Protein AF-0000000083255520 (afdb_homodimer)

Sequence (1002 aa):
MKVLKWSLPAVLSLSLLVTGCAGGNDSAFSMDEEEAGTLKVMAHDESWFFQQYGNLFNTKFPNVEIEVLSMRSLYGEGVTDYEKAFADFIEKEQPDVLMLSMDQYVKFAEENKLTELDAMLEEEDFKSADLLPSAVERMKEKGGGKLYGLSPFFYSQALFYNKDLFDKYGVPLPDKSLSWQEVFELAKRFPTGGDQKDRVYGFSYGYGNLTNMGMMIGSTEGLRYIDPAATKISINTDGWKRVYETTLAAVKSGAIYSPEMVSSGAGDGSYSDYMERDKFLSGKAAMTMNGSYYMDELSRAGDFNKDYKPFAWGLLTEPIDPANPGTGTTLDLSEIYAVNAMAANPKAAWQLVKYINGDQAAKLLSRTQSGSLLTRTQYNKNKVKGDVNLEPFYALKPRESNDYNTNIPGDFYTPFFDNAEKELKAVQSGSQSLDEALQAIEAKGQQELDKARKAQEAEKAKKAAESGSDGAESSGGGAESVREAETTESASAESAAEPASMKVLKWSLPAVLSLSLLVTGCAGGNDSAFSMDEEEAGTLKVMAHDESWFFQQYGNLFNTKFPNVEIEVLSMRSLYGEGVTDYEKAFADFIEKEQPDVLMLSMDQYVKFAEENKLTELDAMLEEEDFKSADLLPSAVERMKEKGGGKLYGLSPFFYSQALFYNKDLFDKYGVPLPDKSLSWQEVFELAKRFPTGGDQKDRVYGFSYGYGNLTNMGMMIGSTEGLRYIDPAATKISINTDGWKRVYETTLAAVKSGAIYSPEMVSSGAGDGSYSDYMERDKFLSGKAAMTMNGSYYMDELSRAGDFNKDYKPFAWGLLTEPIDPANPGTGTTLDLSEIYAVNAMAANPKAAWQLVKYINGDQAAKLLSRTQSGSLLTRTQYNKNKVKGDVNLEPFYALKPRESNDYNTNIPGDFYTPFFDNAEKELKAVQSGSQSLDEALQAIEAKGQQELDKARKAQEAEKAKKAAESGSDGAESSGGGAESVREAETTESASAESAAEPAS

Nearest PDB structures (foldseek):
  5ci5-assembly2_B  TM=5.535E-01  e=4.152E-18  Pseudothermotoga lettingae TMO
  7x0n-assembly1_A  TM=5.608E-01  e=4.278E-16  Acetivibrio thermocellus
  7v09-assembly2_B  TM=6.355E-01  e=2.354E-13  Enterobacter cloacae subsp. cloacae ATCC 13047
  8vqk-assembly1_A  TM=6.076E-01  e=5.827E-14  Escherichia coli
  7c6m-assembly1_A  TM=5.269E-01  e=1.204E-13  Thermus thermophilus HB8

Organism: NCBI:txid582686

Structure (mmCIF, N/CA/C/O backbone):
data_AF-0000000083255520-model_v1
#
loop_
_entity.id
_entity.type
_entity.pdbx_description
1 polymer 'Multiple sugar transport system substrate-binding protein'
#
loop_
_atom_site.group_PDB
_atom_site.id
_atom_site.type_symbol
_atom_site.label_atom_id
_atom_site.label_alt_id
_atom_site.label_comp_id
_atom_site.label_asym_id
_atom_site.label_entity_id
_atom_site.label_seq_id
_atom_site.pdbx_PDB_ins_code
_atom_site.Cartn_x
_atom_site.Cartn_y
_atom_site.Cartn_z
_atom_site.occupancy
_atom_site.B_iso_or_equiv
_atom_site.auth_seq_id
_atom_site.auth_comp_id
_atom_site.auth_asym_id
_atom_site.auth_atom_id
_atom_site.pdbx_PDB_model_num
ATOM 1 N N . MET A 1 1 ? 76.312 -43.656 34.562 1 21.97 1 MET A N 1
ATOM 2 C CA . MET A 1 1 ? 75.125 -44.531 34.469 1 21.97 1 MET A CA 1
ATOM 3 C C . MET A 1 1 ? 73.875 -43.75 34.562 1 21.97 1 MET A C 1
ATOM 5 O O . MET A 1 1 ? 72.75 -44.312 34.656 1 21.97 1 MET A O 1
ATOM 9 N N . LYS A 1 2 ? 74.062 -42.562 35 1 26.5 2 LYS A N 1
ATOM 10 C CA . LYS A 1 2 ? 73.062 -41.75 35.688 1 26.5 2 LYS A CA 1
ATOM 11 C C . LYS A 1 2 ? 72 -41.281 34.719 1 26.5 2 LYS A C 1
ATOM 13 O O . LYS A 1 2 ? 72.125 -40.25 34.062 1 26.5 2 LYS A O 1
ATOM 18 N N . VAL A 1 3 ? 71.625 -42.281 33.875 1 23.84 3 VAL A N 1
ATOM 19 C CA . VAL A 1 3 ? 70.875 -41.844 32.719 1 23.84 3 VAL A CA 1
ATOM 20 C C . VAL A 1 3 ? 69.688 -41.031 33.156 1 23.84 3 VAL A C 1
ATOM 22 O O . VAL A 1 3 ? 69.188 -41.156 34.281 1 23.84 3 VAL A O 1
ATOM 25 N N . LEU A 1 4 ? 69.125 -40.375 32.219 1 24.52 4 LEU A N 1
ATOM 26 C CA . LEU A 1 4 ? 68.312 -39.219 31.766 1 24.52 4 LEU A CA 1
ATOM 27 C C . LEU A 1 4 ? 66.875 -39.344 32.188 1 24.52 4 LEU A C 1
ATOM 29 O O . LEU A 1 4 ? 66.438 -40.438 32.594 1 24.52 4 LEU A O 1
ATOM 33 N N . LYS A 1 5 ? 65.938 -38.906 31.422 1 25.59 5 LYS A N 1
ATOM 34 C CA . LYS A 1 5 ? 65 -37.812 31.266 1 25.59 5 LYS A CA 1
ATOM 35 C C . LYS A 1 5 ? 63.594 -38.281 31.516 1 25.59 5 LYS A C 1
ATOM 37 O O . LYS A 1 5 ? 62.719 -37.5 31.922 1 25.59 5 LYS A O 1
ATOM 42 N N . TRP A 1 6 ? 63.094 -39.438 31 1 28.41 6 TRP A N 1
ATOM 43 C CA . TRP A 1 6 ? 61.875 -39.281 30.203 1 28.41 6 TRP A CA 1
ATOM 44 C C . TRP A 1 6 ? 60.625 -39.25 31.094 1 28.41 6 TRP A C 1
ATOM 46 O O . TRP A 1 6 ? 60.281 -40.281 31.688 1 28.41 6 TRP A O 1
ATOM 56 N N . SER A 1 7 ? 60.594 -38.5 32.094 1 30.03 7 SER A N 1
ATOM 57 C CA . SER A 1 7 ? 59.469 -38.562 33.031 1 30.03 7 SER A CA 1
ATOM 58 C C . SER A 1 7 ? 58.156 -38.5 32.312 1 30.03 7 SER A C 1
ATOM 60 O O . SER A 1 7 ? 57.938 -37.656 31.453 1 30.03 7 SER A O 1
ATOM 62 N N . LEU A 1 8 ? 57.469 -39.594 32.125 1 30.64 8 LEU A N 1
ATOM 63 C CA . LEU A 1 8 ? 56.188 -39.844 31.484 1 30.64 8 LEU A CA 1
ATOM 64 C C . LEU A 1 8 ? 55.094 -38.938 32.062 1 30.64 8 LEU A C 1
ATOM 66 O O . LEU A 1 8 ? 54.875 -38.906 33.281 1 30.64 8 LEU A O 1
ATOM 70 N N . PRO A 1 9 ? 54.812 -37.75 31.328 1 30.78 9 PRO A N 1
ATOM 71 C CA . PRO A 1 9 ? 53.812 -36.781 31.734 1 30.78 9 PRO A CA 1
ATOM 72 C C . PRO A 1 9 ? 52.469 -37.375 32.094 1 30.78 9 PRO A C 1
ATOM 74 O O . PRO A 1 9 ? 52.062 -38.375 31.469 1 30.78 9 PRO A O 1
ATOM 77 N N . ALA A 1 10 ? 52.156 -37.469 33.312 1 28.48 10 ALA A N 1
ATOM 78 C CA . ALA A 1 10 ? 50.844 -37.875 33.844 1 28.48 10 ALA A CA 1
ATOM 79 C C . ALA A 1 10 ? 49.719 -37.188 33.062 1 28.48 10 ALA A C 1
ATOM 81 O O . ALA A 1 10 ? 49.688 -35.969 32.938 1 28.48 10 ALA A O 1
ATOM 82 N N . VAL A 1 11 ? 49.188 -37.844 32.031 1 27.77 11 VAL A N 1
ATOM 83 C CA . VAL A 1 11 ? 48 -37.531 31.234 1 27.77 11 VAL A CA 1
ATOM 84 C C . VAL A 1 11 ? 46.812 -37.281 32.156 1 27.77 11 VAL A C 1
ATOM 86 O O . VAL A 1 11 ? 46.375 -38.156 32.875 1 27.77 11 VAL A O 1
ATOM 89 N N . LEU A 1 12 ? 46.812 -36.125 32.844 1 28.17 12 LEU A N 1
ATOM 90 C CA . LEU A 1 12 ? 45.656 -35.719 33.594 1 28.17 12 LEU A CA 1
ATOM 91 C C . LEU A 1 12 ? 44.375 -35.875 32.75 1 28.17 12 LEU A C 1
ATOM 93 O O . LEU A 1 12 ? 44.25 -35.281 31.688 1 28.17 12 LEU A O 1
ATOM 97 N N . SER A 1 13 ? 43.719 -37.031 32.906 1 26.36 13 SER A N 1
ATOM 98 C CA . SER A 1 13 ? 42.406 -37.344 32.344 1 26.36 13 SER A CA 1
ATOM 99 C C . SER A 1 13 ? 41.375 -36.312 32.75 1 26.36 13 SER A C 1
ATOM 101 O O . SER A 1 13 ? 41.031 -36.219 33.906 1 26.36 13 SER A O 1
ATOM 103 N N . LEU A 1 14 ? 41.469 -35.125 32.219 1 28.16 14 LEU A N 1
ATOM 104 C CA . LEU A 1 14 ? 40.406 -34.156 32.375 1 28.16 14 LEU A CA 1
ATOM 105 C C . LEU A 1 14 ? 39.031 -34.812 32.094 1 28.16 14 LEU A C 1
ATOM 107 O O . LEU A 1 14 ? 38.781 -35.281 30.984 1 28.16 14 LEU A O 1
ATOM 111 N N . SER A 1 15 ? 38.469 -35.406 33.094 1 27 15 SER A N 1
ATOM 112 C CA . SER A 1 15 ? 37.094 -35.906 33.031 1 27 15 SER A CA 1
ATOM 113 C C . SER A 1 15 ? 36.156 -34.812 32.562 1 27 15 SER A C 1
ATOM 115 O O . SER A 1 15 ? 36.062 -33.75 33.188 1 27 15 SER A O 1
ATOM 117 N N . LEU A 1 16 ? 35.938 -34.75 31.25 1 28.02 16 LEU A N 1
ATOM 118 C CA . LEU A 1 16 ? 34.844 -34.031 30.594 1 28.02 16 LEU A CA 1
ATOM 119 C C . LEU A 1 16 ? 33.5 -34.312 31.281 1 28.02 16 LEU A C 1
ATOM 121 O O . LEU A 1 16 ? 33 -35.438 31.234 1 28.02 16 LEU A O 1
ATOM 125 N N . LEU A 1 17 ? 33.312 -33.812 32.469 1 27.11 17 LEU A N 1
ATOM 126 C CA . LEU A 1 17 ? 31.969 -33.875 33.031 1 27.11 17 LEU A CA 1
ATOM 127 C C . LEU A 1 17 ? 30.938 -33.5 31.953 1 27.11 17 LEU A C 1
ATOM 129 O O . LEU A 1 17 ? 30.984 -32.375 31.406 1 27.11 17 LEU A O 1
ATOM 133 N N . VAL A 1 18 ? 30.422 -34.531 31.234 1 30.95 18 VAL A N 1
ATOM 134 C CA . VAL A 1 18 ? 29.234 -34.594 30.375 1 30.95 18 VAL A CA 1
ATOM 135 C C . VAL A 1 18 ? 28.016 -34.125 31.172 1 30.95 18 VAL A C 1
ATOM 137 O O . VAL A 1 18 ? 27.531 -34.844 32.062 1 30.95 18 VAL A O 1
ATOM 140 N N . THR A 1 19 ? 28.031 -33.031 31.859 1 31.77 19 THR A N 1
ATOM 141 C CA . THR A 1 19 ? 26.734 -32.656 32.406 1 31.77 19 THR A CA 1
ATOM 142 C C . THR A 1 19 ? 25.609 -33.031 31.469 1 31.77 19 THR A C 1
ATOM 144 O O . THR A 1 19 ? 25.734 -32.875 30.25 1 31.77 19 THR A O 1
ATOM 147 N N . GLY A 1 20 ? 24.641 -33.906 31.766 1 30.45 20 GLY A N 1
ATOM 148 C CA . GLY A 1 20 ? 23.438 -34.562 31.281 1 30.45 20 GLY A CA 1
ATOM 149 C C . GLY A 1 20 ? 22.531 -33.594 30.516 1 30.45 20 GLY A C 1
ATOM 150 O O . GLY A 1 20 ? 22.516 -32.406 30.781 1 30.45 20 GLY A O 1
ATOM 151 N N . CYS A 1 21 ? 22.031 -34.062 29.281 1 30.53 21 CYS A N 1
ATOM 152 C CA . CYS A 1 21 ? 21.109 -33.719 28.219 1 30.53 21 CYS A CA 1
ATOM 153 C C . CYS A 1 21 ? 19.719 -33.438 28.766 1 30.53 21 CYS A C 1
ATOM 155 O O . CYS A 1 21 ? 18.922 -34.344 28.969 1 30.53 21 CYS A O 1
ATOM 157 N N . ALA A 1 22 ? 19.328 -32.969 29.844 1 30.45 22 ALA A N 1
ATOM 158 C CA . ALA A 1 22 ? 17.906 -32.688 30.062 1 30.45 22 ALA A CA 1
ATOM 159 C C . ALA A 1 22 ? 17.203 -32.312 28.766 1 30.45 22 ALA A C 1
ATOM 161 O O . ALA A 1 22 ? 17.672 -31.406 28.047 1 30.45 22 ALA A O 1
ATOM 162 N N . GLY A 1 23 ? 16.406 -33.094 28.094 1 33.34 23 GLY A N 1
ATOM 163 C CA . GLY A 1 23 ? 15.914 -33.406 26.766 1 33.34 23 GLY A CA 1
ATOM 164 C C . GLY A 1 23 ? 15.289 -32.219 26.062 1 33.34 23 GLY A C 1
ATOM 165 O O . GLY A 1 23 ? 14.523 -32.406 25.094 1 33.34 23 GLY A O 1
ATOM 166 N N . GLY A 1 24 ? 14.828 -31.172 26.672 1 37.72 24 GLY A N 1
ATOM 167 C CA . GLY A 1 24 ? 14.188 -30.141 25.859 1 37.72 24 GLY A CA 1
ATOM 168 C C . GLY A 1 24 ? 14.984 -29.75 24.641 1 37.72 24 GLY A C 1
ATOM 169 O O . GLY A 1 24 ? 16.219 -29.797 24.656 1 37.72 24 GLY A O 1
ATOM 170 N N . ASN A 1 25 ? 14.609 -30.078 23.312 1 41.56 25 ASN A N 1
ATOM 171 C CA . ASN A 1 25 ? 15.234 -29.812 22.031 1 41.56 25 ASN A CA 1
ATOM 172 C C . ASN A 1 25 ? 15.984 -28.484 22.031 1 41.56 25 ASN A C 1
ATOM 174 O O . ASN A 1 25 ? 15.398 -27.438 21.75 1 41.56 25 ASN A O 1
ATOM 178 N N . ASP A 1 26 ? 16.75 -28.156 22.875 1 49.75 26 ASP A N 1
ATOM 179 C CA . ASP A 1 26 ? 17.625 -26.969 22.859 1 49.75 26 ASP A CA 1
ATOM 180 C C . ASP A 1 26 ? 18.375 -26.859 21.531 1 49.75 26 ASP A C 1
ATOM 182 O O . ASP A 1 26 ? 19.422 -27.484 21.359 1 49.75 26 ASP A O 1
ATOM 186 N N . SER A 1 27 ? 17.859 -26.625 20.438 1 63 27 SER A N 1
ATOM 187 C CA . SER A 1 27 ? 18.531 -26.297 19.188 1 63 27 SER A CA 1
ATOM 188 C C . SER A 1 27 ? 19.656 -25.281 19.422 1 63 27 SER A C 1
ATOM 190 O O . SER A 1 27 ? 19.625 -24.531 20.391 1 63 27 SER A O 1
ATOM 192 N N . ALA A 1 28 ? 20.938 -25.578 19.016 1 73.38 28 ALA A N 1
ATOM 193 C CA . ALA A 1 28 ? 22.078 -24.656 19.016 1 73.38 28 ALA A CA 1
ATOM 194 C C . ALA A 1 28 ? 21.609 -23.219 18.75 1 73.38 28 ALA A C 1
ATOM 196 O O . ALA A 1 28 ? 22.312 -22.266 19.094 1 73.38 28 ALA A O 1
ATOM 197 N N . PHE A 1 29 ? 20.328 -23.156 18.438 1 86.12 29 PHE A N 1
ATOM 198 C CA . PHE A 1 29 ? 19.844 -21.828 18.062 1 86.12 29 PHE A CA 1
ATOM 199 C C . PHE A 1 29 ? 18.656 -21.406 18.938 1 86.12 29 PHE A C 1
ATOM 201 O O . PHE A 1 29 ? 17.938 -20.484 18.609 1 86.12 29 PHE A O 1
ATOM 208 N N . SER A 1 30 ? 18.469 -22.125 20.094 1 87.88 30 SER A N 1
ATOM 209 C CA . SER A 1 30 ? 17.422 -21.719 21.016 1 87.88 30 SER A CA 1
ATOM 210 C C . SER A 1 30 ? 17.75 -20.375 21.672 1 87.88 30 SER A C 1
ATOM 212 O O . SER A 1 30 ? 18.922 -20.094 21.953 1 87.88 30 SER A O 1
ATOM 214 N N . MET A 1 31 ? 16.703 -19.547 21.844 1 89.62 31 MET A N 1
ATOM 215 C CA . MET A 1 31 ? 16.875 -18.219 22.422 1 89.62 31 MET A CA 1
ATOM 216 C C . MET A 1 31 ? 15.734 -17.906 23.391 1 89.62 31 MET A C 1
ATOM 218 O O . MET A 1 31 ? 14.57 -18.156 23.094 1 89.62 31 MET A O 1
ATOM 222 N N . ASP A 1 32 ? 16.188 -17.406 24.562 1 91.19 32 ASP A N 1
ATOM 223 C CA . ASP A 1 32 ? 15.18 -16.922 25.5 1 91.19 32 ASP A CA 1
ATOM 224 C C . ASP A 1 32 ? 14.453 -15.703 24.969 1 91.19 32 ASP A C 1
ATOM 226 O O . ASP A 1 32 ? 15.062 -14.836 24.344 1 91.19 32 ASP A O 1
ATOM 230 N N . GLU A 1 33 ? 13.227 -15.625 25.312 1 90.94 33 GLU A N 1
ATOM 231 C CA . GLU A 1 33 ? 12.398 -14.539 24.781 1 90.94 33 GLU A CA 1
ATOM 232 C C . GLU A 1 33 ? 12.898 -13.18 25.281 1 90.94 33 GLU A C 1
ATOM 234 O O . GLU A 1 33 ? 12.727 -12.164 24.609 1 90.94 33 GLU A O 1
ATOM 239 N N . GLU A 1 34 ? 13.578 -13.148 26.406 1 92.44 34 GLU A N 1
ATOM 240 C CA . GLU A 1 34 ? 14.016 -11.875 26.984 1 92.44 34 GLU A CA 1
ATOM 241 C C . GLU A 1 34 ? 15.461 -11.57 26.609 1 92.44 34 GLU A C 1
ATOM 243 O O . GLU A 1 34 ? 15.992 -10.516 26.953 1 92.44 34 GLU A O 1
ATOM 248 N N . GLU A 1 35 ? 16.047 -12.453 25.859 1 92.12 35 GLU A N 1
ATOM 249 C CA . GLU A 1 35 ? 17.438 -12.258 25.453 1 92.12 35 GLU A CA 1
ATOM 250 C C . GLU A 1 35 ? 17.562 -11.094 24.469 1 92.12 35 GLU A C 1
ATOM 252 O O . GLU A 1 35 ? 16.734 -10.938 23.578 1 92.12 35 GLU A O 1
ATOM 257 N N . ALA A 1 36 ? 18.562 -10.195 24.781 1 92.44 36 ALA A N 1
ATOM 258 C CA . ALA A 1 36 ? 18.781 -9.039 23.922 1 92.44 36 ALA A CA 1
ATOM 259 C C . ALA A 1 36 ? 19.672 -9.391 22.719 1 92.44 36 ALA A C 1
ATOM 261 O O . ALA A 1 36 ? 20.422 -10.367 22.781 1 92.44 36 ALA A O 1
ATOM 262 N N . GLY A 1 37 ? 19.5 -8.727 21.641 1 92.69 37 GLY A N 1
ATOM 263 C CA . GLY A 1 37 ? 20.328 -8.875 20.453 1 92.69 37 GLY A CA 1
ATOM 264 C C . GLY A 1 37 ? 20 -7.867 19.375 1 92.69 37 GLY A C 1
ATOM 265 O O . GLY A 1 37 ? 19.031 -7.109 19.484 1 92.69 37 GLY A O 1
ATOM 266 N N . THR A 1 38 ? 20.922 -7.766 18.453 1 95.19 38 THR A N 1
ATOM 267 C CA . THR A 1 38 ? 20.703 -6.926 17.281 1 95.19 38 THR A CA 1
ATOM 268 C C . THR A 1 38 ? 20.688 -7.766 16.016 1 95.19 38 THR A C 1
ATOM 270 O O . THR A 1 38 ? 21.484 -8.695 15.867 1 95.19 38 THR A O 1
ATOM 273 N N . LEU A 1 39 ? 19.781 -7.398 15.195 1 97.38 39 LEU A N 1
ATOM 274 C CA . LEU A 1 39 ? 19.641 -8.109 13.93 1 97.38 39 LEU A CA 1
ATOM 275 C C . LEU A 1 39 ? 19.625 -7.137 12.75 1 97.38 39 LEU A C 1
ATOM 277 O O . LEU A 1 39 ? 18.875 -6.164 12.758 1 97.38 39 LEU A O 1
ATOM 281 N N . LYS A 1 40 ? 20.5 -7.418 11.781 1 98 40 LYS A N 1
ATOM 282 C CA . LYS A 1 40 ? 20.406 -6.758 10.484 1 98 40 LYS A CA 1
ATOM 283 C C . LYS A 1 40 ? 19.641 -7.625 9.477 1 98 40 LYS A C 1
ATOM 285 O O . LYS A 1 40 ? 20.094 -8.719 9.133 1 98 40 LYS A O 1
ATOM 290 N N . VAL A 1 41 ? 18.531 -7.094 9.023 1 98.38 41 VAL A N 1
ATOM 291 C CA . VAL A 1 41 ? 17.641 -7.91 8.219 1 98.38 41 VAL A CA 1
ATOM 292 C C . VAL A 1 41 ? 17.406 -7.238 6.867 1 98.38 41 VAL A C 1
ATOM 294 O O . VAL A 1 41 ? 17.031 -6.062 6.809 1 98.38 41 VAL A O 1
ATOM 297 N N . MET A 1 42 ? 17.578 -8.016 5.746 1 97.31 42 MET A N 1
ATOM 298 C CA . MET A 1 42 ? 17.219 -7.531 4.418 1 97.31 42 MET A CA 1
ATOM 299 C C . MET A 1 42 ? 15.711 -7.582 4.215 1 97.31 42 MET A C 1
ATOM 301 O O . MET A 1 42 ? 15.062 -8.57 4.566 1 97.31 42 MET A O 1
ATOM 305 N N . ALA A 1 43 ? 15.164 -6.496 3.73 1 95.12 43 ALA A N 1
ATOM 306 C CA . ALA A 1 43 ? 13.742 -6.445 3.377 1 95.12 43 ALA A CA 1
ATOM 307 C C . ALA A 1 43 ? 13.484 -5.398 2.297 1 95.12 43 ALA A C 1
ATOM 309 O O . ALA A 1 43 ? 14.383 -4.629 1.94 1 95.12 43 ALA A O 1
ATOM 310 N N . HIS A 1 44 ? 12.281 -5.453 1.729 1 89.38 44 HIS A N 1
ATOM 311 C CA . HIS A 1 44 ? 11.898 -4.441 0.749 1 89.38 44 HIS A CA 1
ATOM 312 C C . HIS A 1 44 ? 12.047 -3.035 1.315 1 89.38 44 HIS A C 1
ATOM 314 O O . HIS A 1 44 ? 12.625 -2.158 0.664 1 89.38 44 HIS A O 1
ATOM 320 N N . ASP A 1 45 ? 11.539 -2.822 2.445 1 87.44 45 ASP A N 1
ATOM 321 C CA . ASP A 1 45 ? 11.734 -1.593 3.207 1 87.44 45 ASP A CA 1
ATOM 322 C C . ASP A 1 45 ? 11.375 -1.793 4.68 1 87.44 45 ASP A C 1
ATOM 324 O O . ASP A 1 45 ? 10.789 -2.812 5.047 1 87.44 45 ASP A O 1
ATOM 328 N N . GLU A 1 46 ? 11.742 -0.843 5.418 1 87.62 46 GLU A N 1
ATOM 329 C CA . GLU A 1 46 ? 11.625 -0.958 6.871 1 87.62 46 GLU A CA 1
ATOM 330 C C . GLU A 1 46 ? 10.164 -1.029 7.301 1 87.62 46 GLU A C 1
ATOM 332 O O . GLU A 1 46 ? 9.789 -1.889 8.102 1 87.62 46 GLU A O 1
ATOM 337 N N . SER A 1 47 ? 9.336 -0.139 6.77 1 85.44 47 SER A N 1
ATOM 338 C CA . SER A 1 47 ? 7.934 -0.09 7.16 1 85.44 47 SER A CA 1
ATOM 339 C C . SER A 1 47 ? 7.215 -1.393 6.816 1 85.44 47 SER A C 1
ATOM 341 O O . SER A 1 47 ? 6.492 -1.946 7.648 1 85.44 47 SER A O 1
ATOM 343 N N . TRP A 1 48 ? 7.441 -1.863 5.676 1 87.25 48 TRP A N 1
ATOM 344 C CA . TRP A 1 48 ? 6.836 -3.115 5.234 1 87.25 48 TRP A CA 1
ATOM 345 C C . TRP A 1 48 ? 7.254 -4.27 6.141 1 87.25 48 TRP A C 1
ATOM 347 O O . TRP A 1 48 ? 6.418 -5.066 6.566 1 87.25 48 TRP A O 1
ATOM 357 N N . PHE A 1 49 ? 8.508 -4.332 6.434 1 94.56 49 PHE A N 1
ATOM 358 C CA . PHE A 1 49 ? 9.008 -5.453 7.223 1 94.56 49 PHE A CA 1
ATOM 359 C C . PHE A 1 49 ? 8.375 -5.469 8.609 1 94.56 49 PHE A C 1
ATOM 361 O O . PHE A 1 49 ? 7.941 -6.523 9.086 1 94.56 49 PHE A O 1
ATOM 368 N N . PHE A 1 50 ? 8.336 -4.395 9.258 1 91.19 50 PHE A N 1
ATOM 369 C CA . PHE A 1 50 ? 7.805 -4.352 10.617 1 91.19 50 PHE A CA 1
ATOM 370 C C . PHE A 1 50 ? 6.301 -4.613 10.617 1 91.19 50 PHE A C 1
ATOM 372 O O . PHE A 1 50 ? 5.781 -5.273 11.516 1 91.19 50 PHE A O 1
ATOM 379 N N . GLN A 1 51 ? 5.656 -4.172 9.641 1 87.81 51 GLN A N 1
ATOM 380 C CA . GLN A 1 51 ? 4.227 -4.43 9.539 1 87.81 51 GLN A CA 1
ATOM 381 C C . GLN A 1 51 ? 3.947 -5.914 9.312 1 87.81 51 GLN A C 1
ATOM 383 O O . GLN A 1 51 ? 3.006 -6.469 9.883 1 87.81 51 GLN A O 1
ATOM 388 N N . GLN A 1 52 ? 4.77 -6.465 8.523 1 88.94 52 GLN A N 1
ATOM 389 C CA . GLN A 1 52 ? 4.523 -7.852 8.133 1 88.94 52 GLN A CA 1
ATOM 390 C C . GLN A 1 52 ? 5.008 -8.82 9.211 1 88.94 52 GLN A C 1
ATOM 392 O O . GLN A 1 52 ? 4.324 -9.789 9.531 1 88.94 52 GLN A O 1
ATOM 397 N N . TYR A 1 53 ? 6.25 -8.555 9.727 1 94.56 53 TYR A N 1
ATOM 398 C CA . TYR A 1 53 ? 6.879 -9.578 10.562 1 94.56 53 TYR A CA 1
ATOM 399 C C . TYR A 1 53 ? 7.426 -8.969 11.844 1 94.56 53 TYR A C 1
ATOM 401 O O . TYR A 1 53 ? 7.246 -9.531 12.93 1 94.56 53 TYR A O 1
ATOM 409 N N . GLY A 1 54 ? 8.086 -7.848 11.703 1 94.31 54 GLY A N 1
ATOM 410 C CA . GLY A 1 54 ? 8.922 -7.316 12.766 1 94.31 54 GLY A CA 1
ATOM 411 C C . GLY A 1 54 ? 8.164 -7.055 14.055 1 94.31 54 GLY A C 1
ATOM 412 O O . GLY A 1 54 ? 8.617 -7.43 15.141 1 94.31 54 GLY A O 1
ATOM 413 N N . ASN A 1 55 ? 7.035 -6.402 13.938 1 91.06 55 ASN A N 1
ATOM 414 C CA . ASN A 1 55 ? 6.25 -6.094 15.125 1 91.06 55 ASN A CA 1
ATOM 415 C C . ASN A 1 55 ? 5.785 -7.363 15.836 1 91.06 55 ASN A C 1
ATOM 417 O O . ASN A 1 55 ? 5.836 -7.445 17.062 1 91.06 55 ASN A O 1
ATOM 421 N N . LEU A 1 56 ? 5.324 -8.312 15.062 1 91.5 56 LEU A N 1
ATOM 422 C CA . LEU A 1 56 ? 4.902 -9.586 15.641 1 91.5 56 LEU A CA 1
ATOM 423 C C . LEU A 1 56 ? 6.074 -10.281 16.328 1 91.5 56 LEU A C 1
ATOM 425 O O . LEU A 1 56 ? 5.938 -10.773 17.453 1 91.5 56 LEU A O 1
ATOM 429 N N . PHE A 1 57 ? 7.215 -10.305 15.625 1 95.62 57 PHE A N 1
ATOM 430 C CA . PHE A 1 57 ? 8.414 -10.914 16.188 1 95.62 57 PHE A CA 1
ATOM 431 C C . PHE A 1 57 ? 8.805 -10.242 17.5 1 95.62 57 PHE A C 1
ATOM 433 O O . PHE A 1 57 ? 9.148 -10.914 18.469 1 95.62 57 PHE A O 1
ATOM 440 N N . ASN A 1 58 ? 8.695 -8.914 17.547 1 93.75 58 ASN A N 1
ATOM 441 C CA . ASN A 1 58 ? 9.125 -8.148 18.703 1 93.75 58 ASN A CA 1
ATOM 442 C C . ASN A 1 58 ? 8.141 -8.289 19.859 1 93.75 58 ASN A C 1
ATOM 444 O O . ASN A 1 58 ? 8.477 -7.973 21 1 93.75 58 ASN A O 1
ATOM 448 N N . THR A 1 59 ? 6.953 -8.688 19.625 1 89.94 59 THR A N 1
ATOM 449 C CA . THR A 1 59 ? 6.055 -9.031 20.719 1 89.94 59 THR A CA 1
ATOM 450 C C . THR A 1 59 ? 6.594 -10.227 21.5 1 89.94 59 THR A C 1
ATOM 452 O O . THR A 1 59 ? 6.477 -10.273 22.719 1 89.94 59 THR A O 1
ATOM 455 N N . LYS A 1 60 ? 7.141 -11.172 20.781 1 90.5 60 LYS A N 1
ATOM 456 C CA . LYS A 1 60 ? 7.691 -12.367 21.406 1 90.5 60 LYS A CA 1
ATOM 457 C C . LYS A 1 60 ? 9.109 -12.125 21.922 1 90.5 60 LYS A C 1
ATOM 459 O O . LYS A 1 60 ? 9.477 -12.609 22.984 1 90.5 60 LYS A O 1
ATOM 464 N N . PHE A 1 61 ? 9.922 -11.43 21.125 1 94.38 61 PHE A N 1
ATOM 465 C CA . PHE A 1 61 ? 11.297 -11.102 21.453 1 94.38 61 PHE A CA 1
ATOM 466 C C . PHE A 1 61 ? 11.477 -9.594 21.578 1 94.38 61 PHE A C 1
ATOM 468 O O . PHE A 1 61 ? 12.164 -8.977 20.75 1 94.38 61 PHE A O 1
ATOM 475 N N . PRO A 1 62 ? 11.047 -8.969 22.641 1 91.75 62 PRO A N 1
ATOM 476 C CA . PRO A 1 62 ? 10.961 -7.512 22.766 1 91.75 62 PRO A CA 1
ATOM 477 C C . PRO A 1 62 ? 12.336 -6.848 22.875 1 91.75 62 PRO A C 1
ATOM 479 O O . PRO A 1 62 ? 12.461 -5.645 22.625 1 91.75 62 PRO A O 1
ATOM 482 N N . ASN A 1 63 ? 13.383 -7.613 23.219 1 94.25 63 ASN A N 1
ATOM 483 C CA . ASN A 1 63 ? 14.695 -7.008 23.453 1 94.25 63 ASN A CA 1
ATOM 484 C C . ASN A 1 63 ? 15.617 -7.195 22.266 1 94.25 63 ASN A C 1
ATOM 486 O O . ASN A 1 63 ? 16.797 -6.852 22.328 1 94.25 63 ASN A O 1
ATOM 490 N N . VAL A 1 64 ? 15.125 -7.762 21.188 1 95.69 64 VAL A N 1
ATOM 491 C CA . VAL A 1 64 ? 15.898 -7.863 19.953 1 95.69 64 VAL A CA 1
ATOM 492 C C . VAL A 1 64 ? 15.68 -6.613 19.094 1 95.69 64 VAL A C 1
ATOM 494 O O . VAL A 1 64 ? 14.547 -6.309 18.703 1 95.69 64 VAL A O 1
ATOM 497 N N . GLU A 1 65 ? 16.719 -5.879 18.891 1 94.69 65 GLU A N 1
ATOM 498 C CA . GLU A 1 65 ? 16.672 -4.711 18.016 1 94.69 65 GLU A CA 1
ATOM 499 C C . GLU A 1 65 ? 16.891 -5.102 16.547 1 94.69 65 GLU A C 1
ATOM 501 O O . GLU A 1 65 ? 17.875 -5.762 16.219 1 94.69 65 GLU A O 1
ATOM 506 N N . ILE A 1 66 ? 15.961 -4.707 15.75 1 96.25 66 ILE A N 1
ATOM 507 C CA . ILE A 1 66 ? 16.047 -5.078 14.336 1 96.25 66 ILE A CA 1
ATOM 508 C C . ILE A 1 66 ? 16.406 -3.852 13.5 1 96.25 66 ILE A C 1
ATOM 510 O O . ILE A 1 66 ? 15.695 -2.842 13.531 1 96.25 66 ILE A O 1
ATOM 514 N N . GLU A 1 67 ? 17.469 -3.912 12.836 1 94.88 67 GLU A N 1
ATOM 515 C CA . GLU A 1 67 ? 17.859 -2.945 11.812 1 94.88 67 GLU A CA 1
ATOM 516 C C . GLU A 1 67 ? 17.531 -3.463 10.414 1 94.88 67 GLU A C 1
ATOM 518 O O . GLU A 1 67 ? 18.141 -4.43 9.945 1 94.88 67 GLU A O 1
ATOM 523 N N . VAL A 1 68 ? 16.656 -2.779 9.742 1 94.31 68 VAL A N 1
ATOM 524 C CA . VAL A 1 68 ? 16.234 -3.23 8.422 1 94.31 68 VAL A CA 1
ATOM 525 C C . VAL A 1 68 ? 17.125 -2.598 7.355 1 94.31 68 VAL A C 1
ATOM 527 O O . VAL A 1 68 ? 17.312 -1.379 7.34 1 94.31 68 VAL A O 1
ATOM 530 N N . LEU A 1 69 ? 17.672 -3.465 6.617 1 94.31 69 LEU A N 1
ATOM 531 C CA . LEU A 1 69 ? 18.422 -3.057 5.438 1 94.31 69 LEU A CA 1
ATOM 532 C C . LEU A 1 69 ? 17.531 -3.051 4.199 1 94.31 69 LEU A C 1
ATOM 534 O O . LEU A 1 69 ? 17.266 -4.105 3.615 1 94.31 69 LEU A O 1
ATOM 538 N N . SER A 1 70 ? 17.125 -1.849 3.852 1 88.81 70 SER A N 1
ATOM 539 C CA . SER A 1 70 ? 16.188 -1.703 2.744 1 88.81 70 SER A CA 1
ATOM 540 C C . SER A 1 70 ? 16.859 -1.999 1.408 1 88.81 70 SER A C 1
ATOM 542 O O . SER A 1 70 ? 17.922 -1.446 1.104 1 88.81 70 SER A O 1
ATOM 544 N N . MET A 1 71 ? 16.172 -2.76 0.647 1 88.44 71 MET A N 1
ATOM 545 C CA . MET A 1 71 ? 16.703 -3.121 -0.662 1 88.44 71 MET A CA 1
ATOM 546 C C . MET A 1 71 ? 16.266 -2.115 -1.724 1 88.44 71 MET A C 1
ATOM 548 O O . MET A 1 71 ? 16.609 -2.258 -2.898 1 88.44 71 MET A O 1
ATOM 552 N N . ARG A 1 72 ? 15.578 -1.122 -1.368 1 79.94 72 ARG A N 1
ATOM 553 C CA . ARG A 1 72 ? 15.094 -0.111 -2.303 1 79.94 72 ARG A CA 1
ATOM 554 C C . ARG A 1 72 ? 16.25 0.546 -3.047 1 79.94 72 ARG A C 1
ATOM 556 O O . ARG A 1 72 ? 16.125 0.904 -4.219 1 79.94 72 ARG A O 1
ATOM 563 N N . SER A 1 73 ? 17.391 0.681 -2.389 1 77.06 73 SER A N 1
ATOM 564 C CA . SER A 1 73 ? 18.562 1.341 -2.973 1 77.06 73 SER A CA 1
ATOM 565 C C . SER A 1 73 ? 19.094 0.556 -4.164 1 77.06 73 SER A C 1
ATOM 567 O O . SER A 1 73 ? 19.797 1.111 -5.012 1 77.06 73 SER A O 1
ATOM 569 N N . LEU A 1 74 ? 18.75 -0.704 -4.164 1 84.5 74 LEU A N 1
ATOM 570 C CA . LEU A 1 74 ? 19.25 -1.564 -5.227 1 84.5 74 LEU A CA 1
ATOM 571 C C . LEU A 1 74 ? 18.5 -1.322 -6.527 1 84.5 74 LEU A C 1
ATOM 573 O O . LEU A 1 74 ? 18.953 -1.743 -7.598 1 84.5 74 LEU A O 1
ATOM 577 N N . TYR A 1 75 ? 17.359 -0.592 -6.379 1 76.44 75 TYR A N 1
ATOM 578 C CA . TYR A 1 75 ? 16.531 -0.338 -7.551 1 76.44 75 TYR A CA 1
ATOM 579 C C . TYR A 1 75 ? 16.547 1.14 -7.922 1 76.44 75 TYR A C 1
ATOM 581 O O . TYR A 1 75 ? 15.789 1.58 -8.781 1 76.44 75 TYR A O 1
ATOM 589 N N . GLY A 1 76 ? 17.297 1.88 -7.266 1 68.81 76 GLY A N 1
ATOM 590 C CA . GLY A 1 76 ? 17.344 3.312 -7.508 1 68.81 76 GLY A CA 1
ATOM 591 C C . GLY A 1 76 ? 17.938 3.67 -8.852 1 68.81 76 GLY A C 1
ATOM 592 O O . GLY A 1 76 ? 18.516 2.811 -9.531 1 68.81 76 GLY A O 1
ATOM 593 N N . GLU A 1 77 ? 17.734 4.961 -9.102 1 64.69 77 GLU A N 1
ATOM 594 C CA . GLU A 1 77 ? 18.297 5.488 -10.344 1 64.69 77 GLU A CA 1
ATOM 595 C C . GLU A 1 77 ? 19.812 5.352 -10.375 1 64.69 77 GLU A C 1
ATOM 597 O O . GLU A 1 77 ? 20.484 5.566 -9.359 1 64.69 77 GLU A O 1
ATOM 602 N N . GLY A 1 78 ? 20.406 4.742 -11.352 1 63.88 78 GLY A N 1
ATOM 603 C CA . GLY A 1 78 ? 21.844 4.648 -11.523 1 63.88 78 GLY A CA 1
ATOM 604 C C . GLY A 1 78 ? 22.375 3.232 -11.406 1 63.88 78 GLY A C 1
ATOM 605 O O . GLY A 1 78 ? 23.516 2.961 -11.758 1 63.88 78 GLY A O 1
ATOM 606 N N . VAL A 1 79 ? 21.562 2.412 -10.789 1 66.81 79 VAL A N 1
ATOM 607 C CA . VAL A 1 79 ? 21.984 1.021 -10.688 1 66.81 79 VAL A CA 1
ATOM 608 C C . VAL A 1 79 ? 21.875 0.345 -12.055 1 66.81 79 VAL A C 1
ATOM 610 O O . VAL A 1 79 ? 20.781 0.143 -12.57 1 66.81 79 VAL A O 1
ATOM 613 N N . THR A 1 80 ? 22.938 0.101 -12.664 1 68.5 80 THR A N 1
ATOM 614 C CA . THR A 1 80 ? 22.953 -0.472 -14.008 1 68.5 80 THR A CA 1
ATOM 615 C C . THR A 1 80 ? 23.203 -1.976 -13.945 1 68.5 80 THR A C 1
ATOM 617 O O . THR A 1 80 ? 22.859 -2.703 -14.883 1 68.5 80 THR A O 1
ATOM 620 N N . ASP A 1 81 ? 23.844 -2.473 -12.906 1 75.81 81 ASP A N 1
ATOM 621 C CA . ASP A 1 81 ? 24.141 -3.885 -12.672 1 75.81 81 ASP A CA 1
ATOM 622 C C . ASP A 1 81 ? 23.609 -4.336 -11.312 1 75.81 81 ASP A C 1
ATOM 624 O O . ASP A 1 81 ? 24.281 -4.176 -10.289 1 75.81 81 ASP A O 1
ATOM 628 N N . TYR A 1 82 ? 22.5 -4.988 -11.328 1 81.5 82 TYR A N 1
ATOM 629 C CA . TYR A 1 82 ? 21.828 -5.363 -10.094 1 81.5 82 TYR A CA 1
ATOM 630 C C . TYR A 1 82 ? 22.641 -6.395 -9.32 1 81.5 82 TYR A C 1
ATOM 632 O O . TYR A 1 82 ? 22.734 -6.324 -8.094 1 81.5 82 TYR A O 1
ATOM 640 N N . GLU A 1 83 ? 23.172 -7.371 -10.039 1 81.81 83 GLU A N 1
ATOM 641 C CA . GLU A 1 83 ? 23.922 -8.438 -9.375 1 81.81 83 GLU A CA 1
ATOM 642 C C . GLU A 1 83 ? 25.125 -7.879 -8.633 1 81.81 83 GLU A C 1
ATOM 644 O O . GLU A 1 83 ? 25.406 -8.281 -7.496 1 81.81 83 GLU A O 1
ATOM 649 N N . LYS A 1 84 ? 25.812 -7.004 -9.305 1 83.88 84 LYS A N 1
ATOM 650 C CA . LYS A 1 84 ? 26.969 -6.391 -8.664 1 83.88 84 LYS A CA 1
ATOM 651 C C . LYS A 1 84 ? 26.547 -5.512 -7.488 1 83.88 84 LYS A C 1
ATOM 653 O O . LYS A 1 84 ? 27.156 -5.551 -6.426 1 83.88 84 LYS A O 1
ATOM 658 N N . ALA A 1 85 ? 25.531 -4.695 -7.719 1 86.38 85 ALA A N 1
ATOM 659 C CA . ALA A 1 85 ? 25.016 -3.838 -6.652 1 86.38 85 ALA A CA 1
ATOM 660 C C . ALA A 1 85 ? 24.594 -4.664 -5.441 1 86.38 85 ALA A C 1
ATOM 662 O O . ALA A 1 85 ? 24.844 -4.277 -4.297 1 86.38 85 ALA A O 1
ATOM 663 N N . PHE A 1 86 ? 24 -5.781 -5.734 1 92.12 86 PHE A N 1
ATOM 664 C CA . PHE A 1 86 ? 23.547 -6.684 -4.684 1 92.12 86 PHE A CA 1
ATOM 665 C C . PHE A 1 86 ? 24.734 -7.27 -3.92 1 92.12 86 PHE A C 1
ATOM 667 O O . PHE A 1 86 ? 24.734 -7.27 -2.688 1 92.12 86 PHE A O 1
ATOM 674 N N . ALA A 1 87 ? 25.688 -7.754 -4.605 1 89.62 87 ALA A N 1
ATOM 675 C CA . ALA A 1 87 ? 26.875 -8.305 -3.977 1 89.62 87 ALA A CA 1
ATOM 676 C C . ALA A 1 87 ? 27.578 -7.262 -3.111 1 89.62 87 ALA A C 1
ATOM 678 O O . ALA A 1 87 ? 28 -7.555 -1.99 1 89.62 87 ALA A O 1
ATOM 679 N N . ASP A 1 88 ? 27.656 -6.066 -3.676 1 91.5 88 ASP A N 1
ATOM 680 C CA . ASP A 1 88 ? 28.281 -4.973 -2.93 1 91.5 88 ASP A CA 1
ATOM 681 C C . ASP A 1 88 ? 27.484 -4.656 -1.663 1 91.5 88 ASP A C 1
ATOM 683 O O . ASP A 1 88 ? 28.078 -4.387 -0.611 1 91.5 88 ASP A O 1
ATOM 687 N N . PHE A 1 89 ? 26.266 -4.66 -1.816 1 93.31 89 PHE A N 1
ATOM 688 C CA . PHE A 1 89 ? 25.375 -4.402 -0.699 1 93.31 89 PHE A CA 1
ATOM 689 C C . PHE A 1 89 ? 25.578 -5.418 0.416 1 93.31 89 PHE A C 1
ATOM 691 O O . PHE A 1 89 ? 25.703 -5.047 1.586 1 93.31 89 PHE A O 1
ATOM 698 N N . ILE A 1 90 ? 25.641 -6.703 0.105 1 95.12 90 ILE A N 1
ATOM 699 C CA . ILE A 1 90 ? 25.844 -7.773 1.073 1 95.12 90 ILE A CA 1
ATOM 700 C C . ILE A 1 90 ? 27.203 -7.609 1.753 1 95.12 90 ILE A C 1
ATOM 702 O O . ILE A 1 90 ? 27.312 -7.75 2.973 1 95.12 90 ILE A O 1
ATOM 706 N N . GLU A 1 91 ? 28.156 -7.336 0.992 1 93.69 91 GLU A N 1
ATOM 707 C CA . GLU A 1 91 ? 29.5 -7.176 1.531 1 93.69 91 GLU A CA 1
ATOM 708 C C . GLU A 1 91 ? 29.578 -5.984 2.48 1 93.69 91 GLU A C 1
ATOM 710 O O . GLU A 1 91 ? 30.203 -6.07 3.545 1 93.69 91 GLU A O 1
ATOM 715 N N . LYS A 1 92 ? 28.938 -4.969 2.092 1 93.38 92 LYS A N 1
ATOM 716 C CA . LYS A 1 92 ? 29 -3.725 2.857 1 93.38 92 LYS A CA 1
ATOM 717 C C . LYS A 1 92 ? 28.188 -3.828 4.141 1 93.38 92 LYS A C 1
ATOM 719 O O . LYS A 1 92 ? 28.656 -3.471 5.219 1 93.38 92 LYS A O 1
ATOM 724 N N . GLU A 1 93 ? 26.969 -4.375 4.016 1 94.94 93 GLU A N 1
ATOM 725 C CA . GLU A 1 93 ? 26.016 -4.285 5.121 1 94.94 93 GLU A CA 1
ATOM 726 C C . GLU A 1 93 ? 26.109 -5.504 6.031 1 94.94 93 GLU A C 1
ATOM 728 O O . GLU A 1 93 ? 25.703 -5.449 7.195 1 94.94 93 GLU A O 1
ATOM 733 N N . GLN A 1 94 ? 26.562 -6.609 5.527 1 96.31 94 GLN A N 1
ATOM 734 C CA . GLN A 1 94 ? 26.734 -7.859 6.262 1 96.31 94 GLN A CA 1
ATOM 735 C C . GLN A 1 94 ? 25.469 -8.227 7.023 1 96.31 94 GLN A C 1
ATOM 737 O O . GLN A 1 94 ? 25.484 -8.383 8.25 1 96.31 94 GLN A O 1
ATOM 742 N N . PRO A 1 95 ? 24.375 -8.43 6.258 1 98.19 95 PRO A N 1
ATOM 743 C CA . PRO A 1 95 ? 23.109 -8.781 6.914 1 98.19 95 PRO A CA 1
ATOM 744 C C . PRO A 1 95 ? 23.172 -10.117 7.648 1 98.19 95 PRO A C 1
ATOM 746 O O . PRO A 1 95 ? 23.891 -11.031 7.219 1 98.19 95 PRO A O 1
ATOM 749 N N . ASP A 1 96 ? 22.391 -10.203 8.789 1 98.69 96 ASP A N 1
ATOM 750 C CA . ASP A 1 96 ? 22.234 -11.461 9.508 1 98.69 96 ASP A CA 1
ATOM 751 C C . ASP A 1 96 ? 21.234 -12.375 8.805 1 98.69 96 ASP A C 1
ATOM 753 O O . ASP A 1 96 ? 21.406 -13.594 8.766 1 98.69 96 ASP A O 1
ATOM 757 N N . VAL A 1 97 ? 20.172 -11.773 8.383 1 98.75 97 VAL A N 1
ATOM 758 C CA . VAL A 1 97 ? 19.109 -12.477 7.668 1 98.75 97 VAL A CA 1
ATOM 759 C C . VAL A 1 97 ? 18.984 -11.914 6.258 1 98.75 97 VAL A C 1
ATOM 761 O O . VAL A 1 97 ? 18.891 -10.695 6.074 1 98.75 97 VAL A O 1
ATOM 764 N N . LEU A 1 98 ? 19 -12.805 5.285 1 98.5 98 LEU A N 1
ATOM 765 C CA . LEU A 1 98 ? 18.922 -12.422 3.879 1 98.5 98 LEU A CA 1
ATOM 766 C C . LEU A 1 98 ? 17.516 -12.664 3.332 1 98.5 98 LEU A C 1
ATOM 768 O O . LEU A 1 98 ? 16.797 -13.531 3.824 1 98.5 98 LEU A O 1
ATOM 772 N N . MET A 1 99 ? 17.109 -11.875 2.436 1 97.94 99 MET A N 1
ATOM 773 C CA . MET A 1 99 ? 15.945 -12.102 1.578 1 97.94 99 MET A CA 1
ATOM 774 C C . MET A 1 99 ? 16.375 -12.297 0.126 1 97.94 99 MET A C 1
ATOM 776 O O . MET A 1 99 ? 16.828 -11.344 -0.521 1 97.94 99 MET A O 1
ATOM 780 N N . LEU A 1 100 ? 16.156 -13.453 -0.38 1 96.69 100 LEU A N 1
ATOM 781 C CA . LEU A 1 100 ? 16.812 -13.828 -1.629 1 96.69 100 LEU A CA 1
ATOM 782 C C . LEU A 1 100 ? 15.789 -14.227 -2.684 1 96.69 100 LEU A C 1
ATOM 784 O O . LEU A 1 100 ? 14.727 -14.758 -2.354 1 96.69 100 LEU A O 1
ATOM 788 N N . SER A 1 101 ? 16.172 -13.945 -3.902 1 92.06 101 SER A N 1
ATOM 789 C CA . SER A 1 101 ? 15.508 -14.617 -5.016 1 92.06 101 SER A CA 1
ATOM 790 C C . SER A 1 101 ? 15.977 -16.062 -5.145 1 92.06 101 SER A C 1
ATOM 792 O O . SER A 1 101 ? 16.953 -16.453 -4.516 1 92.06 101 SER A O 1
ATOM 794 N N . MET A 1 102 ? 15.305 -16.812 -5.914 1 91.06 102 MET A N 1
ATOM 795 C CA . MET A 1 102 ? 15.68 -18.219 -6.082 1 91.06 102 MET A CA 1
ATOM 796 C C . MET A 1 102 ? 17.078 -18.344 -6.68 1 91.06 102 MET A C 1
ATOM 798 O O . MET A 1 102 ? 17.875 -19.156 -6.234 1 91.06 102 MET A O 1
ATOM 802 N N . ASP A 1 103 ? 17.406 -17.5 -7.66 1 87.38 103 ASP A N 1
ATOM 803 C CA . ASP A 1 103 ? 18.719 -17.531 -8.273 1 87.38 103 ASP A CA 1
ATOM 804 C C . ASP A 1 103 ? 19.812 -17.188 -7.254 1 87.38 103 ASP A C 1
ATOM 806 O O . ASP A 1 103 ? 20.859 -17.828 -7.219 1 87.38 103 ASP A O 1
ATOM 810 N N . GLN A 1 104 ? 19.516 -16.203 -6.492 1 91.81 104 GLN A N 1
ATOM 811 C CA . GLN A 1 104 ? 20.453 -15.805 -5.449 1 91.81 104 GLN A CA 1
ATOM 812 C C . GLN A 1 104 ? 20.609 -16.906 -4.398 1 91.81 104 GLN A C 1
ATOM 814 O O . GLN A 1 104 ? 21.703 -17.172 -3.922 1 91.81 104 GLN A O 1
ATOM 819 N N . TYR A 1 105 ? 19.547 -17.484 -4.035 1 95.94 105 TYR A N 1
ATOM 820 C CA . TYR A 1 105 ? 19.531 -18.594 -3.076 1 95.94 105 TYR A CA 1
ATOM 821 C C . TYR A 1 105 ? 20.438 -19.719 -3.537 1 95.94 105 TYR A C 1
ATOM 823 O O . TYR A 1 105 ? 21.297 -20.203 -2.777 1 95.94 105 TYR A O 1
ATOM 831 N N . VAL A 1 106 ? 20.281 -20.125 -4.773 1 94.38 106 VAL A N 1
ATOM 832 C CA . VAL A 1 106 ? 21.094 -21.203 -5.344 1 94.38 106 VAL A CA 1
ATOM 833 C C . VAL A 1 106 ? 22.562 -20.812 -5.316 1 94.38 106 VAL A C 1
ATOM 835 O O . VAL A 1 106 ? 23.406 -21.578 -4.84 1 94.38 106 VAL A O 1
ATOM 838 N N . LYS A 1 107 ? 22.828 -19.656 -5.746 1 93.56 107 LYS A N 1
ATOM 839 C CA . LYS A 1 107 ? 24.203 -19.188 -5.805 1 93.56 107 LYS A CA 1
ATOM 840 C C . LYS A 1 107 ? 24.828 -19.141 -4.414 1 93.56 107 LYS A C 1
ATOM 842 O O . LYS A 1 107 ? 25.938 -19.625 -4.215 1 93.56 107 LYS A O 1
ATOM 847 N N . PHE A 1 108 ? 24.141 -18.609 -3.482 1 96.88 108 PHE A N 1
ATOM 848 C CA . PHE A 1 108 ? 24.672 -18.453 -2.135 1 96.88 108 PHE A CA 1
ATOM 849 C C . PHE A 1 108 ? 24.828 -19.797 -1.45 1 96.88 108 PHE A C 1
ATOM 851 O O . PHE A 1 108 ? 25.781 -20.016 -0.685 1 96.88 108 PHE A O 1
ATOM 858 N N . ALA A 1 109 ? 23.922 -20.688 -1.682 1 97.44 109 ALA A N 1
ATOM 859 C CA . ALA A 1 109 ? 24.031 -22.047 -1.143 1 97.44 109 ALA A CA 1
ATOM 860 C C . ALA A 1 109 ? 25.281 -22.734 -1.69 1 97.44 109 ALA A C 1
ATOM 862 O O . ALA A 1 109 ? 26.047 -23.344 -0.933 1 97.44 109 ALA A O 1
ATOM 863 N N . GLU A 1 110 ? 25.5 -22.609 -2.957 1 96.62 110 GLU A N 1
ATOM 864 C CA . GLU A 1 110 ? 26.656 -23.234 -3.607 1 96.62 110 GLU A CA 1
ATOM 865 C C . GLU A 1 110 ? 27.969 -22.656 -3.072 1 96.62 110 GLU A C 1
ATOM 867 O O . GLU A 1 110 ? 28.969 -23.375 -2.971 1 96.62 110 GLU A O 1
ATOM 872 N N . GLU A 1 111 ? 27.844 -21.406 -2.721 1 96.69 111 GLU A N 1
ATOM 873 C CA . GLU A 1 111 ? 29.047 -20.734 -2.254 1 96.69 111 GLU A CA 1
ATOM 874 C C . GLU A 1 111 ? 29.203 -20.859 -0.742 1 96.69 111 GLU A C 1
ATOM 876 O O . GLU A 1 111 ? 30.094 -20.25 -0.147 1 96.69 111 GLU A O 1
ATOM 881 N N . ASN A 1 112 ? 28.359 -21.594 -0.123 1 97.12 112 ASN A N 1
ATOM 882 C CA . ASN A 1 112 ? 28.406 -21.875 1.31 1 97.12 112 ASN A CA 1
ATOM 883 C C . ASN A 1 112 ? 28.266 -20.594 2.127 1 97.12 112 ASN A C 1
ATOM 885 O O . ASN A 1 112 ? 28.969 -20.406 3.123 1 97.12 112 ASN A O 1
ATOM 889 N N . LYS A 1 113 ? 27.406 -19.719 1.623 1 97.88 113 LYS A N 1
ATOM 890 C CA . LYS A 1 113 ? 27.219 -18.438 2.285 1 97.88 113 LYS A CA 1
ATOM 891 C C . LYS A 1 113 ? 25.984 -18.453 3.178 1 97.88 113 LYS A C 1
ATOM 893 O O . LYS A 1 113 ? 25.656 -17.438 3.797 1 97.88 113 LYS A O 1
ATOM 898 N N . LEU A 1 114 ? 25.344 -19.578 3.281 1 98.69 114 LEU A N 1
ATOM 899 C CA . LEU A 1 114 ? 24.109 -19.672 4.039 1 98.69 114 LEU A CA 1
ATOM 900 C C . LEU A 1 114 ? 24.203 -20.75 5.109 1 98.69 114 LEU A C 1
ATOM 902 O O . LEU A 1 114 ? 24.922 -21.734 4.938 1 98.69 114 LEU A O 1
ATOM 906 N N . THR A 1 115 ? 23.484 -20.578 6.184 1 98.12 115 THR A N 1
ATOM 907 C CA . THR A 1 115 ? 23.375 -21.562 7.254 1 98.12 115 THR A CA 1
ATOM 908 C C . THR A 1 115 ? 22.375 -22.641 6.895 1 98.12 115 THR A C 1
ATOM 910 O O . THR A 1 115 ? 21.281 -22.359 6.395 1 98.12 115 THR A O 1
ATOM 913 N N . GLU A 1 116 ? 22.781 -23.891 7.094 1 97.94 116 GLU A N 1
ATOM 914 C CA . GLU A 1 116 ? 21.875 -25.016 6.875 1 97.94 116 GLU A CA 1
ATOM 915 C C . GLU A 1 116 ? 20.703 -24.984 7.859 1 97.94 116 GLU A C 1
ATOM 917 O O . GLU A 1 116 ? 20.906 -24.766 9.055 1 97.94 116 GLU A O 1
ATOM 922 N N . LEU A 1 117 ? 19.438 -25.234 7.336 1 98 117 LEU A N 1
ATOM 923 C CA . LEU A 1 117 ? 18.25 -25.078 8.18 1 98 117 LEU A CA 1
ATOM 924 C C . LEU A 1 117 ? 17.562 -26.406 8.414 1 98 117 LEU A C 1
ATOM 926 O O . LEU A 1 117 ? 16.484 -26.469 9.023 1 98 117 LEU A O 1
ATOM 930 N N . ASP A 1 118 ? 18.125 -27.531 8.016 1 97.12 118 ASP A N 1
ATOM 931 C CA . ASP A 1 118 ? 17.484 -28.844 8.164 1 97.12 118 ASP A CA 1
ATOM 932 C C . ASP A 1 118 ? 17.109 -29.109 9.617 1 97.12 118 ASP A C 1
ATOM 934 O O . ASP A 1 118 ? 16.047 -29.688 9.891 1 97.12 118 ASP A O 1
ATOM 938 N N . ALA A 1 119 ? 17.922 -28.703 10.523 1 95.44 119 ALA A N 1
ATOM 939 C CA . ALA A 1 119 ? 17.672 -28.938 11.945 1 95.44 119 ALA A CA 1
ATOM 940 C C . ALA A 1 119 ? 16.422 -28.203 12.406 1 95.44 119 ALA A C 1
ATOM 942 O O . ALA A 1 119 ? 15.758 -28.625 13.367 1 95.44 119 ALA A O 1
ATOM 943 N N . MET A 1 120 ? 16.078 -27.078 11.758 1 95.25 120 MET A N 1
ATOM 944 C CA . MET A 1 120 ? 14.867 -26.328 12.094 1 95.25 120 MET A CA 1
ATOM 945 C C . MET A 1 120 ? 13.625 -27.188 11.859 1 95.25 120 MET A C 1
ATOM 947 O O . MET A 1 120 ? 12.664 -27.109 12.633 1 95.25 120 MET A O 1
ATOM 951 N N . LEU A 1 121 ? 13.617 -28.047 10.859 1 95.19 121 LEU A N 1
ATOM 952 C CA . LEU A 1 121 ? 12.477 -28.875 10.492 1 95.19 121 LEU A CA 1
ATOM 953 C C . LEU A 1 121 ? 12.219 -29.938 11.547 1 95.19 121 LEU A C 1
ATOM 955 O O . LEU A 1 121 ? 11.117 -30.5 11.617 1 95.19 121 LEU A O 1
ATOM 959 N N . GLU A 1 122 ? 13.227 -30.188 12.367 1 94 122 GLU A N 1
ATOM 960 C CA . GLU A 1 122 ? 13.117 -31.234 13.383 1 94 122 GLU A CA 1
ATOM 961 C C . GLU A 1 122 ? 12.617 -30.656 14.703 1 94 122 GLU A C 1
ATOM 963 O O . GLU A 1 122 ? 12.281 -31.391 15.625 1 94 122 GLU A O 1
ATOM 968 N N . GLU A 1 123 ? 12.586 -29.375 14.773 1 93.94 123 GLU A N 1
ATOM 969 C CA . GLU A 1 123 ? 12.078 -28.75 15.992 1 93.94 123 GLU A CA 1
ATOM 970 C C . GLU A 1 123 ? 10.562 -28.922 16.109 1 93.94 123 GLU A C 1
ATOM 972 O O . GLU A 1 123 ? 9.812 -28.594 15.195 1 93.94 123 GLU A O 1
ATOM 977 N N . GLU A 1 124 ? 10.094 -29.328 17.203 1 91.75 124 GLU A N 1
ATOM 978 C CA . GLU A 1 124 ? 8.688 -29.672 17.406 1 91.75 124 GLU A CA 1
ATOM 979 C C . GLU A 1 124 ? 7.793 -28.438 17.25 1 91.75 124 GLU A C 1
ATOM 981 O O . GLU A 1 124 ? 6.703 -28.531 16.688 1 91.75 124 GLU A O 1
ATOM 986 N N . ASP A 1 125 ? 8.266 -27.344 17.781 1 92.06 125 ASP A N 1
ATOM 987 C CA . ASP A 1 125 ? 7.426 -26.156 17.797 1 92.06 125 ASP A CA 1
ATOM 988 C C . ASP A 1 125 ? 7.363 -25.516 16.406 1 92.06 125 ASP A C 1
ATOM 990 O O . ASP A 1 125 ? 6.539 -24.641 16.156 1 92.06 125 ASP A O 1
ATOM 994 N N . PHE A 1 126 ? 8.188 -25.969 15.508 1 95.31 126 PHE A N 1
ATOM 995 C CA . PHE A 1 126 ? 8.164 -25.422 14.148 1 95.31 126 PHE A CA 1
ATOM 996 C C . PHE A 1 126 ? 7.039 -26.062 13.336 1 95.31 126 PHE A C 1
ATOM 998 O O . PHE A 1 126 ? 6.566 -25.469 12.359 1 95.31 126 PHE A O 1
ATOM 1005 N N . LYS A 1 127 ? 6.633 -27.25 13.695 1 95.06 127 LYS A N 1
ATOM 1006 C CA . LYS A 1 127 ? 5.535 -27.953 13.031 1 95.06 127 LYS A CA 1
ATOM 1007 C C . LYS A 1 127 ? 5.777 -28.062 11.531 1 95.06 127 LYS A C 1
ATOM 1009 O O . LYS A 1 127 ? 4.918 -27.688 10.727 1 95.06 127 LYS A O 1
ATOM 1014 N N . SER A 1 128 ? 6.871 -28.672 11.133 1 95.75 128 SER A N 1
ATOM 1015 C CA . SER A 1 128 ? 7.32 -28.719 9.742 1 95.75 128 SER A CA 1
ATOM 1016 C C . SER A 1 128 ? 6.34 -29.5 8.875 1 95.75 128 SER A C 1
ATOM 1018 O O . SER A 1 128 ? 6.281 -29.297 7.664 1 95.75 128 SER A O 1
ATOM 1020 N N . ALA A 1 129 ? 5.473 -30.328 9.445 1 94.31 129 ALA A N 1
ATOM 1021 C CA . ALA A 1 129 ? 4.512 -31.156 8.719 1 94.31 129 ALA A CA 1
ATOM 1022 C C . ALA A 1 129 ? 3.436 -30.281 8.062 1 94.31 129 ALA A C 1
ATOM 1024 O O . ALA A 1 129 ? 2.764 -30.719 7.125 1 94.31 129 ALA A O 1
ATOM 1025 N N . ASP A 1 130 ? 3.307 -29.109 8.602 1 95.31 130 ASP A N 1
ATOM 1026 C CA . ASP A 1 130 ? 2.26 -28.219 8.102 1 95.31 130 ASP A CA 1
ATOM 1027 C C . ASP A 1 130 ? 2.742 -27.422 6.895 1 95.31 130 ASP A C 1
ATOM 1029 O O . ASP A 1 130 ? 1.959 -26.719 6.254 1 95.31 130 ASP A O 1
ATOM 1033 N N . LEU A 1 131 ? 4.023 -27.547 6.547 1 97.44 131 LEU A N 1
ATOM 1034 C CA . LEU A 1 131 ? 4.555 -26.859 5.375 1 97.44 131 LEU A CA 1
ATOM 1035 C C . LEU A 1 131 ? 4.164 -27.578 4.094 1 97.44 131 LEU A C 1
ATOM 1037 O O . LEU A 1 131 ? 4.043 -28.812 4.082 1 97.44 131 LEU A O 1
ATOM 1041 N N . LEU A 1 132 ? 3.945 -26.859 3.062 1 96.94 132 LEU A N 1
ATOM 1042 C CA . LEU A 1 132 ? 3.756 -27.453 1.744 1 96.94 132 LEU A CA 1
ATOM 1043 C C . LEU A 1 132 ? 4.953 -28.312 1.36 1 96.94 132 LEU A C 1
ATOM 1045 O O . LEU A 1 132 ? 6.055 -27.797 1.154 1 96.94 132 LEU A O 1
ATOM 1049 N N . PRO A 1 133 ? 4.773 -29.578 1.26 1 94.88 133 PRO A N 1
ATOM 1050 C CA . PRO A 1 133 ? 5.91 -30.469 1.022 1 94.88 133 PRO A CA 1
ATOM 1051 C C . PRO A 1 133 ? 6.668 -30.125 -0.26 1 94.88 133 PRO A C 1
ATOM 1053 O O . PRO A 1 133 ? 7.902 -30.156 -0.279 1 94.88 133 PRO A O 1
ATOM 1056 N N . SER A 1 134 ? 5.973 -29.797 -1.277 1 92.94 134 SER A N 1
ATOM 1057 C CA . SER A 1 134 ? 6.625 -29.516 -2.551 1 92.94 134 SER A CA 1
ATOM 1058 C C . SER A 1 134 ? 7.504 -28.266 -2.451 1 92.94 134 SER A C 1
ATOM 1060 O O . SER A 1 134 ? 8.516 -28.156 -3.143 1 92.94 134 SER A O 1
ATOM 1062 N N . ALA A 1 135 ? 7.098 -27.344 -1.612 1 94.75 135 ALA A N 1
ATOM 1063 C CA . ALA A 1 135 ? 7.918 -26.156 -1.4 1 94.75 135 ALA A CA 1
ATOM 1064 C C . ALA A 1 135 ? 9.227 -26.5 -0.7 1 94.75 135 ALA A C 1
ATOM 1066 O O . ALA A 1 135 ? 10.297 -26.062 -1.119 1 94.75 135 ALA A O 1
ATOM 1067 N N . VAL A 1 136 ? 9.172 -27.328 0.322 1 96.25 136 VAL A N 1
ATOM 1068 C CA . VAL A 1 136 ? 10.352 -27.734 1.071 1 96.25 136 VAL A CA 1
ATOM 1069 C C . VAL A 1 136 ? 11.273 -28.562 0.172 1 96.25 136 VAL A C 1
ATOM 1071 O O . VAL A 1 136 ? 12.484 -28.344 0.153 1 96.25 136 VAL A O 1
ATOM 1074 N N . GLU A 1 137 ? 10.672 -29.453 -0.578 1 93.94 137 GLU A N 1
ATOM 1075 C CA . GLU A 1 137 ? 11.445 -30.281 -1.495 1 93.94 137 GLU A CA 1
ATOM 1076 C C . GLU A 1 137 ? 12.172 -29.438 -2.533 1 93.94 137 GLU A C 1
ATOM 1078 O O . GLU A 1 137 ? 13.344 -29.672 -2.826 1 93.94 137 GLU A O 1
ATOM 1083 N N . ARG A 1 138 ? 11.453 -28.5 -3.025 1 93.19 138 ARG A N 1
ATOM 1084 C CA . ARG A 1 138 ? 12.055 -27.609 -4.012 1 93.19 138 ARG A CA 1
ATOM 1085 C C . ARG A 1 138 ? 13.234 -26.844 -3.42 1 93.19 138 ARG A C 1
ATOM 1087 O O . ARG A 1 138 ? 14.281 -26.703 -4.062 1 93.19 138 ARG A O 1
ATOM 1094 N N . MET A 1 139 ? 13.078 -26.359 -2.238 1 95.94 139 MET A N 1
ATOM 1095 C CA . MET A 1 139 ? 14.141 -25.609 -1.583 1 95.94 139 MET A CA 1
ATOM 1096 C C . MET A 1 139 ? 15.352 -26.5 -1.33 1 95.94 139 MET A C 1
ATOM 1098 O O . MET A 1 139 ? 16.5 -26.078 -1.515 1 95.94 139 MET A O 1
ATOM 1102 N N . LYS A 1 140 ? 15.172 -27.734 -0.957 1 96.19 140 LYS A N 1
ATOM 1103 C CA . LYS A 1 140 ? 16.281 -28.672 -0.742 1 96.19 140 LYS A CA 1
ATOM 1104 C C . LYS A 1 140 ? 16.969 -29 -2.057 1 96.19 140 LYS A C 1
ATOM 1106 O O . LYS A 1 140 ? 18.203 -29.016 -2.123 1 96.19 140 LYS A O 1
ATOM 1111 N N . GLU A 1 141 ? 16.156 -29.234 -3.037 1 93.94 141 GLU A N 1
ATOM 1112 C CA . GLU A 1 141 ? 16.703 -29.5 -4.359 1 93.94 141 GLU A CA 1
ATOM 1113 C C . GLU A 1 141 ? 17.594 -28.359 -4.836 1 93.94 141 GLU A C 1
ATOM 1115 O O . GLU A 1 141 ? 18.75 -28.578 -5.234 1 93.94 141 GLU A O 1
ATOM 1120 N N . LYS A 1 142 ? 17.109 -27.188 -4.746 1 93.25 142 LYS A N 1
ATOM 1121 C CA . LYS A 1 142 ? 17.812 -26 -5.227 1 93.25 142 LYS A CA 1
ATOM 1122 C C . LYS A 1 142 ? 19 -25.672 -4.324 1 93.25 142 LYS A C 1
ATOM 1124 O O . LYS A 1 142 ? 19.938 -24.969 -4.738 1 93.25 142 LYS A O 1
ATOM 1129 N N . GLY A 1 143 ? 18.969 -26.203 -3.119 1 95.94 143 GLY A N 1
ATOM 1130 C CA . GLY A 1 143 ? 20.078 -26.047 -2.193 1 95.94 143 GLY A CA 1
ATOM 1131 C C . GLY A 1 143 ? 21.109 -27.156 -2.289 1 95.94 143 GLY A C 1
ATOM 1132 O O . GLY A 1 143 ? 21.984 -27.281 -1.428 1 95.94 143 GLY A O 1
ATOM 1133 N N . GLY A 1 144 ? 21.047 -27.969 -3.266 1 95.25 144 GLY A N 1
ATOM 1134 C CA . GLY A 1 144 ? 22 -29.062 -3.408 1 95.25 144 GLY A CA 1
ATOM 1135 C C . GLY A 1 144 ? 21.703 -30.219 -2.473 1 95.25 144 GLY A C 1
ATOM 1136 O O . GLY A 1 144 ? 22.625 -30.875 -1.981 1 95.25 144 GLY A O 1
ATOM 1137 N N . GLY A 1 145 ? 20.516 -30.375 -2.107 1 96.5 145 GLY A N 1
ATOM 1138 C CA . GLY A 1 145 ? 20.094 -31.484 -1.27 1 96.5 145 GLY A CA 1
ATOM 1139 C C . GLY A 1 145 ? 19.859 -31.094 0.176 1 96.5 145 GLY A C 1
ATOM 1140 O O . GLY A 1 145 ? 19.406 -31.906 0.981 1 96.5 145 GLY A O 1
ATOM 1141 N N . LYS A 1 146 ? 20.188 -29.875 0.405 1 97.81 146 LYS A N 1
ATOM 1142 C CA . LYS A 1 146 ? 20.016 -29.359 1.761 1 97.81 146 LYS A CA 1
ATOM 1143 C C . LYS A 1 146 ? 19.141 -28.109 1.769 1 97.81 146 LYS A C 1
ATOM 1145 O O . LYS A 1 146 ? 18.922 -27.484 0.727 1 97.81 146 LYS A O 1
ATOM 1150 N N . LEU A 1 147 ? 18.609 -27.844 2.957 1 98.25 147 LEU A N 1
ATOM 1151 C CA . LEU A 1 147 ? 17.75 -26.688 3.117 1 98.25 147 LEU A CA 1
ATOM 1152 C C . LEU A 1 147 ? 18.531 -25.5 3.662 1 98.25 147 LEU A C 1
ATOM 1154 O O . LEU A 1 147 ? 19.156 -25.594 4.723 1 98.25 147 LEU A O 1
ATOM 1158 N N . TYR A 1 148 ? 18.469 -24.344 2.949 1 98.69 148 TYR A N 1
ATOM 1159 C CA . TYR A 1 148 ? 19.219 -23.188 3.385 1 98.69 148 TYR A CA 1
ATOM 1160 C C . TYR A 1 148 ? 18.312 -21.969 3.547 1 98.69 148 TYR A C 1
ATOM 1162 O O . TYR A 1 148 ? 18.766 -20.906 4.008 1 98.69 148 TYR A O 1
ATOM 1170 N N . GLY A 1 149 ? 17.062 -22.062 3.201 1 98.56 149 GLY A N 1
ATOM 1171 C CA . GLY A 1 149 ? 16.109 -20.984 3.27 1 98.56 149 GLY A CA 1
ATOM 1172 C C . GLY A 1 149 ? 14.664 -21.438 3.15 1 98.56 149 GLY A C 1
ATOM 1173 O O . GLY A 1 149 ? 14.406 -22.578 2.766 1 98.56 149 GLY A O 1
ATOM 1174 N N . LEU A 1 150 ? 13.781 -20.594 3.553 1 98.31 150 LEU A N 1
ATOM 1175 C CA . LEU A 1 150 ? 12.352 -20.859 3.484 1 98.31 150 LEU A CA 1
ATOM 1176 C C . LEU A 1 150 ? 11.594 -19.609 3.035 1 98.31 150 LEU A C 1
ATOM 1178 O O . LEU A 1 150 ? 12.062 -18.484 3.244 1 98.31 150 LEU A O 1
ATOM 1182 N N . SER A 1 151 ? 10.5 -19.812 2.418 1 97.44 151 SER A N 1
ATOM 1183 C CA . SER A 1 151 ? 9.578 -18.75 2.023 1 97.44 151 SER A CA 1
ATOM 1184 C C . SER A 1 151 ? 8.219 -18.922 2.693 1 97.44 151 SER A C 1
ATOM 1186 O O . SER A 1 151 ? 7.613 -20 2.619 1 97.44 151 SER A O 1
ATOM 1188 N N . PRO A 1 152 ? 7.719 -17.859 3.336 1 96.88 152 PRO A N 1
ATOM 1189 C CA . PRO A 1 152 ? 6.418 -18 3.992 1 96.88 152 PRO A CA 1
ATOM 1190 C C . PRO A 1 152 ? 5.258 -18.031 2.998 1 96.88 152 PRO A C 1
ATOM 1192 O O . PRO A 1 152 ? 4.152 -18.453 3.346 1 96.88 152 PRO A O 1
ATOM 1195 N N . PHE A 1 153 ? 5.523 -17.609 1.787 1 96 153 PHE A N 1
ATOM 1196 C CA . PHE A 1 153 ? 4.477 -17.484 0.782 1 96 153 PHE A CA 1
ATOM 1197 C C . PHE A 1 153 ? 4.906 -18.125 -0.532 1 96 153 PHE A C 1
ATOM 1199 O O . PHE A 1 153 ? 6.098 -18.312 -0.774 1 96 153 PHE A O 1
ATOM 1206 N N . PHE A 1 154 ? 3.879 -18.484 -1.292 1 95.19 154 PHE A N 1
ATOM 1207 C CA . PHE A 1 154 ? 4.113 -18.859 -2.682 1 95.19 154 PHE A CA 1
ATOM 1208 C C . PHE A 1 154 ? 3.053 -18.25 -3.594 1 95.19 154 PHE A C 1
ATOM 1210 O O . PHE A 1 154 ? 1.975 -17.875 -3.133 1 95.19 154 PHE A O 1
ATOM 1217 N N . TYR A 1 155 ? 3.457 -18.094 -4.75 1 93.25 155 TYR A N 1
ATOM 1218 C CA . TYR A 1 155 ? 2.545 -17.703 -5.82 1 93.25 155 TYR A CA 1
ATOM 1219 C C . TYR A 1 155 ? 2.256 -18.875 -6.75 1 93.25 155 TYR A C 1
ATOM 1221 O O . TYR A 1 155 ? 3.133 -19.703 -7.008 1 93.25 155 TYR A O 1
ATOM 1229 N N . SER A 1 156 ? 1.038 -18.969 -7.211 1 94.06 156 SER A N 1
ATOM 1230 C CA . SER A 1 156 ? 0.66 -19.984 -8.188 1 94.06 156 SER A CA 1
ATOM 1231 C C . SER A 1 156 ? -0.582 -19.562 -8.969 1 94.06 156 SER A C 1
ATOM 1233 O O . SER A 1 156 ? -1.325 -18.672 -8.531 1 94.06 156 SER A O 1
ATOM 1235 N N . GLN A 1 157 ? -0.691 -20.141 -10.133 1 95.31 157 GLN A N 1
ATOM 1236 C CA . GLN A 1 157 ? -1.883 -19.922 -10.945 1 95.31 157 GLN A CA 1
ATOM 1237 C C . GLN A 1 157 ? -2.758 -21.156 -11.008 1 95.31 157 GLN A C 1
ATOM 1239 O O . GLN A 1 157 ? -2.279 -22.281 -10.766 1 95.31 157 GLN A O 1
ATOM 1244 N N . ALA A 1 158 ? -4.016 -20.953 -11.25 1 97.25 158 ALA A N 1
ATOM 1245 C CA . ALA A 1 158 ? -5 -22.016 -11.414 1 97.25 158 ALA A CA 1
ATOM 1246 C C . ALA A 1 158 ? -6.027 -21.656 -12.484 1 97.25 158 ALA A C 1
ATOM 1248 O O . ALA A 1 158 ? -6.086 -20.516 -12.938 1 97.25 158 ALA A O 1
ATOM 1249 N N . LEU A 1 159 ? -6.656 -22.672 -12.953 1 97.88 159 LEU A N 1
ATOM 1250 C CA . LEU A 1 159 ? -7.809 -22.484 -13.828 1 97.88 159 LEU A CA 1
ATOM 1251 C C . LEU A 1 159 ? -9.07 -22.219 -13.008 1 97.88 159 LEU A C 1
ATOM 1253 O O . LEU A 1 159 ? -9.539 -23.094 -12.289 1 97.88 159 LEU A O 1
ATOM 1257 N N . PHE A 1 160 ? -9.555 -20.969 -13.133 1 97.94 160 PHE A N 1
ATOM 1258 C CA . PHE A 1 160 ? -10.82 -20.609 -12.508 1 97.94 160 PHE A CA 1
ATOM 1259 C C . PHE A 1 160 ? -11.992 -21.016 -13.391 1 97.94 160 PHE A C 1
ATOM 1261 O O . PHE A 1 160 ? -11.945 -20.844 -14.609 1 97.94 160 PHE A O 1
ATOM 1268 N N . TYR A 1 161 ? -13.062 -21.5 -12.766 1 98.44 161 TYR A N 1
ATOM 1269 C CA . TYR A 1 161 ? -14.258 -21.797 -13.547 1 98.44 161 TYR A CA 1
ATOM 1270 C C . TYR A 1 161 ? -15.5 -21.203 -12.875 1 98.44 161 TYR A C 1
ATOM 1272 O O . TYR A 1 161 ? -15.586 -21.172 -11.641 1 98.44 161 TYR A O 1
ATOM 1280 N N . ASN A 1 162 ? -16.344 -20.719 -13.711 1 98.25 162 ASN A N 1
ATOM 1281 C CA . ASN A 1 162 ? -17.641 -20.188 -13.32 1 98.25 162 ASN A CA 1
ATOM 1282 C C . ASN A 1 162 ? -18.688 -21.297 -13.203 1 98.25 162 ASN A C 1
ATOM 1284 O O . ASN A 1 162 ? -19.25 -21.734 -14.211 1 98.25 162 ASN A O 1
ATOM 1288 N N . LYS A 1 163 ? -19 -21.703 -12.016 1 97.56 163 LYS A N 1
ATOM 1289 C CA . LYS A 1 163 ? -19.891 -22.828 -11.773 1 97.56 163 LYS A CA 1
ATOM 1290 C C . LYS A 1 163 ? -21.281 -22.562 -12.32 1 97.56 163 LYS A C 1
ATOM 1292 O O . LYS A 1 163 ? -21.953 -23.469 -12.836 1 97.56 163 LYS A O 1
ATOM 1297 N N . ASP A 1 164 ? -21.719 -21.344 -12.219 1 97.69 164 ASP A N 1
ATOM 1298 C CA . ASP A 1 164 ? -23.047 -20.969 -12.688 1 97.69 164 ASP A CA 1
ATOM 1299 C C . ASP A 1 164 ? -23.156 -21.125 -14.203 1 97.69 164 ASP A C 1
ATOM 1301 O O . ASP A 1 164 ? -24.172 -21.594 -14.711 1 97.69 164 ASP A O 1
ATOM 1305 N N . LEU A 1 165 ? -22.156 -20.719 -14.898 1 97.75 165 LEU A N 1
ATOM 1306 C CA . LEU A 1 165 ? -22.188 -20.875 -16.344 1 97.75 165 LEU A CA 1
ATOM 1307 C C . LEU A 1 165 ? -22.125 -22.344 -16.75 1 97.75 165 LEU A C 1
ATOM 1309 O O . LEU A 1 165 ? -22.797 -22.75 -17.703 1 97.75 165 LEU A O 1
ATOM 1313 N N . PHE A 1 166 ? -21.297 -23.094 -16.109 1 98.44 166 PHE A N 1
ATOM 1314 C CA . PHE A 1 166 ? -21.234 -24.531 -16.375 1 98.44 166 PHE A CA 1
ATOM 1315 C C . PHE A 1 166 ? -22.609 -25.172 -16.172 1 98.44 166 PHE A C 1
ATOM 1317 O O . PHE A 1 166 ? -23.047 -25.969 -17 1 98.44 166 PHE A O 1
ATOM 1324 N N . ASP A 1 167 ? -23.266 -24.797 -15.133 1 97.94 167 ASP A N 1
ATOM 1325 C CA . ASP A 1 167 ? -24.609 -25.312 -14.844 1 97.94 167 ASP A CA 1
ATOM 1326 C C . ASP A 1 167 ? -25.625 -24.859 -15.883 1 97.94 167 ASP A C 1
ATOM 1328 O O . ASP A 1 167 ? -26.391 -25.656 -16.422 1 97.94 167 ASP A O 1
ATOM 1332 N N . LYS A 1 168 ? -25.625 -23.594 -16.141 1 96.88 168 LYS A N 1
ATOM 1333 C CA . LYS A 1 168 ? -26.562 -22.984 -17.062 1 96.88 168 LYS A CA 1
ATOM 1334 C C . LYS A 1 168 ? -26.531 -23.688 -18.422 1 96.88 168 LYS A C 1
ATOM 1336 O O . LYS A 1 168 ? -27.562 -23.906 -19.047 1 96.88 168 LYS A O 1
ATOM 1341 N N . TYR A 1 169 ? -25.375 -24.109 -18.844 1 96.75 169 TYR A N 1
ATOM 1342 C CA . TYR A 1 169 ? -25.234 -24.641 -20.188 1 96.75 169 TYR A CA 1
ATOM 1343 C C . TYR A 1 169 ? -25.078 -26.156 -20.156 1 96.75 169 TYR A C 1
ATOM 1345 O O . TYR A 1 169 ? -24.828 -26.781 -21.188 1 96.75 169 TYR A O 1
ATOM 1353 N N . GLY A 1 170 ? -25.109 -26.719 -19.062 1 97.44 170 GLY A N 1
ATOM 1354 C CA . GLY A 1 170 ? -25.094 -28.156 -18.922 1 97.44 170 GLY A CA 1
ATOM 1355 C C . GLY A 1 170 ? -23.766 -28.781 -19.266 1 97.44 170 GLY A C 1
ATOM 1356 O O . GLY A 1 170 ? -23.703 -29.891 -19.812 1 97.44 170 GLY A O 1
ATOM 1357 N N . VAL A 1 171 ? -22.734 -28.094 -19.016 1 97.81 171 VAL A N 1
ATOM 1358 C CA . VAL A 1 171 ? -21.391 -28.609 -19.266 1 97.81 171 VAL A CA 1
ATOM 1359 C C . VAL A 1 171 ? -20.844 -29.266 -18 1 97.81 171 VAL A C 1
ATOM 1361 O O . VAL A 1 171 ? -20.766 -28.625 -16.953 1 97.81 171 VAL A O 1
ATOM 1364 N N . PRO A 1 172 ? -20.469 -30.531 -18.078 1 97.19 172 PRO A N 1
ATOM 1365 C CA . PRO A 1 172 ? -19.922 -31.172 -16.875 1 97.19 172 PRO A CA 1
ATOM 1366 C C . PRO A 1 172 ? -18.578 -30.578 -16.453 1 97.19 172 PRO A C 1
ATOM 1368 O O . PRO A 1 172 ? -17.734 -30.266 -17.297 1 97.19 172 PRO A O 1
ATOM 1371 N N . LEU A 1 173 ? -18.422 -30.438 -15.141 1 96.56 173 LEU A N 1
ATOM 1372 C CA . LEU A 1 173 ? -17.141 -29.984 -14.617 1 96.56 173 LEU A CA 1
ATOM 1373 C C . LEU A 1 173 ? -16.094 -31.078 -14.719 1 96.56 173 LEU A C 1
ATOM 1375 O O . LEU A 1 173 ? -16.391 -32.25 -14.484 1 96.56 173 LEU A O 1
ATOM 1379 N N . PRO A 1 174 ? -14.914 -30.672 -15.07 1 95.38 174 PRO A N 1
ATOM 1380 C CA . PRO A 1 174 ? -13.859 -31.672 -15.109 1 95.38 174 PRO A CA 1
ATOM 1381 C C . PRO A 1 174 ? -13.5 -32.219 -13.719 1 95.38 174 PRO A C 1
ATOM 1383 O O . PRO A 1 174 ? -13.594 -31.484 -12.734 1 95.38 174 PRO A O 1
ATOM 1386 N N . ASP A 1 175 ? -13.039 -33.469 -13.664 1 93 175 ASP A N 1
ATOM 1387 C CA . ASP A 1 175 ? -12.633 -34.094 -12.414 1 93 175 ASP A CA 1
ATOM 1388 C C . ASP A 1 175 ? -11.141 -34.438 -12.43 1 93 175 ASP A C 1
ATOM 1390 O O . ASP A 1 175 ? -10.672 -35.25 -11.641 1 93 175 ASP A O 1
ATOM 1394 N N . LYS A 1 176 ? -10.461 -33.906 -13.438 1 94.19 176 LYS A N 1
ATOM 1395 C CA . LYS A 1 176 ? -9.023 -34.094 -13.602 1 94.19 176 LYS A CA 1
ATOM 1396 C C . LYS A 1 176 ? -8.336 -32.812 -14.062 1 94.19 176 LYS A C 1
ATOM 1398 O O . LYS A 1 176 ? -9 -31.844 -14.43 1 94.19 176 LYS A O 1
ATOM 1403 N N . SER A 1 177 ? -7.008 -32.906 -13.984 1 96.94 177 SER A N 1
ATOM 1404 C CA . SER A 1 177 ? -6.238 -31.812 -14.602 1 96.94 177 SER A CA 1
ATOM 1405 C C . SER A 1 177 ? -6.367 -31.859 -16.125 1 96.94 177 SER A C 1
ATOM 1407 O O . SER A 1 177 ? -6.379 -32.938 -16.719 1 96.94 177 SER A O 1
ATOM 1409 N N . LEU A 1 178 ? -6.453 -30.703 -16.688 1 97.88 178 LEU A N 1
ATOM 1410 C CA . LEU A 1 178 ? -6.648 -30.609 -18.125 1 97.88 178 LEU A CA 1
ATOM 1411 C C . LEU A 1 178 ? -5.379 -30.125 -18.812 1 97.88 178 LEU A C 1
ATOM 1413 O O . LEU A 1 178 ? -4.637 -29.312 -18.25 1 97.88 178 LEU A O 1
ATOM 1417 N N . SER A 1 179 ? -5.156 -30.641 -20.031 1 96.56 179 SER A N 1
ATOM 1418 C CA . SER A 1 179 ? -4.199 -30 -20.922 1 96.56 179 SER A CA 1
ATOM 1419 C C . SER A 1 179 ? -4.789 -28.75 -21.562 1 96.56 179 SER A C 1
ATOM 1421 O O . SER A 1 179 ? -6 -28.516 -21.5 1 96.56 179 SER A O 1
ATOM 1423 N N . TRP A 1 180 ? -3.93 -27.984 -22.188 1 96.25 180 TRP A N 1
ATOM 1424 C CA . TRP A 1 180 ? -4.426 -26.797 -22.875 1 96.25 180 TRP A CA 1
ATOM 1425 C C . TRP A 1 180 ? -5.391 -27.172 -24 1 96.25 180 TRP A C 1
ATOM 1427 O O . TRP A 1 180 ? -6.402 -26.5 -24.203 1 96.25 180 TRP A O 1
ATOM 1437 N N . GLN A 1 181 ? -5.113 -28.172 -24.719 1 95.25 181 GLN A N 1
ATOM 1438 C CA . GLN A 1 181 ? -6.023 -28.656 -25.75 1 95.25 181 GLN A CA 1
ATOM 1439 C C . GLN A 1 181 ? -7.395 -29 -25.156 1 95.25 181 GLN A C 1
ATOM 1441 O O . GLN A 1 181 ? -8.422 -28.609 -25.719 1 95.25 181 GLN A O 1
ATOM 1446 N N . GLU A 1 182 ? -7.414 -29.672 -24.062 1 97.06 182 GLU A N 1
ATOM 1447 C CA . GLU A 1 182 ? -8.664 -30.031 -23.406 1 97.06 182 GLU A CA 1
ATOM 1448 C C . GLU A 1 182 ? -9.398 -28.797 -22.875 1 97.06 182 GLU A C 1
ATOM 1450 O O . GLU A 1 182 ? -10.625 -28.75 -22.891 1 97.06 182 GLU A O 1
ATOM 1455 N N . VAL A 1 183 ? -8.648 -27.844 -22.359 1 97.88 183 VAL A N 1
ATOM 1456 C CA . VAL A 1 183 ? -9.25 -26.594 -21.891 1 97.88 183 VAL A CA 1
ATOM 1457 C C . VAL A 1 183 ? -9.977 -25.906 -23.047 1 97.88 183 VAL A C 1
ATOM 1459 O O . VAL A 1 183 ? -11.109 -25.453 -22.906 1 97.88 183 VAL A O 1
ATOM 1462 N N . PHE A 1 184 ? -9.336 -25.891 -24.234 1 96.38 184 PHE A N 1
ATOM 1463 C CA . PHE A 1 184 ? -9.93 -25.219 -25.391 1 96.38 184 PHE A CA 1
ATOM 1464 C C . PHE A 1 184 ? -11.125 -26.016 -25.906 1 96.38 184 PHE A C 1
ATOM 1466 O O . PHE A 1 184 ? -12.133 -25.438 -26.312 1 96.38 184 PHE A O 1
ATOM 1473 N N . GLU A 1 185 ? -11.031 -27.312 -25.859 1 96.81 185 GLU A N 1
ATOM 1474 C CA . GLU A 1 185 ? -12.172 -28.141 -26.25 1 96.81 185 GLU A CA 1
ATOM 1475 C C . GLU A 1 185 ? -13.352 -27.906 -25.297 1 96.81 185 GLU A C 1
ATOM 1477 O O . GLU A 1 185 ? -14.5 -27.828 -25.75 1 96.81 185 GLU A O 1
ATOM 1482 N N . LEU A 1 186 ? -13.016 -27.828 -24.047 1 98.06 186 LEU A N 1
ATOM 1483 C CA . LEU A 1 186 ? -14.047 -27.547 -23.062 1 98.06 186 LEU A CA 1
ATOM 1484 C C . LEU A 1 186 ? -14.664 -26.172 -23.297 1 98.06 186 LEU A C 1
ATOM 1486 O O . LEU A 1 186 ? -15.883 -26 -23.219 1 98.06 186 LEU A O 1
ATOM 1490 N N . ALA A 1 187 ? -13.836 -25.203 -23.609 1 97.69 187 ALA A N 1
ATOM 1491 C CA . ALA A 1 187 ? -14.297 -23.844 -23.875 1 97.69 187 ALA A CA 1
ATOM 1492 C C . ALA A 1 187 ? -15.273 -23.812 -25.047 1 97.69 187 ALA A C 1
ATOM 1494 O O . ALA A 1 187 ? -16.25 -23.062 -25.047 1 97.69 187 ALA A O 1
ATOM 1495 N N . LYS A 1 188 ? -15.125 -24.656 -26.016 1 96.44 188 LYS A N 1
ATOM 1496 C CA . LYS A 1 188 ? -15.938 -24.688 -27.234 1 96.44 188 LYS A CA 1
ATOM 1497 C C . LYS A 1 188 ? -17.344 -25.203 -26.938 1 96.44 188 LYS A C 1
ATOM 1499 O O . LYS A 1 188 ? -18.234 -25.094 -27.781 1 96.44 188 LYS A O 1
ATOM 1504 N N . ARG A 1 189 ? -17.531 -25.719 -25.797 1 97.12 189 ARG A N 1
ATOM 1505 C CA . ARG A 1 189 ? -18.859 -26.219 -25.438 1 97.12 189 ARG A CA 1
ATOM 1506 C C . ARG A 1 189 ? -19.797 -25.094 -25.047 1 97.12 189 ARG A C 1
ATOM 1508 O O . ARG A 1 189 ? -21 -25.297 -24.859 1 97.12 189 ARG A O 1
ATOM 1515 N N . PHE A 1 190 ? -19.281 -23.953 -24.938 1 97.12 190 PHE A N 1
ATOM 1516 C CA . PHE A 1 190 ? -20.078 -22.781 -24.594 1 97.12 190 PHE A CA 1
ATOM 1517 C C . PHE A 1 190 ? -20.438 -21.984 -25.844 1 97.12 190 PHE A C 1
ATOM 1519 O O . PHE A 1 190 ? -19.766 -22.078 -26.875 1 97.12 190 PHE A O 1
ATOM 1526 N N . PRO A 1 191 ? -21.484 -21.172 -25.766 1 92.88 191 PRO A N 1
ATOM 1527 C CA . PRO A 1 191 ? -21.969 -20.484 -26.953 1 92.88 191 PRO A CA 1
ATOM 1528 C C . PRO A 1 191 ? -20.969 -19.453 -27.484 1 92.88 191 PRO A C 1
ATOM 1530 O O . PRO A 1 191 ? -20.203 -18.875 -26.719 1 92.88 191 PRO A O 1
ATOM 1533 N N . THR A 1 192 ? -21 -19.25 -28.797 1 89.56 192 THR A N 1
ATOM 1534 C CA . THR A 1 192 ? -20.125 -18.266 -29.438 1 89.56 192 THR A CA 1
ATOM 1535 C C . THR A 1 192 ? -20.938 -17.156 -30.094 1 89.56 192 THR A C 1
ATOM 1537 O O . THR A 1 192 ? -20.375 -16.234 -30.672 1 89.56 192 THR A O 1
ATOM 1540 N N . GLY A 1 193 ? -22.188 -17.328 -30 1 82.31 193 GLY A N 1
ATOM 1541 C CA . GLY A 1 193 ? -23.047 -16.328 -30.594 1 82.31 193 GLY A CA 1
ATOM 1542 C C . GLY A 1 193 ? -23.641 -15.375 -29.578 1 82.31 193 GLY A C 1
ATOM 1543 O O . GLY A 1 193 ? -23.281 -15.406 -28.391 1 82.31 193 GLY A O 1
ATOM 1544 N N . GLY A 1 194 ? -24.344 -14.383 -30.016 1 73.62 194 GLY A N 1
ATOM 1545 C CA . GLY A 1 194 ? -25.031 -13.43 -29.172 1 73.62 194 GLY A CA 1
ATOM 1546 C C . GLY A 1 194 ? -24.5 -12.016 -29.297 1 73.62 194 GLY A C 1
ATOM 1547 O O . GLY A 1 194 ? -23.484 -11.797 -29.969 1 73.62 194 GLY A O 1
ATOM 1548 N N . ASP A 1 195 ? -25.344 -11.094 -28.656 1 78.06 195 ASP A N 1
ATOM 1549 C CA . ASP A 1 195 ? -24.969 -9.68 -28.656 1 78.06 195 ASP A CA 1
ATOM 1550 C C . ASP A 1 195 ? -23.734 -9.422 -27.812 1 78.06 195 ASP A C 1
ATOM 1552 O O . ASP A 1 195 ? -23.484 -10.141 -26.828 1 78.06 195 ASP A O 1
ATOM 1556 N N . GLN A 1 196 ? -23.016 -8.516 -28.281 1 71.94 196 GLN A N 1
ATOM 1557 C CA . GLN A 1 196 ? -21.75 -8.188 -27.641 1 71.94 196 GLN A CA 1
ATOM 1558 C C . GLN A 1 196 ? -21.922 -7.953 -26.141 1 71.94 196 GLN A C 1
ATOM 1560 O O . GLN A 1 196 ? -21.062 -8.336 -25.344 1 71.94 196 GLN A O 1
ATOM 1565 N N . LYS A 1 197 ? -23.047 -7.395 -25.766 1 74.88 197 LYS A N 1
ATOM 1566 C CA . LYS A 1 197 ? -23.281 -7.02 -24.375 1 74.88 197 LYS A CA 1
ATOM 1567 C C . LYS A 1 197 ? -23.531 -8.25 -23.516 1 74.88 197 LYS A C 1
ATOM 1569 O O . LYS A 1 197 ? -23.125 -8.297 -22.344 1 74.88 197 LYS A O 1
ATOM 1574 N N . ASP A 1 198 ? -24.094 -9.32 -24.078 1 79.75 198 ASP A N 1
ATOM 1575 C CA . ASP A 1 198 ? -24.5 -10.469 -23.281 1 79.75 198 ASP A CA 1
ATOM 1576 C C . ASP A 1 198 ? -23.703 -11.711 -23.656 1 79.75 198 ASP A C 1
ATOM 1578 O O . ASP A 1 198 ? -23.938 -12.797 -23.109 1 79.75 198 ASP A O 1
ATOM 1582 N N . ARG A 1 199 ? -22.781 -11.484 -24.453 1 89 199 ARG A N 1
ATOM 1583 C CA . ARG A 1 199 ? -22 -12.602 -24.969 1 89 199 ARG A CA 1
ATOM 1584 C C . ARG A 1 199 ? -21.188 -13.25 -23.859 1 89 199 ARG A C 1
ATOM 1586 O O . ARG A 1 199 ? -20.594 -12.562 -23.031 1 89 199 ARG A O 1
ATOM 1593 N N . VAL A 1 200 ? -21.266 -14.648 -23.859 1 93.06 200 VAL A N 1
ATOM 1594 C CA . VAL A 1 200 ? -20.453 -15.438 -22.953 1 93.06 200 VAL A CA 1
ATOM 1595 C C . VAL A 1 200 ? -19.312 -16.094 -23.719 1 93.06 200 VAL A C 1
ATOM 1597 O O . VAL A 1 200 ? -19.453 -16.422 -24.906 1 93.06 200 VAL A O 1
ATOM 1600 N N . TYR A 1 201 ? -18.219 -16.312 -23.094 1 94.31 201 TYR A N 1
ATOM 1601 C CA . TYR A 1 201 ? -17.047 -16.969 -23.672 1 94.31 201 TYR A CA 1
ATOM 1602 C C . TYR A 1 201 ? -16.672 -18.203 -22.859 1 94.31 201 TYR A C 1
ATOM 1604 O O . TYR A 1 201 ? -16.844 -18.25 -21.641 1 94.31 201 TYR A O 1
ATOM 1612 N N . GLY A 1 202 ? -16.188 -19.156 -23.578 1 96.81 202 GLY A N 1
ATOM 1613 C CA . GLY A 1 202 ? -15.719 -20.344 -22.891 1 96.81 202 GLY A CA 1
ATOM 1614 C C . GLY A 1 202 ? -14.477 -20.094 -22.062 1 96.81 202 GLY A C 1
ATOM 1615 O O . GLY A 1 202 ? -14.336 -20.656 -20.969 1 96.81 202 GLY A O 1
ATOM 1616 N N . PHE A 1 203 ? -13.602 -19.359 -22.609 1 96.25 203 PHE A N 1
ATOM 1617 C CA . PHE A 1 203 ? -12.344 -19.047 -21.938 1 96.25 203 PHE A CA 1
ATOM 1618 C C . PHE A 1 203 ? -11.961 -17.594 -22.156 1 96.25 203 PHE A C 1
ATOM 1620 O O . PHE A 1 203 ? -11.992 -17.109 -23.281 1 96.25 203 PHE A O 1
ATOM 1627 N N . SER A 1 204 ? -11.625 -16.922 -21.047 1 93.88 204 SER A N 1
ATOM 1628 C CA . SER A 1 204 ? -11.117 -15.562 -21.125 1 93.88 204 SER A CA 1
ATOM 1629 C C . SER A 1 204 ? -9.617 -15.516 -20.828 1 93.88 204 SER A C 1
ATOM 1631 O O . SER A 1 204 ? -9.188 -15.891 -19.734 1 93.88 204 SER A O 1
ATOM 1633 N N . TYR A 1 205 ? -8.922 -15.078 -21.844 1 87.69 205 TYR A N 1
ATOM 1634 C CA . TYR A 1 205 ? -7.484 -14.891 -21.688 1 87.69 205 TYR A CA 1
ATOM 1635 C C . TYR A 1 205 ? -7.16 -13.445 -21.328 1 87.69 205 TYR A C 1
ATOM 1637 O O . TYR A 1 205 ? -7.355 -12.539 -22.141 1 87.69 205 TYR A O 1
ATOM 1645 N N . GLY A 1 206 ? -7.066 -13.133 -20.078 1 72.44 206 GLY A N 1
ATOM 1646 C CA . GLY A 1 206 ? -6.766 -11.797 -19.609 1 72.44 206 GLY A CA 1
ATOM 1647 C C . GLY A 1 206 ? -6.051 -10.945 -20.641 1 72.44 206 GLY A C 1
ATOM 1648 O O . GLY A 1 206 ? -6.473 -10.875 -21.797 1 72.44 206 GLY A O 1
ATOM 1649 N N . TYR A 1 207 ? -4.879 -10.43 -20.312 1 65.06 207 TYR A N 1
ATOM 1650 C CA . TYR A 1 207 ? -4.152 -9.477 -21.141 1 65.06 207 TYR A CA 1
ATOM 1651 C C . TYR A 1 207 ? -3.094 -10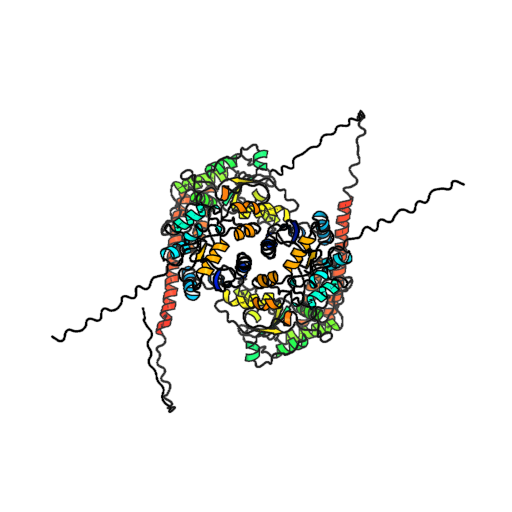.18 -21.984 1 65.06 207 TYR A C 1
ATOM 1653 O O . TYR A 1 207 ? -2.209 -10.844 -21.438 1 65.06 207 TYR A O 1
ATOM 1661 N N . GLY A 1 208 ? -3.547 -10.406 -23.25 1 73.81 208 GLY A N 1
ATOM 1662 C CA . GLY A 1 208 ? -2.52 -10.93 -24.125 1 73.81 208 GLY A CA 1
ATOM 1663 C C . GLY A 1 208 ? -3.027 -11.211 -25.531 1 73.81 208 GLY A C 1
ATOM 1664 O O . GLY A 1 208 ? -4.238 -11.266 -25.766 1 73.81 208 GLY A O 1
ATOM 1665 N N . ASN A 1 209 ? -2.082 -11.266 -26.453 1 83.25 209 ASN A N 1
ATOM 1666 C CA . ASN A 1 209 ? -2.336 -11.57 -27.844 1 83.25 209 ASN A CA 1
ATOM 1667 C C . ASN A 1 209 ? -2.002 -13.023 -28.172 1 83.25 209 ASN A C 1
ATOM 1669 O O . ASN A 1 209 ? -1.771 -13.828 -27.281 1 83.25 209 ASN A O 1
ATOM 1673 N N . LEU A 1 210 ? -2.105 -13.336 -29.422 1 88 210 LEU A N 1
ATOM 1674 C CA . LEU A 1 210 ? -1.863 -14.695 -29.906 1 88 210 LEU A CA 1
ATOM 1675 C C . LEU A 1 210 ? -0.458 -15.156 -29.531 1 88 210 LEU A C 1
ATOM 1677 O O . LEU A 1 210 ? -0.263 -16.312 -29.156 1 88 210 LEU A O 1
ATOM 1681 N N . THR A 1 211 ? 0.446 -14.227 -29.609 1 90.25 211 THR A N 1
ATOM 1682 C CA . THR A 1 211 ? 1.831 -14.555 -29.297 1 90.25 211 THR A CA 1
ATOM 1683 C C . THR A 1 211 ? 1.97 -14.969 -27.828 1 90.25 211 THR A C 1
ATOM 1685 O O . THR A 1 211 ? 2.539 -16.016 -27.531 1 90.25 211 THR A O 1
ATOM 1688 N N . ASN A 1 212 ? 1.414 -14.234 -27 1 89.94 212 ASN A N 1
ATOM 1689 C CA . ASN A 1 212 ? 1.507 -14.5 -25.562 1 89.94 212 ASN A CA 1
ATOM 1690 C C . ASN A 1 212 ? 0.807 -15.797 -25.188 1 89.94 212 ASN A C 1
ATOM 1692 O O . ASN A 1 212 ? 1.306 -16.562 -24.359 1 89.94 212 ASN A O 1
ATOM 1696 N N . MET A 1 213 ? -0.264 -16 -25.781 1 90.38 213 MET A N 1
ATOM 1697 C CA . MET A 1 213 ? -1.016 -17.219 -25.484 1 90.38 213 MET A CA 1
ATOM 1698 C C . MET A 1 213 ? -0.238 -18.453 -25.938 1 90.38 213 MET A C 1
ATOM 1700 O O . MET A 1 213 ? -0.174 -19.453 -25.203 1 90.38 213 MET A O 1
ATOM 1704 N N . GLY A 1 214 ? 0.302 -18.359 -27.109 1 92.12 214 GLY A N 1
ATOM 1705 C CA . GLY A 1 214 ? 1.132 -19.453 -27.562 1 92.12 214 GLY A CA 1
ATOM 1706 C C . GLY A 1 214 ? 2.33 -19.719 -26.672 1 92.12 214 GLY A C 1
ATOM 1707 O O . GLY A 1 214 ? 2.664 -20.875 -26.391 1 92.12 214 GLY A O 1
ATOM 1708 N N . MET A 1 215 ? 2.924 -18.672 -26.281 1 90.06 215 MET A N 1
ATOM 1709 C CA . MET A 1 215 ? 4.086 -18.797 -25.406 1 90.06 215 MET A CA 1
ATOM 1710 C C . MET A 1 215 ? 3.699 -19.453 -24.078 1 90.06 215 MET A C 1
ATOM 1712 O O . MET A 1 215 ? 4.453 -20.266 -23.547 1 90.06 215 MET A O 1
ATOM 1716 N N . MET A 1 216 ? 2.607 -19.109 -23.594 1 89.12 216 MET A N 1
ATOM 1717 C CA . MET A 1 216 ? 2.104 -19.719 -22.359 1 89.12 216 MET A CA 1
ATOM 1718 C C . MET A 1 216 ? 1.891 -21.219 -22.531 1 89.12 216 MET A C 1
ATOM 1720 O O . MET A 1 216 ? 2.328 -22 -21.688 1 89.12 216 MET A O 1
ATOM 1724 N N . ILE A 1 217 ? 1.304 -21.609 -23.578 1 91.94 217 ILE A N 1
ATOM 1725 C CA . ILE A 1 217 ? 1.046 -23.016 -23.875 1 91.94 217 ILE A CA 1
ATOM 1726 C C . ILE A 1 217 ? 2.369 -23.75 -24.078 1 91.94 217 ILE A C 1
ATOM 1728 O O . ILE A 1 217 ? 2.57 -24.828 -23.531 1 91.94 217 ILE A O 1
ATOM 1732 N N . GLY A 1 218 ? 3.229 -23.141 -24.859 1 91.94 218 GLY A N 1
ATOM 1733 C CA . GLY A 1 218 ? 4.535 -23.734 -25.078 1 91.94 218 GLY A CA 1
ATOM 1734 C C . GLY A 1 218 ? 5.324 -23.938 -23.797 1 91.94 218 GLY A C 1
ATOM 1735 O O . GLY A 1 218 ? 5.984 -24.953 -23.625 1 91.94 218 GLY A O 1
ATOM 1736 N N . SER A 1 219 ? 5.227 -22.969 -22.969 1 87.5 219 SER A N 1
ATOM 1737 C CA . SER A 1 219 ? 5.926 -23.047 -21.703 1 87.5 219 SER A CA 1
ATOM 1738 C C . SER A 1 219 ? 5.41 -24.219 -20.859 1 87.5 219 SER A C 1
ATOM 1740 O O . SER A 1 219 ? 6.195 -24.922 -20.219 1 87.5 219 SER A O 1
ATOM 1742 N N . THR A 1 220 ? 4.164 -24.438 -20.859 1 91.38 220 THR A N 1
ATOM 1743 C CA . THR A 1 220 ? 3.568 -25.578 -20.172 1 91.38 220 THR A CA 1
ATOM 1744 C C . THR A 1 220 ? 4.141 -26.891 -20.688 1 91.38 220 THR A C 1
ATOM 1746 O O . THR A 1 220 ? 4.363 -27.828 -19.922 1 91.38 220 THR A O 1
ATOM 1749 N N . GLU A 1 221 ? 4.469 -26.875 -21.938 1 90 221 GLU A N 1
ATOM 1750 C CA . GLU A 1 221 ? 4.957 -28.078 -22.578 1 90 221 GLU A CA 1
ATOM 1751 C C . GLU A 1 221 ? 6.48 -28.156 -22.531 1 90 221 GLU A C 1
ATOM 1753 O O . GLU A 1 221 ? 7.078 -29.078 -23.094 1 90 221 GLU A O 1
ATOM 1758 N N . GLY A 1 222 ? 7.102 -27.172 -21.984 1 87.5 222 GLY A N 1
ATOM 1759 C CA . GLY A 1 222 ? 8.547 -27.188 -21.812 1 87.5 222 GLY A CA 1
ATOM 1760 C C . GLY A 1 222 ? 9.305 -26.703 -23.031 1 87.5 222 GLY A C 1
ATOM 1761 O O . GLY A 1 222 ? 10.508 -26.953 -23.156 1 87.5 222 GLY A O 1
ATOM 1762 N N . LEU A 1 223 ? 8.633 -26.062 -23.938 1 90 223 LEU A N 1
ATOM 1763 C CA . LEU A 1 223 ? 9.297 -25.531 -25.125 1 90 223 LEU A CA 1
ATOM 1764 C C . LEU A 1 223 ? 10.07 -24.266 -24.797 1 90 223 LEU A C 1
ATOM 1766 O O . LEU A 1 223 ? 9.68 -23.5 -23.922 1 90 223 LEU A O 1
ATOM 1770 N N . ARG A 1 224 ? 11.148 -24.094 -25.531 1 89.69 224 ARG A N 1
ATOM 1771 C CA . ARG A 1 224 ? 11.977 -22.891 -25.406 1 89.69 224 ARG A CA 1
ATOM 1772 C C . ARG A 1 224 ? 12.133 -22.203 -26.75 1 89.69 224 ARG A C 1
ATOM 1774 O O . ARG A 1 224 ? 12.43 -22.844 -27.766 1 89.69 224 ARG A O 1
ATOM 1781 N N . TYR A 1 225 ? 11.914 -20.891 -26.688 1 91.56 225 TYR A N 1
ATOM 1782 C CA . TYR A 1 225 ? 12.086 -20.172 -27.938 1 91.56 225 TYR A CA 1
ATOM 1783 C C . TYR A 1 225 ? 13.516 -19.656 -28.078 1 91.56 225 TYR A C 1
ATOM 1785 O O . TYR A 1 225 ? 13.898 -19.156 -29.141 1 91.56 225 TYR A O 1
ATOM 1793 N N . ILE A 1 226 ? 14.258 -19.781 -26.984 1 90.88 226 ILE A N 1
ATOM 1794 C CA . ILE A 1 226 ? 15.664 -19.375 -26.953 1 90.88 226 ILE A CA 1
ATOM 1795 C C . ILE A 1 226 ? 16.484 -20.391 -26.172 1 90.88 226 ILE A C 1
ATOM 1797 O O . ILE A 1 226 ? 16.016 -20.906 -25.141 1 90.88 226 ILE A O 1
ATOM 1801 N N . ASP A 1 227 ? 17.672 -20.672 -26.609 1 86.94 227 ASP A N 1
ATOM 1802 C CA . ASP A 1 227 ? 18.484 -21.688 -25.922 1 86.94 227 ASP A CA 1
ATOM 1803 C C . ASP A 1 227 ? 18.984 -21.188 -24.578 1 86.94 227 ASP A C 1
ATOM 1805 O O . ASP A 1 227 ? 19.016 -19.969 -24.344 1 86.94 227 ASP A O 1
ATOM 1809 N N . PRO A 1 228 ? 19.344 -22.047 -23.703 1 79.88 228 PRO A N 1
ATOM 1810 C CA . PRO A 1 228 ? 19.734 -21.656 -22.344 1 79.88 228 PRO A CA 1
ATOM 1811 C C . PRO A 1 228 ? 20.906 -20.672 -22.344 1 79.88 228 PRO A C 1
ATOM 1813 O O . PRO A 1 228 ? 21 -19.844 -21.438 1 79.88 228 PRO A O 1
ATOM 1816 N N . ALA A 1 229 ? 21.766 -20.781 -23.328 1 80.69 229 ALA A N 1
ATOM 1817 C CA . ALA A 1 229 ? 22.906 -19.891 -23.422 1 80.69 229 ALA A CA 1
ATOM 1818 C C . ALA A 1 229 ? 22.5 -18.531 -24.016 1 80.69 229 ALA A C 1
ATOM 1820 O O . ALA A 1 229 ? 23.297 -17.594 -24.016 1 80.69 229 ALA A O 1
ATOM 1821 N N . ALA A 1 230 ? 21.234 -18.469 -24.469 1 86.38 230 ALA A N 1
ATOM 1822 C CA . ALA A 1 230 ? 20.672 -17.266 -25.078 1 86.38 230 ALA A CA 1
ATOM 1823 C C . ALA A 1 230 ? 21.469 -16.859 -26.312 1 86.38 230 ALA A C 1
ATOM 1825 O O . ALA A 1 230 ? 21.844 -15.688 -26.438 1 86.38 230 ALA A O 1
ATOM 1826 N N . THR A 1 231 ? 21.781 -17.781 -27.156 1 89.06 231 THR A N 1
ATOM 1827 C CA . THR A 1 231 ? 22.562 -17.484 -28.344 1 89.06 231 THR A CA 1
ATOM 1828 C C . THR A 1 231 ? 21.781 -17.828 -29.609 1 89.06 231 THR A C 1
ATOM 1830 O O . THR A 1 231 ? 22.141 -17.391 -30.703 1 89.06 231 THR A O 1
ATOM 1833 N N . LYS A 1 232 ? 20.766 -18.594 -29.406 1 92.56 232 LYS A N 1
ATOM 1834 C CA . LYS A 1 232 ? 20.047 -19.062 -30.578 1 92.56 232 LYS A CA 1
ATOM 1835 C C . LYS A 1 232 ? 18.547 -19.062 -30.344 1 92.56 232 LYS A C 1
ATOM 1837 O O . LYS A 1 232 ? 18.062 -19.547 -29.328 1 92.56 232 LYS A O 1
ATOM 1842 N N . ILE A 1 233 ? 17.859 -18.531 -31.359 1 94.69 233 ILE A N 1
ATOM 1843 C CA . ILE A 1 233 ? 16.391 -18.547 -31.328 1 94.69 233 ILE A CA 1
ATOM 1844 C C . ILE A 1 233 ? 15.875 -19.844 -31.953 1 94.69 233 ILE A C 1
ATOM 1846 O O . ILE A 1 233 ? 16.359 -20.25 -33 1 94.69 233 ILE A O 1
ATOM 1850 N N . SER A 1 234 ? 15.008 -20.469 -31.266 1 93 234 SER A N 1
ATOM 1851 C CA . SER A 1 234 ? 14.43 -21.703 -31.766 1 93 234 SER A CA 1
ATOM 1852 C C . SER A 1 234 ? 12.914 -21.703 -31.625 1 93 234 SER A C 1
ATOM 1854 O O . SER A 1 234 ? 12.359 -22.359 -30.734 1 93 234 SER A O 1
ATOM 1856 N N . ILE A 1 235 ? 12.25 -21.125 -32.562 1 95.56 235 ILE A N 1
ATOM 1857 C CA . ILE A 1 235 ? 10.797 -21.062 -32.469 1 95.56 235 ILE A CA 1
ATOM 1858 C C . ILE A 1 235 ? 10.18 -21.734 -33.688 1 95.56 235 ILE A C 1
ATOM 1860 O O . ILE A 1 235 ? 8.977 -21.969 -33.75 1 95.56 235 ILE A O 1
ATOM 1864 N N . ASN A 1 236 ? 11.047 -21.938 -34.688 1 96.81 236 ASN A N 1
ATOM 1865 C CA . ASN A 1 236 ? 10.609 -22.656 -35.875 1 96.81 236 ASN A CA 1
ATOM 1866 C C . ASN A 1 236 ? 10.812 -24.172 -35.75 1 96.81 236 ASN A C 1
ATOM 1868 O O . ASN A 1 236 ? 11.648 -24.75 -36.438 1 96.81 236 ASN A O 1
ATOM 1872 N N . THR A 1 237 ? 10.062 -24.797 -34.906 1 96.44 237 THR A N 1
ATOM 1873 C CA . THR A 1 237 ? 10.125 -26.219 -34.625 1 96.44 237 THR A CA 1
ATOM 1874 C C . THR A 1 237 ? 8.727 -26.844 -34.688 1 96.44 237 THR A C 1
ATOM 1876 O O . THR A 1 237 ? 7.723 -26.125 -34.656 1 96.44 237 THR A O 1
ATOM 1879 N N . ASP A 1 238 ? 8.648 -28.156 -34.719 1 96.56 238 ASP A N 1
ATOM 1880 C CA . ASP A 1 238 ? 7.375 -28.859 -34.781 1 96.56 238 ASP A CA 1
ATOM 1881 C C . ASP A 1 238 ? 6.559 -28.609 -33.5 1 96.56 238 ASP A C 1
ATOM 1883 O O . ASP A 1 238 ? 5.332 -28.516 -33.562 1 96.56 238 ASP A O 1
ATOM 1887 N N . GLY A 1 239 ? 7.262 -28.531 -32.406 1 95.38 239 GLY A N 1
ATOM 1888 C CA . GLY A 1 239 ? 6.586 -28.25 -31.156 1 95.38 239 GLY A CA 1
ATOM 1889 C C . GLY A 1 239 ? 5.875 -26.906 -31.141 1 95.38 239 GLY A C 1
ATOM 1890 O O . GLY A 1 239 ? 4.695 -26.828 -30.797 1 95.38 239 GLY A O 1
ATOM 1891 N N . TRP A 1 240 ? 6.562 -25.891 -31.609 1 96.44 240 TRP A N 1
ATOM 1892 C CA . TRP A 1 240 ? 5.984 -24.562 -31.641 1 96.44 240 TRP A CA 1
ATOM 1893 C C . TRP A 1 240 ? 4.891 -24.453 -32.688 1 96.44 240 TRP A C 1
ATOM 1895 O O . TRP A 1 240 ? 3.889 -23.766 -32.5 1 96.44 240 TRP A O 1
ATOM 1905 N N . LYS A 1 241 ? 5.105 -25.094 -33.75 1 97.25 241 LYS A N 1
ATOM 1906 C CA . LYS A 1 241 ? 4.074 -25.125 -34.781 1 97.25 241 LYS A CA 1
ATOM 1907 C C . LYS A 1 241 ? 2.771 -25.703 -34.25 1 97.25 241 LYS A C 1
ATOM 1909 O O . LYS A 1 241 ? 1.699 -25.125 -34.438 1 97.25 241 LYS A O 1
ATOM 1914 N N . ARG A 1 242 ? 2.844 -26.781 -33.594 1 96.19 242 ARG A N 1
ATOM 1915 C CA . ARG A 1 242 ? 1.665 -27.422 -33 1 96.19 242 ARG A CA 1
ATOM 1916 C C . ARG A 1 242 ? 0.979 -26.484 -32 1 96.19 242 ARG A C 1
ATOM 1918 O O . ARG A 1 242 ? -0.249 -26.375 -32 1 96.19 242 ARG A O 1
ATOM 1925 N N . VAL A 1 243 ? 1.795 -25.859 -31.188 1 96.19 243 VAL A N 1
ATOM 1926 C CA . VAL A 1 243 ? 1.28 -24.953 -30.172 1 96.19 243 VAL A CA 1
ATOM 1927 C C . VAL A 1 243 ? 0.501 -23.812 -30.844 1 96.19 243 VAL A C 1
ATOM 1929 O O . VAL A 1 243 ? -0.631 -23.516 -30.453 1 96.19 243 VAL A O 1
ATOM 1932 N N . TYR A 1 244 ? 1.058 -23.219 -31.844 1 96.5 244 TYR A N 1
ATOM 1933 C CA . TYR A 1 244 ? 0.401 -22.062 -32.438 1 96.5 244 TYR A CA 1
ATOM 1934 C C . TYR A 1 244 ? -0.763 -22.5 -33.312 1 96.5 244 TYR A C 1
ATOM 1936 O O . TYR A 1 244 ? -1.745 -21.766 -33.469 1 96.5 244 TYR A O 1
ATOM 1944 N N . GLU A 1 245 ? -0.708 -23.719 -33.875 1 96.06 245 GLU A N 1
ATOM 1945 C CA . GLU A 1 245 ? -1.885 -24.266 -34.531 1 96.06 245 GLU A CA 1
ATOM 1946 C C . GLU A 1 245 ? -3.049 -24.422 -33.562 1 96.06 245 GLU A C 1
ATOM 1948 O O . GLU A 1 245 ? -4.184 -24.047 -33.875 1 96.06 245 GLU A O 1
ATOM 1953 N N . THR A 1 246 ? -2.729 -24.969 -32.469 1 94.06 246 THR A N 1
ATOM 1954 C CA . THR A 1 246 ? -3.725 -25.141 -31.406 1 94.06 246 THR A CA 1
ATOM 1955 C C . THR A 1 246 ? -4.301 -23.797 -30.984 1 94.06 246 THR A C 1
ATOM 1957 O O . THR A 1 246 ? -5.52 -23.641 -30.844 1 94.06 246 THR A O 1
ATOM 1960 N N . THR A 1 247 ? -3.43 -22.844 -30.781 1 93.62 247 THR A N 1
ATOM 1961 C CA . THR A 1 247 ? -3.834 -21.516 -30.344 1 93.62 247 THR A CA 1
ATOM 1962 C C . THR A 1 247 ? -4.719 -20.844 -31.391 1 93.62 247 THR A C 1
ATOM 1964 O O . THR A 1 247 ? -5.762 -20.281 -31.062 1 93.62 247 THR A O 1
ATOM 1967 N N . LEU A 1 248 ? -4.289 -20.922 -32.625 1 93.38 248 LEU A N 1
ATOM 1968 C CA . LEU A 1 248 ? -5.039 -20.328 -33.719 1 93.38 248 LEU A CA 1
ATOM 1969 C C . LEU A 1 248 ? -6.422 -20.969 -33.844 1 93.38 248 LEU A C 1
ATOM 1971 O O . LEU A 1 248 ? -7.414 -20.266 -34.062 1 93.38 248 LEU A O 1
ATOM 1975 N N . ALA A 1 249 ? -6.516 -22.219 -33.75 1 93.5 249 ALA A N 1
ATOM 1976 C CA . ALA A 1 249 ? -7.793 -22.922 -33.812 1 93.5 249 ALA A CA 1
ATOM 1977 C C . ALA A 1 249 ? -8.727 -22.484 -32.688 1 93.5 249 ALA A C 1
ATOM 1979 O O . ALA A 1 249 ? -9.93 -22.312 -32.906 1 93.5 249 ALA A O 1
ATOM 1980 N N . ALA A 1 250 ? -8.18 -22.375 -31.531 1 93.06 250 ALA A N 1
ATOM 1981 C CA . ALA A 1 250 ? -8.977 -21.938 -30.391 1 93.06 250 ALA A CA 1
ATOM 1982 C C . ALA A 1 250 ? -9.539 -20.547 -30.609 1 93.06 250 ALA A C 1
ATOM 1984 O O . ALA A 1 250 ? -10.727 -20.297 -30.391 1 93.06 250 ALA A O 1
ATOM 1985 N N . VAL A 1 251 ? -8.695 -19.672 -31.078 1 90.44 251 VAL A N 1
ATOM 1986 C CA . VAL A 1 251 ? -9.109 -18.281 -31.312 1 90.44 251 VAL A CA 1
ATOM 1987 C C . VAL A 1 251 ? -10.156 -18.234 -32.406 1 90.44 251 VAL A C 1
ATOM 1989 O O . VAL A 1 251 ? -11.164 -17.547 -32.312 1 90.44 251 VAL A O 1
ATOM 1992 N N . LYS A 1 252 ? -10.008 -18.953 -33.438 1 89.56 252 LYS A N 1
ATOM 1993 C CA . LYS A 1 252 ? -10.914 -18.969 -34.594 1 89.56 252 LYS A CA 1
ATOM 1994 C C . LYS A 1 252 ? -12.273 -19.547 -34.188 1 89.56 252 LYS A C 1
ATOM 1996 O O . LYS A 1 252 ? -13.289 -19.219 -34.812 1 89.56 252 LYS A O 1
ATOM 2001 N N . SER A 1 253 ? -12.344 -20.328 -33.219 1 91.94 253 SER A N 1
ATOM 2002 C CA . SER A 1 253 ? -13.586 -20.969 -32.781 1 91.94 253 SER A CA 1
ATOM 2003 C C . SER A 1 253 ? -14.562 -19.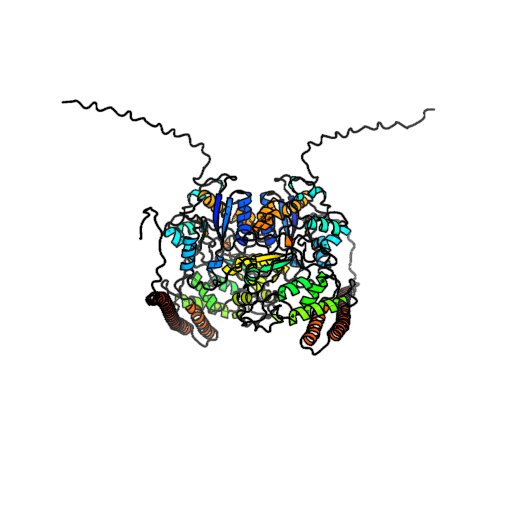938 -32.219 1 91.94 253 SER A C 1
ATOM 2005 O O . SER A 1 253 ? -15.75 -20.219 -32.062 1 91.94 253 SER A O 1
ATOM 2007 N N . GLY A 1 254 ? -14.031 -18.828 -31.75 1 90 254 GLY A N 1
ATOM 2008 C CA . GLY A 1 254 ? -14.875 -17.797 -31.125 1 90 254 GLY A CA 1
ATOM 2009 C C . GLY A 1 254 ? -15.109 -18.047 -29.656 1 90 254 GLY A C 1
ATOM 2010 O O . GLY A 1 254 ? -15.75 -17.219 -28.984 1 90 254 GLY A O 1
ATOM 2011 N N . ALA A 1 255 ? -14.555 -19.125 -29.141 1 93.19 255 ALA A N 1
ATOM 2012 C CA . ALA A 1 255 ? -14.797 -19.5 -27.75 1 93.19 255 ALA A CA 1
ATOM 2013 C C . ALA A 1 255 ? -13.883 -18.734 -26.797 1 93.19 255 ALA A C 1
ATOM 2015 O O . ALA A 1 255 ? -14.102 -18.719 -25.594 1 93.19 255 ALA A O 1
ATOM 2016 N N . ILE A 1 256 ? -12.844 -18.109 -27.406 1 92.56 256 ILE A N 1
ATOM 2017 C CA . ILE A 1 256 ? -11.812 -17.453 -26.594 1 92.56 256 ILE A CA 1
ATOM 2018 C C . ILE A 1 256 ? -11.984 -15.945 -26.672 1 92.56 256 ILE A C 1
ATOM 2020 O O . ILE A 1 256 ? -12.234 -15.391 -27.734 1 92.56 256 ILE A O 1
ATOM 2024 N N . TYR A 1 257 ? -11.875 -15.352 -25.469 1 88.88 257 TYR A N 1
ATOM 2025 C CA . TYR A 1 257 ? -11.875 -13.891 -25.406 1 88.88 257 TYR A CA 1
ATOM 2026 C C . TYR A 1 257 ? -10.516 -13.367 -24.953 1 88.88 257 TYR A C 1
ATOM 2028 O O . TYR A 1 257 ? -9.914 -13.914 -24.031 1 88.88 257 TYR A O 1
ATOM 2036 N N . SER A 1 258 ? -10.031 -12.375 -25.641 1 82.69 258 SER A N 1
ATOM 2037 C CA . SER A 1 258 ? -8.953 -11.516 -25.156 1 82.69 258 SER A CA 1
ATOM 2038 C C . SER A 1 258 ? -9.18 -10.062 -25.562 1 82.69 258 SER A C 1
ATOM 2040 O O . SER A 1 258 ? -9.539 -9.781 -26.703 1 82.69 258 SER A O 1
ATOM 2042 N N . PRO A 1 259 ? -8.984 -9.148 -24.562 1 73.12 259 PRO A N 1
ATOM 2043 C CA . PRO A 1 259 ? -9.227 -7.746 -24.906 1 73.12 259 PRO A CA 1
ATOM 2044 C C . PRO A 1 259 ? -8.414 -7.289 -26.125 1 73.12 259 PRO A C 1
ATOM 2046 O O . PRO A 1 259 ? -8.891 -6.5 -26.938 1 73.12 259 PRO A O 1
ATOM 2049 N N . GLU A 1 260 ? -7.215 -7.738 -26.203 1 66 260 GLU A N 1
ATOM 2050 C CA . GLU A 1 260 ? -6.332 -7.316 -27.281 1 66 260 GLU A CA 1
ATOM 2051 C C . GLU A 1 260 ? -6.758 -7.926 -28.609 1 66 260 GLU A C 1
ATOM 2053 O O . GLU A 1 260 ? -6.441 -7.391 -29.672 1 66 260 GLU A O 1
ATOM 2058 N N . MET A 1 261 ? -7.43 -8.969 -28.453 1 60.53 261 MET A N 1
ATOM 2059 C CA . MET A 1 261 ? -7.805 -9.688 -29.672 1 60.53 261 MET A CA 1
ATOM 2060 C C . MET A 1 261 ? -9.156 -9.219 -30.188 1 60.53 261 MET A C 1
ATOM 2062 O O . MET A 1 261 ? -9.484 -9.422 -31.359 1 60.53 261 MET A O 1
ATOM 2066 N N . VAL A 1 262 ? -9.867 -8.633 -29.125 1 59.62 262 VAL A N 1
ATOM 2067 C CA . VAL A 1 262 ? -11.172 -8.133 -29.516 1 59.62 262 VAL A CA 1
ATOM 2068 C C . VAL A 1 262 ? -11.164 -6.602 -29.5 1 59.62 262 VAL A C 1
ATOM 2070 O O . VAL A 1 262 ? -10.531 -5.988 -28.641 1 59.62 262 VAL A O 1
ATOM 2073 N N . SER A 1 263 ? -10.805 -5.891 -30.516 1 50.22 263 SER A N 1
ATOM 2074 C CA . SER A 1 263 ? -10.68 -4.445 -30.672 1 50.22 263 SER A CA 1
ATOM 2075 C C . SER A 1 263 ? -11.562 -3.697 -29.672 1 50.22 263 SER A C 1
ATOM 2077 O O . SER A 1 263 ? -12.719 -3.4 -29.969 1 50.22 263 SER A O 1
ATOM 2079 N N . SER A 1 264 ? -11.625 -4.18 -28.5 1 50.84 264 SER A N 1
ATOM 2080 C CA . SER A 1 264 ? -12.547 -3.363 -27.719 1 50.84 264 SER A CA 1
ATOM 2081 C C . SER A 1 264 ? -11.93 -2.014 -27.375 1 50.84 264 SER A C 1
ATOM 2083 O O . SER A 1 264 ? -10.711 -1.899 -27.234 1 50.84 264 SER A O 1
ATOM 2085 N N . GLY A 1 265 ? -12.477 -0.897 -27.766 1 50.91 265 GLY A N 1
ATOM 2086 C CA . GLY A 1 265 ? -12.219 0.517 -27.531 1 50.91 265 GLY A CA 1
ATOM 2087 C C . GLY A 1 265 ? -11.609 0.802 -26.172 1 50.91 265 GLY A C 1
ATOM 2088 O O . GLY A 1 265 ? -11.68 -0.029 -25.266 1 50.91 265 GLY A O 1
ATOM 2089 N N . ALA A 1 266 ? -10.703 1.694 -26.188 1 52.66 266 ALA A N 1
ATOM 2090 C CA . ALA A 1 266 ? -10.062 2.207 -24.984 1 52.66 266 ALA A CA 1
ATOM 2091 C C . ALA A 1 266 ? -11.094 2.535 -23.906 1 52.66 266 ALA A C 1
ATOM 2093 O O . ALA A 1 266 ? -12.094 3.199 -24.172 1 52.66 266 ALA A O 1
ATOM 2094 N N . GLY A 1 267 ? -11.211 1.641 -22.984 1 57.44 267 GLY A N 1
ATOM 2095 C CA . GLY A 1 267 ? -12.078 1.974 -21.875 1 57.44 267 GLY A CA 1
ATOM 2096 C C . GLY A 1 267 ? -11.789 3.338 -21.281 1 57.44 267 GLY A C 1
ATOM 2097 O O . GLY A 1 267 ? -10.789 3.973 -21.625 1 57.44 267 GLY A O 1
ATOM 2098 N N . ASP A 1 268 ? -12.75 3.971 -20.562 1 60.31 268 ASP A N 1
ATOM 2099 C CA . ASP A 1 268 ? -12.625 5.293 -19.953 1 60.31 268 ASP A CA 1
ATOM 2100 C C . ASP A 1 268 ? -11.711 5.254 -18.734 1 60.31 268 ASP A C 1
ATOM 2102 O O . ASP A 1 268 ? -11.523 6.27 -18.062 1 60.31 268 ASP A O 1
ATOM 2106 N N . GLY A 1 269 ? -11.141 4.129 -18.484 1 65.56 269 GLY A N 1
ATOM 2107 C CA . GLY A 1 269 ? -10.164 4.027 -17.422 1 65.56 269 GLY A CA 1
ATOM 2108 C C . GLY A 1 269 ? -10.797 3.838 -16.047 1 65.56 269 GLY A C 1
ATOM 2109 O O . GLY A 1 269 ? -10.094 3.668 -15.047 1 65.56 269 GLY A O 1
ATOM 2110 N N . SER A 1 270 ? -12.078 3.789 -15.898 1 67.56 270 SER A N 1
ATOM 2111 C CA . SER A 1 270 ? -12.766 3.57 -14.633 1 67.56 270 SER A CA 1
ATOM 2112 C C . SER A 1 270 ? -12.664 2.115 -14.188 1 67.56 270 SER A C 1
ATOM 2114 O O . SER A 1 270 ? -12.32 1.241 -14.984 1 67.56 270 SER A O 1
ATOM 2116 N N . TYR A 1 271 ? -12.828 1.956 -12.906 1 70.69 271 TYR A N 1
ATOM 2117 C CA . TYR A 1 271 ? -12.844 0.587 -12.406 1 70.69 271 TYR A CA 1
ATOM 2118 C C . TYR A 1 271 ? -13.945 -0.227 -13.07 1 70.69 271 TYR A C 1
ATOM 2120 O O . TYR A 1 271 ? -13.773 -1.417 -13.344 1 70.69 271 TYR A O 1
ATOM 2128 N N . SER A 1 272 ? -14.992 0.43 -13.344 1 68.56 272 SER A N 1
ATOM 2129 C CA . SER A 1 272 ? -16.094 -0.255 -14.031 1 68.56 272 SER A CA 1
ATOM 2130 C C . SER A 1 272 ? -15.672 -0.703 -15.422 1 68.56 272 SER A C 1
ATOM 2132 O O . SER A 1 272 ? -16.031 -1.798 -15.867 1 68.56 272 SER A O 1
ATOM 2134 N N . ASP A 1 273 ? -14.938 0.096 -16 1 72.25 273 ASP A N 1
ATOM 2135 C CA . ASP A 1 273 ? -14.406 -0.258 -17.312 1 72.25 273 ASP A CA 1
ATOM 2136 C C . ASP A 1 273 ? -13.461 -1.452 -17.234 1 72.25 273 ASP A C 1
ATOM 2138 O O . ASP A 1 273 ? -13.531 -2.369 -18.047 1 72.25 273 ASP A O 1
ATOM 2142 N N . TYR A 1 274 ? -12.719 -1.375 -16.25 1 73.81 274 TYR A N 1
ATOM 2143 C CA . TYR A 1 274 ? -11.805 -2.484 -16.031 1 73.81 274 TYR A CA 1
ATOM 2144 C C . TYR A 1 274 ? -12.562 -3.783 -15.797 1 73.81 274 TYR A C 1
ATOM 2146 O O . TYR A 1 274 ? -12.227 -4.82 -16.375 1 73.81 274 TYR A O 1
ATOM 2154 N N . MET A 1 275 ? -13.57 -3.719 -15.055 1 75.06 275 MET A N 1
ATOM 2155 C CA . MET A 1 275 ? -14.359 -4.898 -14.719 1 75.06 275 MET A CA 1
ATOM 2156 C C . MET A 1 275 ? -15.062 -5.449 -15.953 1 75.06 275 MET A C 1
ATOM 2158 O O . MET A 1 275 ? -15.172 -6.668 -16.125 1 75.06 275 MET A O 1
ATOM 2162 N N . GLU A 1 276 ? -15.438 -4.543 -16.734 1 73.56 276 GLU A N 1
ATOM 2163 C CA . GLU A 1 276 ? -16.141 -4.984 -17.938 1 73.56 276 GLU A CA 1
ATOM 2164 C C . GLU A 1 276 ? -15.203 -5.684 -18.906 1 73.56 276 GLU A C 1
ATOM 2166 O O . GLU A 1 276 ? -15.617 -6.559 -19.672 1 73.56 276 GLU A O 1
ATOM 2171 N N . ARG A 1 277 ? -14.047 -5.316 -18.734 1 79.5 277 ARG A N 1
ATOM 2172 C CA . ARG A 1 277 ? -13.07 -5.895 -19.656 1 79.5 277 ARG A CA 1
ATOM 2173 C C . ARG A 1 277 ? -12.625 -7.273 -19.188 1 79.5 277 ARG A C 1
ATOM 2175 O O . ARG A 1 277 ? -12.148 -8.086 -19.984 1 79.5 277 ARG A O 1
ATOM 2182 N N . ASP A 1 278 ? -12.781 -7.512 -18.016 1 88.62 278 ASP A N 1
ATOM 2183 C CA . ASP A 1 278 ? -12.523 -8.844 -17.469 1 88.62 278 ASP A CA 1
ATOM 2184 C C . ASP A 1 278 ? -13.781 -9.703 -17.5 1 88.62 278 ASP A C 1
ATOM 2186 O O . ASP A 1 278 ? -14.586 -9.664 -16.562 1 88.62 278 ASP A O 1
ATOM 2190 N N . LYS A 1 279 ? -13.844 -10.531 -18.516 1 91.31 279 LYS A N 1
ATOM 2191 C CA . LYS A 1 279 ? -15.086 -11.25 -18.781 1 91.31 279 LYS A CA 1
ATOM 2192 C C . LYS A 1 279 ? -15.336 -12.32 -17.719 1 91.31 279 LYS A C 1
ATOM 2194 O O . LYS A 1 279 ? -16.484 -12.703 -17.469 1 91.31 279 LYS A O 1
ATOM 2199 N N . PHE A 1 280 ? -14.344 -12.82 -17.078 1 94.88 280 PHE A N 1
ATOM 2200 C CA . PHE A 1 280 ? -14.594 -13.758 -15.984 1 94.88 280 PHE A CA 1
ATOM 2201 C C . PHE A 1 280 ? -15.102 -13.023 -14.75 1 94.88 280 PHE A C 1
ATOM 2203 O O . PHE A 1 280 ? -16.078 -13.445 -14.133 1 94.88 280 PHE A O 1
ATOM 2210 N N . LEU A 1 281 ? -14.422 -11.992 -14.453 1 92.5 281 LEU A N 1
ATOM 2211 C CA . LEU A 1 281 ? -14.82 -11.195 -13.289 1 92.5 281 LEU A CA 1
ATOM 2212 C C . LEU A 1 281 ? -16.266 -10.734 -13.422 1 92.5 281 LEU A C 1
ATOM 2214 O O . LEU A 1 281 ? -16.984 -10.672 -12.422 1 92.5 281 LEU A O 1
ATOM 2218 N N . SER A 1 282 ? -16.656 -10.43 -14.656 1 90.19 282 SER A N 1
ATOM 2219 C CA . SER A 1 282 ? -18 -9.922 -14.883 1 90.19 282 SER A CA 1
ATOM 2220 C C . SER A 1 282 ? -19 -11.07 -15.047 1 90.19 282 SER A C 1
ATOM 2222 O O . SER A 1 282 ? -20.172 -10.836 -15.344 1 90.19 282 SER A O 1
ATOM 2224 N N . GLY A 1 283 ? -18.516 -12.297 -14.969 1 93.19 283 GLY A N 1
ATOM 2225 C CA . GLY A 1 283 ? -19.406 -13.453 -15.039 1 93.19 283 GLY A CA 1
ATOM 2226 C C . GLY A 1 283 ? -19.719 -13.875 -16.453 1 93.19 283 GLY A C 1
ATOM 2227 O O . GLY A 1 283 ? -20.656 -14.633 -16.688 1 93.19 283 GLY A O 1
ATOM 2228 N N . LYS A 1 284 ? -18.938 -13.398 -17.406 1 92.69 284 LYS A N 1
ATOM 2229 C CA . LYS A 1 284 ? -19.25 -13.641 -18.812 1 92.69 284 LYS A CA 1
ATOM 2230 C C . LYS A 1 284 ? -18.234 -14.578 -19.453 1 92.69 284 LYS A C 1
ATOM 2232 O O . LYS A 1 284 ? -18.141 -14.656 -20.688 1 92.69 284 LYS A O 1
ATOM 2237 N N . ALA A 1 285 ? -17.453 -15.281 -18.734 1 96.25 285 ALA A N 1
ATOM 2238 C CA . ALA A 1 285 ? -16.562 -16.328 -19.219 1 96.25 285 ALA A CA 1
ATOM 2239 C C . ALA A 1 285 ? -16.641 -17.562 -18.312 1 96.25 285 ALA A C 1
ATOM 2241 O O . ALA A 1 285 ? -16.719 -17.438 -17.094 1 96.25 285 ALA A O 1
ATOM 2242 N N . ALA A 1 286 ? -16.562 -18.688 -18.922 1 98.12 286 ALA A N 1
ATOM 2243 C CA . ALA A 1 286 ? -16.688 -19.938 -18.188 1 98.12 286 ALA A CA 1
ATOM 2244 C C . ALA A 1 286 ? -15.391 -20.266 -17.453 1 98.12 286 ALA A C 1
ATOM 2246 O O . ALA A 1 286 ? -15.414 -20.875 -16.375 1 98.12 286 ALA A O 1
ATOM 2247 N N . MET A 1 287 ? -14.312 -19.891 -18.078 1 98.19 287 MET A N 1
ATOM 2248 C CA . MET A 1 287 ? -13.031 -20.219 -17.469 1 98.19 287 MET A CA 1
ATOM 2249 C C . MET A 1 287 ? -12.023 -19.094 -17.688 1 98.19 287 MET A C 1
ATOM 2251 O O . MET A 1 287 ? -12.172 -18.281 -18.609 1 98.19 287 MET A O 1
ATOM 2255 N N . THR A 1 288 ? -11.055 -19 -16.812 1 96.81 288 THR A N 1
ATOM 2256 C CA . THR A 1 288 ? -9.875 -18.156 -16.969 1 96.81 288 THR A CA 1
ATOM 2257 C C . THR A 1 288 ? -8.688 -18.734 -16.203 1 96.81 288 THR A C 1
ATOM 2259 O O . THR A 1 288 ? -8.867 -19.578 -15.312 1 96.81 288 THR A O 1
ATOM 2262 N N . MET A 1 289 ? -7.547 -18.375 -16.625 1 95.5 289 MET A N 1
ATOM 2263 C CA . MET A 1 289 ? -6.344 -18.703 -15.867 1 95.5 289 MET A CA 1
ATOM 2264 C C . MET A 1 289 ? -5.781 -17.469 -15.164 1 95.5 289 MET A C 1
ATOM 2266 O O . MET A 1 289 ? -5.535 -16.453 -15.812 1 95.5 289 MET A O 1
ATOM 2270 N N . ASN A 1 290 ? -5.609 -17.578 -13.891 1 94.75 290 ASN A N 1
ATOM 2271 C CA . ASN A 1 290 ? -5.113 -16.438 -13.133 1 94.75 290 ASN A CA 1
ATOM 2272 C C . ASN A 1 290 ? -4.422 -16.875 -11.844 1 94.75 290 ASN A C 1
ATOM 2274 O O . ASN A 1 290 ? -4.395 -18.062 -11.523 1 94.75 290 ASN A O 1
ATOM 2278 N N . GLY A 1 291 ? -3.812 -15.891 -11.203 1 94.56 291 GLY A N 1
ATOM 2279 C CA . GLY A 1 291 ? -3.109 -16.156 -9.961 1 94.56 291 GLY A CA 1
ATOM 2280 C C . GLY A 1 291 ? -4.004 -16.078 -8.734 1 94.56 291 GLY A C 1
ATOM 2281 O O . GLY A 1 291 ? -5.176 -15.711 -8.844 1 94.56 291 GLY A O 1
ATOM 2282 N N . SER A 1 292 ? -3.43 -16.438 -7.594 1 92.56 292 SER A N 1
ATOM 2283 C CA . SER A 1 292 ? -4.164 -16.469 -6.332 1 92.56 292 SER A CA 1
ATOM 2284 C C . SER A 1 292 ? -4.695 -15.078 -5.973 1 92.56 292 SER A C 1
ATOM 2286 O O . SER A 1 292 ? -5.719 -14.961 -5.297 1 92.56 292 SER A O 1
ATOM 2288 N N . TYR A 1 293 ? -4.066 -14.023 -6.41 1 91.62 293 TYR A N 1
ATOM 2289 C CA . TYR A 1 293 ? -4.52 -12.664 -6.141 1 91.62 293 TYR A CA 1
ATOM 2290 C C . TYR A 1 293 ? -5.922 -12.438 -6.691 1 91.62 293 TYR A C 1
ATOM 2292 O O . TYR A 1 293 ? -6.66 -11.578 -6.203 1 91.62 293 TYR A O 1
ATOM 2300 N N . TYR A 1 294 ? -6.273 -13.164 -7.695 1 92.69 294 TYR A N 1
ATOM 2301 C CA . TYR A 1 294 ? -7.539 -12.984 -8.398 1 92.69 294 TYR A CA 1
ATOM 2302 C C . TYR A 1 294 ? -8.719 -13.305 -7.484 1 92.69 294 TYR A C 1
ATOM 2304 O O . TYR A 1 294 ? -9.828 -12.805 -7.691 1 92.69 294 TYR A O 1
ATOM 2312 N N . MET A 1 295 ? -8.508 -14.141 -6.473 1 92.12 295 MET A N 1
ATOM 2313 C CA . MET A 1 295 ? -9.555 -14.445 -5.504 1 92.12 295 MET A CA 1
ATOM 2314 C C . MET A 1 295 ? -10.008 -13.195 -4.77 1 92.12 295 MET A C 1
ATOM 2316 O O . MET A 1 295 ? -11.195 -13.008 -4.516 1 92.12 295 MET A O 1
ATOM 2320 N N . ASP A 1 296 ? -9.055 -12.398 -4.496 1 87.19 296 ASP A N 1
ATOM 2321 C CA . ASP A 1 296 ? -9.383 -11.133 -3.842 1 87.19 296 ASP A CA 1
ATOM 2322 C C . ASP A 1 296 ? -10.211 -10.234 -4.758 1 87.19 296 ASP A C 1
ATOM 2324 O O . ASP A 1 296 ? -11.156 -9.578 -4.305 1 87.19 296 ASP A O 1
ATOM 2328 N N . GLU A 1 297 ? -9.82 -10.203 -5.969 1 86.88 297 GLU A N 1
ATOM 2329 C CA . GLU A 1 297 ? -10.562 -9.406 -6.938 1 86.88 297 GLU A CA 1
ATOM 2330 C C . GLU A 1 297 ? -12.016 -9.867 -7.047 1 86.88 297 GLU A C 1
ATOM 2332 O O . GLU A 1 297 ? -12.938 -9.055 -7.07 1 86.88 297 GLU A O 1
ATOM 2337 N N . LEU A 1 298 ? -12.219 -11.125 -7.07 1 90.75 298 LEU A N 1
ATOM 2338 C CA . LEU A 1 298 ? -13.555 -11.695 -7.152 1 90.75 298 LEU A CA 1
ATOM 2339 C C . LEU A 1 298 ? -14.367 -11.359 -5.906 1 90.75 298 LEU A C 1
ATOM 2341 O O . LEU A 1 298 ? -15.555 -11.047 -6.004 1 90.75 298 LEU A O 1
ATOM 2345 N N . SER A 1 299 ? -13.719 -11.375 -4.836 1 84.94 299 SER A N 1
ATOM 2346 C CA . SER A 1 299 ? -14.406 -11.141 -3.566 1 84.94 299 SER A CA 1
ATOM 2347 C C . SER A 1 299 ? -14.773 -9.672 -3.402 1 84.94 299 SER A C 1
ATOM 2349 O O . SER A 1 299 ? -15.773 -9.344 -2.762 1 84.94 299 SER A O 1
ATOM 2351 N N . ARG A 1 300 ? -14.047 -8.789 -3.986 1 81.38 300 ARG A N 1
ATOM 2352 C CA . ARG A 1 300 ? -14.219 -7.359 -3.734 1 81.38 300 ARG A CA 1
ATOM 2353 C C . ARG A 1 300 ? -14.977 -6.691 -4.871 1 81.38 300 ARG A C 1
ATOM 2355 O O . ARG A 1 300 ? -15.305 -5.504 -4.797 1 81.38 300 ARG A O 1
ATOM 2362 N N . ALA A 1 301 ? -15.203 -7.414 -5.867 1 81.81 301 ALA A N 1
ATOM 2363 C CA . ALA A 1 301 ? -15.836 -6.824 -7.043 1 81.81 301 ALA A CA 1
ATOM 2364 C C . ALA A 1 301 ? -17.141 -6.133 -6.676 1 81.81 301 ALA A C 1
ATOM 2366 O O . ALA A 1 301 ? -17.453 -5.059 -7.195 1 81.81 301 ALA A O 1
ATOM 2367 N N . GLY A 1 302 ? -17.859 -6.625 -5.785 1 78.69 302 GLY A N 1
ATOM 2368 C CA . GLY A 1 302 ? -19.141 -6.066 -5.371 1 78.69 302 GLY A CA 1
ATOM 2369 C C . GLY A 1 302 ? -19 -4.785 -4.57 1 78.69 302 GLY A C 1
ATOM 2370 O O . GLY A 1 302 ? -19.953 -4.012 -4.461 1 78.69 302 GLY A O 1
ATOM 2371 N N . ASP A 1 303 ? -17.859 -4.602 -3.994 1 73.88 303 ASP A N 1
ATOM 2372 C CA . ASP A 1 303 ? -17.625 -3.4 -3.201 1 73.88 303 ASP A CA 1
ATOM 2373 C C . ASP A 1 303 ? -17.562 -2.16 -4.09 1 73.88 303 ASP A C 1
ATOM 2375 O O . ASP A 1 303 ? -17.875 -1.055 -3.646 1 73.88 303 ASP A O 1
ATOM 2379 N N . PHE A 1 304 ? -17.219 -2.35 -5.277 1 74.06 304 PHE A N 1
ATOM 2380 C CA . PHE A 1 304 ? -16.938 -1.214 -6.145 1 74.06 304 PHE A CA 1
ATOM 2381 C C . PHE A 1 304 ? -18.062 -0.997 -7.141 1 74.06 304 PHE A C 1
ATOM 2383 O O . PHE A 1 304 ? -18.156 0.068 -7.754 1 74.06 304 PHE A O 1
ATOM 2390 N N . ASN A 1 305 ? -18.797 -1.981 -7.363 1 75.06 305 ASN A N 1
ATOM 2391 C CA . ASN A 1 305 ? -19.906 -1.922 -8.305 1 75.06 305 ASN A CA 1
ATOM 2392 C C . ASN A 1 305 ? -21.188 -2.5 -7.707 1 75.06 305 ASN A C 1
ATOM 2394 O O . ASN A 1 305 ? -21.312 -3.715 -7.547 1 75.06 305 ASN A O 1
ATOM 2398 N N . LYS A 1 306 ? -22.156 -1.618 -7.477 1 71.81 306 LYS A N 1
ATOM 2399 C CA . LYS A 1 306 ? -23.391 -2.02 -6.828 1 71.81 306 LYS A CA 1
ATOM 2400 C C . LYS A 1 306 ? -24.203 -2.957 -7.719 1 71.81 306 LYS A C 1
ATOM 2402 O O . LYS A 1 306 ? -25.016 -3.736 -7.227 1 71.81 306 LYS A O 1
ATOM 2407 N N . ASP A 1 307 ? -23.906 -2.91 -8.977 1 76.56 307 ASP A N 1
ATOM 2408 C CA . ASP A 1 307 ? -24.656 -3.729 -9.922 1 76.56 307 ASP A CA 1
ATOM 2409 C C . ASP A 1 307 ? -23.969 -5.07 -10.156 1 76.56 307 ASP A C 1
ATOM 2411 O O . ASP A 1 307 ? -24.469 -5.906 -10.914 1 76.56 307 ASP A O 1
ATOM 2415 N N . TYR A 1 308 ? -22.906 -5.207 -9.477 1 84 308 TYR A N 1
ATOM 2416 C CA . TYR A 1 308 ? -22.172 -6.453 -9.641 1 84 308 TYR A CA 1
ATOM 2417 C C . TYR A 1 308 ? -22.969 -7.633 -9.094 1 84 308 TYR A C 1
ATOM 2419 O O . TYR A 1 308 ? -23.5 -7.57 -7.984 1 84 308 TYR A O 1
ATOM 2427 N N . LYS A 1 309 ? -23.094 -8.672 -9.938 1 87.12 309 LYS A N 1
ATOM 2428 C CA . LYS A 1 309 ? -23.734 -9.914 -9.516 1 87.12 309 LYS A CA 1
ATOM 2429 C C . LYS A 1 309 ? -22.703 -11 -9.234 1 87.12 309 LYS A C 1
ATOM 2431 O O . LYS A 1 309 ? -22.094 -11.539 -10.164 1 87.12 309 LYS A O 1
ATOM 2436 N N . PRO A 1 310 ? -22.594 -11.297 -8 1 90.06 310 PRO A N 1
ATOM 2437 C CA . PRO A 1 310 ? -21.641 -12.375 -7.684 1 90.06 310 PRO A CA 1
ATOM 2438 C C . PRO A 1 310 ? -22.062 -13.727 -8.25 1 90.06 310 PRO A C 1
ATOM 2440 O O . PRO A 1 310 ? -23.266 -13.953 -8.477 1 90.06 310 PRO A O 1
ATOM 2443 N N . PHE A 1 311 ? -21.125 -14.578 -8.562 1 95.06 311 PHE A N 1
ATOM 2444 C CA . PHE A 1 311 ? -21.359 -15.938 -9.039 1 95.06 311 PHE A CA 1
ATOM 2445 C C . PHE A 1 311 ? -20.484 -16.938 -8.297 1 95.06 311 PHE A C 1
ATOM 2447 O O . PHE A 1 311 ? -19.484 -16.547 -7.688 1 95.06 311 PHE A O 1
ATOM 2454 N N . ALA A 1 312 ? -20.969 -18.203 -8.367 1 95.44 312 ALA A N 1
ATOM 2455 C CA . ALA A 1 312 ? -20.172 -19.266 -7.762 1 95.44 312 ALA A CA 1
ATOM 2456 C C . ALA A 1 312 ? -19.016 -19.672 -8.672 1 95.44 312 ALA A C 1
ATOM 2458 O O . ALA A 1 312 ? -19.188 -19.75 -9.891 1 95.44 312 ALA A O 1
ATOM 2459 N N . TRP A 1 313 ? -17.859 -19.828 -8.094 1 96.88 313 TRP A N 1
ATOM 2460 C CA . TRP A 1 313 ? -16.688 -20.203 -8.867 1 96.88 313 TRP A CA 1
ATOM 2461 C C . TRP A 1 313 ? -15.875 -21.281 -8.133 1 96.88 313 TRP A C 1
ATOM 2463 O O . TRP A 1 313 ? -16.125 -21.562 -6.961 1 96.88 313 TRP A O 1
ATOM 2473 N N . GLY A 1 314 ? -15.031 -21.953 -8.891 1 97.06 314 GLY A N 1
ATOM 2474 C CA . GLY A 1 314 ? -14.102 -22.953 -8.375 1 97.06 314 GLY A CA 1
ATOM 2475 C C . GLY A 1 314 ? -12.789 -22.984 -9.125 1 97.06 314 GLY A C 1
ATOM 2476 O O . GLY A 1 314 ? -12.523 -22.109 -9.961 1 97.06 314 GLY A O 1
ATOM 2477 N N . LEU A 1 315 ? -11.945 -23.984 -8.656 1 97.94 315 LEU A N 1
ATOM 2478 C CA . LEU A 1 315 ? -10.602 -24.047 -9.219 1 97.94 315 LEU A CA 1
ATOM 2479 C C . LEU A 1 315 ? -10.312 -25.438 -9.766 1 97.94 315 LEU A C 1
ATOM 2481 O O . LEU A 1 315 ? -10.742 -26.438 -9.188 1 97.94 315 LEU A O 1
ATOM 2485 N N . LEU A 1 316 ? -9.594 -25.469 -10.875 1 98.06 316 LEU A N 1
ATOM 2486 C CA . LEU A 1 316 ? -8.82 -26.609 -11.352 1 98.06 316 LEU A CA 1
ATOM 2487 C C . LEU A 1 316 ? -7.332 -26.281 -11.367 1 98.06 316 LEU A C 1
ATOM 2489 O O . LEU A 1 316 ? -6.938 -25.125 -11.266 1 98.06 316 LEU A O 1
ATOM 2493 N N . THR A 1 317 ? -6.539 -27.344 -11.438 1 97.81 317 THR A N 1
ATOM 2494 C CA . THR A 1 317 ? -5.113 -27.062 -11.578 1 97.81 317 THR A CA 1
ATOM 2495 C C . THR A 1 317 ? -4.844 -26.266 -12.852 1 97.81 317 THR A C 1
ATOM 2497 O O . THR A 1 317 ? -5.684 -26.203 -13.75 1 97.81 317 THR A O 1
ATOM 2500 N N . GLU A 1 318 ? -3.658 -25.625 -12.844 1 96.69 318 GLU A N 1
ATOM 2501 C CA . GLU A 1 318 ? -3.203 -25.094 -14.125 1 96.69 318 GLU A CA 1
ATOM 2502 C C . GLU A 1 318 ? -3.156 -26.188 -15.188 1 96.69 318 GLU A C 1
ATOM 2504 O O . GLU A 1 318 ? -3.029 -27.375 -14.867 1 96.69 318 GLU A O 1
ATOM 2509 N N . PRO A 1 319 ? -3.346 -25.766 -16.453 1 96.75 319 PRO A N 1
ATOM 2510 C CA . PRO A 1 319 ? -3.195 -26.781 -17.484 1 96.75 319 PRO A CA 1
ATOM 2511 C C . PRO A 1 319 ? -1.838 -27.484 -17.438 1 96.75 319 PRO A C 1
ATOM 2513 O O . PRO A 1 319 ? -0.821 -26.844 -17.156 1 96.75 319 PRO A O 1
ATOM 2516 N N . ILE A 1 320 ? -1.833 -28.781 -17.734 1 96.44 320 ILE A N 1
ATOM 2517 C CA . ILE A 1 320 ? -0.633 -29.578 -17.547 1 96.44 320 ILE A CA 1
ATOM 2518 C C . ILE A 1 320 ? -0.124 -30.078 -18.891 1 96.44 320 ILE A C 1
ATOM 2520 O O . ILE A 1 320 ? -0.861 -30.062 -19.891 1 96.44 320 ILE A O 1
ATOM 2524 N N . ASP A 1 321 ? 1.163 -30.422 -18.938 1 94.06 321 ASP A N 1
ATOM 2525 C CA . ASP A 1 321 ? 1.743 -31.219 -20.031 1 94.06 321 ASP A CA 1
ATOM 2526 C C . ASP A 1 321 ? 1.357 -32.688 -19.906 1 94.06 321 ASP A C 1
ATOM 2528 O O . ASP A 1 321 ? 1.723 -33.344 -18.922 1 94.06 321 ASP A O 1
ATOM 2532 N N . PRO A 1 322 ? 0.675 -33.188 -20.922 1 92.81 322 PRO A N 1
ATOM 2533 C CA . PRO A 1 322 ? 0.293 -34.594 -20.828 1 92.81 322 PRO A CA 1
ATOM 2534 C C . PRO A 1 322 ? 1.496 -35.531 -20.672 1 92.81 322 PRO A C 1
ATOM 2536 O O . PRO A 1 322 ? 1.373 -36.625 -20.094 1 92.81 322 PRO A O 1
ATOM 2539 N N . ALA A 1 323 ? 2.625 -35.062 -21.078 1 92.19 323 ALA A N 1
ATOM 2540 C CA . ALA A 1 323 ? 3.838 -35.875 -20.969 1 92.19 323 ALA A CA 1
ATOM 2541 C C . ALA A 1 323 ? 4.375 -35.844 -19.531 1 92.19 323 ALA A C 1
ATOM 2543 O O . ALA A 1 323 ? 5.188 -36.688 -19.156 1 92.19 323 ALA A O 1
ATOM 2544 N N . ASN A 1 324 ? 3.969 -34.875 -18.703 1 91.81 324 ASN A N 1
ATOM 2545 C CA . ASN A 1 324 ? 4.363 -34.688 -17.312 1 91.81 324 ASN A CA 1
ATOM 2546 C C . ASN A 1 324 ? 3.176 -34.312 -16.438 1 91.81 324 ASN A C 1
ATOM 2548 O O . ASN A 1 324 ? 3.176 -33.219 -15.836 1 91.81 324 ASN A O 1
ATOM 2552 N N . PRO A 1 325 ? 2.141 -35.125 -16.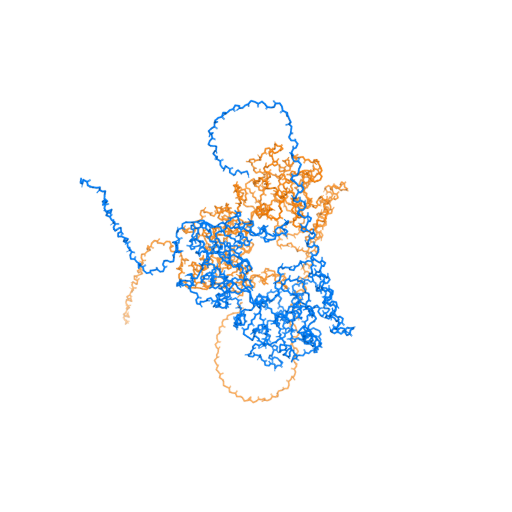281 1 92.25 325 PRO A N 1
ATOM 2553 C CA . PRO A 1 325 ? 0.853 -34.75 -15.703 1 92.25 325 PRO A CA 1
ATOM 2554 C C . PRO A 1 325 ? 0.954 -34.375 -14.227 1 92.25 325 PRO A C 1
ATOM 2556 O O . PRO A 1 325 ? 0.065 -33.719 -13.68 1 92.25 325 PRO A O 1
ATOM 2559 N N . GLY A 1 326 ? 1.939 -34.688 -13.492 1 92.38 326 GLY A N 1
ATOM 2560 C CA . GLY A 1 326 ? 2.041 -34.375 -12.07 1 92.38 326 GLY A CA 1
ATOM 2561 C C . GLY A 1 326 ? 2.822 -33.125 -11.773 1 92.38 326 GLY A C 1
ATOM 2562 O O . GLY A 1 326 ? 3.051 -32.781 -10.609 1 92.38 326 GLY A O 1
ATOM 2563 N N . THR A 1 327 ? 3.104 -32.344 -12.844 1 92.88 327 THR A N 1
ATOM 2564 C CA . THR A 1 327 ? 3.955 -31.188 -12.625 1 92.88 327 THR A CA 1
ATOM 2565 C C . THR A 1 327 ? 3.285 -29.922 -13.148 1 92.88 327 THR A C 1
ATOM 2567 O O . THR A 1 327 ? 2.424 -29.984 -14.023 1 92.88 327 THR A O 1
ATOM 2570 N N . GLY A 1 328 ? 3.555 -28.812 -12.461 1 92.12 328 GLY A N 1
ATOM 2571 C CA . GLY A 1 328 ? 3.129 -27.484 -12.875 1 92.12 328 GLY A CA 1
ATOM 2572 C C . GLY A 1 328 ? 4.277 -26.5 -13.016 1 92.12 328 GLY A C 1
ATOM 2573 O O . GLY A 1 328 ? 5.398 -26.781 -12.578 1 92.12 328 GLY A O 1
ATOM 2574 N N . THR A 1 329 ? 3.979 -25.359 -13.641 1 89.75 329 THR A N 1
ATOM 2575 C CA . THR A 1 329 ? 5.066 -24.453 -13.969 1 89.75 329 THR A CA 1
ATOM 2576 C C . THR A 1 329 ? 4.867 -23.094 -13.281 1 89.75 329 THR A C 1
ATOM 2578 O O . THR A 1 329 ? 5.711 -22.203 -13.398 1 89.75 329 THR A O 1
ATOM 2581 N N . THR A 1 330 ? 3.807 -22.906 -12.516 1 91.31 330 THR A N 1
ATOM 2582 C CA . THR A 1 330 ? 3.469 -21.547 -12.102 1 91.31 330 THR A CA 1
ATOM 2583 C C . THR A 1 330 ? 3.801 -21.328 -10.633 1 91.31 330 THR A C 1
ATOM 2585 O O . THR A 1 330 ? 3.869 -20.188 -10.164 1 91.31 330 THR A O 1
ATOM 2588 N N . LEU A 1 331 ? 3.988 -22.453 -9.859 1 92.25 331 LEU A N 1
ATOM 2589 C CA . LEU A 1 331 ? 4.316 -22.266 -8.453 1 92.25 331 LEU A CA 1
ATOM 2590 C C . LEU A 1 331 ? 5.707 -21.656 -8.297 1 92.25 331 LEU A C 1
ATOM 2592 O O . LEU A 1 331 ? 6.688 -22.203 -8.812 1 92.25 331 LEU A O 1
ATOM 2596 N N . ASP A 1 332 ? 5.715 -20.531 -7.645 1 90.88 332 ASP A N 1
ATOM 2597 C CA . ASP A 1 332 ? 6.961 -19.797 -7.457 1 90.88 332 ASP A CA 1
ATOM 2598 C C . ASP A 1 332 ? 7.129 -19.359 -6 1 90.88 332 ASP A C 1
ATOM 2600 O O . ASP A 1 332 ? 6.16 -18.969 -5.348 1 90.88 332 ASP A O 1
ATOM 2604 N N . LEU A 1 333 ? 8.344 -19.578 -5.543 1 93.06 333 LEU A N 1
ATOM 2605 C CA . LEU A 1 333 ? 8.727 -19.156 -4.203 1 93.06 333 LEU A CA 1
ATOM 2606 C C . LEU A 1 333 ? 9.578 -17.891 -4.262 1 93.06 333 LEU A C 1
ATOM 2608 O O . LEU A 1 333 ? 10.555 -17.828 -5.012 1 93.06 333 LEU A O 1
ATOM 2612 N N . SER A 1 334 ? 9.078 -16.906 -3.617 1 89 334 SER A N 1
ATOM 2613 C CA . SER A 1 334 ? 9.82 -15.648 -3.535 1 89 334 SER A CA 1
ATOM 2614 C C . SER A 1 334 ? 10.008 -15.211 -2.086 1 89 334 SER A C 1
ATOM 2616 O O . SER A 1 334 ? 9.539 -15.883 -1.164 1 89 334 SER A O 1
ATOM 2618 N N . GLU A 1 335 ? 10.852 -14.172 -1.917 1 93.38 335 GLU A N 1
ATOM 2619 C CA . GLU A 1 335 ? 11.148 -13.703 -0.567 1 93.38 335 GLU A CA 1
ATOM 2620 C C . GLU A 1 335 ? 11.664 -14.836 0.312 1 93.38 335 GLU A C 1
ATOM 2622 O O . GLU A 1 335 ? 11.086 -15.125 1.361 1 93.38 335 GLU A O 1
ATOM 2627 N N . ILE A 1 336 ? 12.727 -15.477 -0.208 1 98 336 ILE A N 1
ATOM 2628 C CA . ILE A 1 336 ? 13.352 -16.578 0.518 1 98 336 ILE A CA 1
ATOM 2629 C C . ILE A 1 336 ? 14.203 -16.031 1.657 1 98 336 ILE A C 1
ATOM 2631 O O . ILE A 1 336 ? 15.203 -15.344 1.418 1 98 336 ILE A O 1
ATOM 2635 N N . TYR A 1 337 ? 13.82 -16.328 2.861 1 98.62 337 TYR A N 1
ATOM 2636 C CA . TYR A 1 337 ? 14.57 -15.891 4.031 1 98.62 337 TYR A CA 1
ATOM 2637 C C . TYR A 1 337 ? 15.602 -16.938 4.449 1 98.62 337 TYR A C 1
ATOM 2639 O O . TYR A 1 337 ? 15.273 -18.109 4.59 1 98.62 337 TYR A O 1
ATOM 2647 N N . ALA A 1 338 ? 16.828 -16.516 4.531 1 98.81 338 ALA A N 1
ATOM 2648 C CA . ALA A 1 338 ? 17.953 -17.375 4.883 1 98.81 338 ALA A CA 1
ATOM 2649 C C . ALA A 1 338 ? 18.844 -16.703 5.934 1 98.81 338 ALA A C 1
ATOM 2651 O O . ALA A 1 338 ? 18.828 -15.484 6.09 1 98.81 338 ALA A O 1
ATOM 2652 N N . VAL A 1 339 ? 19.531 -17.516 6.695 1 98.62 339 VAL A N 1
ATOM 2653 C CA . VAL A 1 339 ? 20.484 -17.016 7.68 1 98.62 339 VAL A CA 1
ATOM 2654 C C . VAL A 1 339 ? 21.875 -16.938 7.051 1 98.62 339 VAL A C 1
ATOM 2656 O O . VAL A 1 339 ? 22.359 -17.906 6.48 1 98.62 339 VAL A O 1
ATOM 2659 N N . ASN A 1 340 ? 22.438 -15.734 7.129 1 98.44 340 ASN A N 1
ATOM 2660 C CA . ASN A 1 340 ? 23.812 -15.539 6.699 1 98.44 340 ASN A CA 1
ATOM 2661 C C . ASN A 1 340 ? 24.781 -16.438 7.48 1 98.44 340 ASN A C 1
ATOM 2663 O O . ASN A 1 340 ? 24.75 -16.469 8.711 1 98.44 340 ASN A O 1
ATOM 2667 N N . ALA A 1 341 ? 25.625 -17.156 6.758 1 97.75 341 ALA A N 1
ATOM 2668 C CA . ALA A 1 341 ? 26.594 -18.016 7.43 1 97.75 341 ALA A CA 1
ATOM 2669 C C . ALA A 1 341 ? 27.531 -17.188 8.32 1 97.75 341 ALA A C 1
ATOM 2671 O O . ALA A 1 341 ? 28.031 -17.688 9.336 1 97.75 341 ALA A O 1
ATOM 2672 N N . MET A 1 342 ? 27.656 -15.922 8.023 1 97 342 MET A N 1
ATOM 2673 C CA . MET A 1 342 ? 28.531 -15.039 8.773 1 97 342 MET A CA 1
ATOM 2674 C C . MET A 1 342 ? 27.734 -14.086 9.656 1 97 342 MET A C 1
ATOM 2676 O O . MET A 1 342 ? 28.203 -13.008 10 1 97 342 MET A O 1
ATOM 2680 N N . ALA A 1 343 ? 26.562 -14.492 9.961 1 97.38 343 ALA A N 1
ATOM 2681 C CA . ALA A 1 343 ? 25.719 -13.641 10.789 1 97.38 343 ALA A CA 1
ATOM 2682 C C . ALA A 1 343 ? 26.406 -13.289 12.109 1 97.38 343 ALA A C 1
ATOM 2684 O O . ALA A 1 343 ? 26.969 -14.164 12.766 1 97.38 343 ALA A O 1
ATOM 2685 N N . ALA A 1 344 ? 26.312 -12.023 12.508 1 96.5 344 ALA A N 1
ATOM 2686 C CA . ALA A 1 344 ? 26.859 -11.578 13.789 1 96.5 344 ALA A CA 1
ATOM 2687 C C . ALA A 1 344 ? 26.047 -12.148 14.945 1 96.5 344 ALA A C 1
ATOM 2689 O O . ALA A 1 344 ? 26.578 -12.383 16.031 1 96.5 344 ALA A O 1
ATOM 2690 N N . ASN A 1 345 ? 24.797 -12.391 14.711 1 95.56 345 ASN A N 1
ATOM 2691 C CA . ASN A 1 345 ? 23.891 -12.961 15.711 1 95.56 345 ASN A CA 1
ATOM 2692 C C . ASN A 1 345 ? 23.094 -14.133 15.148 1 95.56 345 ASN A C 1
ATOM 2694 O O . ASN A 1 345 ? 21.891 -14.016 14.922 1 95.56 345 ASN A O 1
ATOM 2698 N N . PRO A 1 346 ? 23.703 -15.273 15.07 1 95.94 346 PRO A N 1
ATOM 2699 C CA . PRO A 1 346 ? 23.078 -16.406 14.398 1 95.94 346 PRO A CA 1
ATOM 2700 C C . PRO A 1 346 ? 21.859 -16.938 15.156 1 95.94 346 PRO A C 1
ATOM 2702 O O . PRO A 1 346 ? 20.906 -17.406 14.547 1 95.94 346 PRO A O 1
ATOM 2705 N N . LYS A 1 347 ? 21.875 -16.812 16.469 1 95.12 347 LYS A N 1
ATOM 2706 C CA . LYS A 1 347 ? 20.734 -17.297 17.25 1 95.12 347 LYS A CA 1
ATOM 2707 C C . LYS A 1 347 ? 19.484 -16.469 16.969 1 95.12 347 LYS A C 1
ATOM 2709 O O . LYS A 1 347 ? 18.422 -17.016 16.656 1 95.12 347 LYS A O 1
ATOM 2714 N N . ALA A 1 348 ? 19.656 -15.164 17.047 1 96.62 348 ALA A N 1
ATOM 2715 C CA . ALA A 1 348 ? 18.531 -14.281 16.766 1 96.62 348 ALA A CA 1
ATOM 2716 C C . ALA A 1 348 ? 18.078 -14.398 15.32 1 96.62 348 ALA A C 1
ATOM 2718 O O . ALA A 1 348 ? 16.875 -14.352 15.031 1 96.62 348 ALA A O 1
ATOM 2719 N N . ALA A 1 349 ? 19.047 -14.555 14.422 1 98.06 349 ALA A N 1
ATOM 2720 C CA . ALA A 1 349 ? 18.719 -14.719 13.008 1 98.06 349 ALA A CA 1
ATOM 2721 C C . ALA A 1 349 ? 17.906 -15.992 12.773 1 98.06 349 ALA A C 1
ATOM 2723 O O . ALA A 1 349 ? 16.922 -15.969 12.039 1 98.06 349 ALA A O 1
ATOM 2724 N N . TRP A 1 350 ? 18.328 -17.078 13.438 1 97.56 350 TRP A N 1
ATOM 2725 C CA . TRP A 1 350 ? 17.625 -18.344 13.375 1 97.56 350 TRP A CA 1
ATOM 2726 C C . TRP A 1 350 ? 16.188 -18.203 13.867 1 97.56 350 TRP A C 1
ATOM 2728 O O . TRP A 1 350 ? 15.25 -18.656 13.211 1 97.56 350 TRP A O 1
ATOM 2738 N N . GLN A 1 351 ? 15.992 -17.453 14.953 1 97.12 351 GLN A N 1
ATOM 2739 C CA . GLN A 1 351 ? 14.656 -17.281 15.531 1 97.12 351 GLN A CA 1
ATOM 2740 C C . GLN A 1 351 ? 13.766 -16.453 14.609 1 97.12 351 GLN A C 1
ATOM 2742 O O . GLN A 1 351 ? 12.562 -16.703 14.508 1 97.12 351 GLN A O 1
ATOM 2747 N N . LEU A 1 352 ? 14.344 -15.453 13.969 1 98.12 352 LEU A N 1
ATOM 2748 C CA . LEU A 1 352 ? 13.547 -14.633 13.07 1 98.12 352 LEU A CA 1
ATOM 2749 C C . LEU A 1 352 ? 13.086 -15.445 11.859 1 98.12 352 LEU A C 1
ATOM 2751 O O . LEU A 1 352 ? 11.906 -15.422 11.508 1 98.12 352 LEU A O 1
ATOM 2755 N N . VAL A 1 353 ? 14.008 -16.188 11.219 1 98.44 353 VAL A N 1
ATOM 2756 C CA . VAL A 1 353 ? 13.648 -17.016 10.062 1 98.44 353 VAL A CA 1
ATOM 2757 C C . VAL A 1 353 ? 12.609 -18.047 10.461 1 98.44 353 VAL A C 1
ATOM 2759 O O . VAL A 1 353 ? 11.641 -18.281 9.734 1 98.44 353 VAL A O 1
ATOM 2762 N N . LYS A 1 354 ? 12.82 -18.641 11.648 1 97.62 354 LYS A N 1
ATOM 2763 C CA . LYS A 1 354 ? 11.859 -19.609 12.188 1 97.62 354 LYS A CA 1
ATOM 2764 C C . LYS A 1 354 ? 10.492 -18.969 12.391 1 97.62 354 LYS A C 1
ATOM 2766 O O . LYS A 1 354 ? 9.469 -19.562 12.039 1 97.62 354 LYS A O 1
ATOM 2771 N N . TYR A 1 355 ? 10.492 -17.797 12.93 1 96.88 355 TYR A N 1
ATOM 2772 C CA . TYR A 1 355 ? 9.234 -17.109 13.203 1 96.88 355 TYR A CA 1
ATOM 2773 C C . TYR A 1 355 ? 8.508 -16.766 11.914 1 96.88 355 TYR A C 1
ATOM 2775 O O . TYR A 1 355 ? 7.309 -17.031 11.773 1 96.88 355 TYR A O 1
ATOM 2783 N N . ILE A 1 356 ? 9.188 -16.188 10.922 1 97.38 356 ILE A N 1
ATOM 2784 C CA . ILE A 1 356 ? 8.633 -15.758 9.648 1 97.38 356 ILE A CA 1
ATOM 2785 C C . ILE A 1 356 ? 7.949 -16.938 8.961 1 97.38 356 ILE A C 1
ATOM 2787 O O . ILE A 1 356 ? 6.883 -16.797 8.359 1 97.38 356 ILE A O 1
ATOM 2791 N N . ASN A 1 357 ? 8.531 -18.078 9.117 1 97.81 357 ASN A N 1
ATOM 2792 C CA . ASN A 1 357 ? 8.031 -19.281 8.453 1 97.81 357 ASN A CA 1
ATOM 2793 C C . ASN A 1 357 ? 7.25 -20.172 9.414 1 97.81 357 ASN A C 1
ATOM 2795 O O . ASN A 1 357 ? 6.98 -21.328 9.117 1 97.81 357 ASN A O 1
ATOM 2799 N N . GLY A 1 358 ? 6.914 -19.672 10.578 1 96.44 358 GLY A N 1
ATOM 2800 C CA . GLY A 1 358 ? 6.324 -20.469 11.641 1 96.44 358 GLY A CA 1
ATOM 2801 C C . GLY A 1 358 ? 4.805 -20.453 11.625 1 96.44 358 GLY A C 1
ATOM 2802 O O . GLY A 1 358 ? 4.195 -19.75 10.812 1 96.44 358 GLY A O 1
ATOM 2803 N N . ASP A 1 359 ? 4.277 -21.234 12.562 1 95.94 359 ASP A N 1
ATOM 2804 C CA . ASP A 1 359 ? 2.842 -21.469 12.656 1 95.94 359 ASP A CA 1
ATOM 2805 C C . ASP A 1 359 ? 2.1 -20.203 13.039 1 95.94 359 ASP A C 1
ATOM 2807 O O . ASP A 1 359 ? 1.123 -19.812 12.391 1 95.94 359 ASP A O 1
ATOM 2811 N N . GLN A 1 360 ? 2.582 -19.484 14.031 1 92.5 360 GLN A N 1
ATOM 2812 C CA . GLN A 1 360 ? 1.902 -18.297 14.531 1 92.5 360 GLN A CA 1
ATOM 2813 C C . GLN A 1 360 ? 1.866 -17.203 13.469 1 92.5 360 GLN A C 1
ATOM 2815 O O . GLN A 1 360 ? 0.827 -16.578 13.25 1 92.5 360 GLN A O 1
ATOM 2820 N N . ALA A 1 361 ? 2.992 -16.953 12.844 1 93.81 361 ALA A N 1
ATOM 2821 C CA . ALA A 1 361 ? 3.043 -15.953 11.789 1 93.81 361 ALA A CA 1
ATOM 2822 C C . ALA A 1 361 ? 2.064 -16.281 10.664 1 93.81 361 ALA A C 1
ATOM 2824 O O . ALA A 1 361 ? 1.33 -15.414 10.195 1 93.81 361 ALA A O 1
ATOM 2825 N N . ALA A 1 362 ? 2.029 -17.562 10.273 1 95.56 362 ALA A N 1
ATOM 2826 C CA . ALA A 1 362 ? 1.128 -17.984 9.203 1 95.56 362 ALA A CA 1
ATOM 2827 C C . ALA A 1 362 ? -0.329 -17.75 9.586 1 95.56 362 ALA A C 1
ATOM 2829 O O . ALA A 1 362 ? -1.111 -17.234 8.781 1 95.56 362 ALA A O 1
ATOM 2830 N N . LYS A 1 363 ? -0.668 -18.141 10.766 1 92.62 363 LYS A N 1
ATOM 2831 C CA . LYS A 1 363 ? -2.031 -17.938 11.25 1 92.62 363 LYS A CA 1
ATOM 2832 C C . LYS A 1 363 ? -2.426 -16.469 11.211 1 92.62 363 LYS A C 1
ATOM 2834 O O . LYS A 1 363 ? -3.486 -16.125 10.695 1 92.62 363 LYS A O 1
ATOM 2839 N N . LEU A 1 364 ? -1.603 -15.672 11.695 1 90.12 364 LEU A N 1
ATOM 2840 C CA . LEU A 1 364 ? -1.904 -14.242 11.781 1 90.12 364 LEU A CA 1
ATOM 2841 C C . LEU A 1 364 ? -1.903 -13.602 10.398 1 90.12 364 LEU A C 1
ATOM 2843 O O . LEU A 1 364 ? -2.785 -12.797 10.086 1 90.12 364 LEU A O 1
ATOM 2847 N N . LEU A 1 365 ? -0.97 -13.938 9.547 1 91.69 365 LEU A N 1
ATOM 2848 C CA . LEU A 1 365 ? -0.839 -13.367 8.211 1 91.69 365 LEU A CA 1
ATOM 2849 C C . LEU A 1 365 ? -1.951 -13.859 7.293 1 91.69 365 LEU A C 1
ATOM 2851 O O . LEU A 1 365 ? -2.193 -13.281 6.23 1 91.69 365 LEU A O 1
ATOM 2855 N N . SER A 1 366 ? -2.615 -14.945 7.656 1 92.25 366 SER A N 1
ATOM 2856 C CA . SER A 1 366 ? -3.695 -15.492 6.84 1 92.25 366 SER A CA 1
ATOM 2857 C C . SER A 1 366 ? -4.871 -14.531 6.762 1 92.25 366 SER A C 1
ATOM 2859 O O . SER A 1 366 ? -5.738 -14.672 5.895 1 92.25 366 SER A O 1
ATOM 2861 N N . ARG A 1 367 ? -4.828 -13.523 7.605 1 86.19 367 ARG A N 1
ATOM 2862 C CA . ARG A 1 367 ? -5.922 -12.555 7.652 1 86.19 367 ARG A CA 1
ATOM 2863 C C . ARG A 1 367 ? -5.578 -11.297 6.855 1 86.19 367 ARG A C 1
ATOM 2865 O O . ARG A 1 367 ? -6.383 -10.367 6.781 1 86.19 367 ARG A O 1
ATOM 2872 N N . THR A 1 368 ? -4.426 -11.281 6.328 1 83.94 368 THR A N 1
ATOM 2873 C CA . THR A 1 368 ? -3.986 -10.148 5.52 1 83.94 368 THR A CA 1
ATOM 2874 C C . THR A 1 368 ? -3.965 -10.523 4.039 1 83.94 368 THR A C 1
ATOM 2876 O O . THR A 1 368 ? -3.611 -11.648 3.678 1 83.94 368 THR A O 1
ATOM 2879 N N . GLN A 1 369 ? -4.52 -9.578 3.297 1 67.81 369 GLN A N 1
ATOM 2880 C CA . GLN A 1 369 ? -4.566 -9.82 1.859 1 67.81 369 GLN A CA 1
ATOM 2881 C C . GLN A 1 369 ? -3.225 -9.5 1.203 1 67.81 369 GLN A C 1
ATOM 2883 O O . GLN A 1 369 ? -2.73 -8.375 1.3 1 67.81 369 GLN A O 1
ATOM 2888 N N . SER A 1 370 ? -2.662 -10.469 0.618 1 67 370 SER A N 1
ATOM 2889 C CA . SER A 1 370 ? -1.375 -10.258 -0.038 1 67 370 SER A CA 1
ATOM 2890 C C . SER A 1 370 ? -1.379 -10.812 -1.457 1 67 370 SER A C 1
ATOM 2892 O O . SER A 1 370 ? -0.427 -10.609 -2.213 1 67 370 SER A O 1
ATOM 2894 N N . GLY A 1 371 ? -2.438 -11.312 -1.873 1 80.38 371 GLY A N 1
ATOM 2895 C CA . GLY A 1 371 ? -2.477 -11.922 -3.193 1 80.38 371 GLY A CA 1
ATOM 2896 C C . GLY A 1 371 ? -1.704 -13.227 -3.271 1 80.38 371 GLY A C 1
ATOM 2897 O O . GLY A 1 371 ? -1.793 -13.945 -4.27 1 80.38 371 GLY A O 1
ATOM 2898 N N . SER A 1 372 ? -0.891 -13.531 -2.312 1 90.5 372 SER A N 1
ATOM 2899 C CA . SER A 1 372 ? -0.115 -14.773 -2.244 1 90.5 372 SER A CA 1
ATOM 2900 C C . SER A 1 372 ? -0.726 -15.75 -1.249 1 90.5 372 SER A C 1
ATOM 2902 O O . SER A 1 372 ? -1.551 -15.367 -0.418 1 90.5 372 SER A O 1
ATOM 2904 N N . LEU A 1 373 ? -0.377 -17.047 -1.45 1 95.44 373 LEU A N 1
ATOM 2905 C CA . LEU A 1 373 ? -0.819 -18.094 -0.529 1 95.44 373 LEU A CA 1
ATOM 2906 C C . LEU A 1 373 ? 0.296 -18.469 0.438 1 95.44 373 LEU A C 1
ATOM 2908 O O . LEU A 1 373 ? 1.479 -18.328 0.119 1 95.44 373 LEU A O 1
ATOM 2912 N N . LEU A 1 374 ? -0.091 -18.922 1.562 1 96.56 374 LEU A N 1
ATOM 2913 C CA . LEU A 1 374 ? 0.858 -19.312 2.594 1 96.56 374 LEU A CA 1
ATOM 2914 C C . LEU A 1 374 ? 1.404 -20.719 2.316 1 96.56 374 LEU A C 1
ATOM 2916 O O . LEU A 1 374 ? 0.659 -21.609 1.906 1 96.56 374 LEU A O 1
ATOM 2920 N N . THR A 1 375 ? 2.732 -20.906 2.586 1 97.44 375 THR A N 1
ATOM 2921 C CA . THR A 1 375 ? 3.318 -22.234 2.469 1 97.44 375 THR A CA 1
ATOM 2922 C C . THR A 1 375 ? 2.764 -23.172 3.541 1 97.44 375 THR A C 1
ATOM 2924 O O . THR A 1 375 ? 2.797 -24.391 3.385 1 97.44 375 THR A O 1
ATOM 2927 N N . ARG A 1 376 ? 2.305 -22.625 4.605 1 96.94 376 ARG A N 1
ATOM 2928 C CA . ARG A 1 376 ? 1.479 -23.375 5.543 1 96.94 376 ARG A CA 1
ATOM 2929 C C . ARG A 1 376 ? 0.017 -23.375 5.109 1 96.94 376 ARG A C 1
ATOM 2931 O O . ARG A 1 376 ? -0.779 -22.562 5.594 1 96.94 376 ARG A O 1
ATOM 2938 N N . THR A 1 377 ? -0.348 -24.344 4.355 1 95.06 377 THR A N 1
ATOM 2939 C CA . THR A 1 377 ? -1.527 -24.297 3.498 1 95.06 377 THR A CA 1
ATOM 2940 C C . THR A 1 377 ? -2.803 -24.391 4.328 1 95.06 377 THR A C 1
ATOM 2942 O O . THR A 1 377 ? -3.879 -24 3.873 1 95.06 377 THR A O 1
ATOM 2945 N N . GLN A 1 378 ? -2.771 -24.906 5.582 1 94.19 378 GLN A N 1
ATOM 2946 C CA . GLN A 1 378 ? -3.965 -25.078 6.402 1 94.19 378 GLN A CA 1
ATOM 2947 C C . GLN A 1 378 ? -4.625 -23.734 6.699 1 94.19 378 GLN A C 1
ATOM 2949 O O . GLN A 1 378 ? -5.82 -23.672 6.992 1 94.19 378 GLN A O 1
ATOM 2954 N N . TYR A 1 379 ? -3.865 -22.688 6.574 1 94.81 379 TYR A N 1
ATOM 2955 C CA . TYR A 1 379 ? -4.406 -21.375 6.938 1 94.81 379 TYR A CA 1
ATOM 2956 C C . TYR A 1 379 ? -4.945 -20.641 5.707 1 94.81 379 TYR A C 1
ATOM 2958 O O . TYR A 1 379 ? -5.574 -19.594 5.828 1 94.81 379 TYR A O 1
ATOM 2966 N N . ASN A 1 380 ? -4.754 -21.172 4.527 1 94.62 380 ASN A N 1
ATOM 2967 C CA . ASN A 1 380 ? -5.145 -20.469 3.305 1 94.62 380 ASN A CA 1
ATOM 2968 C C . ASN A 1 380 ? -6.664 -20.359 3.186 1 94.62 380 ASN A C 1
ATOM 2970 O O . ASN A 1 380 ? -7.172 -19.516 2.443 1 94.62 380 ASN A O 1
ATOM 2974 N N . LYS A 1 381 ? -7.363 -21.203 3.883 1 91 381 LYS A N 1
ATOM 2975 C CA . LYS A 1 381 ? -8.82 -21.109 3.869 1 91 381 LYS A CA 1
ATOM 2976 C C . LYS A 1 381 ? -9.297 -19.734 4.34 1 91 381 LYS A C 1
ATOM 2978 O O . LYS A 1 381 ? -10.383 -19.297 3.965 1 91 381 LYS A O 1
ATOM 2983 N N . ASN A 1 382 ? -8.516 -19.094 5.152 1 86.88 382 ASN A N 1
ATOM 2984 C CA . ASN A 1 382 ? -8.867 -17.766 5.664 1 86.88 382 ASN A CA 1
ATOM 2985 C C . ASN A 1 382 ? -8.695 -16.688 4.594 1 86.88 382 ASN A C 1
ATOM 2987 O O . ASN A 1 382 ? -9.164 -15.562 4.762 1 86.88 382 ASN A O 1
ATOM 2991 N N . LYS A 1 383 ? -8.109 -17.016 3.506 1 88.06 383 LYS A N 1
ATOM 2992 C CA . LYS A 1 383 ? -7.785 -16.031 2.48 1 88.06 383 LYS A CA 1
ATOM 2993 C C . LYS A 1 383 ? -8.875 -15.969 1.417 1 88.06 383 LYS A C 1
ATOM 2995 O O . LYS A 1 383 ? -8.805 -15.148 0.499 1 88.06 383 LYS A O 1
ATOM 3000 N N . VAL A 1 384 ? -9.812 -16.781 1.506 1 87.62 384 VAL A N 1
ATOM 3001 C CA . VAL A 1 384 ? -10.891 -16.797 0.519 1 87.62 384 VAL A CA 1
ATOM 3002 C C . VAL A 1 384 ? -12.242 -16.797 1.227 1 87.62 384 VAL A C 1
ATOM 3004 O O . VAL A 1 384 ? -12.391 -17.406 2.295 1 87.62 384 VAL A O 1
ATOM 3007 N N . LYS A 1 385 ? -13.117 -16.031 0.651 1 80.31 385 LYS A N 1
ATOM 3008 C CA . LYS A 1 385 ? -14.484 -16.062 1.17 1 80.31 385 LYS A CA 1
ATOM 3009 C C . LYS A 1 385 ? -15.25 -17.266 0.646 1 80.31 385 LYS A C 1
ATOM 3011 O O . LYS A 1 385 ? -15.117 -17.641 -0.522 1 80.31 385 LYS A O 1
ATOM 3016 N N . GLY A 1 386 ? -15.945 -17.953 1.458 1 81.5 386 GLY A N 1
ATOM 3017 C CA . GLY A 1 386 ? -16.734 -19.094 1.055 1 81.5 386 GLY A CA 1
ATOM 3018 C C . GLY A 1 386 ? -15.969 -20.406 1.128 1 81.5 386 GLY A C 1
ATOM 3019 O O . GLY A 1 386 ? -14.891 -20.469 1.731 1 81.5 386 GLY A O 1
ATOM 3020 N N . ASP A 1 387 ? -16.578 -21.391 0.579 1 88.12 387 ASP A N 1
ATOM 3021 C CA . ASP A 1 387 ? -16.016 -22.734 0.632 1 88.12 387 ASP A CA 1
ATOM 3022 C C . ASP A 1 387 ? -15.398 -23.125 -0.71 1 88.12 387 ASP A C 1
ATOM 3024 O O . ASP A 1 387 ? -15.969 -23.922 -1.456 1 88.12 387 ASP A O 1
ATOM 3028 N N . VAL A 1 388 ? -14.312 -22.594 -1.025 1 93.81 388 VAL A N 1
ATOM 3029 C CA . VAL A 1 388 ? -13.594 -22.906 -2.256 1 93.81 388 VAL A CA 1
ATOM 3030 C C . VAL A 1 388 ? -12.367 -23.75 -1.935 1 93.81 388 VAL A C 1
ATOM 3032 O O . VAL A 1 388 ? -11.602 -23.438 -1.021 1 93.81 388 VAL A O 1
ATOM 3035 N N . ASN A 1 389 ? -12.234 -24.891 -2.662 1 94.94 389 ASN A N 1
ATOM 3036 C CA . ASN A 1 389 ? -11.047 -25.719 -2.529 1 94.94 389 ASN A CA 1
ATOM 3037 C C . ASN A 1 389 ? -9.836 -25.078 -3.193 1 94.94 389 ASN A C 1
ATOM 3039 O O . ASN A 1 389 ? -9.82 -24.891 -4.41 1 94.94 389 ASN A O 1
ATOM 3043 N N . LEU A 1 390 ? -8.773 -24.812 -2.4 1 96 390 LEU A N 1
ATOM 3044 C CA . LEU A 1 390 ? -7.621 -24.094 -2.924 1 96 390 LEU A CA 1
ATOM 3045 C C . LEU A 1 390 ? -6.492 -25.047 -3.299 1 96 390 LEU A C 1
ATOM 3047 O O . LEU A 1 390 ? -5.441 -24.609 -3.773 1 96 390 LEU A O 1
ATOM 3051 N N . GLU A 1 391 ? -6.68 -26.312 -3.195 1 95.56 391 GLU A N 1
ATOM 3052 C CA . GLU A 1 391 ? -5.672 -27.344 -3.432 1 95.56 391 GLU A CA 1
ATOM 3053 C C . GLU A 1 391 ? -5.105 -27.234 -4.848 1 95.56 391 GLU A C 1
ATOM 3055 O O . GLU A 1 391 ? -3.914 -27.469 -5.059 1 95.56 391 GLU A O 1
ATOM 3060 N N . PRO A 1 392 ? -5.883 -26.859 -5.824 1 97.31 392 PRO A N 1
ATOM 3061 C CA . PRO A 1 392 ? -5.355 -26.812 -7.191 1 97.31 392 PRO A CA 1
ATOM 3062 C C . PRO A 1 392 ? -4.188 -25.844 -7.34 1 97.31 392 PRO A C 1
ATOM 3064 O O . PRO A 1 392 ? -3.387 -25.969 -8.266 1 97.31 392 PRO A O 1
ATOM 3067 N N . PHE A 1 393 ? -4.055 -24.906 -6.453 1 96.88 393 PHE A N 1
ATOM 3068 C CA . PHE A 1 393 ? -2.939 -23.969 -6.523 1 96.88 393 PHE A CA 1
ATOM 3069 C C . PHE A 1 393 ? -1.627 -24.672 -6.188 1 96.88 393 PHE A C 1
ATOM 3071 O O . PHE A 1 393 ? -0.549 -24.156 -6.512 1 96.88 393 PHE A O 1
ATOM 3078 N N . TYR A 1 394 ? -1.71 -25.812 -5.477 1 96.19 394 TYR A N 1
ATOM 3079 C CA . TYR A 1 394 ? -0.457 -26.375 -4.992 1 96.19 394 TYR A CA 1
ATOM 3080 C C . TYR A 1 394 ? -0.474 -27.906 -5.09 1 96.19 394 TYR A C 1
ATOM 3082 O O . TYR A 1 394 ? 0.343 -28.578 -4.461 1 96.19 394 TYR A O 1
ATOM 3090 N N . ALA A 1 395 ? -1.303 -28.469 -5.926 1 95.5 395 ALA A N 1
ATOM 3091 C CA . ALA A 1 395 ? -1.431 -29.906 -6.098 1 95.5 395 ALA A CA 1
ATOM 3092 C C . ALA A 1 395 ? -0.318 -30.469 -6.988 1 95.5 395 ALA A C 1
ATOM 3094 O O . ALA A 1 395 ? 0.058 -31.625 -6.871 1 95.5 395 ALA A O 1
ATOM 3095 N N . LEU A 1 396 ? 0.177 -29.656 -7.871 1 95.12 396 LEU A N 1
ATOM 3096 C CA . LEU A 1 396 ? 1.187 -30.094 -8.82 1 95.12 396 LEU A CA 1
ATOM 3097 C C . LEU A 1 396 ? 2.592 -29.844 -8.289 1 95.12 396 LEU A C 1
ATOM 3099 O O . LEU A 1 396 ? 2.834 -28.812 -7.641 1 95.12 396 LEU A O 1
ATOM 3103 N N . LYS A 1 397 ? 3.48 -30.703 -8.594 1 92 397 LYS A N 1
ATOM 3104 C CA . LYS A 1 397 ? 4.887 -30.484 -8.266 1 92 397 LYS A CA 1
ATOM 3105 C C . LYS A 1 397 ? 5.508 -29.438 -9.18 1 92 397 LYS A C 1
ATOM 3107 O O . LYS A 1 397 ? 5.32 -29.484 -10.398 1 92 397 LYS A O 1
ATOM 3112 N N . PRO A 1 398 ? 6.215 -28.562 -8.523 1 89.12 398 PRO A N 1
ATOM 3113 C CA . PRO A 1 398 ? 6.809 -27.516 -9.367 1 89.12 398 PRO A CA 1
ATOM 3114 C C . PRO A 1 398 ? 7.871 -28.062 -10.32 1 89.12 398 PRO A C 1
ATOM 3116 O O . PRO A 1 398 ? 8.656 -28.938 -9.938 1 89.12 398 PRO A O 1
ATOM 3119 N N . ARG A 1 399 ? 7.793 -27.625 -11.492 1 82.62 399 ARG A N 1
ATOM 3120 C CA . ARG A 1 399 ? 8.797 -27.922 -12.516 1 82.62 399 ARG A CA 1
ATOM 3121 C C . ARG A 1 399 ? 9.5 -26.656 -12.984 1 82.62 399 ARG A C 1
ATOM 3123 O O . ARG A 1 399 ? 8.891 -25.578 -13.016 1 82.62 399 ARG A O 1
ATOM 3130 N N . GLU A 1 400 ? 10.844 -26.703 -13.094 1 69.88 400 GLU A N 1
ATOM 3131 C CA . GLU A 1 400 ? 11.586 -25.547 -13.562 1 69.88 400 GLU A CA 1
ATOM 3132 C C . GLU A 1 400 ? 11 -25 -14.867 1 69.88 400 GLU A C 1
ATOM 3134 O O . GLU A 1 400 ? 10.633 -25.781 -15.758 1 69.88 400 GLU A O 1
ATOM 3139 N N . SER A 1 401 ? 10.531 -23.703 -14.672 1 60.28 401 SER A N 1
ATOM 3140 C CA . SER A 1 401 ? 10.117 -23.062 -15.922 1 60.28 401 SER A CA 1
ATOM 3141 C C . SER A 1 401 ? 11.32 -22.625 -16.75 1 60.28 401 SER A C 1
ATOM 3143 O O . SER A 1 401 ? 12.367 -22.281 -16.188 1 60.28 401 SER A O 1
ATOM 3145 N N . ASN A 1 402 ? 11.367 -23.031 -18 1 55.88 402 ASN A N 1
ATOM 3146 C CA . ASN A 1 402 ? 12.43 -22.703 -18.938 1 55.88 402 ASN A CA 1
ATOM 3147 C C . ASN A 1 402 ? 12.453 -21.219 -19.266 1 55.88 402 ASN A C 1
ATOM 3149 O O . ASN A 1 402 ? 13.195 -20.781 -20.156 1 55.88 402 ASN A O 1
ATOM 3153 N N . ASP A 1 403 ? 11.617 -20.406 -18.609 1 52.41 403 ASP A N 1
ATOM 3154 C CA . ASP A 1 403 ? 11.344 -19.078 -19.156 1 52.41 403 ASP A CA 1
ATOM 3155 C C . ASP A 1 403 ? 12.398 -18.078 -18.703 1 52.41 403 ASP A C 1
ATOM 3157 O O . ASP A 1 403 ? 12.703 -17.125 -19.438 1 52.41 403 ASP A O 1
ATOM 3161 N N . TYR A 1 404 ? 12.922 -18.234 -17.5 1 53.28 404 TYR A N 1
ATOM 3162 C CA . TYR A 1 404 ? 13.742 -17.125 -17.031 1 53.28 404 TYR A CA 1
ATOM 3163 C C . TYR A 1 404 ? 15.211 -17.359 -17.359 1 53.28 404 TYR A C 1
ATOM 3165 O O . TYR A 1 404 ? 15.75 -18.438 -17.125 1 53.28 404 TYR A O 1
ATOM 3173 N N . ASN A 1 405 ? 15.641 -16.562 -18.453 1 60.41 405 ASN A N 1
ATOM 3174 C CA . ASN A 1 405 ? 17.047 -16.562 -18.844 1 60.41 405 ASN A CA 1
ATOM 3175 C C . ASN A 1 405 ? 17.703 -15.203 -18.594 1 60.41 405 ASN A C 1
ATOM 3177 O O . ASN A 1 405 ? 17.438 -14.242 -19.328 1 60.41 405 ASN A O 1
ATOM 3181 N N . THR A 1 406 ? 18.406 -15.086 -17.469 1 59.66 406 THR A N 1
ATOM 3182 C CA . THR A 1 406 ? 19.031 -13.828 -17.078 1 59.66 406 THR A CA 1
ATOM 3183 C C . THR A 1 406 ? 20.078 -13.406 -18.109 1 59.66 406 THR A C 1
ATOM 3185 O O . THR A 1 406 ? 20.547 -12.266 -18.094 1 59.66 406 THR A O 1
ATOM 3188 N N . ASN A 1 407 ? 20.375 -14.281 -19.062 1 69.25 407 ASN A N 1
ATOM 3189 C CA . ASN A 1 407 ? 21.422 -13.984 -20.016 1 69.25 407 ASN A CA 1
ATOM 3190 C C . ASN A 1 407 ? 20.891 -13.258 -21.25 1 69.25 407 ASN A C 1
ATOM 3192 O O . ASN A 1 407 ? 21.656 -12.859 -22.125 1 69.25 407 ASN A O 1
ATOM 3196 N N . ILE A 1 408 ? 19.656 -13.062 -21.234 1 80.75 408 ILE A N 1
ATOM 3197 C CA . ILE A 1 408 ? 19.047 -12.414 -22.391 1 80.75 408 ILE A CA 1
ATOM 3198 C C . ILE A 1 408 ? 19.125 -10.898 -22.234 1 80.75 408 ILE A C 1
ATOM 3200 O O . ILE A 1 408 ? 18.672 -10.352 -21.234 1 80.75 408 ILE A O 1
ATOM 3204 N N . PRO A 1 409 ? 19.703 -10.273 -23.25 1 81.31 409 PRO A N 1
ATOM 3205 C CA . PRO A 1 409 ? 19.734 -8.812 -23.156 1 81.31 409 PRO A CA 1
ATOM 3206 C C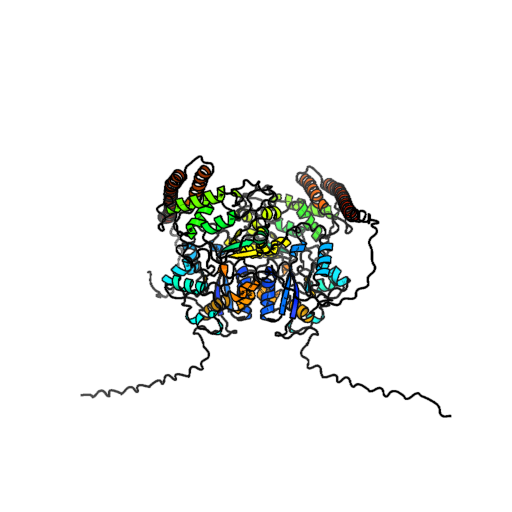 . PRO A 1 409 ? 18.328 -8.203 -23.125 1 81.31 409 PRO A C 1
ATOM 3208 O O . PRO A 1 409 ? 17.438 -8.633 -23.859 1 81.31 409 PRO A O 1
ATOM 3211 N N . GLY A 1 410 ? 18.172 -7.254 -22.312 1 78.75 410 GLY A N 1
ATOM 3212 C CA . GLY A 1 410 ? 16.875 -6.621 -22.125 1 78.75 410 GLY A CA 1
ATOM 3213 C C . GLY A 1 410 ? 16.312 -6.031 -23.391 1 78.75 410 GLY A C 1
ATOM 3214 O O . GLY A 1 410 ? 15.102 -6.098 -23.625 1 78.75 410 GLY A O 1
ATOM 3215 N N . ASP A 1 411 ? 17.188 -5.5 -24.266 1 83.69 411 ASP A N 1
ATOM 3216 C CA . ASP A 1 411 ? 16.75 -4.805 -25.469 1 83.69 411 ASP A CA 1
ATOM 3217 C C . ASP A 1 411 ? 16.234 -5.785 -26.516 1 83.69 411 ASP A C 1
ATOM 3219 O O . ASP A 1 411 ? 15.695 -5.375 -27.547 1 83.69 411 ASP A O 1
ATOM 3223 N N . PHE A 1 412 ? 16.406 -7.004 -26.297 1 90.5 412 PHE A N 1
ATOM 3224 C CA . PHE A 1 412 ? 16.016 -8.047 -27.234 1 90.5 412 PHE A CA 1
ATOM 3225 C C . PHE A 1 412 ? 14.508 -8.242 -27.219 1 90.5 412 PHE A C 1
ATOM 3227 O O . PHE A 1 412 ? 13.891 -8.461 -28.266 1 90.5 412 PHE A O 1
ATOM 3234 N N . TYR A 1 413 ? 13.844 -8.055 -26.156 1 88.38 413 TYR A N 1
ATOM 3235 C CA . TYR A 1 413 ? 12.492 -8.547 -25.938 1 88.38 413 TYR A CA 1
ATOM 3236 C C . TYR A 1 413 ? 11.484 -7.773 -26.781 1 88.38 413 TYR A C 1
ATOM 3238 O O . TYR A 1 413 ? 10.719 -8.367 -27.547 1 88.38 413 TYR A O 1
ATOM 3246 N N . THR A 1 414 ? 11.562 -6.508 -26.719 1 90.25 414 THR A N 1
ATOM 3247 C CA . THR A 1 414 ? 10.539 -5.695 -27.375 1 90.25 414 THR A CA 1
ATOM 3248 C C . THR A 1 414 ? 10.531 -5.941 -28.875 1 90.25 414 THR A C 1
ATOM 3250 O O . THR A 1 414 ? 9.5 -6.312 -29.438 1 90.25 414 THR A O 1
ATOM 3253 N N . PRO A 1 415 ? 11.688 -5.836 -29.5 1 93 415 PRO A N 1
ATOM 3254 C CA . PRO A 1 415 ? 11.641 -6.074 -30.938 1 93 415 PRO A CA 1
ATOM 3255 C C . PRO A 1 415 ? 11.25 -7.508 -31.297 1 93 415 PRO A C 1
ATOM 3257 O O . PRO A 1 415 ? 10.602 -7.742 -32.312 1 93 415 PRO A O 1
ATOM 3260 N N . PHE A 1 416 ? 11.656 -8.484 -30.578 1 93.88 416 PHE A N 1
ATOM 3261 C CA . PHE A 1 416 ? 11.305 -9.875 -30.844 1 93.88 416 PHE A CA 1
ATOM 3262 C C . PHE A 1 416 ? 9.797 -10.078 -30.766 1 93.88 416 PHE A C 1
ATOM 3264 O O . PHE A 1 416 ? 9.195 -10.625 -31.688 1 93.88 416 PHE A O 1
ATOM 3271 N N . PHE A 1 417 ? 9.164 -9.578 -29.766 1 92 417 PHE A N 1
ATOM 3272 C CA . PHE A 1 417 ? 7.742 -9.836 -29.562 1 92 417 PHE A CA 1
ATOM 3273 C C . PHE A 1 417 ? 6.898 -8.969 -30.484 1 92 417 PHE A C 1
ATOM 3275 O O . PHE A 1 417 ? 5.828 -9.391 -30.938 1 92 417 PHE A O 1
ATOM 3282 N N . ASP A 1 418 ? 7.383 -7.809 -30.766 1 93 418 ASP A N 1
ATOM 3283 C CA . ASP A 1 418 ? 6.695 -7 -31.766 1 93 418 ASP A CA 1
ATOM 3284 C C . ASP A 1 418 ? 6.637 -7.723 -33.094 1 93 418 ASP A C 1
ATOM 3286 O O . ASP A 1 418 ? 5.59 -7.742 -33.75 1 93 418 ASP A O 1
ATOM 3290 N N . ASN A 1 419 ? 7.758 -8.234 -33.438 1 95.75 419 ASN A N 1
ATOM 3291 C CA . ASN A 1 419 ? 7.816 -8.961 -34.688 1 95.75 419 ASN A CA 1
ATOM 3292 C C . ASN A 1 419 ? 6.949 -10.219 -34.656 1 95.75 419 ASN A C 1
ATOM 3294 O O . ASN A 1 419 ? 6.273 -10.539 -35.656 1 95.75 419 ASN A O 1
ATOM 3298 N N . ALA A 1 420 ? 7.023 -10.922 -33.594 1 95.44 420 ALA A N 1
ATOM 3299 C CA . ALA A 1 420 ? 6.207 -12.125 -33.469 1 95.44 420 ALA A CA 1
ATOM 3300 C C . ALA A 1 420 ? 4.723 -11.797 -33.594 1 95.44 420 ALA A C 1
ATOM 3302 O O . ALA A 1 420 ? 3.977 -12.508 -34.25 1 95.44 420 ALA A O 1
ATOM 3303 N N . GLU A 1 421 ? 4.328 -10.797 -32.938 1 92.94 421 GLU A N 1
ATOM 3304 C CA . GLU A 1 421 ? 2.936 -10.367 -33 1 92.94 421 GLU A CA 1
ATOM 3305 C C . GLU A 1 421 ? 2.531 -10.016 -34.406 1 92.94 421 GLU A C 1
ATOM 3307 O O . GLU A 1 421 ? 1.458 -10.406 -34.875 1 92.94 421 GLU A O 1
ATOM 3312 N N . LYS A 1 422 ? 3.336 -9.25 -35.062 1 94.81 422 LYS A N 1
ATOM 3313 C CA . LYS A 1 422 ? 3.072 -8.859 -36.438 1 94.81 422 LYS A CA 1
ATOM 3314 C C . LYS A 1 422 ? 2.896 -10.086 -37.344 1 94.81 422 LYS A C 1
ATOM 3316 O O . LYS A 1 422 ? 1.926 -10.172 -38.094 1 94.81 422 LYS A O 1
ATOM 3321 N N . GLU A 1 423 ? 3.828 -11.039 -37.25 1 96.81 423 GLU A N 1
ATOM 3322 C CA . GLU A 1 423 ? 3.795 -12.234 -38.094 1 96.81 423 GLU A CA 1
ATOM 3323 C C . GLU A 1 423 ? 2.576 -13.094 -37.781 1 96.81 423 GLU A C 1
ATOM 3325 O O . GLU A 1 423 ? 1.925 -13.609 -38.688 1 96.81 423 GLU A O 1
ATOM 3330 N N . LEU A 1 424 ? 2.242 -13.203 -36.562 1 94.81 424 LEU A N 1
ATOM 3331 C CA . LEU A 1 424 ? 1.145 -14.086 -36.188 1 94.81 424 LEU A CA 1
ATOM 3332 C C . LEU A 1 424 ? -0.202 -13.438 -36.5 1 94.81 424 LEU A C 1
ATOM 3334 O O . LEU A 1 424 ? -1.182 -14.125 -36.781 1 94.81 424 LEU A O 1
ATOM 3338 N N . LYS A 1 425 ? -0.274 -12.188 -36.375 1 91.19 425 LYS A N 1
ATOM 3339 C CA . LYS A 1 425 ? -1.473 -11.484 -36.844 1 91.19 425 LYS A CA 1
ATOM 3340 C C . LYS A 1 425 ? -1.725 -11.719 -38.312 1 91.19 425 LYS A C 1
ATOM 3342 O O . LYS A 1 425 ? -2.873 -11.859 -38.75 1 91.19 425 LYS A O 1
ATOM 3347 N N . ALA A 1 426 ? -0.654 -11.703 -39.094 1 94.88 426 ALA A N 1
ATOM 3348 C CA . ALA A 1 426 ? -0.767 -12 -40.5 1 94.88 426 ALA A CA 1
ATOM 3349 C C . ALA A 1 426 ? -1.298 -13.406 -40.75 1 94.88 426 ALA A C 1
ATOM 3351 O O . ALA A 1 426 ? -2.059 -13.648 -41.688 1 94.88 426 ALA A O 1
ATOM 3352 N N . VAL A 1 427 ? -0.969 -14.297 -39.875 1 95.44 427 VAL A N 1
ATOM 3353 C CA . VAL A 1 427 ? -1.484 -15.664 -39.969 1 95.44 427 VAL A CA 1
ATOM 3354 C C . VAL A 1 427 ? -2.975 -15.672 -39.625 1 95.44 427 VAL A C 1
ATOM 3356 O O . VAL A 1 427 ? -3.768 -16.312 -40.344 1 95.44 427 VAL A O 1
ATOM 3359 N N . GLN A 1 428 ? -3.293 -15.016 -38.625 1 89.75 428 GLN A N 1
ATOM 3360 C CA . GLN A 1 428 ? -4.684 -14.945 -38.188 1 89.75 428 GLN A CA 1
ATOM 3361 C C . GLN A 1 428 ? -5.578 -14.383 -39.281 1 89.75 428 GLN A C 1
ATOM 3363 O O . GLN A 1 428 ? -6.719 -14.82 -39.469 1 89.75 428 GLN A O 1
ATOM 3368 N N . SER A 1 429 ? -5.008 -13.43 -40 1 89.81 429 SER A N 1
ATOM 3369 C CA . SER A 1 429 ? -5.777 -12.789 -41.062 1 89.81 429 SER A CA 1
ATOM 3370 C C . SER A 1 429 ? -5.773 -13.641 -42.344 1 89.81 429 SER A C 1
ATOM 3372 O O . SER A 1 429 ? -6.508 -13.352 -43.281 1 89.81 429 SER A O 1
ATOM 3374 N N . GLY A 1 430 ? -4.93 -14.609 -42.406 1 91.62 430 GLY A N 1
ATOM 3375 C CA . GLY A 1 430 ? -4.875 -15.5 -43.562 1 91.62 430 GLY A CA 1
ATOM 3376 C C . GLY A 1 430 ? -3.893 -15.039 -44.625 1 91.62 430 GLY A C 1
ATOM 3377 O O . GLY A 1 430 ? -3.777 -15.664 -45.688 1 91.62 430 GLY A O 1
ATOM 3378 N N . SER A 1 431 ? -3.107 -14.023 -44.312 1 95.38 431 SER A N 1
ATOM 3379 C CA . SER A 1 431 ? -2.221 -13.445 -45.312 1 95.38 431 SER A CA 1
ATOM 3380 C C . SER A 1 431 ? -0.862 -14.133 -45.312 1 95.38 431 SER A C 1
ATOM 3382 O O . SER A 1 431 ? -0.03 -13.875 -46.188 1 95.38 431 SER A O 1
ATOM 3384 N N . GLN A 1 432 ? -0.621 -14.898 -44.312 1 96 432 GLN A N 1
ATOM 3385 C CA . GLN A 1 432 ? 0.636 -15.633 -44.188 1 96 432 GLN A CA 1
ATOM 3386 C C . GLN A 1 432 ? 0.41 -17.016 -43.594 1 96 432 GLN A C 1
ATOM 3388 O O . GLN A 1 432 ? -0.474 -17.188 -42.75 1 96 432 GLN A O 1
ATOM 3393 N N . SER A 1 433 ? 1.192 -17.984 -44.031 1 97 433 SER A N 1
ATOM 3394 C CA . SER A 1 433 ? 1.089 -19.297 -43.406 1 97 433 SER A CA 1
ATOM 3395 C C . SER A 1 433 ? 1.815 -19.328 -42.062 1 97 433 SER A C 1
ATOM 3397 O O . SER A 1 433 ? 2.699 -18.5 -41.812 1 97 433 SER A O 1
ATOM 3399 N N . LEU A 1 434 ? 1.404 -20.25 -41.312 1 97.62 434 LEU A N 1
ATOM 3400 C CA . LEU A 1 434 ? 2.057 -20.391 -40 1 97.62 434 LEU A CA 1
ATOM 3401 C C . LEU A 1 434 ? 3.531 -20.734 -40.188 1 97.62 434 LEU A C 1
ATOM 3403 O O . LEU A 1 434 ? 4.383 -20.203 -39.469 1 97.62 434 LEU A O 1
ATOM 3407 N N . ASP A 1 435 ? 3.887 -21.578 -41.125 1 97.81 435 ASP A N 1
ATOM 3408 C CA . ASP A 1 435 ? 5.27 -21.969 -41.375 1 97.81 435 ASP A CA 1
ATOM 3409 C C . ASP A 1 435 ? 6.121 -20.75 -41.719 1 97.81 435 ASP A C 1
ATOM 3411 O O . ASP A 1 435 ? 7.227 -20.578 -41.219 1 97.81 435 ASP A O 1
ATOM 3415 N N . GLU A 1 436 ? 5.605 -19.953 -42.562 1 97.88 436 GLU A N 1
ATOM 3416 C CA . GLU A 1 436 ? 6.305 -18.75 -42.969 1 97.88 436 GLU A CA 1
ATOM 3417 C C . GLU A 1 436 ? 6.5 -17.797 -41.781 1 97.88 436 GLU A C 1
ATOM 3419 O O . GLU A 1 436 ? 7.559 -17.172 -41.656 1 97.88 436 GLU A O 1
ATOM 3424 N N . ALA A 1 437 ? 5.449 -17.703 -41.062 1 98.12 437 ALA A N 1
ATOM 3425 C CA . ALA A 1 437 ? 5.496 -16.797 -39.906 1 98.12 437 ALA A CA 1
ATOM 3426 C C . ALA A 1 437 ? 6.559 -17.234 -38.906 1 98.12 437 ALA A C 1
ATOM 3428 O O . ALA A 1 437 ? 7.367 -16.422 -38.438 1 98.12 437 ALA A O 1
ATOM 3429 N N . LEU A 1 438 ? 6.613 -18.547 -38.562 1 98.19 438 LEU A N 1
ATOM 3430 C CA . LEU A 1 438 ? 7.578 -19.062 -37.594 1 98.19 438 LEU A CA 1
ATOM 3431 C C . LEU A 1 438 ? 9 -18.906 -38.094 1 98.19 438 LEU A C 1
ATOM 3433 O O . LEU A 1 438 ? 9.922 -18.609 -37.344 1 98.19 438 LEU A O 1
ATOM 3437 N N . GLN A 1 439 ? 9.18 -19.125 -39.344 1 97.69 439 GLN A N 1
ATOM 3438 C CA . GLN A 1 439 ? 10.484 -18.922 -39.969 1 97.69 439 GLN A CA 1
ATOM 3439 C C . GLN A 1 439 ? 10.922 -17.453 -39.875 1 97.69 439 GLN A C 1
ATOM 3441 O O . GLN A 1 439 ? 12.07 -17.172 -39.531 1 97.69 439 GLN A O 1
ATOM 3446 N N . ALA A 1 440 ? 10.047 -16.625 -40.125 1 97.69 440 ALA A N 1
ATOM 3447 C CA . ALA A 1 440 ? 10.336 -15.195 -40.062 1 97.69 440 ALA A CA 1
ATOM 3448 C C . ALA A 1 440 ? 10.641 -14.75 -38.656 1 97.69 440 ALA A C 1
ATOM 3450 O O . ALA A 1 440 ? 11.562 -13.961 -38.406 1 97.69 440 ALA A O 1
ATOM 3451 N N . ILE A 1 441 ? 9.812 -15.219 -37.75 1 97.88 441 ILE A N 1
ATOM 3452 C CA . ILE A 1 441 ? 10.008 -14.867 -36.344 1 97.88 441 ILE A CA 1
ATOM 3453 C C . ILE A 1 441 ? 11.383 -15.328 -35.906 1 97.88 441 ILE A C 1
ATOM 3455 O O . ILE A 1 441 ? 12.102 -14.586 -35.219 1 97.88 441 ILE A O 1
ATOM 3459 N N . GLU A 1 442 ? 11.75 -16.531 -36.25 1 97.31 442 GLU A N 1
ATOM 3460 C CA . GLU A 1 442 ? 13.039 -17.078 -35.844 1 97.31 442 GLU A CA 1
ATOM 3461 C C . GLU A 1 442 ? 14.188 -16.281 -36.469 1 97.31 442 GLU A C 1
ATOM 3463 O O . GLU A 1 442 ? 15.148 -15.93 -35.781 1 97.31 442 GLU A O 1
ATOM 3468 N N . ALA A 1 443 ? 14.117 -16 -37.719 1 97.25 443 ALA A N 1
ATOM 3469 C CA . ALA A 1 443 ? 15.18 -15.297 -38.438 1 97.25 443 ALA A CA 1
ATOM 3470 C C . ALA A 1 443 ? 15.359 -13.875 -37.906 1 97.25 443 ALA A C 1
ATOM 3472 O O . ALA A 1 443 ? 16.469 -13.469 -37.562 1 97.25 443 ALA A O 1
ATOM 3473 N N . LYS A 1 444 ? 14.305 -13.219 -37.812 1 96.94 444 LYS A N 1
ATOM 3474 C CA . LYS A 1 444 ? 14.383 -11.852 -37.312 1 96.94 444 LYS A CA 1
ATOM 3475 C C . LYS A 1 444 ? 14.75 -11.844 -35.812 1 96.94 444 LYS A C 1
ATOM 3477 O O . LYS A 1 444 ? 15.461 -10.953 -35.375 1 96.94 444 LYS A O 1
ATOM 3482 N N . GLY A 1 445 ? 14.148 -12.773 -35.156 1 96.12 445 GLY A N 1
ATOM 3483 C CA . GLY A 1 445 ? 14.516 -12.906 -33.75 1 96.12 445 GLY A CA 1
ATOM 3484 C C . GLY A 1 445 ? 16 -13.086 -33.531 1 96.12 445 GLY A C 1
ATOM 3485 O O . GLY A 1 445 ? 16.578 -12.469 -32.625 1 96.12 445 GLY A O 1
ATOM 3486 N N . GLN A 1 446 ? 16.594 -13.875 -34.406 1 96.19 446 GLN A N 1
ATOM 3487 C CA . GLN A 1 446 ? 18.031 -14.094 -34.312 1 96.19 446 GLN A CA 1
ATOM 3488 C C . GLN A 1 446 ? 18.797 -12.797 -34.594 1 96.19 446 GLN A C 1
ATOM 3490 O O . GLN A 1 446 ? 19.797 -12.508 -33.906 1 96.19 446 GLN A O 1
ATOM 3495 N N . GLN A 1 447 ? 18.359 -12.094 -35.5 1 96.44 447 GLN A N 1
ATOM 3496 C CA . GLN A 1 447 ? 18.984 -10.812 -35.812 1 96.44 447 GLN A CA 1
ATOM 3497 C C . GLN A 1 447 ? 18.906 -9.852 -34.625 1 96.44 447 GLN A C 1
ATOM 3499 O O . GLN A 1 447 ? 19.891 -9.18 -34.312 1 96.44 447 GLN A O 1
ATOM 3504 N N . GLU A 1 448 ? 17.703 -9.844 -34.062 1 95.81 448 GLU A N 1
ATOM 3505 C CA . GLU A 1 448 ? 17.516 -8.938 -32.906 1 95.81 448 GLU A CA 1
ATOM 3506 C C . GLU A 1 448 ? 18.359 -9.367 -31.719 1 95.81 448 GLU A C 1
ATOM 3508 O O . GLU A 1 448 ? 18.844 -8.523 -30.969 1 95.81 448 GLU A O 1
ATOM 3513 N N . LEU A 1 449 ? 18.484 -10.648 -31.531 1 94.62 449 LEU A N 1
ATOM 3514 C CA . LEU A 1 449 ? 19.312 -11.164 -30.438 1 94.62 449 LEU A CA 1
ATOM 3515 C C . LEU A 1 449 ? 20.781 -10.781 -30.656 1 94.62 449 LEU A C 1
ATOM 3517 O O . LEU A 1 449 ? 21.453 -10.336 -29.719 1 94.62 449 LEU A O 1
ATOM 3521 N N . ASP A 1 450 ? 21.266 -10.906 -31.906 1 94.56 450 ASP A N 1
ATOM 3522 C CA . ASP A 1 450 ? 22.641 -10.57 -32.25 1 94.56 450 ASP A CA 1
ATOM 3523 C C . ASP A 1 450 ? 22.906 -9.07 -32.062 1 94.56 450 ASP A C 1
ATOM 3525 O O . ASP A 1 450 ? 23.938 -8.68 -31.547 1 94.56 450 ASP A O 1
ATOM 3529 N N . LYS A 1 451 ? 21.984 -8.367 -32.438 1 93.88 451 LYS A N 1
ATOM 3530 C CA . LYS A 1 451 ? 22.094 -6.914 -32.312 1 93.88 451 LYS A CA 1
ATOM 3531 C C . LYS A 1 451 ? 22.156 -6.516 -30.828 1 93.88 451 LYS A C 1
ATOM 3533 O O . LYS A 1 451 ? 22.969 -5.68 -30.438 1 93.88 451 LYS A O 1
ATOM 3538 N N . ALA A 1 452 ? 21.219 -7.062 -30.078 1 92.19 452 ALA A N 1
ATOM 3539 C CA . ALA A 1 452 ? 21.172 -6.742 -28.656 1 92.19 452 ALA A CA 1
ATOM 3540 C C . ALA A 1 452 ? 22.453 -7.148 -27.953 1 92.19 452 ALA A C 1
ATOM 3542 O O . ALA A 1 452 ? 22.922 -6.445 -27.047 1 92.19 452 ALA A O 1
ATOM 3543 N N . ARG A 1 453 ? 22.969 -8.219 -28.312 1 89.62 453 ARG A N 1
ATOM 3544 C CA . ARG A 1 453 ? 24.203 -8.703 -27.719 1 89.62 453 ARG A CA 1
ATOM 3545 C C . ARG A 1 453 ? 25.375 -7.777 -28.047 1 89.62 453 ARG A C 1
ATOM 3547 O O . ARG A 1 453 ? 26.203 -7.492 -27.188 1 89.62 453 ARG A O 1
ATOM 3554 N N . LYS A 1 454 ? 25.438 -7.406 -29.219 1 89 454 LYS A N 1
ATOM 3555 C CA . LYS A 1 454 ? 26.484 -6.477 -29.641 1 89 454 LYS A CA 1
ATOM 3556 C C . LYS A 1 454 ? 26.375 -5.152 -28.891 1 89 454 LYS A C 1
ATOM 3558 O O . LYS A 1 454 ? 27.391 -4.578 -28.484 1 89 454 LYS A O 1
ATOM 3563 N N . ALA A 1 455 ? 25.188 -4.727 -28.75 1 87.25 455 ALA A N 1
ATOM 3564 C CA . ALA A 1 455 ? 24.969 -3.486 -28.016 1 87.25 455 ALA A CA 1
ATOM 3565 C C . ALA A 1 455 ? 25.406 -3.633 -26.562 1 87.25 455 ALA A C 1
ATOM 3567 O O . ALA A 1 455 ? 26 -2.721 -26 1 87.25 455 ALA A O 1
ATOM 3568 N N . GLN A 1 456 ? 25.047 -4.711 -25.984 1 82.69 456 GLN A N 1
ATOM 3569 C CA . GLN A 1 456 ? 25.438 -4.984 -24.609 1 82.69 456 GLN A CA 1
ATOM 3570 C C . GLN A 1 456 ? 26.953 -5.008 -24.453 1 82.69 456 GLN A C 1
ATOM 3572 O O . GLN A 1 456 ? 27.484 -4.477 -23.469 1 82.69 456 GLN A O 1
ATOM 3577 N N . GLU A 1 457 ? 27.609 -5.57 -25.406 1 80.56 457 GLU A N 1
ATOM 3578 C CA . GLU A 1 457 ? 29.062 -5.641 -25.406 1 80.56 457 GLU A CA 1
ATOM 3579 C C . GLU A 1 457 ? 29.688 -4.254 -25.578 1 80.56 457 GLU A C 1
ATOM 3581 O O . GLU A 1 457 ? 30.688 -3.932 -24.938 1 80.56 457 GLU A O 1
ATOM 3586 N N . ALA A 1 458 ? 29.062 -3.531 -26.312 1 80.88 458 ALA A N 1
ATOM 3587 C CA . ALA A 1 458 ? 29.547 -2.176 -26.562 1 80.88 458 ALA A CA 1
ATOM 3588 C C . ALA A 1 458 ? 29.375 -1.306 -25.312 1 80.88 458 ALA A C 1
ATOM 3590 O O . ALA A 1 458 ? 30.25 -0.504 -24.984 1 80.88 458 ALA A O 1
ATOM 3591 N N . GLU A 1 459 ? 28.219 -1.41 -24.75 1 74.75 459 GLU A N 1
ATOM 3592 C CA . GLU A 1 459 ? 27.969 -0.647 -23.531 1 74.75 459 GLU A CA 1
ATOM 3593 C C . GLU A 1 459 ? 28.953 -1.039 -22.438 1 74.75 459 GLU A C 1
ATOM 3595 O O . GLU A 1 459 ? 29.453 -0.179 -21.703 1 74.75 459 GLU A O 1
ATOM 3600 N N . LYS A 1 460 ? 29.297 -2.312 -22.281 1 72.31 460 LYS A N 1
ATOM 3601 C CA . LYS A 1 460 ? 30.281 -2.797 -21.328 1 72.31 460 LYS A CA 1
ATOM 3602 C C . LYS A 1 460 ? 31.672 -2.254 -21.641 1 72.31 460 LYS A C 1
ATOM 3604 O O . LYS A 1 460 ? 32.406 -1.878 -20.734 1 72.31 460 LYS A O 1
ATOM 3609 N N . ALA A 1 461 ? 31.906 -2.189 -22.859 1 69.75 461 ALA A N 1
ATOM 3610 C CA . ALA A 1 461 ? 33.188 -1.689 -23.297 1 69.75 461 ALA A CA 1
ATOM 3611 C C . ALA A 1 461 ? 33.312 -0.189 -23.047 1 69.75 461 ALA A C 1
ATOM 3613 O O . ALA A 1 461 ? 34.375 0.292 -22.625 1 69.75 461 ALA A O 1
ATOM 3614 N N . LYS A 1 462 ? 32.375 0.523 -23.266 1 67.5 462 LYS A N 1
ATOM 3615 C CA . LYS A 1 462 ? 32.344 1.962 -23.016 1 67.5 462 LYS A CA 1
ATOM 3616 C C . LYS A 1 462 ? 32.5 2.266 -21.531 1 67.5 462 LYS A C 1
ATOM 3618 O O . LYS A 1 462 ? 33.25 3.158 -21.156 1 67.5 462 LYS A O 1
ATOM 3623 N N . LYS A 1 463 ? 31.906 1.463 -20.75 1 60.97 463 LYS A N 1
ATOM 3624 C CA . LYS A 1 463 ? 31.984 1.637 -19.312 1 60.97 463 LYS A CA 1
ATOM 3625 C C . LYS A 1 463 ? 33.375 1.274 -18.797 1 60.97 463 LYS A C 1
ATOM 3627 O O . LYS A 1 463 ? 33.906 1.935 -17.891 1 60.97 463 LYS A O 1
ATOM 3632 N N . ALA A 1 464 ? 34.031 0.265 -19.266 1 60.81 464 ALA A N 1
ATOM 3633 C CA . ALA A 1 464 ? 35.375 -0.152 -18.922 1 60.81 464 ALA A CA 1
ATOM 3634 C C . ALA A 1 464 ? 36.406 0.9 -19.359 1 60.81 464 ALA A C 1
ATOM 3636 O O . ALA A 1 464 ? 37.375 1.165 -18.641 1 60.81 464 ALA A O 1
ATOM 3637 N N . ALA A 1 465 ? 36.219 1.457 -20.406 1 64.44 465 ALA A N 1
ATOM 3638 C CA . ALA A 1 465 ? 37.094 2.51 -20.906 1 64.44 465 ALA A CA 1
ATOM 3639 C C . ALA A 1 465 ? 36.969 3.775 -20.062 1 64.44 465 ALA A C 1
ATOM 3641 O O . ALA A 1 465 ? 37.969 4.453 -19.797 1 64.44 465 ALA A O 1
ATOM 3642 N N . GLU A 1 466 ? 35.75 4.059 -19.703 1 57.75 466 GLU A N 1
ATOM 3643 C CA . GLU A 1 466 ? 35.531 5.223 -18.859 1 57.75 466 GLU A CA 1
ATOM 3644 C C . GLU A 1 466 ? 36.062 4.992 -17.453 1 57.75 466 GLU A C 1
ATOM 3646 O O . GLU A 1 466 ? 36.562 5.922 -16.812 1 57.75 466 GLU A O 1
ATOM 3651 N N . SER A 1 467 ? 36.094 3.859 -16.953 1 56.84 467 SER A N 1
ATOM 3652 C CA . SER A 1 467 ? 36.688 3.531 -15.664 1 56.84 467 SER A CA 1
ATOM 3653 C C . SER A 1 467 ? 38.219 3.479 -15.766 1 56.84 467 SER A C 1
ATOM 3655 O O . SER A 1 467 ? 38.906 3.785 -14.805 1 56.84 467 SER A O 1
ATOM 3657 N N . GLY A 1 468 ? 38.969 3.18 -16.891 1 52.22 468 GLY A N 1
ATOM 3658 C CA . GLY A 1 468 ? 40.375 3.176 -17.125 1 52.22 468 GLY A CA 1
ATOM 3659 C C . GLY A 1 468 ? 40.969 4.562 -17.359 1 52.22 468 GLY A C 1
ATOM 3660 O O . GLY A 1 468 ? 42.156 4.797 -17.109 1 52.22 468 GLY A O 1
ATOM 3661 N N . SER A 1 469 ? 40.406 5.469 -17.938 1 45.69 469 SER A N 1
ATOM 3662 C CA . SER A 1 469 ? 40.938 6.801 -18.219 1 45.69 469 SER A CA 1
ATOM 3663 C C . SER A 1 469 ? 41.094 7.605 -16.922 1 45.69 469 SER A C 1
ATOM 3665 O O . SER A 1 469 ? 41.75 8.648 -16.922 1 45.69 469 SER A O 1
ATOM 3667 N N . ASP A 1 470 ? 40.562 7.375 -15.836 1 39.41 470 ASP A N 1
ATOM 3668 C CA . ASP A 1 470 ? 40.781 8.125 -14.602 1 39.41 470 ASP A CA 1
ATOM 3669 C C . ASP A 1 470 ? 42.125 7.723 -13.953 1 39.41 470 ASP A C 1
ATOM 3671 O O . ASP A 1 470 ? 42.5 8.297 -12.938 1 39.41 470 ASP A O 1
ATOM 3675 N N . GLY A 1 471 ? 43 6.766 -14.383 1 35.03 471 GLY A N 1
ATOM 3676 C CA . GLY A 1 471 ? 44.25 6.41 -13.758 1 35.03 471 GLY A CA 1
ATOM 3677 C C . GLY A 1 471 ? 45.406 7.246 -14.25 1 35.03 471 GLY A C 1
ATOM 3678 O O . GLY A 1 471 ? 46.531 7.098 -13.766 1 35.03 471 GLY A O 1
ATOM 3679 N N . ALA A 1 472 ? 45.594 7.867 -15.453 1 33.28 472 ALA A N 1
ATOM 3680 C CA . ALA A 1 472 ? 46.875 8.336 -15.93 1 33.28 472 ALA A CA 1
ATOM 3681 C C . ALA A 1 472 ? 47.188 9.742 -15.406 1 33.28 472 ALA A C 1
ATOM 3683 O O . ALA A 1 472 ? 48.281 10.25 -15.57 1 33.28 472 ALA A O 1
ATOM 3684 N N . GLU A 1 473 ? 46.344 10.625 -15.055 1 30.36 473 GLU A N 1
ATOM 3685 C CA . GLU A 1 473 ? 46.844 12 -15.047 1 30.36 473 GLU A CA 1
ATOM 3686 C C . GLU A 1 473 ? 47.656 12.281 -13.789 1 30.36 473 GLU A C 1
ATOM 3688 O O . GLU A 1 473 ? 48.219 13.375 -13.625 1 30.36 473 GLU A O 1
ATOM 3693 N N . SER A 1 474 ? 47.688 11.594 -12.68 1 27.23 474 SER A N 1
ATOM 3694 C CA . SER A 1 474 ? 48.125 12.367 -11.531 1 27.23 474 SER A CA 1
ATOM 3695 C C . SER A 1 474 ? 49.656 12.391 -11.438 1 27.23 474 SER A C 1
ATOM 3697 O O . SER A 1 474 ? 50.219 12.789 -10.414 1 27.23 474 SER A O 1
ATOM 3699 N N . SER A 1 475 ? 50.469 11.883 -12.328 1 25.31 475 SER A N 1
ATOM 3700 C CA . SER A 1 475 ? 51.844 11.758 -11.828 1 25.31 475 SER A CA 1
ATOM 3701 C C . SER A 1 475 ? 52.594 13.07 -11.953 1 25.31 475 SER A C 1
ATOM 3703 O O . SER A 1 475 ? 53.844 13.102 -11.859 1 25.31 475 SER A O 1
ATOM 3705 N N . GLY A 1 476 ? 52.094 14.219 -12.328 1 24.3 476 GLY A N 1
ATOM 3706 C CA . GLY A 1 476 ? 53.125 15.234 -12.562 1 24.3 476 GLY A CA 1
ATOM 3707 C C . GLY A 1 476 ? 53.688 15.828 -11.281 1 24.3 476 GLY A C 1
ATOM 3708 O O . GLY A 1 476 ? 53.219 16.875 -10.828 1 24.3 476 GLY A O 1
ATOM 3709 N N . GLY A 1 477 ? 54.094 15.008 -10.273 1 22.11 477 GLY A N 1
ATOM 3710 C CA . GLY A 1 477 ? 54.719 15.594 -9.094 1 22.11 477 GLY A CA 1
ATOM 3711 C C . GLY A 1 477 ? 55.875 16.5 -9.414 1 22.11 477 GLY A C 1
ATOM 3712 O O . GLY A 1 477 ? 56.531 16.328 -10.438 1 22.11 477 GLY A O 1
ATOM 3713 N N . GLY A 1 478 ? 55.875 17.703 -8.898 1 19.58 478 GLY A N 1
ATOM 3714 C CA . GLY A 1 478 ? 56.688 18.859 -8.594 1 19.58 478 GLY A CA 1
ATOM 3715 C C . GLY A 1 478 ? 58 18.5 -7.945 1 19.58 478 GLY A C 1
ATOM 3716 O O . GLY A 1 478 ? 58.062 17.625 -7.086 1 19.58 478 GLY A O 1
ATOM 3717 N N . ALA A 1 479 ? 59.094 18.672 -8.594 1 21.45 479 ALA A N 1
ATOM 3718 C CA . ALA A 1 479 ? 60.5 18.656 -8.117 1 21.45 479 ALA A CA 1
ATOM 3719 C C . ALA A 1 479 ? 60.719 19.719 -7.043 1 21.45 479 ALA A C 1
ATOM 3721 O O . ALA A 1 479 ? 61.844 20.141 -6.805 1 21.45 479 ALA A O 1
ATOM 3722 N N . GLU A 1 480 ? 59.625 20.281 -6.398 1 19.39 480 GLU A N 1
ATOM 3723 C CA . GLU A 1 480 ? 60.156 21.312 -5.535 1 19.39 480 GLU A CA 1
ATOM 3724 C C . GLU A 1 480 ? 61.156 20.734 -4.535 1 19.39 480 GLU A C 1
ATOM 3726 O O . GLU A 1 480 ? 61.125 19.531 -4.234 1 19.39 480 GLU A O 1
ATOM 3731 N N . SER A 1 481 ? 62.156 21.562 -3.926 1 21.98 481 SER A N 1
ATOM 3732 C CA . SER A 1 481 ? 63.375 21.641 -3.139 1 21.98 481 SER A CA 1
ATOM 3733 C C . SER A 1 481 ? 63.156 21.156 -1.711 1 21.98 481 SER A C 1
ATOM 3735 O O . SER A 1 481 ? 63.969 21.375 -0.83 1 21.98 481 SER A O 1
ATOM 3737 N N . VAL A 1 482 ? 61.812 20.531 -1.345 1 16.91 482 VAL A N 1
ATOM 3738 C CA . VAL A 1 482 ? 61.062 20.5 -0.1 1 16.91 482 VAL A CA 1
ATOM 3739 C C . VAL A 1 482 ? 61.781 19.625 0.921 1 16.91 482 VAL A C 1
ATOM 3741 O O . VAL A 1 482 ? 62.031 18.438 0.665 1 16.91 482 VAL A O 1
ATOM 3744 N N . ARG A 1 483 ? 62.062 20.266 2.041 1 18.3 483 ARG A N 1
ATOM 3745 C CA . ARG A 1 483 ? 63.031 20.203 3.133 1 18.3 483 ARG A CA 1
ATOM 3746 C C . ARG A 1 483 ? 62.875 18.922 3.936 1 18.3 483 ARG A C 1
ATOM 3748 O O . ARG A 1 483 ? 61.875 18.203 3.787 1 18.3 483 ARG A O 1
ATOM 3755 N N . GLU A 1 484 ? 62.969 19.156 5.367 1 17.59 484 GLU A N 1
ATOM 3756 C CA . GLU A 1 484 ? 63.688 18.5 6.461 1 17.59 484 GLU A CA 1
ATOM 3757 C C . GLU A 1 484 ? 62.844 17.375 7.055 1 17.59 484 GLU A C 1
ATOM 3759 O O . GLU A 1 484 ? 61.625 17.438 7.043 1 17.59 484 GLU A O 1
ATOM 3764 N N . ALA A 1 485 ? 63.406 16.156 7.402 1 17.22 485 ALA A N 1
ATOM 3765 C CA . ALA A 1 485 ? 63.219 14.773 7.84 1 17.22 485 ALA A CA 1
ATOM 3766 C C . ALA A 1 485 ? 62.531 14.719 9.203 1 17.22 485 ALA A C 1
ATOM 3768 O O . ALA A 1 485 ? 62.25 13.641 9.719 1 17.22 485 ALA A O 1
ATOM 3769 N N . GLU A 1 486 ? 62.156 15.945 9.898 1 17.38 486 GLU A N 1
ATOM 3770 C CA . GLU A 1 486 ? 62.312 15.523 11.289 1 17.38 486 GLU A CA 1
ATOM 3771 C C . GLU A 1 486 ? 61.188 14.578 11.711 1 17.38 486 GLU A C 1
ATOM 3773 O O . GLU A 1 486 ? 60.062 14.688 11.227 1 17.38 486 GLU A O 1
ATOM 3778 N N . THR A 1 487 ? 61.438 13.461 12.445 1 17.17 487 THR A N 1
ATOM 3779 C CA . THR A 1 487 ? 61 12.18 13.008 1 17.17 487 THR A CA 1
ATOM 3780 C C . THR A 1 487 ? 59.844 12.375 13.977 1 17.17 487 THR A C 1
ATOM 3782 O O . THR A 1 487 ? 59.312 11.406 14.516 1 17.17 487 THR A O 1
ATOM 3785 N N . THR A 1 488 ? 59.125 13.641 14.133 1 16.73 488 THR A N 1
ATOM 3786 C CA . THR A 1 488 ? 58.688 13.555 15.516 1 16.73 488 THR A CA 1
ATOM 3787 C C . THR A 1 488 ? 57.5 12.617 15.648 1 16.73 488 THR A C 1
ATOM 3789 O O . THR A 1 488 ? 56.688 12.508 14.727 1 16.73 488 THR A O 1
ATOM 3792 N N . GLU A 1 489 ? 57.25 11.844 16.703 1 16.75 489 GLU A N 1
ATOM 3793 C CA . GLU A 1 489 ? 56.688 10.711 17.438 1 16.75 489 GLU A CA 1
ATOM 3794 C C . GLU A 1 489 ? 55.188 10.922 17.719 1 16.75 489 GLU A C 1
ATOM 3796 O O . GLU A 1 489 ? 54.406 9.961 17.797 1 16.75 489 GLU A O 1
ATOM 3801 N N . SER A 1 490 ? 54.438 12.164 17.688 1 16.25 490 SER A N 1
ATOM 3802 C CA . SER A 1 490 ? 53.594 12.141 18.891 1 16.25 490 SER A CA 1
ATOM 3803 C C . SER A 1 490 ? 52.312 11.352 18.672 1 16.25 490 SER A C 1
ATOM 3805 O O . SER A 1 490 ? 51.875 11.219 17.531 1 16.25 490 SER A O 1
ATOM 3807 N N . ALA A 1 491 ? 51.438 10.883 19.719 1 17.56 491 ALA A N 1
ATOM 3808 C CA . ALA A 1 491 ? 50.625 9.945 20.484 1 17.56 491 ALA A CA 1
ATOM 3809 C C . ALA A 1 491 ? 49.125 10.195 20.219 1 17.56 491 ALA A C 1
ATOM 3811 O O . ALA A 1 491 ? 48.344 9.258 20.203 1 17.56 491 ALA A O 1
ATOM 3812 N N . SER A 1 492 ? 48.375 11.422 19.891 1 16.2 492 SER A N 1
ATOM 3813 C CA . SER A 1 492 ? 47.219 11.602 20.766 1 16.2 492 SER A CA 1
ATOM 3814 C C . SER A 1 492 ? 45.969 10.945 20.188 1 16.2 492 SER A C 1
ATOM 3816 O O . SER A 1 492 ? 45.812 10.883 18.969 1 16.2 492 SER A O 1
ATOM 3818 N N . ALA A 1 493 ? 44.938 10.219 20.953 1 18.33 493 ALA A N 1
ATOM 3819 C CA . ALA A 1 493 ? 43.844 9.305 21.172 1 18.33 493 ALA A CA 1
ATOM 3820 C C . ALA A 1 493 ? 42.5 9.977 20.812 1 18.33 493 ALA A C 1
ATOM 3822 O O . ALA A 1 493 ? 41.844 10.531 21.688 1 18.33 493 ALA A O 1
ATOM 3823 N N . GLU A 1 494 ? 42.188 10.719 19.625 1 16.45 494 GLU A N 1
ATOM 3824 C CA . GLU A 1 494 ? 41.031 11.609 19.562 1 16.45 494 GLU A CA 1
ATOM 3825 C C . GLU A 1 494 ? 39.719 10.82 19.453 1 16.45 494 GLU A C 1
ATOM 3827 O O . GLU A 1 494 ? 39.594 9.922 18.625 1 16.45 494 GLU A O 1
ATOM 3832 N N . SER A 1 495 ? 38.656 11.164 20.266 1 17 495 SER A N 1
ATOM 3833 C CA . SER A 1 495 ? 37.406 10.766 20.906 1 17 495 SER A CA 1
ATOM 3834 C C . SER A 1 495 ? 36.25 10.773 19.922 1 17 495 SER A C 1
ATOM 3836 O O . SER A 1 495 ? 35.594 9.75 19.719 1 17 495 SER A O 1
ATOM 3838 N N . ALA A 1 496 ? 35.156 11.656 20.094 1 19.05 496 ALA A N 1
ATOM 3839 C CA . ALA A 1 496 ? 33.75 11.625 20.438 1 19.05 496 ALA A CA 1
ATOM 3840 C C . ALA A 1 496 ? 32.875 11.883 19.203 1 19.05 496 ALA A C 1
ATOM 3842 O O . ALA A 1 496 ? 33.094 12.852 18.484 1 19.05 496 ALA A O 1
ATOM 3843 N N . ALA A 1 497 ? 31.969 10.945 18.812 1 18.12 497 ALA A N 1
ATOM 3844 C CA . ALA A 1 497 ? 31.141 10.492 17.688 1 18.12 497 ALA A CA 1
ATOM 3845 C C . ALA A 1 497 ? 29.891 11.375 17.547 1 18.12 497 ALA A C 1
ATOM 3847 O O . ALA A 1 497 ? 28.797 10.969 17.906 1 18.12 497 ALA A O 1
ATOM 3848 N N . GLU A 1 498 ? 29.953 12.695 17.844 1 17.56 498 GLU A N 1
ATOM 3849 C CA . GLU A 1 498 ? 28.672 13.391 18 1 17.56 498 GLU A CA 1
ATOM 3850 C C . GLU A 1 498 ? 27.922 13.469 16.672 1 17.56 498 GLU A C 1
ATOM 3852 O O . GLU A 1 498 ? 28.438 14.016 15.688 1 17.56 498 GLU A O 1
ATOM 3857 N N . PRO A 1 499 ? 27.125 12.562 16.359 1 18.2 499 PRO A N 1
ATOM 3858 C CA . PRO A 1 499 ? 26.484 12.555 15.039 1 18.2 499 PRO A CA 1
ATOM 3859 C C . PRO A 1 499 ? 25.453 13.656 14.891 1 18.2 499 PRO A C 1
ATOM 3861 O O . PRO A 1 499 ? 24.422 13.641 15.57 1 18.2 499 PRO A O 1
ATOM 3864 N N . ALA A 1 500 ? 25.781 14.906 15.023 1 16.2 500 ALA A N 1
ATOM 3865 C CA . ALA A 1 500 ? 25.031 16.156 15.086 1 16.2 500 ALA A CA 1
ATOM 3866 C C . ALA A 1 500 ? 23.984 16.234 13.969 1 16.2 500 ALA A C 1
ATOM 3868 O O . ALA A 1 500 ? 22.812 16.516 14.219 1 16.2 500 ALA A O 1
ATOM 3869 N N . SER A 1 501 ? 24.422 16.781 12.789 1 17.67 501 SER A N 1
ATOM 3870 C CA . SER A 1 501 ? 23.703 18.016 12.469 1 17.67 501 SER A CA 1
ATOM 3871 C C . SER A 1 501 ? 22.297 17.719 11.93 1 17.67 501 SER A C 1
ATOM 3873 O O . SER A 1 501 ? 22.109 16.734 11.219 1 17.67 501 SER A O 1
ATOM 3875 N N . MET B 1 1 ? -66.188 -12.461 63.594 1 22.72 1 MET B N 1
ATOM 3876 C CA . MET B 1 1 ? -65.125 -12.062 64.5 1 22.72 1 MET B CA 1
ATOM 3877 C C . MET B 1 1 ? -63.844 -12.812 64.188 1 22.72 1 MET B C 1
ATOM 3879 O O . MET B 1 1 ? -62.906 -12.781 64.938 1 22.72 1 MET B O 1
ATOM 3883 N N . LYS B 1 2 ? -64.125 -13.781 63.219 1 24.48 2 LYS B N 1
ATOM 3884 C CA . LYS B 1 2 ? -63.25 -14.883 62.875 1 24.48 2 LYS B CA 1
ATOM 3885 C C . LYS B 1 2 ? -61.875 -14.383 62.438 1 24.48 2 LYS B C 1
ATOM 3887 O O . LYS B 1 2 ? -61.75 -13.656 61.438 1 24.48 2 LYS B O 1
ATOM 3892 N N . VAL B 1 3 ? -61.031 -14.117 63.531 1 28.22 3 VAL B N 1
ATOM 3893 C CA . VAL B 1 3 ? -59.812 -13.383 63.75 1 28.22 3 VAL B CA 1
ATOM 3894 C C . VAL B 1 3 ? -58.688 -13.953 62.906 1 28.22 3 VAL B C 1
ATOM 3896 O O . VAL B 1 3 ? -58.344 -15.133 63 1 28.22 3 VAL B O 1
ATOM 3899 N N . LEU B 1 4 ? -58.75 -13.586 61.625 1 30.36 4 LEU B N 1
ATOM 3900 C CA . LEU B 1 4 ? -57.938 -13.945 60.5 1 30.36 4 LEU B CA 1
ATOM 3901 C C . LEU B 1 4 ? -56.438 -13.867 60.844 1 30.36 4 LEU B C 1
ATOM 3903 O O . LEU B 1 4 ? -55.969 -12.836 61.312 1 30.36 4 LEU B O 1
ATOM 3907 N N . LYS B 1 5 ? -55.938 -15.062 61.312 1 28.16 5 LYS B N 1
ATOM 3908 C CA . LYS B 1 5 ? -54.594 -15.477 61.719 1 28.16 5 LYS B CA 1
ATOM 3909 C C . LYS B 1 5 ? -53.531 -14.883 60.781 1 28.16 5 LYS B C 1
ATOM 3911 O O . LYS B 1 5 ? -53.5 -15.18 59.594 1 28.16 5 LYS B O 1
ATOM 3916 N N . TRP B 1 6 ? -53.219 -13.57 60.875 1 29.33 6 TRP B N 1
ATOM 3917 C CA . TRP B 1 6 ? -52.344 -12.742 60.094 1 29.33 6 TRP B CA 1
ATOM 3918 C C . TRP B 1 6 ? -50.906 -13.297 60.094 1 29.33 6 TRP B C 1
ATOM 3920 O O . TRP B 1 6 ? -50.281 -13.367 61.125 1 29.33 6 TRP B O 1
ATOM 3930 N N . SER B 1 7 ? -50.75 -14.555 59.5 1 30.12 7 SER B N 1
ATOM 3931 C CA . SER B 1 7 ? -49.5 -15.273 59.469 1 30.12 7 SER B CA 1
ATOM 3932 C C . SER B 1 7 ? -48.344 -14.352 59.062 1 30.12 7 SER B C 1
ATOM 3934 O O . SER B 1 7 ? -48.469 -13.539 58.156 1 30.12 7 SER B O 1
ATOM 3936 N N . LEU B 1 8 ? -47.5 -13.969 60.062 1 30.75 8 LEU B N 1
ATOM 3937 C CA . LEU B 1 8 ? -46.312 -13.109 60.062 1 30.75 8 LEU B CA 1
ATOM 3938 C C . LEU B 1 8 ? -45.281 -13.578 59.062 1 30.75 8 LEU B C 1
ATOM 3940 O O . LEU B 1 8 ? -44.781 -14.703 59.156 1 30.75 8 LEU B O 1
ATOM 3944 N N . PRO B 1 9 ? -45.5 -13.281 57.719 1 30.52 9 PRO B N 1
ATOM 3945 C CA . PRO B 1 9 ? -44.531 -13.836 56.781 1 30.52 9 PRO B CA 1
ATOM 3946 C C . PRO B 1 9 ? -43.094 -13.531 57.156 1 30.52 9 PRO B C 1
ATOM 3948 O O . PRO B 1 9 ? -42.812 -12.461 57.719 1 30.52 9 PRO B O 1
ATOM 3951 N N . ALA B 1 10 ? -42.344 -14.562 57.594 1 30.19 10 ALA B N 1
ATOM 3952 C CA . ALA B 1 10 ? -40.906 -14.594 57.906 1 30.19 10 ALA B CA 1
ATOM 3953 C C . ALA B 1 10 ? -40.094 -13.883 56.812 1 30.19 10 ALA B C 1
ATOM 3955 O O . ALA B 1 10 ? -40.219 -14.219 55.625 1 30.19 10 ALA B O 1
ATOM 3956 N N . VAL B 1 11 ? -39.781 -12.57 56.969 1 27.97 11 VAL B N 1
ATOM 3957 C CA . VAL B 1 11 ? -38.906 -11.719 56.188 1 27.97 11 VAL B CA 1
ATOM 3958 C C . VAL B 1 11 ? -37.531 -12.359 56.062 1 27.97 11 VAL B C 1
ATOM 3960 O O . VAL B 1 11 ? -36.812 -12.492 57.062 1 27.97 11 VAL B O 1
ATOM 3963 N N . LEU B 1 12 ? -37.406 -13.523 55.375 1 28.69 12 LEU B N 1
ATOM 3964 C CA . LEU B 1 12 ? -36.094 -14.102 55.094 1 28.69 12 LEU B CA 1
ATOM 3965 C C . LEU B 1 12 ? -35.125 -13.031 54.656 1 28.69 12 LEU B C 1
ATOM 3967 O O . LEU B 1 12 ? -35.344 -12.391 53.625 1 28.69 12 LEU B O 1
ATOM 3971 N N . SER B 1 13 ? -34.344 -12.414 55.594 1 26.25 13 SER B N 1
ATOM 3972 C CA . SER B 1 13 ? -33.25 -11.5 55.406 1 26.25 13 SER B CA 1
ATOM 3973 C C . SER B 1 13 ? -32.156 -12.117 54.531 1 26.25 13 SER B C 1
ATOM 3975 O O . SER B 1 13 ? -31.516 -13.078 54.906 1 26.25 13 SER B O 1
ATOM 3977 N N . LEU B 1 14 ? -32.438 -12.297 53.219 1 28.64 14 LEU B N 1
ATOM 3978 C CA . LEU B 1 14 ? -31.406 -12.719 52.312 1 28.64 14 LEU B CA 1
ATOM 3979 C C . LEU B 1 14 ? -30.141 -11.883 52.5 1 28.64 14 LEU B C 1
ATOM 3981 O O . LEU B 1 14 ? -30.156 -10.672 52.281 1 28.64 14 LEU B O 1
ATOM 3985 N N . SER B 1 15 ? -29.266 -12.281 53.406 1 27.34 15 SER B N 1
ATOM 3986 C CA . SER B 1 15 ? -27.922 -11.758 53.594 1 27.34 15 SER B CA 1
ATOM 3987 C C . SER B 1 15 ? -27.156 -11.727 52.281 1 27.34 15 SER B C 1
ATOM 3989 O O . SER B 1 15 ? -26.969 -12.766 51.625 1 27.34 15 SER B O 1
ATOM 3991 N N . LEU B 1 16 ? -27.219 -10.602 51.562 1 28.44 16 LEU B N 1
ATOM 3992 C CA . LEU B 1 16 ? -26.375 -10.234 50.438 1 28.44 16 LEU B CA 1
ATOM 3993 C C . LEU B 1 16 ? -24.906 -10.391 50.781 1 28.44 16 LEU B C 1
ATOM 3995 O O . LEU B 1 16 ? -24.375 -9.633 51.594 1 28.44 16 LEU B O 1
ATOM 3999 N N . LEU B 1 17 ? -24.422 -11.602 51 1 27.45 17 LEU B N 1
ATOM 4000 C CA . LEU B 1 17 ? -22.969 -11.781 51.125 1 27.45 17 LEU B CA 1
ATOM 4001 C C . LEU B 1 17 ? -22.25 -10.938 50.062 1 27.45 17 LEU B C 1
ATOM 4003 O O . LEU B 1 17 ? -22.453 -11.117 48.875 1 27.45 17 LEU B O 1
ATOM 4007 N N . VAL B 1 18 ? -21.859 -9.703 50.469 1 31.59 18 VAL B N 1
ATOM 4008 C CA . VAL B 1 18 ? -20.875 -8.773 49.938 1 31.59 18 VAL B CA 1
ATOM 4009 C C . VAL B 1 18 ? -19.531 -9.477 49.75 1 31.59 18 VAL B C 1
ATOM 4011 O O . VAL B 1 18 ? -18.828 -9.727 50.75 1 31.59 18 VAL B O 1
ATOM 4014 N N . THR B 1 19 ? -19.422 -10.648 49.188 1 32.06 19 THR B N 1
ATOM 4015 C CA . THR B 1 19 ? -18.062 -11.148 49 1 32.06 19 THR B CA 1
ATOM 4016 C C . THR B 1 19 ? -17.109 -10.016 48.625 1 32.06 19 THR B C 1
ATOM 4018 O O . THR B 1 19 ? -17.484 -9.125 47.844 1 32.06 19 THR B O 1
ATOM 4021 N N . GLY B 1 20 ? -16.062 -9.625 49.375 1 30.83 20 GLY B N 1
ATOM 4022 C CA . GLY B 1 20 ? -14.891 -8.758 49.438 1 30.83 20 GLY B CA 1
ATOM 4023 C C . GLY B 1 20 ? -14.203 -8.578 48.094 1 30.83 20 GLY B C 1
ATOM 4024 O O . GLY B 1 20 ? -14.156 -9.508 47.281 1 30.83 20 GLY B O 1
ATOM 4025 N N . CYS B 1 21 ? -13.961 -7.258 47.688 1 30.66 21 CYS B N 1
ATOM 4026 C CA . CYS B 1 21 ? -13.297 -6.535 46.625 1 30.66 21 CYS B CA 1
ATOM 4027 C C . CYS B 1 21 ? -11.828 -6.945 46.5 1 30.66 21 CYS B C 1
ATOM 4029 O O . CYS B 1 21 ? -10.984 -6.441 47.25 1 30.66 21 CYS B O 1
ATOM 4031 N N . ALA B 1 22 ? -11.227 -8.016 46.656 1 30.41 22 ALA B N 1
ATOM 4032 C CA . ALA B 1 22 ? -9.82 -8.188 46.312 1 30.41 22 ALA B CA 1
ATOM 4033 C C . ALA B 1 22 ? -9.414 -7.238 45.188 1 30.41 22 ALA B C 1
ATOM 4035 O O . ALA B 1 22 ? -10.062 -7.188 44.125 1 30.41 22 ALA B O 1
ATOM 4036 N N . GLY B 1 23 ? -8.719 -6.117 45.312 1 33.12 23 GLY B N 1
ATOM 4037 C CA . GLY B 1 23 ? -8.406 -4.789 44.812 1 33.12 23 GLY B CA 1
ATOM 4038 C C . GLY B 1 23 ? -7.984 -4.785 43.375 1 33.12 23 GLY B C 1
ATOM 4039 O O . GLY B 1 23 ? -7.367 -3.826 42.906 1 33.12 23 GLY B O 1
ATOM 4040 N N . GLY B 1 24 ? -7.527 -5.793 42.719 1 37.75 24 GLY B N 1
ATOM 4041 C CA . GLY B 1 24 ? -7.078 -5.66 41.344 1 37.75 24 GLY B CA 1
ATOM 4042 C C . GLY B 1 24 ? -8.047 -4.883 40.469 1 37.75 24 GLY B C 1
ATOM 4043 O O . GLY B 1 24 ? -9.258 -4.941 40.656 1 37.75 24 GLY B O 1
ATOM 4044 N N . ASN B 1 25 ? -7.801 -3.566 39.969 1 41.47 25 ASN B N 1
ATOM 4045 C CA . ASN B 1 25 ? -8.594 -2.678 39.125 1 41.47 25 ASN B CA 1
ATOM 4046 C C . ASN B 1 25 ? -9.445 -3.461 38.125 1 41.47 25 ASN B C 1
ATOM 4048 O O . ASN B 1 25 ? -8.984 -3.779 37.031 1 41.47 25 ASN B O 1
ATOM 4052 N N . ASP B 1 26 ? -10.117 -4.352 38.406 1 49.78 26 ASP B N 1
ATOM 4053 C CA . ASP B 1 26 ? -11.062 -5.07 37.531 1 49.78 26 ASP B CA 1
ATOM 4054 C C . ASP B 1 26 ? -12.008 -4.105 36.844 1 49.78 26 ASP B C 1
ATOM 4056 O O . ASP B 1 26 ? -13.016 -3.689 37.406 1 49.78 26 ASP B O 1
ATOM 4060 N N . SER B 1 27 ? -11.648 -3.256 35.938 1 63.03 27 SER B N 1
ATOM 4061 C CA . SER B 1 27 ? -12.523 -2.471 35.062 1 63.03 27 SER B CA 1
ATOM 4062 C C . SER B 1 27 ? -13.672 -3.316 34.531 1 63.03 27 SER B C 1
ATOM 4064 O O . SER B 1 27 ? -13.562 -4.539 34.469 1 63.03 27 SER B O 1
ATOM 4066 N N . ALA B 1 28 ? -14.969 -2.891 34.75 1 73.5 28 ALA B N 1
ATOM 4067 C CA . ALA B 1 28 ? -16.172 -3.496 34.156 1 73.5 28 ALA B CA 1
ATOM 4068 C C . ALA B 1 28 ? -15.875 -4.051 32.75 1 73.5 28 ALA B C 1
ATOM 4070 O O . ALA B 1 28 ? -16.578 -4.934 32.281 1 73.5 28 ALA B O 1
ATOM 4071 N N . PHE B 1 29 ? -14.672 -3.721 32.312 1 85.88 29 PHE B N 1
ATOM 4072 C CA . PHE B 1 29 ? -14.367 -4.129 30.953 1 85.88 29 PHE B CA 1
ATOM 4073 C C . PHE B 1 29 ? -13.109 -4.98 30.922 1 85.88 29 PHE B C 1
ATOM 4075 O O . PHE B 1 29 ? -12.516 -5.168 29.859 1 85.88 29 PHE B O 1
ATOM 4082 N N . SER B 1 30 ? -12.672 -5.5 32.125 1 87.62 30 SER B N 1
ATOM 4083 C CA . SER B 1 30 ? -11.523 -6.406 32.125 1 87.62 30 SER B CA 1
ATOM 4084 C C . SER B 1 30 ? -11.859 -7.727 31.438 1 87.62 30 SER B C 1
ATOM 4086 O O . SER B 1 30 ? -12.984 -8.211 31.531 1 87.62 30 SER B O 1
ATOM 4088 N N . MET B 1 31 ? -10.859 -8.234 30.672 1 89.69 31 MET B N 1
ATOM 4089 C CA . MET B 1 31 ? -11.047 -9.477 29.938 1 89.69 31 MET B CA 1
ATOM 4090 C C . MET B 1 31 ? -9.805 -10.359 30.031 1 89.69 31 MET B C 1
ATOM 4092 O O . MET B 1 31 ? -8.68 -9.875 29.891 1 89.69 31 MET B O 1
ATOM 4096 N N . ASP B 1 32 ? -10.102 -11.641 30.328 1 91.25 32 ASP B N 1
ATOM 4097 C CA . ASP B 1 32 ? -9 -12.594 30.297 1 91.25 32 ASP B CA 1
ATOM 4098 C C . ASP B 1 32 ? -8.469 -12.781 28.875 1 91.25 32 ASP B C 1
ATOM 4100 O O . ASP B 1 32 ? -9.25 -12.812 27.922 1 91.25 32 ASP B O 1
ATOM 4104 N N . GLU B 1 33 ? -7.207 -13 28.797 1 90.81 33 GLU B N 1
ATOM 4105 C CA . GLU B 1 33 ? -6.574 -13.125 27.484 1 90.81 33 GLU B CA 1
ATOM 4106 C C . GLU B 1 33 ? -7.105 -14.328 26.734 1 90.81 33 GLU B C 1
ATOM 4108 O O . GLU B 1 33 ? -7.129 -14.336 25.5 1 90.81 33 GLU B O 1
ATOM 4113 N N . GLU B 1 34 ? -7.613 -15.336 27.422 1 92.56 34 GLU B N 1
ATOM 4114 C CA . GLU B 1 34 ? -8.07 -16.562 26.766 1 92.56 34 GLU B CA 1
ATOM 4115 C C . GLU B 1 34 ? -9.578 -16.531 26.547 1 92.56 34 GLU B C 1
ATOM 4117 O O . GLU B 1 34 ? -10.141 -17.469 25.969 1 92.56 34 GLU B O 1
ATOM 4122 N N . GLU B 1 35 ? -10.18 -15.477 26.953 1 92.12 35 GLU B N 1
ATOM 4123 C CA . GLU B 1 35 ? -11.625 -15.352 26.797 1 92.12 35 GLU B CA 1
ATOM 4124 C C . GLU B 1 35 ? -12.008 -15.227 25.328 1 92.12 35 GLU B C 1
ATOM 4126 O O . GLU B 1 35 ? -11.344 -14.508 24.562 1 92.12 35 GLU B O 1
ATOM 4131 N N . ALA B 1 36 ? -13.031 -16.062 24.922 1 92.44 36 ALA B N 1
ATOM 4132 C CA . ALA B 1 36 ? -13.477 -16.031 23.531 1 92.44 36 ALA B CA 1
ATOM 4133 C C . ALA B 1 36 ? -14.5 -14.922 23.312 1 92.44 36 ALA B C 1
ATOM 4135 O O . ALA B 1 36 ? -15.164 -14.484 24.25 1 92.44 36 ALA B O 1
ATOM 4136 N N . GLY B 1 37 ? -14.57 -14.406 22.141 1 92.69 37 GLY B N 1
ATOM 4137 C CA . GLY B 1 37 ? -15.547 -13.406 21.734 1 92.69 37 GLY B CA 1
ATOM 4138 C C . GLY B 1 37 ? -15.484 -13.07 20.266 1 92.69 37 GLY B C 1
ATOM 4139 O O . GLY B 1 37 ? -14.586 -13.531 19.562 1 92.69 37 GLY B O 1
ATOM 4140 N N . THR B 1 38 ? -16.547 -12.445 19.828 1 95.19 38 THR B N 1
ATOM 4141 C CA . THR B 1 38 ? -16.578 -11.945 18.453 1 95.19 38 THR B CA 1
ATOM 4142 C C . THR B 1 38 ? -16.703 -10.422 18.438 1 95.19 38 THR B C 1
ATOM 4144 O O . THR B 1 38 ? -17.422 -9.844 19.25 1 95.19 38 THR B O 1
ATOM 4147 N N . LEU B 1 39 ? -15.977 -9.875 17.547 1 97.38 39 LEU B N 1
ATOM 4148 C CA . LEU B 1 39 ? -15.984 -8.422 17.406 1 97.38 39 LEU B CA 1
ATOM 4149 C C . LEU B 1 39 ? -16.234 -8.008 15.969 1 97.38 39 LEU B C 1
ATOM 4151 O O . LEU B 1 39 ? -15.578 -8.5 15.047 1 97.38 39 LEU B O 1
ATOM 4155 N N . LYS B 1 40 ? -17.219 -7.133 15.805 1 98 40 LYS B N 1
ATOM 4156 C CA . LYS B 1 40 ? -17.391 -6.43 14.531 1 98 40 LYS B CA 1
ATOM 4157 C C . LYS B 1 40 ? -16.719 -5.055 14.57 1 98 40 LYS B C 1
ATOM 4159 O O . LYS B 1 40 ? -17.125 -4.191 15.352 1 98 40 LYS B O 1
ATOM 4164 N N . VAL B 1 41 ? -15.75 -4.883 13.711 1 98.38 41 VAL B N 1
ATOM 4165 C CA . VAL B 1 41 ? -14.922 -3.684 13.789 1 98.38 41 VAL B CA 1
ATOM 4166 C C . VAL B 1 41 ? -14.961 -2.934 12.461 1 98.38 41 VAL B C 1
ATOM 4168 O O . VAL B 1 41 ? -14.703 -3.518 11.406 1 98.38 41 VAL B O 1
ATOM 4171 N N . MET B 1 42 ? -15.258 -1.6 12.523 1 97.31 42 MET B N 1
ATOM 4172 C CA . MET B 1 42 ? -15.148 -0.75 11.336 1 97.31 42 MET B CA 1
ATOM 4173 C C . MET B 1 42 ? -13.688 -0.426 11.031 1 97.31 42 MET B C 1
ATOM 4175 O O . MET B 1 42 ? -12.922 -0.096 11.938 1 97.31 42 MET B O 1
ATOM 4179 N N . ALA B 1 43 ? -13.305 -0.585 9.773 1 95.06 43 ALA B N 1
ATOM 4180 C CA . ALA B 1 43 ? -11.969 -0.209 9.312 1 95.06 43 ALA B CA 1
ATOM 4181 C C . ALA B 1 43 ? -11.977 0.103 7.82 1 95.06 43 ALA B C 1
ATOM 4183 O O . ALA B 1 43 ? -12.977 -0.12 7.137 1 95.06 43 ALA B O 1
ATOM 4184 N N . HIS B 1 44 ? -10.875 0.707 7.371 1 89.25 44 HIS B N 1
ATOM 4185 C CA . HIS B 1 44 ? -10.734 0.97 5.941 1 89.25 44 HIS B CA 1
ATOM 4186 C C . HIS B 1 44 ? -10.922 -0.305 5.125 1 89.25 44 HIS B C 1
ATOM 4188 O O . HIS B 1 44 ? -11.656 -0.315 4.141 1 89.25 44 HIS B O 1
ATOM 4194 N N . ASP B 1 45 ? -10.25 -1.306 5.477 1 87.56 45 ASP B N 1
ATOM 4195 C CA . ASP B 1 45 ? -10.438 -2.643 4.918 1 87.56 45 ASP B CA 1
ATOM 4196 C C . ASP B 1 45 ? -9.836 -3.707 5.836 1 87.56 45 ASP B C 1
ATOM 4198 O O . ASP B 1 45 ? -9.117 -3.385 6.781 1 87.56 45 ASP B O 1
ATOM 4202 N N . GLU B 1 46 ? -10.156 -4.875 5.52 1 87.88 46 GLU B N 1
ATOM 4203 C CA . GLU B 1 46 ? -9.797 -5.992 6.391 1 87.88 46 GLU B CA 1
ATOM 4204 C C . GLU B 1 46 ? -8.289 -6.184 6.449 1 87.88 46 GLU B C 1
ATOM 4206 O O . GLU B 1 46 ? -7.715 -6.328 7.535 1 87.88 46 GLU B O 1
ATOM 4211 N N . SER B 1 47 ? -7.625 -6.188 5.305 1 85.62 47 SER B N 1
ATOM 4212 C CA . SER B 1 47 ? -6.184 -6.418 5.25 1 85.62 47 SER B CA 1
ATOM 4213 C C . SER B 1 47 ? -5.426 -5.344 6.023 1 85.62 47 SER B C 1
ATOM 4215 O O . SER B 1 47 ? -4.535 -5.656 6.82 1 85.62 47 SER B O 1
ATOM 4217 N N . TRP B 1 48 ? -5.789 -4.16 5.816 1 87.38 48 TRP B N 1
ATOM 4218 C CA . TRP B 1 48 ? -5.156 -3.043 6.512 1 87.38 48 TRP B CA 1
ATOM 4219 C C . TRP B 1 48 ? -5.328 -3.17 8.023 1 87.38 48 TRP B C 1
ATOM 4221 O O . TRP B 1 48 ? -4.371 -3.004 8.781 1 87.38 48 TRP B O 1
ATOM 4231 N N . PHE B 1 49 ? -6.5 -3.477 8.422 1 94.62 49 PHE B N 1
ATOM 4232 C CA . PHE B 1 49 ? -6.777 -3.527 9.852 1 94.62 49 PHE B CA 1
ATOM 4233 C C . PHE B 1 49 ? -5.938 -4.605 10.531 1 94.62 49 PHE B C 1
ATOM 4235 O O . PHE B 1 49 ? -5.352 -4.371 11.586 1 94.62 49 PHE B O 1
ATOM 4242 N N . PHE B 1 50 ? -5.898 -5.746 10.008 1 91.5 50 PHE B N 1
ATOM 4243 C CA . PHE B 1 50 ? -5.164 -6.84 10.633 1 91.5 50 PHE B CA 1
ATOM 4244 C C . PHE B 1 50 ? -3.664 -6.574 10.602 1 91.5 50 PHE B C 1
ATOM 4246 O O . PHE B 1 50 ? -2.953 -6.902 11.555 1 91.5 50 PHE B O 1
ATOM 4253 N N . GLN B 1 51 ? -3.219 -5.973 9.594 1 87.94 51 GLN B N 1
ATOM 4254 C CA . GLN B 1 51 ? -1.803 -5.625 9.531 1 87.94 51 GLN B CA 1
ATOM 4255 C C . GLN B 1 51 ? -1.442 -4.578 10.578 1 87.94 51 GLN B C 1
ATOM 4257 O O . GLN B 1 51 ? -0.378 -4.652 11.195 1 87.94 51 GLN B O 1
ATOM 4262 N N . GLN B 1 52 ? -2.34 -3.682 10.719 1 88.81 52 GLN B N 1
ATOM 4263 C CA . GLN B 1 52 ? -2.049 -2.555 11.602 1 88.81 52 GLN B CA 1
ATOM 4264 C C . GLN B 1 52 ? -2.273 -2.93 13.062 1 88.81 52 GLN B C 1
ATOM 4266 O O . GLN B 1 52 ? -1.471 -2.578 13.93 1 88.81 52 GLN B O 1
ATOM 4271 N N . TYR B 1 53 ? -3.422 -3.602 13.336 1 94.56 53 TYR B N 1
ATOM 4272 C CA . TYR B 1 53 ? -3.816 -3.76 14.734 1 94.56 53 TYR B CA 1
ATOM 4273 C C . TYR B 1 53 ? -4.203 -5.203 15.031 1 94.56 53 TYR B C 1
ATOM 4275 O O . TYR B 1 53 ? -3.805 -5.758 16.062 1 94.56 53 TYR B O 1
ATOM 4283 N N . GLY B 1 54 ? -4.98 -5.762 14.141 1 94.38 54 GLY B N 1
ATOM 4284 C CA . GLY B 1 54 ? -5.684 -7.004 14.422 1 94.38 54 GLY B CA 1
ATOM 4285 C C . GLY B 1 54 ? -4.75 -8.141 14.797 1 94.38 54 GLY B C 1
ATOM 4286 O O . GLY B 1 54 ? -5 -8.859 15.773 1 94.38 54 GLY B O 1
ATOM 4287 N N . ASN B 1 55 ? -3.719 -8.336 14.016 1 91.06 55 ASN B N 1
ATOM 4288 C CA . ASN B 1 55 ? -2.785 -9.422 14.297 1 91.06 55 ASN B CA 1
ATOM 4289 C C . ASN B 1 55 ? -2.104 -9.242 15.648 1 91.06 55 ASN B C 1
ATOM 4291 O O . ASN B 1 55 ? -1.948 -10.203 16.406 1 91.06 55 ASN B O 1
ATOM 4295 N N . LEU B 1 56 ? -1.693 -8.031 15.93 1 91.38 56 LEU B N 1
ATOM 4296 C CA . LEU B 1 56 ? -1.081 -7.754 17.234 1 91.38 56 LEU B CA 1
ATOM 4297 C C . LEU B 1 56 ? -2.064 -8.023 18.359 1 91.38 56 LEU B C 1
ATOM 4299 O O . LEU B 1 56 ? -1.707 -8.656 19.359 1 91.38 56 LEU B O 1
ATOM 4303 N N . PHE B 1 57 ? -3.291 -7.539 18.172 1 95.62 57 PHE B N 1
ATOM 4304 C CA . PHE B 1 57 ? -4.332 -7.758 19.172 1 95.62 57 PHE B CA 1
ATOM 4305 C C . PHE B 1 57 ? -4.559 -9.25 19.391 1 95.62 57 PHE B C 1
ATOM 4307 O O . PHE B 1 57 ? -4.684 -9.695 20.531 1 95.62 57 PHE B O 1
ATOM 4314 N N . ASN B 1 58 ? -4.559 -10.023 18.328 1 93.81 58 ASN B N 1
ATOM 4315 C CA . ASN B 1 58 ? -4.863 -11.445 18.406 1 93.81 58 ASN B CA 1
ATOM 4316 C C . ASN B 1 58 ? -3.701 -12.242 19 1 93.81 58 ASN B C 1
ATOM 4318 O O . ASN B 1 58 ? -3.875 -13.383 19.422 1 93.81 58 ASN B O 1
ATOM 4322 N N . THR B 1 59 ? -2.525 -11.711 19 1 90.06 59 THR B N 1
ATOM 4323 C CA . THR B 1 59 ? -1.44 -12.344 19.734 1 90.06 59 THR B CA 1
ATOM 4324 C C . THR B 1 59 ? -1.741 -12.359 21.234 1 90.06 59 THR B C 1
ATOM 4326 O O . THR B 1 59 ? -1.423 -13.328 21.922 1 90.06 59 THR B O 1
ATOM 4329 N N . LYS B 1 60 ? -2.334 -11.281 21.688 1 90.44 60 LYS B N 1
ATOM 4330 C CA . LYS B 1 60 ? -2.67 -11.164 23.109 1 90.44 60 LYS B CA 1
ATOM 4331 C C . LYS B 1 60 ? -4 -11.844 23.406 1 90.44 60 LYS B C 1
ATOM 4333 O O . LYS B 1 60 ? -4.152 -12.477 24.453 1 90.44 60 LYS B O 1
ATOM 4338 N N . PHE B 1 61 ? -4.98 -11.664 22.531 1 94.38 61 PHE B N 1
ATOM 4339 C CA . PHE B 1 61 ? -6.312 -12.234 22.672 1 94.38 61 PHE B CA 1
ATOM 4340 C C . PHE B 1 61 ? -6.605 -13.203 21.531 1 94.38 61 PHE B C 1
ATOM 4342 O O . PHE B 1 61 ? -7.457 -12.938 20.688 1 94.38 61 PHE B O 1
ATOM 4349 N N . PRO B 1 62 ? -6.066 -14.391 21.547 1 91.94 62 PRO B N 1
ATOM 4350 C CA . PRO B 1 62 ? -6.09 -15.305 20.391 1 91.94 62 PRO B CA 1
ATOM 4351 C C . PRO B 1 62 ? -7.48 -15.875 20.125 1 91.94 62 PRO B C 1
ATOM 4353 O O . PRO B 1 62 ? -7.75 -16.359 19.031 1 91.94 62 PRO B O 1
ATOM 4356 N N . ASN B 1 63 ? -8.398 -15.82 21.125 1 94.38 63 ASN B N 1
ATOM 4357 C CA . ASN B 1 63 ? -9.695 -16.469 20.969 1 94.38 63 ASN B CA 1
ATOM 4358 C C . ASN B 1 63 ? -10.781 -15.453 20.609 1 94.38 63 ASN B C 1
ATOM 4360 O O . ASN B 1 63 ? -11.969 -15.797 20.562 1 94.38 63 ASN B O 1
ATOM 4364 N N . VAL B 1 64 ? -10.414 -14.203 20.406 1 95.69 64 VAL B N 1
ATOM 4365 C CA . VAL B 1 64 ? -11.359 -13.195 19.922 1 95.69 64 VAL B CA 1
ATOM 4366 C C . VAL B 1 64 ? -11.383 -13.18 18.406 1 95.69 64 VAL B C 1
ATOM 4368 O O . VAL B 1 64 ? -10.367 -12.938 17.766 1 95.69 64 VAL B O 1
ATOM 4371 N N . GLU B 1 65 ? -12.516 -13.508 17.844 1 94.69 65 GLU B N 1
ATOM 4372 C CA . GLU B 1 65 ? -12.695 -13.453 16.406 1 94.69 65 GLU B CA 1
ATOM 4373 C C . GLU B 1 65 ? -13.109 -12.047 15.953 1 94.69 65 GLU B C 1
ATOM 4375 O O . GLU B 1 65 ? -14.078 -11.484 16.469 1 94.69 65 GLU B O 1
ATOM 4380 N N . ILE B 1 66 ? -12.359 -11.539 15.023 1 96.31 66 ILE B N 1
ATOM 4381 C CA . ILE B 1 66 ? -12.625 -10.18 14.562 1 96.31 66 ILE B CA 1
ATOM 4382 C C . ILE B 1 66 ? -13.219 -10.219 13.156 1 96.31 66 ILE B C 1
ATOM 4384 O O . ILE B 1 66 ? -12.602 -10.758 12.234 1 96.31 66 ILE B O 1
ATOM 4388 N N . GLU B 1 67 ? -14.391 -9.711 13.023 1 94.94 67 GLU B N 1
ATOM 4389 C CA . GLU B 1 67 ? -15.008 -9.453 11.734 1 94.94 67 GLU B CA 1
ATOM 4390 C C . GLU B 1 67 ? -14.859 -7.984 11.336 1 94.94 67 GLU B C 1
ATOM 4392 O O . GLU B 1 67 ? -15.445 -7.102 11.969 1 94.94 67 GLU B O 1
ATOM 4397 N N . VAL B 1 68 ? -14.141 -7.75 10.266 1 94.25 68 VAL B N 1
ATOM 4398 C CA . VAL B 1 68 ? -13.898 -6.375 9.836 1 94.25 68 VAL B CA 1
ATOM 4399 C C . VAL B 1 68 ? -15 -5.93 8.875 1 94.25 68 VAL B C 1
ATOM 4401 O O . VAL B 1 68 ? -15.297 -6.621 7.898 1 94.25 68 VAL B O 1
ATOM 4404 N N . LEU B 1 69 ? -15.594 -4.867 9.289 1 94.38 69 LEU B N 1
ATOM 4405 C CA . LEU B 1 69 ? -16.547 -4.188 8.422 1 94.38 69 LEU B CA 1
ATOM 4406 C C . LEU B 1 69 ? -15.875 -3.102 7.598 1 94.38 69 LEU B C 1
ATOM 4408 O O . LEU B 1 69 ? -15.609 -2.008 8.102 1 94.38 69 LEU B O 1
ATOM 4412 N N . SER B 1 70 ? -15.617 -3.473 6.348 1 88.88 70 SER B N 1
ATOM 4413 C CA . SER B 1 70 ? -14.883 -2.57 5.469 1 88.88 70 SER B CA 1
ATOM 4414 C C . SER B 1 70 ? -15.727 -1.36 5.086 1 88.88 70 SER B C 1
ATOM 4416 O O . SER B 1 70 ? -16.859 -1.509 4.637 1 88.88 70 SER B O 1
ATOM 4418 N N . MET B 1 71 ? -15.102 -0.243 5.184 1 88.44 71 MET B N 1
ATOM 4419 C CA . MET B 1 71 ? -15.805 0.993 4.848 1 88.44 71 MET B CA 1
ATOM 4420 C C . MET B 1 71 ? -15.633 1.328 3.369 1 88.44 71 MET B C 1
ATOM 4422 O O . MET B 1 71 ? -16.141 2.346 2.898 1 88.44 71 MET B O 1
ATOM 4426 N N . ARG B 1 72 ? -14.984 0.527 2.633 1 79.94 72 ARG B N 1
ATOM 4427 C CA . ARG B 1 72 ? -14.742 0.761 1.213 1 79.94 72 ARG B CA 1
ATOM 4428 C C . ARG B 1 72 ? -16.062 0.904 0.45 1 79.94 72 ARG B C 1
ATOM 4430 O O . ARG B 1 72 ? -16.141 1.671 -0.511 1 79.94 72 ARG B O 1
ATOM 4437 N N . SER B 1 73 ? -17.094 0.213 0.892 1 77.06 73 SER B N 1
ATOM 4438 C CA . SER B 1 73 ? -18.391 0.224 0.217 1 77.06 73 SER B CA 1
ATOM 4439 C C . SER B 1 73 ? -19.031 1.603 0.289 1 77.06 73 SER B C 1
ATOM 4441 O O . SER B 1 73 ? -19.906 1.929 -0.524 1 77.06 73 SER B O 1
ATOM 4443 N N . LEU B 1 74 ? -18.578 2.328 1.268 1 84.56 74 LEU B N 1
ATOM 4444 C CA . LEU B 1 74 ? -19.172 3.648 1.466 1 84.56 74 LEU B CA 1
ATOM 4445 C C . LEU B 1 74 ? -18.656 4.637 0.428 1 84.56 74 LEU B C 1
ATOM 4447 O O . LEU B 1 74 ? -19.219 5.719 0.254 1 84.56 74 LEU B O 1
ATOM 4451 N N . TYR B 1 75 ? -17.547 4.215 -0.262 1 76.44 75 TYR B N 1
ATOM 4452 C CA . TYR B 1 75 ? -16.938 5.09 -1.255 1 76.44 75 TYR B CA 1
ATOM 4453 C C . TYR B 1 75 ? -17.156 4.551 -2.664 1 76.44 75 TYR B C 1
ATOM 4455 O O . TYR B 1 75 ? -16.562 5.059 -3.625 1 76.44 75 TYR B O 1
ATOM 4463 N N . GLY B 1 76 ? -17.844 3.537 -2.773 1 68.94 76 GLY B N 1
ATOM 4464 C CA . GLY B 1 76 ? -18.062 2.918 -4.07 1 68.94 76 GLY B CA 1
ATOM 4465 C C . GLY B 1 76 ? -18.891 3.771 -5.008 1 68.94 76 GLY B C 1
ATOM 4466 O O . GLY B 1 76 ? -19.469 4.777 -4.594 1 68.94 76 GLY B O 1
ATOM 4467 N N . GLU B 1 77 ? -18.844 3.254 -6.242 1 64.44 77 GLU B N 1
ATOM 4468 C CA . GLU B 1 77 ? -19.625 3.941 -7.27 1 64.44 77 GLU B CA 1
ATOM 4469 C C . GLU B 1 77 ? -21.109 3.93 -6.934 1 64.44 77 GLU B C 1
ATOM 4471 O O . GLU B 1 77 ? -21.641 2.926 -6.445 1 64.44 77 GLU B O 1
ATOM 4476 N N . GLY B 1 78 ? -21.781 5.035 -6.879 1 64 78 GLY B N 1
ATOM 4477 C CA . GLY B 1 78 ? -23.219 5.117 -6.676 1 64 78 GLY B CA 1
ATOM 4478 C C . GLY B 1 78 ? -23.609 5.781 -5.363 1 64 78 GLY B C 1
ATOM 4479 O O . GLY B 1 78 ? -24.766 6.117 -5.148 1 64 78 GLY B O 1
ATOM 4480 N N . VAL B 1 79 ? -22.656 5.785 -4.488 1 66.56 79 VAL B N 1
ATOM 4481 C CA . VAL B 1 79 ? -22.938 6.457 -3.223 1 66.56 79 VAL B CA 1
ATOM 4482 C C . VAL B 1 79 ? -22.984 7.969 -3.438 1 66.56 79 VAL B C 1
ATOM 4484 O O . VAL B 1 79 ? -21.969 8.586 -3.73 1 66.56 79 VAL B O 1
ATOM 4487 N N . THR B 1 80 ? -24.109 8.5 -3.396 1 68.69 80 THR B N 1
ATOM 4488 C CA . THR B 1 80 ? -24.297 9.93 -3.66 1 68.69 80 THR B CA 1
ATOM 4489 C C . THR B 1 80 ? -24.406 10.711 -2.354 1 68.69 80 THR B C 1
ATOM 4491 O O . THR B 1 80 ? -24.156 11.914 -2.324 1 68.69 80 THR B O 1
ATOM 4494 N N . ASP B 1 81 ? -24.828 10.07 -1.274 1 75.88 81 ASP B N 1
ATOM 4495 C CA . ASP B 1 81 ? -24.969 10.648 0.059 1 75.88 81 ASP B CA 1
ATOM 4496 C C . ASP B 1 81 ? -24.188 9.828 1.09 1 75.88 81 ASP B C 1
ATOM 4498 O O . ASP B 1 81 ? -24.703 8.852 1.625 1 75.88 81 ASP B O 1
ATOM 4502 N N . TYR B 1 82 ? -23.062 10.297 1.436 1 81.75 82 TYR B N 1
ATOM 4503 C CA . TYR B 1 82 ? -22.172 9.547 2.316 1 81.75 82 TYR B CA 1
ATOM 4504 C C . TYR B 1 82 ? -22.75 9.43 3.717 1 81.75 82 TYR B C 1
ATOM 4506 O O . TYR B 1 82 ? -22.672 8.375 4.348 1 81.75 82 TYR B O 1
ATOM 4514 N N . GLU B 1 83 ? -23.312 10.531 4.207 1 82 83 GLU B N 1
ATOM 4515 C CA . GLU B 1 83 ? -23.844 10.531 5.562 1 82 83 GLU B CA 1
ATOM 4516 C C . GLU B 1 83 ? -24.969 9.508 5.711 1 82 83 GLU B C 1
ATOM 4518 O O . GLU B 1 83 ? -25.031 8.781 6.707 1 82 83 GLU B O 1
ATOM 4523 N N . LYS B 1 84 ? -25.812 9.516 4.73 1 83.94 84 LYS B N 1
ATOM 4524 C CA . LYS B 1 84 ? -26.906 8.547 4.766 1 83.94 84 LYS B CA 1
ATOM 4525 C C . LYS B 1 84 ? -26.375 7.121 4.625 1 83.94 84 LYS B C 1
ATOM 4527 O O . LYS B 1 84 ? -26.812 6.219 5.344 1 83.94 84 LYS B O 1
ATOM 4532 N N . ALA B 1 85 ? -25.5 6.93 3.678 1 86.44 85 ALA B N 1
ATOM 4533 C CA . ALA B 1 85 ? -24.906 5.613 3.48 1 86.44 85 ALA B CA 1
ATOM 4534 C C . ALA B 1 85 ? -24.219 5.121 4.754 1 86.44 85 ALA B C 1
ATOM 4536 O O . ALA B 1 85 ? -24.328 3.943 5.105 1 86.44 85 ALA B O 1
ATOM 4537 N N . PHE B 1 86 ? -23.578 6.035 5.41 1 92.19 86 PHE B N 1
ATOM 4538 C CA . PHE B 1 86 ? -22.891 5.719 6.656 1 92.19 86 PHE B CA 1
ATOM 4539 C C . PHE B 1 86 ? -23.875 5.324 7.742 1 92.19 86 PHE B C 1
ATOM 4541 O O . PHE B 1 86 ? -23.703 4.312 8.422 1 92.19 86 PHE B O 1
ATOM 4548 N N . ALA B 1 87 ? -24.891 6.094 7.902 1 89.75 87 ALA B N 1
ATOM 4549 C CA . ALA B 1 87 ? -25.922 5.797 8.891 1 89.75 87 ALA B CA 1
ATOM 4550 C C . ALA B 1 87 ? -26.562 4.438 8.625 1 89.75 87 ALA B C 1
ATOM 4552 O O . ALA B 1 87 ? -26.766 3.65 9.555 1 89.75 87 ALA B O 1
ATOM 4553 N N . ASP B 1 88 ? -26.844 4.219 7.332 1 91.5 88 ASP B N 1
ATOM 4554 C CA . ASP B 1 88 ? -27.422 2.939 6.945 1 91.5 88 ASP B CA 1
ATOM 4555 C C . ASP B 1 88 ? -26.484 1.785 7.254 1 91.5 88 ASP B C 1
ATOM 4557 O O . ASP B 1 88 ? -26.906 0.722 7.703 1 91.5 88 ASP B O 1
ATOM 4561 N N . PHE B 1 89 ? -25.297 2.006 6.996 1 93.25 89 PHE B N 1
ATOM 4562 C CA . PHE B 1 89 ? -24.25 1.015 7.25 1 93.25 89 PHE B CA 1
ATOM 4563 C C . PHE B 1 89 ? -24.203 0.657 8.734 1 93.25 89 PHE B C 1
ATOM 4565 O O . PHE B 1 89 ? -24.172 -0.522 9.086 1 93.25 89 PHE B O 1
ATOM 4572 N N . ILE B 1 90 ? -24.203 1.635 9.617 1 95.06 90 ILE B N 1
ATOM 4573 C CA . ILE B 1 90 ? -24.156 1.432 11.062 1 95.06 90 ILE B CA 1
ATOM 4574 C C . ILE B 1 90 ? -25.391 0.666 11.516 1 95.06 90 ILE B C 1
ATOM 4576 O O . ILE B 1 90 ? -25.297 -0.269 12.312 1 95.06 90 ILE B O 1
ATOM 4580 N N . GLU B 1 91 ? -26.469 1.067 11.031 1 93.69 91 GLU B N 1
ATOM 4581 C CA . GLU B 1 91 ? -27.734 0.425 11.406 1 93.69 91 GLU B CA 1
ATOM 4582 C C . GLU B 1 91 ? -27.766 -1.035 10.969 1 93.69 91 GLU B C 1
ATOM 4584 O O . GLU B 1 91 ? -28.188 -1.909 11.719 1 93.69 91 GLU B O 1
ATOM 4589 N N . LYS B 1 92 ? -27.266 -1.243 9.805 1 93.31 92 LYS B N 1
ATOM 4590 C CA . LYS B 1 92 ? -27.312 -2.58 9.219 1 93.31 92 LYS B CA 1
ATOM 4591 C C . LYS B 1 92 ? -26.297 -3.508 9.875 1 93.31 92 LYS B C 1
ATOM 4593 O O . LYS B 1 92 ? -26.625 -4.633 10.258 1 93.31 92 LYS B O 1
ATOM 4598 N N . GLU B 1 93 ? -25.078 -3.006 10.078 1 94.94 93 GLU B N 1
ATOM 4599 C CA . GLU B 1 93 ? -23.984 -3.885 10.453 1 94.94 93 GLU B CA 1
ATOM 4600 C C . GLU B 1 93 ? -23.828 -3.945 11.969 1 94.94 93 GLU B C 1
ATOM 4602 O O . GLU B 1 93 ? -23.25 -4.902 12.5 1 94.94 93 GLU B O 1
ATOM 4607 N N . GLN B 1 94 ? -24.25 -2.947 12.672 1 96.31 94 GLN B N 1
ATOM 4608 C CA . GLN B 1 94 ? -24.188 -2.854 14.133 1 96.31 94 GLN B CA 1
ATOM 4609 C C . GLN B 1 94 ? -22.797 -3.17 14.648 1 96.31 94 GLN B C 1
ATOM 4611 O O . GLN B 1 94 ? -22.609 -4.09 15.445 1 96.31 94 GLN B O 1
ATOM 4616 N N . PRO B 1 95 ? -21.812 -2.352 14.219 1 98.19 95 PRO B N 1
ATOM 4617 C CA . PRO B 1 95 ? -20.438 -2.592 14.664 1 98.19 95 PRO B CA 1
ATOM 4618 C C . PRO B 1 95 ? -20.281 -2.441 16.172 1 98.19 95 PRO B C 1
ATOM 4620 O O . PRO B 1 95 ? -20.969 -1.631 16.797 1 98.19 95 PRO B O 1
ATOM 4623 N N . ASP B 1 96 ? -19.328 -3.273 16.75 1 98.69 96 ASP B N 1
ATOM 4624 C CA . ASP B 1 96 ? -18.953 -3.137 18.156 1 98.69 96 ASP B CA 1
ATOM 4625 C C . ASP B 1 96 ? -18 -1.962 18.344 1 98.69 96 ASP B C 1
ATOM 4627 O O . ASP B 1 96 ? -18.078 -1.253 19.359 1 98.69 96 ASP B O 1
ATOM 4631 N N . VAL B 1 97 ? -17.062 -1.861 17.453 1 98.75 97 VAL B N 1
ATOM 4632 C CA . VAL B 1 97 ? -16.062 -0.794 17.469 1 98.75 97 VAL B CA 1
ATOM 4633 C C . VAL B 1 97 ? -16.203 0.059 16.219 1 98.75 97 VAL B C 1
ATOM 4635 O O . VAL B 1 97 ? -16.25 -0.469 15.102 1 98.75 97 VAL B O 1
ATOM 4638 N N . LEU B 1 98 ? -16.312 1.361 16.422 1 98.5 98 LEU B N 1
ATOM 4639 C CA . LEU B 1 98 ? -16.5 2.312 15.32 1 98.5 98 LEU B CA 1
ATOM 4640 C C . LEU B 1 98 ? -15.18 3.014 15 1 98.5 98 LEU B C 1
ATOM 4642 O O . LEU B 1 98 ? -14.32 3.168 15.867 1 98.5 98 LEU B O 1
ATOM 4646 N N . MET B 1 99 ? -14.977 3.314 13.781 1 97.94 99 MET B N 1
ATOM 4647 C CA . MET B 1 99 ? -13.953 4.246 13.312 1 97.94 99 MET B CA 1
ATOM 4648 C C . MET B 1 99 ? -14.586 5.508 12.742 1 97.94 99 MET B C 1
ATOM 4650 O O . MET B 1 99 ? -15.211 5.465 11.68 1 97.94 99 MET B O 1
ATOM 4654 N N . LEU B 1 100 ? -14.367 6.602 13.383 1 96.62 100 LEU B N 1
ATOM 4655 C CA . LEU B 1 100 ? -15.18 7.781 13.109 1 96.62 100 LEU B CA 1
ATOM 4656 C C . LEU B 1 100 ? -14.312 8.961 12.695 1 96.62 100 LEU B C 1
ATOM 4658 O O . LEU B 1 100 ? -13.164 9.078 13.148 1 96.62 100 LEU B O 1
ATOM 4662 N N . SER B 1 101 ? -14.906 9.766 11.852 1 92 101 SER B N 1
ATOM 4663 C CA . SER B 1 101 ? -14.375 11.117 11.695 1 92 101 SER B CA 1
ATOM 4664 C C . SER B 1 101 ? -14.742 11.992 12.883 1 92 101 SER B C 1
ATOM 4666 O O . SER B 1 101 ? -15.57 11.617 13.711 1 92 101 SER B O 1
ATOM 4668 N N . MET B 1 102 ? -14.133 13.102 12.977 1 91 102 MET B N 1
ATOM 4669 C CA . MET B 1 102 ? -14.414 14 14.094 1 91 102 MET B CA 1
ATOM 4670 C C . MET B 1 102 ? -15.875 14.438 14.094 1 91 102 MET B C 1
ATOM 4672 O O . MET B 1 102 ? -16.516 14.469 15.141 1 91 102 MET B O 1
ATOM 4676 N N . ASP B 1 103 ? -16.406 14.742 12.898 1 87.44 103 ASP B N 1
ATOM 4677 C CA . ASP B 1 103 ? -17.812 15.148 12.812 1 87.44 103 ASP B CA 1
ATOM 4678 C C . ASP B 1 103 ? -18.734 14.023 13.258 1 87.44 103 ASP B C 1
ATOM 4680 O O . ASP B 1 103 ? -19.719 14.266 13.961 1 87.44 103 ASP B O 1
ATOM 4684 N N . GLN B 1 104 ? -18.422 12.883 12.82 1 92 104 GLN B N 1
ATOM 4685 C CA . GLN B 1 104 ? -19.219 11.727 13.211 1 92 104 GLN B CA 1
ATOM 4686 C C . GLN B 1 104 ? -19.109 11.469 14.711 1 92 104 GLN B C 1
ATOM 4688 O O . GLN B 1 104 ? -20.094 11.125 15.367 1 92 104 GLN B O 1
ATOM 4693 N N . TYR B 1 105 ? -17.953 11.586 15.219 1 95.94 105 TYR B N 1
ATOM 4694 C CA . TYR B 1 105 ? -17.703 11.422 16.656 1 95.94 105 TYR B CA 1
ATOM 4695 C C . TYR B 1 105 ? -18.562 12.367 17.469 1 95.94 105 TYR B C 1
ATOM 4697 O O . TYR B 1 105 ? -19.234 11.938 18.406 1 95.94 105 TYR B O 1
ATOM 4705 N N . VAL B 1 106 ? -18.578 13.617 17.109 1 94.44 106 VAL B N 1
ATOM 4706 C CA . VAL B 1 106 ? -19.359 14.625 17.812 1 94.44 106 VAL B CA 1
ATOM 4707 C C . VAL B 1 106 ? -20.844 14.258 17.734 1 94.44 106 VAL B C 1
ATOM 4709 O O . VAL B 1 106 ? -21.531 14.227 18.766 1 94.44 106 VAL B O 1
ATOM 4712 N N . LYS B 1 107 ? -21.266 13.945 16.594 1 93.69 107 LYS B N 1
ATOM 4713 C CA . LYS B 1 107 ? -22.672 13.609 16.406 1 93.69 107 LYS B CA 1
ATOM 4714 C C . LYS B 1 107 ? -23.062 12.391 17.219 1 93.69 107 LYS B C 1
ATOM 4716 O O . LYS B 1 107 ? -24.094 12.406 17.922 1 93.69 107 LYS B O 1
ATOM 4721 N N . PHE B 1 108 ? -22.297 11.383 17.188 1 96.88 108 PHE B N 1
ATOM 4722 C CA . PHE B 1 108 ? -22.609 10.141 17.891 1 96.88 108 PHE B CA 1
ATOM 4723 C C . PHE B 1 108 ? -22.547 10.328 19.391 1 96.88 108 PHE B C 1
ATOM 4725 O O . PHE B 1 108 ? -23.328 9.734 20.141 1 96.88 108 PHE B O 1
ATOM 4732 N N . ALA B 1 109 ? -21.609 11.094 19.844 1 97.44 109 ALA B N 1
ATOM 4733 C CA . ALA B 1 109 ? -21.531 11.406 21.281 1 97.44 109 ALA B CA 1
ATOM 4734 C C . ALA B 1 109 ? -22.781 12.141 21.75 1 97.44 109 ALA B C 1
ATOM 4736 O O . ALA B 1 109 ? -23.359 11.797 22.781 1 97.44 109 ALA B O 1
ATOM 4737 N N . GLU B 1 110 ? -23.203 13.086 20.984 1 96.69 110 GLU B N 1
ATOM 4738 C CA . GLU B 1 110 ? -24.375 13.875 21.312 1 96.69 110 GLU B CA 1
ATOM 4739 C C . GLU B 1 110 ? -25.625 13 21.344 1 96.69 110 GLU B C 1
ATOM 4741 O O . GLU B 1 110 ? -26.547 13.234 22.141 1 96.69 110 GLU B O 1
ATOM 4746 N N . GLU B 1 111 ? -25.578 12.023 20.484 1 96.81 111 GLU B N 1
ATOM 4747 C CA . GLU B 1 111 ? -26.75 11.156 20.375 1 96.81 111 GLU B CA 1
ATOM 4748 C C . GLU B 1 111 ? -26.641 9.977 21.344 1 96.81 111 GLU B C 1
ATOM 4750 O O . GLU B 1 111 ? -27.469 9.062 21.312 1 96.81 111 GLU B O 1
ATOM 4755 N N . ASN B 1 112 ? -25.641 9.969 22.156 1 97.12 112 ASN B N 1
ATOM 4756 C CA . ASN B 1 112 ? -25.438 8.945 23.172 1 97.12 112 ASN B CA 1
ATOM 4757 C C . ASN B 1 112 ? -25.281 7.559 22.547 1 97.12 112 ASN B C 1
ATOM 4759 O O . ASN B 1 112 ? -25.828 6.578 23.062 1 97.12 112 ASN B O 1
ATOM 4763 N N . LYS B 1 113 ? -24.578 7.562 21.422 1 97.88 113 LYS B N 1
ATOM 4764 C CA . LYS B 1 113 ? -24.406 6.305 20.703 1 97.88 113 LYS B CA 1
ATOM 4765 C C . LYS B 1 113 ? -23.047 5.68 21 1 97.88 113 LYS B C 1
ATOM 4767 O O . LYS B 1 113 ? -22.719 4.625 20.469 1 97.88 113 LYS B O 1
ATOM 4772 N N . LEU B 1 114 ? -22.312 6.277 21.875 1 98.69 114 LEU B N 1
ATOM 4773 C CA . LEU B 1 114 ? -20.953 5.812 22.172 1 98.69 114 LEU B CA 1
ATOM 4774 C C . LEU B 1 114 ? -20.797 5.531 23.656 1 98.69 114 LEU B C 1
ATOM 4776 O O . LEU B 1 114 ? -21.453 6.172 24.484 1 98.69 114 LEU B O 1
ATOM 4780 N N . THR B 1 115 ? -19.938 4.605 24 1 98.12 115 THR B N 1
ATOM 4781 C CA . THR B 1 115 ? -19.578 4.289 25.375 1 98.12 115 THR B CA 1
ATOM 4782 C C . THR B 1 115 ? -18.562 5.289 25.906 1 98.12 115 THR B C 1
ATOM 4784 O O . THR B 1 115 ? -17.594 5.625 25.219 1 98.12 115 THR B O 1
ATOM 4787 N N . GLU B 1 116 ? -18.828 5.785 27.109 1 98 116 GLU B N 1
ATOM 4788 C CA . GLU B 1 116 ? -17.875 6.676 27.766 1 98 116 GLU B CA 1
ATOM 4789 C C . GLU B 1 116 ? -16.562 5.945 28.094 1 98 116 GLU B C 1
ATOM 4791 O O . GLU B 1 116 ? -16.594 4.828 28.594 1 98 116 GLU B O 1
ATOM 4796 N N . LEU B 1 117 ? -15.383 6.629 27.812 1 98 117 LEU B N 1
ATOM 4797 C CA . LEU B 1 117 ? -14.102 5.945 27.953 1 98 117 LEU B CA 1
ATOM 4798 C C . LEU B 1 117 ? -13.273 6.566 29.078 1 98 117 LEU B C 1
ATOM 4800 O O . LEU B 1 117 ? -12.117 6.184 29.281 1 98 117 LEU B O 1
ATOM 4804 N N . ASP B 1 118 ? -13.789 7.48 29.859 1 97.12 118 ASP B N 1
ATOM 4805 C CA . ASP B 1 118 ? -13.031 8.148 30.922 1 97.12 118 ASP B CA 1
ATOM 4806 C C . ASP B 1 118 ? -12.414 7.141 31.875 1 97.12 118 ASP B C 1
ATOM 4808 O O . ASP B 1 118 ? -11.281 7.32 32.312 1 97.12 118 ASP B O 1
ATOM 4812 N N . ALA B 1 119 ? -13.102 6.098 32.156 1 95.44 119 ALA B N 1
ATOM 4813 C CA . ALA B 1 119 ? -12.617 5.074 33.094 1 95.44 119 ALA B CA 1
ATOM 4814 C C . ALA B 1 119 ? -11.367 4.391 32.531 1 95.44 119 ALA B C 1
ATOM 4816 O O . ALA B 1 119 ? -10.531 3.902 33.312 1 95.44 119 ALA B O 1
ATOM 4817 N N . MET B 1 120 ? -11.234 4.32 31.219 1 95.25 120 MET B N 1
ATOM 4818 C CA . MET B 1 120 ? -10.055 3.727 30.594 1 95.25 120 MET B CA 1
ATOM 4819 C C . MET B 1 120 ? -8.797 4.504 30.969 1 95.25 120 MET B C 1
ATOM 4821 O O . MET B 1 120 ? -7.738 3.914 31.188 1 95.25 120 MET B O 1
ATOM 4825 N N . LEU B 1 121 ? -8.875 5.816 31.109 1 95.12 121 LEU B N 1
ATOM 4826 C CA . LEU B 1 121 ? -7.742 6.688 31.422 1 95.12 121 LEU B CA 1
ATOM 4827 C C . LEU B 1 121 ? -7.234 6.445 32.844 1 95.12 121 LEU B C 1
ATOM 4829 O O . LEU B 1 121 ? -6.094 6.797 33.156 1 95.12 121 LEU B O 1
ATOM 4833 N N . GLU B 1 122 ? -8.07 5.816 33.625 1 94 122 GLU B N 1
ATOM 4834 C CA . GLU B 1 122 ? -7.711 5.578 35.031 1 94 122 GLU B CA 1
ATOM 4835 C C . GLU B 1 122 ? -7.055 4.211 35.219 1 94 122 GLU B C 1
ATOM 4837 O O . GLU B 1 122 ? -6.52 3.906 36.281 1 94 122 GLU B O 1
ATOM 4842 N N . GLU B 1 123 ? -7.125 3.451 34.188 1 94 123 GLU B N 1
ATOM 4843 C CA . GLU B 1 123 ? -6.484 2.143 34.281 1 94 123 GLU B CA 1
ATOM 4844 C C . GLU B 1 123 ? -4.965 2.27 34.25 1 94 123 GLU B C 1
ATOM 4846 O O . GLU B 1 123 ? -4.398 2.904 33.375 1 94 123 GLU B O 1
ATOM 4851 N N . GLU B 1 124 ? -4.289 1.62 35.094 1 91.62 124 GLU B N 1
ATOM 4852 C CA . GLU B 1 124 ? -2.846 1.768 35.281 1 91.62 124 GLU B CA 1
ATOM 4853 C C . GLU B 1 124 ? -2.09 1.277 34.031 1 91.62 124 GLU B C 1
ATOM 4855 O O . GLU B 1 124 ? -1.098 1.885 33.625 1 91.62 124 GLU B O 1
ATOM 4860 N N . ASP B 1 125 ? -2.553 0.195 33.5 1 91.75 125 ASP B N 1
ATOM 4861 C CA . ASP B 1 125 ? -1.821 -0.412 32.406 1 91.75 125 ASP B CA 1
ATOM 4862 C C . ASP B 1 125 ? -2.033 0.372 31.109 1 91.75 125 ASP B C 1
ATOM 4864 O O . ASP B 1 125 ? -1.329 0.151 30.125 1 91.75 125 ASP B O 1
ATOM 4868 N N . PHE B 1 126 ? -2.955 1.29 31.109 1 95.25 126 PHE B N 1
ATOM 4869 C CA . PHE B 1 126 ? -3.189 2.1 29.922 1 95.25 126 PHE B CA 1
ATOM 4870 C C . PHE B 1 126 ? -2.16 3.219 29.828 1 95.25 126 PHE B C 1
ATOM 4872 O O . PHE B 1 126 ? -1.909 3.738 28.734 1 95.25 126 PHE B O 1
ATOM 4879 N N . LYS B 1 127 ? -1.601 3.646 30.938 1 94.88 127 LYS B N 1
ATOM 4880 C CA . LYS B 1 127 ? -0.572 4.684 30.984 1 94.88 127 LYS B CA 1
ATOM 4881 C C . LYS B 1 127 ? -1.041 5.953 30.281 1 94.88 127 LYS B C 1
ATOM 4883 O O . LYS B 1 127 ? -0.354 6.473 29.406 1 94.88 127 LYS B O 1
ATOM 4888 N N . SER B 1 128 ? -2.137 6.527 30.734 1 95.62 128 SER B N 1
ATOM 4889 C CA . SER B 1 128 ? -2.795 7.656 30.078 1 95.62 128 SER B CA 1
ATOM 4890 C C . SER B 1 128 ? -1.905 8.891 30.094 1 95.62 128 SER B C 1
ATOM 4892 O O . SER B 1 128 ? -2.062 9.781 29.25 1 95.62 128 SER B O 1
ATOM 4894 N N . ALA B 1 129 ? -0.891 8.961 30.938 1 94.31 129 ALA B N 1
ATOM 4895 C CA . ALA B 1 129 ? 0.002 10.109 31.062 1 94.31 129 ALA B CA 1
ATOM 4896 C C . ALA B 1 129 ? 0.884 10.25 29.828 1 94.31 129 ALA B C 1
ATOM 4898 O O . ALA B 1 129 ? 1.433 11.32 29.562 1 94.31 129 ALA B O 1
ATOM 4899 N N . ASP B 1 130 ? 1.007 9.164 29.125 1 95.19 130 ASP B N 1
ATOM 4900 C CA . ASP B 1 130 ? 1.885 9.156 27.953 1 95.19 130 ASP B CA 1
ATOM 4901 C C . ASP B 1 130 ? 1.15 9.664 26.719 1 95.19 130 ASP B C 1
ATOM 4903 O O . ASP B 1 130 ? 1.76 9.852 25.656 1 95.19 130 ASP B O 1
ATOM 4907 N N . LEU B 1 131 ? -0.163 9.898 26.828 1 97.44 131 LEU B N 1
ATOM 4908 C CA . LEU B 1 131 ? -0.932 10.422 25.719 1 97.44 131 LEU B CA 1
ATOM 4909 C C . LEU B 1 131 ? -0.695 11.922 25.547 1 97.44 131 LEU B C 1
ATOM 4911 O O . LEU B 1 131 ? -0.485 12.633 26.531 1 97.44 131 LEU B O 1
ATOM 4915 N N . LEU B 1 132 ? -0.698 12.375 24.344 1 97 132 LEU B N 1
ATOM 4916 C CA . LEU B 1 132 ? -0.673 13.805 24.078 1 97 132 LEU B CA 1
ATOM 4917 C C . LEU B 1 132 ? -1.841 14.508 24.766 1 97 132 LEU B C 1
ATOM 4919 O O . LEU B 1 132 ? -3 14.289 24.406 1 97 132 LEU B O 1
ATOM 4923 N N . PRO B 1 133 ? -1.576 15.32 25.719 1 94.81 133 PRO B N 1
ATOM 4924 C CA . PRO B 1 133 ? -2.66 15.922 26.5 1 94.81 133 PRO B CA 1
ATOM 4925 C C . PRO B 1 133 ? -3.637 16.719 25.641 1 94.81 133 PRO B C 1
ATOM 4927 O O . PRO B 1 133 ? -4.852 16.641 25.844 1 94.81 133 PRO B O 1
ATOM 4930 N N . SER B 1 134 ? -3.143 17.422 24.703 1 93 134 SER B N 1
ATOM 4931 C CA . SER B 1 134 ? -4.012 18.25 23.875 1 93 134 SER B CA 1
ATOM 4932 C C . SER B 1 134 ? -4.961 17.391 23.047 1 93 134 SER B C 1
ATOM 4934 O O . SER B 1 134 ? -6.078 17.812 22.734 1 93 134 SER B O 1
ATOM 4936 N N . ALA B 1 135 ? -4.5 16.219 22.672 1 94.69 135 ALA B N 1
ATOM 4937 C CA . ALA B 1 135 ? -5.367 15.297 21.953 1 94.69 135 ALA B CA 1
ATOM 4938 C C . ALA B 1 135 ? -6.516 14.812 22.828 1 94.69 135 ALA B C 1
ATOM 4940 O O . ALA B 1 135 ? -7.676 14.812 22.406 1 94.69 135 ALA B O 1
ATOM 4941 N N . VAL B 1 136 ? -6.227 14.438 24.062 1 96.25 136 VAL B N 1
ATOM 4942 C CA . VAL B 1 136 ? -7.234 13.961 25 1 96.25 136 VAL B CA 1
ATOM 4943 C C . VAL B 1 136 ? -8.211 15.086 25.312 1 96.25 136 VAL B C 1
ATOM 4945 O O . VAL B 1 136 ? -9.43 14.875 25.328 1 96.25 136 VAL B O 1
ATOM 4948 N N . GLU B 1 137 ? -7.672 16.25 25.547 1 93.81 137 GLU B N 1
ATOM 4949 C CA . GLU B 1 137 ? -8.508 17.406 25.844 1 93.81 137 GLU B CA 1
ATOM 4950 C C . GLU B 1 137 ? -9.461 17.719 24.688 1 93.81 137 GLU B C 1
ATOM 4952 O O . GLU B 1 137 ? -10.641 17.984 24.906 1 93.81 137 GLU B O 1
ATOM 4957 N N . ARG B 1 138 ? -8.898 17.656 23.547 1 93.12 138 ARG B N 1
ATOM 4958 C CA . ARG B 1 138 ? -9.719 17.906 22.359 1 93.12 138 ARG B CA 1
ATOM 4959 C C . ARG B 1 138 ? -10.852 16.891 22.25 1 93.12 138 ARG B C 1
ATOM 4961 O O . ARG B 1 138 ? -11.992 17.25 21.953 1 93.12 138 ARG B O 1
ATOM 4968 N N . MET B 1 139 ? -10.555 15.656 22.469 1 95.94 139 MET B N 1
ATOM 4969 C CA . MET B 1 139 ? -11.562 14.609 22.375 1 95.94 139 MET B CA 1
ATOM 4970 C C . MET B 1 139 ? -12.641 14.805 23.438 1 95.94 139 MET B C 1
ATOM 4972 O O . MET B 1 139 ? -13.828 14.617 23.172 1 95.94 139 MET B O 1
ATOM 4976 N N . LYS B 1 140 ? -12.305 15.203 24.641 1 96.19 140 LYS B N 1
ATOM 4977 C CA . LYS B 1 140 ? -13.273 15.469 25.703 1 96.19 140 LYS B CA 1
ATOM 4978 C C . LYS B 1 140 ? -14.148 16.672 25.359 1 96.19 140 LYS B C 1
ATOM 4980 O O . LYS B 1 140 ? -15.367 16.641 25.547 1 96.19 140 LYS B O 1
ATOM 4985 N N . GLU B 1 141 ? -13.469 17.672 24.875 1 93.94 141 GLU B N 1
ATOM 4986 C CA . GLU B 1 141 ? -14.203 18.875 24.469 1 93.94 141 GLU B CA 1
ATOM 4987 C C . GLU B 1 141 ? -15.25 18.531 23.406 1 93.94 141 GLU B C 1
ATOM 4989 O O . GLU B 1 141 ? -16.422 18.891 23.547 1 93.94 141 GLU B O 1
ATOM 4994 N N . LYS B 1 142 ? -14.852 17.844 22.406 1 93.31 142 LYS B N 1
ATOM 4995 C CA . LYS B 1 142 ? -15.727 17.5 21.297 1 93.31 142 LYS B CA 1
ATOM 4996 C C . LYS B 1 142 ? -16.781 16.469 21.703 1 93.31 142 LYS B C 1
ATOM 4998 O O . LYS B 1 142 ? -17.812 16.344 21.047 1 93.31 142 LYS B O 1
ATOM 5003 N N . GLY B 1 143 ? -16.516 15.789 22.797 1 96.06 143 GLY B N 1
ATOM 5004 C CA . GLY B 1 143 ? -17.469 14.844 23.344 1 96.06 143 GLY B CA 1
ATOM 5005 C C . GLY B 1 143 ? -18.406 15.461 24.375 1 96.06 143 GLY B C 1
ATOM 5006 O O . GLY B 1 143 ? -19.125 14.75 25.078 1 96.06 143 GLY B O 1
ATOM 5007 N N . GLY B 1 144 ? -18.453 16.719 24.484 1 95.25 144 GLY B N 1
ATOM 5008 C CA . GLY B 1 144 ? -19.312 17.375 25.469 1 95.25 144 GLY B CA 1
ATOM 5009 C C . GLY B 1 144 ? -18.781 17.297 26.875 1 95.25 144 GLY B C 1
ATOM 5010 O O . GLY B 1 144 ? -19.547 17.172 27.828 1 95.25 144 GLY B O 1
ATOM 5011 N N . GLY B 1 145 ? -17.516 17.188 27.016 1 96.5 145 GLY B N 1
ATOM 5012 C CA . GLY B 1 145 ? -16.891 17.172 28.328 1 96.5 145 GLY B CA 1
ATOM 5013 C C . GLY B 1 145 ? -16.469 15.781 28.75 1 96.5 145 GLY B C 1
ATOM 5014 O O . GLY B 1 145 ? -15.82 15.617 29.797 1 96.5 145 GLY B O 1
ATOM 5015 N N . LYS B 1 146 ? -16.859 14.867 27.922 1 97.81 146 LYS B N 1
ATOM 5016 C CA . LYS B 1 146 ? -16.516 13.477 28.219 1 97.81 146 LYS B CA 1
ATOM 5017 C C . LYS B 1 146 ? -15.742 12.844 27.062 1 97.81 146 LYS B C 1
ATOM 5019 O O . LYS B 1 146 ? -15.742 13.375 25.953 1 97.81 146 LYS B O 1
ATOM 5024 N N . LEU B 1 147 ? -15.062 11.781 27.422 1 98.25 147 LEU B N 1
ATOM 5025 C CA . LEU B 1 147 ? -14.281 11.062 26.422 1 98.25 147 LEU B CA 1
ATOM 5026 C C . LEU B 1 147 ? -15.062 9.875 25.875 1 98.25 147 LEU B C 1
ATOM 5028 O O . LEU B 1 147 ? -15.5 9.008 26.625 1 98.25 147 LEU B O 1
ATOM 5032 N N . TYR B 1 148 ? -15.211 9.828 24.516 1 98.69 148 TYR B N 1
ATOM 5033 C CA . TYR B 1 148 ? -15.984 8.742 23.922 1 98.69 148 TYR B CA 1
ATOM 5034 C C . TYR B 1 148 ? -15.172 8 22.875 1 98.69 148 TYR B C 1
ATOM 5036 O O . TYR B 1 148 ? -15.617 6.984 22.328 1 98.69 148 TYR B O 1
ATOM 5044 N N . GLY B 1 149 ? -13.984 8.438 22.562 1 98.56 149 GLY B N 1
ATOM 5045 C CA . GLY B 1 149 ? -13.117 7.844 21.562 1 98.56 149 GLY B CA 1
ATOM 5046 C C . GLY B 1 149 ? -11.68 8.328 21.641 1 98.56 149 GLY B C 1
ATOM 5047 O O . GLY B 1 149 ? -11.391 9.305 22.328 1 98.56 149 GLY B O 1
ATOM 5048 N N . LEU B 1 150 ? -10.812 7.602 21.031 1 98.31 150 LEU B N 1
ATOM 5049 C CA . LEU B 1 150 ? -9.391 7.922 20.984 1 98.31 150 LEU B CA 1
ATOM 5050 C C . LEU B 1 150 ? -8.82 7.648 19.594 1 98.31 150 LEU B C 1
ATOM 5052 O O . LEU B 1 150 ? -9.336 6.801 18.859 1 98.31 150 LEU B O 1
ATOM 5056 N N . SER B 1 151 ? -7.836 8.359 19.25 1 97.44 151 SER B N 1
ATOM 5057 C CA . SER B 1 151 ? -7.074 8.164 18.016 1 97.44 151 SER B CA 1
ATOM 5058 C C . SER B 1 151 ? -5.617 7.832 18.312 1 97.44 151 SER B C 1
ATOM 5060 O O . SER B 1 151 ? -4.949 8.555 19.062 1 97.44 151 SER B O 1
ATOM 5062 N N . PRO B 1 152 ? -5.109 6.758 17.734 1 96.88 152 PRO B N 1
ATOM 5063 C CA . PRO B 1 152 ? -3.709 6.41 17.984 1 96.88 152 PRO B CA 1
ATOM 5064 C C . PRO B 1 152 ? -2.727 7.344 17.297 1 96.88 152 PRO B C 1
ATOM 5066 O O . PRO B 1 152 ? -1.549 7.391 17.656 1 96.88 152 PRO B O 1
ATOM 5069 N N . PHE B 1 153 ? -3.211 8.07 16.312 1 95.94 153 PHE B N 1
ATOM 5070 C CA . PHE B 1 153 ? -2.348 8.906 15.5 1 95.94 153 PHE B CA 1
ATOM 5071 C C . PHE B 1 153 ? -2.928 10.312 15.367 1 95.94 153 PHE B C 1
ATOM 5073 O O . PHE B 1 153 ? -4.125 10.516 15.586 1 95.94 153 PHE B O 1
ATOM 5080 N N . PHE B 1 154 ? -2.01 11.227 15.078 1 95.19 154 PHE B N 1
ATOM 5081 C CA . PHE B 1 154 ? -2.432 12.555 14.664 1 95.19 154 PHE B CA 1
ATOM 5082 C C . PHE B 1 154 ? -1.582 13.055 13.5 1 95.19 154 PHE B C 1
ATOM 5084 O O . PHE B 1 154 ? -0.481 12.555 13.273 1 95.19 154 PHE B O 1
ATOM 5091 N N . TYR B 1 155 ? -2.189 13.875 12.797 1 93.25 155 TYR B N 1
ATOM 5092 C CA . TYR B 1 155 ? -1.497 14.609 11.742 1 93.25 155 TYR B CA 1
ATOM 5093 C C . TYR B 1 155 ? -1.266 16.062 12.148 1 93.25 155 TYR B C 1
ATOM 5095 O O . TYR B 1 155 ? -2.102 16.656 12.82 1 93.25 155 TYR B O 1
ATOM 5103 N N . SER B 1 156 ? -0.133 16.594 11.781 1 94 156 SER B N 1
ATOM 5104 C CA . SER B 1 156 ? 0.164 18 12.023 1 94 156 SER B CA 1
ATOM 5105 C C . SER B 1 156 ? 1.226 18.516 11.055 1 94 156 SER B C 1
ATOM 5107 O O . SER B 1 156 ? 1.95 17.719 10.445 1 94 156 SER B O 1
ATOM 5109 N N . GLN B 1 157 ? 1.201 19.812 10.875 1 95.25 157 GLN B N 1
ATOM 5110 C CA . GLN B 1 157 ? 2.225 20.453 10.055 1 95.25 157 GLN B CA 1
ATOM 5111 C C . GLN B 1 157 ? 3.178 21.281 10.914 1 95.25 157 GLN B C 1
ATOM 5113 O O . GLN B 1 157 ? 2.838 21.672 12.031 1 95.25 157 GLN B O 1
ATOM 5118 N N . ALA B 1 158 ? 4.352 21.484 10.414 1 97.25 158 ALA B N 1
ATOM 5119 C CA . ALA B 1 158 ? 5.379 22.297 11.039 1 97.25 158 ALA B CA 1
ATOM 5120 C C . ALA B 1 158 ? 6.191 23.062 10 1 97.25 158 ALA B C 1
ATOM 5122 O O . ALA B 1 158 ? 6.082 22.781 8.797 1 97.25 158 ALA B O 1
ATOM 5123 N N . LEU B 1 159 ? 6.797 24.078 10.469 1 97.88 159 LEU B N 1
ATOM 5124 C CA . LEU B 1 159 ? 7.777 24.781 9.648 1 97.88 159 LEU B CA 1
ATOM 5125 C C . LEU B 1 159 ? 9.125 24.062 9.688 1 97.88 159 LEU B C 1
ATOM 5127 O O . LEU B 1 159 ? 9.773 24 10.734 1 97.88 159 LEU B O 1
ATOM 5131 N N . PHE B 1 160 ? 9.492 23.5 8.523 1 97.94 160 PHE B N 1
ATOM 5132 C CA . PHE B 1 160 ? 10.812 22.906 8.359 1 97.94 160 PHE B CA 1
ATOM 5133 C C . PHE B 1 160 ? 11.852 23.953 8.023 1 97.94 160 PHE B C 1
ATOM 5135 O O . PHE B 1 160 ? 11.594 24.859 7.223 1 97.94 160 PHE B O 1
ATOM 5142 N N . TYR B 1 161 ? 13.039 23.812 8.609 1 98.44 161 TYR B N 1
ATOM 5143 C CA . TYR B 1 161 ? 14.109 24.719 8.227 1 98.44 161 TYR B CA 1
ATOM 5144 C C . TYR B 1 161 ? 15.391 23.953 7.926 1 98.44 161 TYR B C 1
ATOM 5146 O O . TYR B 1 161 ? 15.68 22.938 8.555 1 98.44 161 TYR B O 1
ATOM 5154 N N . ASN B 1 162 ? 16.031 24.438 6.926 1 98.25 162 ASN B N 1
ATOM 5155 C CA . ASN B 1 162 ? 17.344 23.938 6.496 1 98.25 162 ASN B CA 1
ATOM 5156 C C . ASN B 1 162 ? 18.469 24.562 7.305 1 98.25 162 ASN B C 1
ATOM 5158 O O . ASN B 1 162 ? 18.891 25.688 7.023 1 98.25 162 ASN B O 1
ATOM 5162 N N . LYS B 1 163 ? 19 23.844 8.242 1 97.56 163 LYS B N 1
ATOM 5163 C CA . LYS B 1 163 ? 20 24.375 9.164 1 97.56 163 LYS B CA 1
ATOM 5164 C C . LYS B 1 163 ? 21.266 24.797 8.422 1 97.56 163 LYS B C 1
ATOM 5166 O O . LYS B 1 163 ? 21.891 25.781 8.781 1 97.56 163 LYS B O 1
ATOM 5171 N N . ASP B 1 164 ? 21.625 24.062 7.418 1 97.69 164 ASP B N 1
ATOM 5172 C CA . ASP B 1 164 ? 22.828 24.359 6.648 1 97.69 164 ASP B CA 1
ATOM 5173 C C . ASP B 1 164 ? 22.703 25.688 5.926 1 97.69 164 ASP B C 1
ATOM 5175 O O . ASP B 1 164 ? 23.656 26.469 5.871 1 97.69 164 ASP B O 1
ATOM 5179 N N . LEU B 1 165 ? 21.578 25.953 5.379 1 97.75 165 LEU B N 1
ATOM 5180 C CA . LEU B 1 165 ? 21.375 27.234 4.695 1 97.75 165 LEU B CA 1
ATOM 5181 C C . LEU B 1 165 ? 21.359 28.391 5.691 1 97.75 165 LEU B C 1
ATOM 5183 O O . LEU B 1 165 ? 21.891 29.453 5.414 1 97.75 165 LEU B O 1
ATOM 5187 N N . PHE B 1 166 ? 20.719 28.203 6.793 1 98.5 166 PHE B N 1
ATOM 5188 C CA . PHE B 1 166 ? 20.734 29.234 7.832 1 98.5 166 PHE B CA 1
ATOM 5189 C C . PHE B 1 166 ? 22.156 29.547 8.258 1 98.5 166 PHE B C 1
ATOM 5191 O O . PHE B 1 166 ? 22.516 30.719 8.391 1 98.5 166 PHE B O 1
ATOM 5198 N N . ASP B 1 167 ? 22.953 28.547 8.414 1 97.94 167 ASP B N 1
ATOM 5199 C CA . ASP B 1 167 ? 24.359 28.719 8.797 1 97.94 167 ASP B CA 1
ATOM 5200 C C . ASP B 1 167 ? 25.156 29.406 7.688 1 97.94 167 ASP B C 1
ATOM 5202 O O . ASP B 1 167 ? 25.875 30.375 7.938 1 97.94 167 ASP B O 1
ATOM 5206 N N . LYS B 1 168 ? 25 28.906 6.512 1 96.94 168 LYS B N 1
ATOM 5207 C CA . LYS B 1 168 ? 25.734 29.406 5.355 1 96.94 168 LYS B CA 1
ATOM 5208 C C . LYS B 1 168 ? 25.531 30.906 5.188 1 96.94 168 LYS B C 1
ATOM 5210 O O . LYS B 1 168 ? 26.469 31.641 4.867 1 96.94 168 LYS B O 1
ATOM 5215 N N . TYR B 1 169 ? 24.375 31.391 5.488 1 96.88 169 TYR B N 1
ATOM 5216 C CA . TYR B 1 169 ? 24.062 32.781 5.215 1 96.88 169 TYR B CA 1
ATOM 5217 C C . TYR B 1 169 ? 24.016 33.594 6.504 1 96.88 169 TYR B C 1
ATOM 5219 O O . TYR B 1 169 ? 23.656 34.781 6.488 1 96.88 169 TYR B O 1
ATOM 5227 N N . GLY B 1 170 ? 24.281 33.031 7.543 1 97.44 170 GLY B N 1
ATOM 5228 C CA . GLY B 1 170 ? 24.406 33.719 8.812 1 97.44 170 GLY B CA 1
ATOM 5229 C C . GLY B 1 170 ? 23.078 34.219 9.344 1 97.44 170 GLY B C 1
ATOM 5230 O O . GLY B 1 170 ? 23.031 35.312 9.953 1 97.44 170 GLY B O 1
ATOM 5231 N N . VAL B 1 171 ? 22.062 33.562 9.078 1 97.88 171 VAL B N 1
ATOM 5232 C CA . VAL B 1 171 ? 20.734 33.938 9.57 1 97.88 171 VAL B CA 1
ATOM 5233 C C . VAL B 1 171 ? 20.453 33.219 10.891 1 97.88 171 VAL B C 1
ATOM 5235 O O . VAL B 1 171 ? 20.5 31.984 10.953 1 97.88 171 VAL B O 1
ATOM 5238 N N . PRO B 1 172 ? 20.188 33.938 11.953 1 97.19 172 PRO B N 1
ATOM 5239 C CA . PRO B 1 172 ? 19.891 33.281 13.227 1 97.19 172 PRO B CA 1
ATOM 5240 C C . PRO B 1 172 ? 18.594 32.469 13.188 1 97.19 172 PRO B C 1
ATOM 5242 O O . PRO B 1 172 ? 17.609 32.906 12.586 1 97.19 172 PRO B O 1
ATOM 5245 N N . LEU B 1 173 ? 18.656 31.297 13.789 1 96.62 173 LEU B N 1
ATOM 5246 C CA . LEU B 1 173 ? 17.438 30.484 13.906 1 96.62 173 LEU B CA 1
ATOM 5247 C C . LEU B 1 173 ? 16.484 31.109 14.914 1 96.62 173 LEU B C 1
ATOM 5249 O O . LEU B 1 173 ? 16.906 31.594 15.961 1 96.62 173 LEU B O 1
ATOM 5253 N N . PRO B 1 174 ? 15.234 31.062 14.578 1 95.31 174 PRO B N 1
ATOM 5254 C CA . PRO B 1 174 ? 14.266 31.562 15.555 1 95.31 174 PRO B CA 1
ATOM 5255 C C . PRO B 1 174 ? 14.18 30.703 16.812 1 95.31 174 PRO B C 1
ATOM 5257 O O . PRO B 1 174 ? 14.367 29.484 16.734 1 95.31 174 PRO B O 1
ATOM 5260 N N . ASP B 1 175 ? 13.852 31.312 17.938 1 92.94 175 ASP B N 1
ATOM 5261 C CA . ASP B 1 175 ? 13.703 30.625 19.219 1 92.94 175 ASP B CA 1
ATOM 5262 C C . ASP B 1 175 ? 12.266 30.672 19.703 1 92.94 175 ASP B C 1
ATOM 5264 O O . ASP B 1 175 ? 12 30.438 20.891 1 92.94 175 ASP B O 1
ATOM 5268 N N . LYS B 1 176 ? 11.398 31.141 18.828 1 94.31 176 LYS B N 1
ATOM 5269 C CA . LYS B 1 176 ? 9.977 31.266 19.141 1 94.31 176 LYS B CA 1
ATOM 5270 C C . LYS B 1 176 ? 9.117 30.844 17.938 1 94.31 176 LYS B C 1
ATOM 5272 O O . LYS B 1 176 ? 9.641 30.672 16.828 1 94.31 176 LYS B O 1
ATOM 5277 N N . SER B 1 177 ? 7.828 30.719 18.25 1 96.94 177 SER B N 1
ATOM 5278 C CA . SER B 1 177 ? 6.887 30.547 17.156 1 96.94 177 SER B CA 1
ATOM 5279 C C . SER B 1 177 ? 6.77 31.828 16.344 1 96.94 177 SER B C 1
ATOM 5281 O O . SER B 1 177 ? 6.766 32.938 16.891 1 96.94 177 SER B O 1
ATOM 5283 N N . LEU B 1 178 ? 6.668 31.656 15.07 1 97.88 178 LEU B N 1
ATOM 5284 C CA . LEU B 1 178 ? 6.617 32.812 14.172 1 97.88 178 LEU B CA 1
ATOM 5285 C C . LEU B 1 178 ? 5.219 32.969 13.586 1 97.88 178 LEU B C 1
ATOM 5287 O O . LEU B 1 178 ? 4.516 31.984 13.352 1 97.88 178 LEU B O 1
ATOM 5291 N N . SER B 1 179 ? 4.844 34.25 13.391 1 96.56 179 SER B N 1
ATOM 5292 C CA . SER B 1 179 ? 3.707 34.531 12.523 1 96.56 179 SER B CA 1
ATOM 5293 C C . SER B 1 179 ? 4.086 34.406 11.055 1 96.56 179 SER B C 1
ATOM 5295 O O . SER B 1 179 ? 5.27 34.344 10.719 1 96.56 179 SER B O 1
ATOM 5297 N N . TRP B 1 180 ? 3.08 34.406 10.211 1 96.19 180 TRP B N 1
ATOM 5298 C CA . TRP B 1 180 ? 3.357 34.344 8.781 1 96.19 180 TRP B CA 1
ATOM 5299 C C . TRP B 1 180 ? 4.16 35.562 8.328 1 96.19 180 TRP B C 1
ATOM 5301 O O . TRP B 1 180 ? 5.066 35.438 7.5 1 96.19 180 TRP B O 1
ATOM 5311 N N . GLN B 1 181 ? 3.852 36.688 8.797 1 95.19 181 GLN B N 1
ATOM 5312 C CA . GLN B 1 181 ? 4.617 37.906 8.492 1 95.19 181 GLN B CA 1
ATOM 5313 C C . GLN B 1 181 ? 6.086 37.719 8.867 1 95.19 181 GLN B C 1
ATOM 5315 O O . GLN B 1 181 ? 6.98 38.062 8.094 1 95.19 181 GLN B O 1
ATOM 5320 N N . GLU B 1 182 ? 6.344 37.188 10.016 1 97.06 182 GLU B N 1
ATOM 5321 C CA . GLU B 1 182 ? 7.711 36.969 10.484 1 97.06 182 GLU B CA 1
ATOM 5322 C C . GLU B 1 182 ? 8.414 35.906 9.641 1 97.06 182 GLU B C 1
ATOM 5324 O O . GLU B 1 182 ? 9.617 36 9.398 1 97.06 182 GLU B O 1
ATOM 5329 N N . VAL B 1 183 ? 7.684 34.875 9.25 1 97.88 183 VAL B N 1
ATOM 5330 C CA . VAL B 1 183 ? 8.25 33.844 8.383 1 97.88 183 VAL B CA 1
ATOM 5331 C C . VAL B 1 183 ? 8.719 34.469 7.074 1 97.88 183 VAL B C 1
ATOM 5333 O O . VAL B 1 183 ? 9.82 34.219 6.605 1 97.88 183 VAL B O 1
ATOM 5336 N N . PHE B 1 184 ? 7.895 35.375 6.508 1 96.31 184 PHE B N 1
ATOM 5337 C CA . PHE B 1 184 ? 8.242 36 5.238 1 96.31 184 PHE B CA 1
ATOM 5338 C C . PHE B 1 184 ? 9.398 36.969 5.418 1 96.31 184 PHE B C 1
ATOM 5340 O O . PHE B 1 184 ? 10.273 37.062 4.551 1 96.31 184 PHE B O 1
ATOM 5347 N N . GLU B 1 185 ? 9.398 37.656 6.516 1 96.81 185 GLU B N 1
ATOM 5348 C CA . GLU B 1 185 ? 10.523 38.531 6.805 1 96.81 185 GLU B CA 1
ATOM 5349 C C . GLU B 1 185 ? 11.82 37.75 6.957 1 96.81 185 GLU B C 1
ATOM 5351 O O . GLU B 1 185 ? 12.867 38.188 6.469 1 96.81 185 GLU B O 1
ATOM 5356 N N . LEU B 1 186 ? 11.695 36.656 7.625 1 98.06 186 LEU B N 1
ATOM 5357 C CA . LEU B 1 186 ? 12.852 35.781 7.77 1 98.06 186 LEU B CA 1
ATOM 5358 C C . LEU B 1 186 ? 13.297 35.25 6.414 1 98.06 186 LEU B C 1
ATOM 5360 O O . LEU B 1 186 ? 14.5 35.188 6.137 1 98.06 186 LEU B O 1
ATOM 5364 N N . ALA B 1 187 ? 12.359 34.875 5.586 1 97.69 187 ALA B N 1
ATOM 5365 C CA . ALA B 1 187 ? 12.656 34.375 4.25 1 97.69 187 ALA B CA 1
ATOM 5366 C C . ALA B 1 187 ? 13.422 35.406 3.426 1 97.69 187 ALA B C 1
ATOM 5368 O O . ALA B 1 187 ? 14.32 35.062 2.662 1 97.69 187 ALA B O 1
ATOM 5369 N N . LYS B 1 188 ? 13.188 36.656 3.609 1 96.5 188 LYS B N 1
ATOM 5370 C CA . LYS B 1 188 ? 13.789 37.75 2.85 1 96.5 188 LYS B CA 1
ATOM 5371 C C . LYS B 1 188 ? 15.266 37.906 3.211 1 96.5 188 LYS B C 1
ATOM 5373 O O . LYS B 1 188 ? 15.992 38.625 2.521 1 96.5 188 LYS B O 1
ATOM 5378 N N . ARG B 1 189 ? 15.672 37.281 4.223 1 97.12 189 ARG B N 1
ATOM 5379 C CA . ARG B 1 189 ? 17.062 37.406 4.633 1 97.12 189 ARG B CA 1
ATOM 5380 C C . ARG B 1 189 ? 17.969 36.531 3.762 1 97.12 189 ARG B C 1
ATOM 5382 O O . ARG B 1 189 ? 19.188 36.594 3.848 1 97.12 189 ARG B O 1
ATOM 5389 N N . PHE B 1 190 ? 17.375 35.75 2.961 1 97.19 190 PHE B N 1
ATOM 5390 C CA . PHE B 1 190 ? 18.125 34.875 2.062 1 97.19 190 PHE B CA 1
ATOM 5391 C C . PHE B 1 190 ? 18.219 35.469 0.67 1 97.19 190 PHE B C 1
ATOM 5393 O O . PHE B 1 190 ? 17.391 36.312 0.295 1 97.19 190 PHE B O 1
ATOM 5400 N N . PRO B 1 191 ? 19.188 35.062 -0.112 1 93.06 191 PRO B N 1
ATOM 5401 C CA . PRO B 1 191 ? 19.422 35.688 -1.411 1 93.06 191 PRO B CA 1
ATOM 5402 C C . PRO B 1 191 ? 18.266 35.469 -2.391 1 93.06 191 PRO B C 1
ATOM 5404 O O . PRO B 1 191 ? 17.594 34.406 -2.326 1 93.06 191 PRO B O 1
ATOM 5407 N N . THR B 1 192 ? 18.047 36.406 -3.285 1 90.06 192 THR B N 1
ATOM 5408 C CA . THR B 1 192 ? 17 36.312 -4.301 1 90.06 192 THR B CA 1
ATOM 5409 C C . THR B 1 192 ? 17.609 36.312 -5.699 1 90.06 192 THR B C 1
ATOM 5411 O O . THR B 1 192 ? 16.891 36.219 -6.695 1 90.06 192 THR B O 1
ATOM 5414 N N . GLY B 1 193 ? 18.859 36.406 -5.707 1 82.38 193 GLY B N 1
ATOM 5415 C CA . GLY B 1 193 ? 19.531 36.406 -6.992 1 82.38 193 GLY B CA 1
ATOM 5416 C C . GLY B 1 193 ? 20.234 35.094 -7.309 1 82.38 193 GLY B C 1
ATOM 5417 O O . GLY B 1 193 ? 20.078 34.125 -6.57 1 82.38 193 GLY B O 1
ATOM 5418 N N . GLY B 1 194 ? 20.734 34.969 -8.477 1 74 194 GLY B N 1
ATOM 5419 C CA . GLY B 1 194 ? 21.484 33.781 -8.906 1 74 194 GLY B CA 1
ATOM 5420 C C . GLY B 1 194 ? 20.828 33.062 -10.047 1 74 194 GLY B C 1
ATOM 5421 O O . GLY B 1 194 ? 19.703 33.375 -10.438 1 74 194 GLY B O 1
ATOM 5422 N N . ASP B 1 195 ? 21.688 32.094 -10.586 1 78.38 195 ASP B N 1
ATOM 5423 C CA . ASP B 1 195 ? 21.219 31.266 -11.695 1 78.38 195 ASP B CA 1
ATOM 5424 C C . ASP B 1 195 ? 20.125 30.297 -11.242 1 78.38 195 ASP B C 1
ATOM 5426 O O . ASP B 1 195 ? 20.094 29.891 -10.086 1 78.38 195 ASP B O 1
ATOM 5430 N N . GLN B 1 196 ? 19.266 30.109 -12.141 1 72.19 196 GLN B N 1
ATOM 5431 C CA . GLN B 1 196 ? 18.094 29.281 -11.859 1 72.19 196 GLN B CA 1
ATOM 5432 C C . GLN B 1 196 ? 18.5 27.938 -11.258 1 72.19 196 GLN B C 1
ATOM 5434 O O . GLN B 1 196 ? 17.828 27.422 -10.375 1 72.19 196 GLN B O 1
ATOM 5439 N N . LYS B 1 197 ? 19.625 27.422 -11.695 1 74.56 197 LYS B N 1
ATOM 5440 C CA . LYS B 1 197 ? 20.047 26.094 -11.266 1 74.56 197 LYS B CA 1
ATOM 5441 C C . LYS B 1 197 ? 20.531 26.109 -9.812 1 74.56 197 LYS B C 1
ATOM 5443 O O . LYS B 1 197 ? 20.328 25.141 -9.07 1 74.56 197 LYS B O 1
ATOM 5448 N N . ASP B 1 198 ? 21.078 27.234 -9.336 1 79.88 198 ASP B N 1
ATOM 5449 C CA . ASP B 1 198 ? 21.703 27.266 -8.023 1 79.88 198 ASP B CA 1
ATOM 5450 C C . ASP B 1 198 ? 20.953 28.203 -7.082 1 79.88 198 ASP B C 1
ATOM 5452 O O . ASP B 1 198 ? 21.344 28.375 -5.926 1 79.88 198 ASP B O 1
ATOM 5456 N N . ARG B 1 199 ? 19.906 28.641 -7.574 1 89.12 199 ARG B N 1
ATOM 5457 C CA . ARG B 1 199 ? 19.141 29.609 -6.812 1 89.12 199 ARG B CA 1
ATOM 5458 C C . ARG B 1 199 ? 18.562 29 -5.543 1 89.12 199 ARG B C 1
ATOM 5460 O O . ARG B 1 199 ? 18.078 27.859 -5.566 1 89.12 199 ARG B O 1
ATOM 5467 N N . VAL B 1 200 ? 18.766 29.797 -4.406 1 93.12 200 VAL B N 1
ATOM 5468 C CA . VAL B 1 200 ? 18.172 29.406 -3.133 1 93.12 200 VAL B CA 1
ATOM 5469 C C . VAL B 1 200 ? 16.984 30.312 -2.83 1 93.12 200 VAL B C 1
ATOM 5471 O O . VAL B 1 200 ? 16.969 31.484 -3.223 1 93.12 200 VAL B O 1
ATOM 5474 N N . TYR B 1 201 ? 16.031 29.812 -2.125 1 94.31 201 TYR B N 1
ATOM 5475 C CA . TYR B 1 201 ? 14.836 30.547 -1.727 1 94.31 201 TYR B CA 1
ATOM 5476 C C . TYR B 1 201 ? 14.688 30.562 -0.21 1 94.31 201 TYR B C 1
ATOM 5478 O O . TYR B 1 201 ? 15.07 29.609 0.467 1 94.31 201 TYR B O 1
ATOM 5486 N N . GLY B 1 202 ? 14.18 31.656 0.256 1 96.81 202 GLY B N 1
ATOM 5487 C CA . GLY B 1 202 ? 13.93 31.719 1.687 1 96.81 202 GLY B CA 1
ATOM 5488 C C . GLY B 1 202 ? 12.82 30.781 2.133 1 96.81 202 GLY B C 1
ATOM 5489 O O . GLY B 1 202 ? 12.891 30.188 3.213 1 96.81 202 GLY B O 1
ATOM 5490 N N . PHE B 1 203 ? 11.82 30.719 1.369 1 96.25 203 PHE B N 1
ATOM 5491 C CA . PHE B 1 203 ? 10.664 29.891 1.676 1 96.25 203 PHE B CA 1
ATOM 5492 C C . PHE B 1 203 ? 10.141 29.219 0.416 1 96.25 203 PHE B C 1
ATOM 5494 O O . PHE B 1 203 ? 9.953 29.859 -0.614 1 96.25 203 PHE B O 1
ATOM 5501 N N . SER B 1 204 ? 9.93 27.891 0.532 1 93.81 204 SER B N 1
ATOM 5502 C CA . SER B 1 204 ? 9.305 27.141 -0.551 1 93.81 204 SER B CA 1
ATOM 5503 C C . SER B 1 204 ? 7.875 26.75 -0.194 1 93.81 204 SER B C 1
ATOM 5505 O O . SER B 1 204 ? 7.652 26.031 0.786 1 93.81 204 SER B O 1
ATOM 5507 N N . TYR B 1 205 ? 6.988 27.281 -0.984 1 87.62 205 TYR B N 1
ATOM 5508 C CA . TYR B 1 205 ? 5.586 26.922 -0.829 1 87.62 205 TYR B CA 1
ATOM 5509 C C . TYR B 1 205 ? 5.203 25.781 -1.778 1 87.62 205 TYR B C 1
ATOM 5511 O O . TYR B 1 205 ? 5.191 25.969 -2.998 1 87.62 205 TYR B O 1
ATOM 5519 N N . GLY B 1 206 ? 5.277 24.578 -1.34 1 72.31 206 GLY B N 1
ATOM 5520 C CA . GLY B 1 206 ? 4.941 23.406 -2.131 1 72.31 206 GLY B CA 1
ATOM 5521 C C . GLY B 1 206 ? 4.008 23.719 -3.287 1 72.31 206 GLY B C 1
ATOM 5522 O O . GLY B 1 206 ? 4.227 24.672 -4.027 1 72.31 206 GLY B O 1
ATOM 5523 N N . TYR B 1 207 ? 2.877 23.031 -3.365 1 64.81 207 TYR B N 1
ATOM 5524 C CA . TYR B 1 207 ? 1.958 23.125 -4.492 1 64.81 207 TYR B CA 1
ATOM 5525 C C . TYR B 1 207 ? 0.836 24.109 -4.207 1 64.81 207 TYR B C 1
ATOM 5527 O O . TYR B 1 207 ? 0.104 23.969 -3.227 1 64.81 207 TYR B O 1
ATOM 5535 N N . GLY B 1 208 ? 1.104 25.328 -4.754 1 73.69 208 GLY B N 1
ATOM 5536 C CA . GLY B 1 208 ? -0.007 26.25 -4.645 1 73.69 208 GLY B CA 1
ATOM 5537 C C . GLY B 1 208 ? 0.287 27.609 -5.266 1 73.69 208 GLY B C 1
ATOM 5538 O O . GLY B 1 208 ? 1.444 27.938 -5.543 1 73.69 208 GLY B O 1
ATOM 5539 N N . ASN B 1 209 ? -0.793 28.297 -5.578 1 83.12 209 ASN B N 1
ATOM 5540 C CA . ASN B 1 209 ? -0.749 29.641 -6.137 1 83.12 209 ASN B CA 1
ATOM 5541 C C . ASN B 1 209 ? -1.014 30.703 -5.066 1 83.12 209 ASN B C 1
ATOM 5543 O O . ASN B 1 209 ? -1.031 30.391 -3.873 1 83.12 209 ASN B O 1
ATOM 5547 N N . LEU B 1 210 ? -1.083 31.922 -5.512 1 87.88 210 LEU B N 1
ATOM 5548 C CA . LEU B 1 210 ? -1.289 33.062 -4.617 1 87.88 210 LEU B CA 1
ATOM 5549 C C . LEU B 1 210 ? -2.574 32.875 -3.812 1 87.88 210 LEU B C 1
ATOM 5551 O O . LEU B 1 210 ? -2.613 33.219 -2.623 1 87.88 210 LEU B O 1
ATOM 5555 N N . THR B 1 211 ? -3.549 32.344 -4.473 1 90.25 211 THR B N 1
ATOM 5556 C CA . THR B 1 211 ? -4.836 32.156 -3.812 1 90.25 211 THR B CA 1
ATOM 5557 C C . THR B 1 211 ? -4.703 31.172 -2.65 1 90.25 211 THR B C 1
ATOM 5559 O O . THR B 1 211 ? -5.133 31.469 -1.533 1 90.25 211 THR B O 1
ATOM 5562 N N . ASN B 1 212 ? -4.078 30.125 -2.893 1 89.81 212 ASN B N 1
ATOM 5563 C CA . ASN B 1 212 ? -3.918 29.094 -1.874 1 89.81 212 ASN B CA 1
ATOM 5564 C C . ASN B 1 212 ? -3.059 29.578 -0.71 1 89.81 212 ASN B C 1
ATOM 5566 O O . ASN B 1 212 ? -3.346 29.281 0.448 1 89.81 212 ASN B O 1
ATOM 5570 N N . MET B 1 213 ? -2.088 30.266 -1.032 1 90.31 213 MET B N 1
ATOM 5571 C CA . MET B 1 213 ? -1.202 30.781 0.006 1 90.31 213 MET B CA 1
ATOM 5572 C C . MET B 1 213 ? -1.938 31.781 0.905 1 90.31 213 MET B C 1
ATOM 5574 O O . MET B 1 213 ? -1.798 31.734 2.129 1 90.31 213 MET B O 1
ATOM 5578 N N . GLY B 1 214 ? -2.666 32.625 0.276 1 92 214 GLY B N 1
ATOM 5579 C CA . GLY B 1 214 ? -3.465 33.562 1.062 1 92 214 GLY B CA 1
ATOM 5580 C C . GLY B 1 214 ? -4.477 32.875 1.953 1 92 214 GLY B C 1
ATOM 5581 O O . GLY B 1 214 ? -4.668 33.25 3.107 1 92 214 GLY B O 1
ATOM 5582 N N . MET B 1 215 ? -5.082 31.906 1.387 1 89.94 215 MET B N 1
ATOM 5583 C CA . MET B 1 215 ? -6.07 31.156 2.154 1 89.94 215 MET B CA 1
ATOM 5584 C C . MET B 1 215 ? -5.422 30.469 3.355 1 89.94 215 MET B C 1
ATOM 5586 O O . MET B 1 215 ? -6.016 30.406 4.434 1 89.94 215 MET B O 1
ATOM 5590 N N . MET B 1 216 ? -4.305 29.969 3.174 1 89.12 216 MET B N 1
ATOM 5591 C CA . MET B 1 216 ? -3.562 29.328 4.262 1 89.12 216 MET B CA 1
ATOM 5592 C C . MET B 1 216 ? -3.254 30.344 5.367 1 89.12 216 MET B C 1
ATOM 5594 O O . MET B 1 216 ? -3.484 30.062 6.543 1 89.12 216 MET B O 1
ATOM 5598 N N . ILE B 1 217 ? -2.811 31.5 5.027 1 91.94 217 ILE B N 1
ATOM 5599 C CA . ILE B 1 217 ? -2.49 32.562 5.98 1 91.94 217 ILE B CA 1
ATOM 5600 C C . ILE B 1 217 ? -3.762 33 6.684 1 91.94 217 ILE B C 1
ATOM 5602 O O . ILE B 1 217 ? -3.783 33.156 7.91 1 91.94 217 ILE B O 1
ATOM 5606 N N . GLY B 1 218 ? -4.785 33.219 5.887 1 91.88 218 GLY B N 1
ATOM 5607 C CA . GLY B 1 218 ? -6.059 33.625 6.465 1 91.88 218 GLY B CA 1
ATOM 5608 C C . GLY B 1 218 ? -6.613 32.625 7.453 1 91.88 218 GLY B C 1
ATOM 5609 O O . GLY B 1 218 ? -7.156 33 8.492 1 91.88 218 GLY B O 1
ATOM 5610 N N . SER B 1 219 ? -6.449 31.406 7.094 1 87.38 219 SER B N 1
ATOM 5611 C CA . SER B 1 219 ? -6.922 30.344 7.977 1 87.38 219 SER B CA 1
ATOM 5612 C C . SER B 1 219 ? -6.188 30.375 9.312 1 87.38 219 SER B C 1
ATOM 5614 O O . SER B 1 219 ? -6.797 30.156 10.359 1 87.38 219 SER B O 1
ATOM 5616 N N . THR B 1 220 ? -4.949 30.609 9.297 1 91.38 220 THR B N 1
ATOM 5617 C CA . 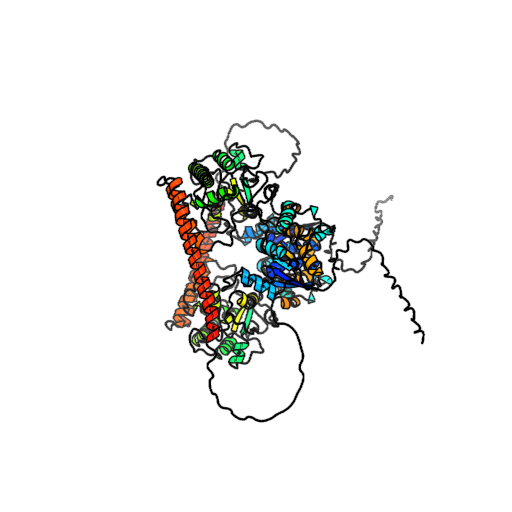THR B 1 220 ? -4.16 30.734 10.516 1 91.38 220 THR B CA 1
ATOM 5618 C C . THR B 1 220 ? -4.699 31.859 11.391 1 91.38 220 THR B C 1
ATOM 5620 O O . THR B 1 220 ? -4.715 31.734 12.617 1 91.38 220 THR B O 1
ATOM 5623 N N . GLU B 1 221 ? -5.219 32.812 10.75 1 90 221 GLU B N 1
ATOM 5624 C CA . GLU B 1 221 ? -5.703 34 11.477 1 90 221 GLU B CA 1
ATOM 5625 C C . GLU B 1 221 ? -7.188 33.875 11.797 1 90 221 GLU B C 1
ATOM 5627 O O . GLU B 1 221 ? -7.793 34.812 12.344 1 90 221 GLU B O 1
ATOM 5632 N N . GLY B 1 222 ? -7.793 32.812 11.406 1 87.44 222 GLY B N 1
ATOM 5633 C CA . GLY B 1 222 ? -9.18 32.562 11.742 1 87.44 222 GLY B CA 1
ATOM 5634 C C . GLY B 1 222 ? -10.164 33.219 10.797 1 87.44 222 GLY B C 1
ATOM 5635 O O . GLY B 1 222 ? -11.344 33.344 11.125 1 87.44 222 GLY B O 1
ATOM 5636 N N . LEU B 1 223 ? -9.695 33.656 9.648 1 89.94 223 LEU B N 1
ATOM 5637 C CA . LEU B 1 223 ? -10.586 34.281 8.672 1 89.94 223 LEU B CA 1
ATOM 5638 C C . LEU B 1 223 ? -11.398 33.219 7.93 1 89.94 223 LEU B C 1
ATOM 5640 O O . LEU B 1 223 ? -10.938 32.094 7.719 1 89.94 223 LEU B O 1
ATOM 5644 N N . ARG B 1 224 ? -12.602 33.625 7.566 1 89.69 224 ARG B N 1
ATOM 5645 C CA . ARG B 1 224 ? -13.484 32.781 6.781 1 89.69 224 ARG B CA 1
ATOM 5646 C C . ARG B 1 224 ? -13.922 33.469 5.496 1 89.69 224 ARG B C 1
ATOM 5648 O O . ARG B 1 224 ? -14.312 34.656 5.523 1 89.69 224 ARG B O 1
ATOM 5655 N N . TYR B 1 225 ? -13.805 32.719 4.434 1 91.56 225 TYR B N 1
ATOM 5656 C CA . TYR B 1 225 ? -14.234 33.312 3.174 1 91.56 225 TYR B CA 1
ATOM 5657 C C . TYR B 1 225 ? -15.703 33.031 2.904 1 91.56 225 TYR B C 1
ATOM 5659 O O . TYR B 1 225 ? -16.297 33.562 1.975 1 91.56 225 TYR B O 1
ATOM 5667 N N . ILE B 1 226 ? -16.25 32.125 3.717 1 90.75 226 ILE B N 1
ATOM 5668 C CA . ILE B 1 226 ? -17.656 31.75 3.621 1 90.75 226 ILE B CA 1
ATOM 5669 C C . ILE B 1 226 ? -18.25 31.594 5.02 1 90.75 226 ILE B C 1
ATOM 5671 O O . ILE B 1 226 ? -17.578 31.094 5.934 1 90.75 226 ILE B O 1
ATOM 5675 N N . ASP B 1 227 ? -19.469 32 5.195 1 87 227 ASP B N 1
ATOM 5676 C CA . ASP B 1 227 ? -20.078 31.953 6.523 1 87 227 ASP B CA 1
ATOM 5677 C C . ASP B 1 227 ? -20.406 30.516 6.922 1 87 227 ASP B C 1
ATOM 5679 O O . ASP B 1 227 ? -20.5 29.641 6.066 1 87 227 ASP B O 1
ATOM 5683 N N . PRO B 1 228 ? -20.531 30.266 8.172 1 79.56 228 PRO B N 1
ATOM 5684 C CA . PRO B 1 228 ? -20.734 28.891 8.656 1 79.56 228 PRO B CA 1
ATOM 5685 C C . PRO B 1 228 ? -21.969 28.234 8.031 1 79.56 228 PRO B C 1
ATOM 5687 O O . PRO B 1 228 ? -21.984 27.016 7.844 1 79.56 228 PRO B O 1
ATOM 5690 N N . ALA B 1 229 ? -22.953 29.031 7.719 1 80.38 229 ALA B N 1
ATOM 5691 C CA . ALA B 1 229 ? -24.172 28.5 7.105 1 80.38 229 ALA B CA 1
ATOM 5692 C C . ALA B 1 229 ? -23.969 28.266 5.609 1 80.38 229 ALA B C 1
ATOM 5694 O O . ALA B 1 229 ? -24.828 27.672 4.953 1 80.38 229 ALA B O 1
ATOM 5695 N N . ALA B 1 230 ? -22.812 28.719 5.113 1 86.38 230 ALA B N 1
ATOM 5696 C CA . ALA B 1 230 ? -22.453 28.594 3.701 1 86.38 230 ALA B CA 1
ATOM 5697 C C . ALA B 1 230 ? -23.469 29.312 2.814 1 86.38 230 ALA B C 1
ATOM 5699 O O . ALA B 1 230 ? -23.969 28.734 1.845 1 86.38 230 ALA B O 1
ATOM 5700 N N . THR B 1 231 ? -23.844 30.484 3.164 1 89 231 THR B N 1
ATOM 5701 C CA . THR B 1 231 ? -24.828 31.234 2.395 1 89 231 THR B CA 1
ATOM 5702 C C . THR B 1 231 ? -24.234 32.531 1.862 1 89 231 THR B C 1
ATOM 5704 O O . THR B 1 231 ? -24.781 33.156 0.954 1 89 231 THR B O 1
ATOM 5707 N N . LYS B 1 232 ? -23.141 32.875 2.439 1 92.5 232 LYS B N 1
ATOM 5708 C CA . LYS B 1 232 ? -22.578 34.156 2.074 1 92.5 232 LYS B CA 1
ATOM 5709 C C . LYS B 1 232 ? -21.062 34.094 1.955 1 92.5 232 LYS B C 1
ATOM 5711 O O . LYS B 1 232 ? -20.391 33.562 2.846 1 92.5 232 LYS B O 1
ATOM 5716 N N . ILE B 1 233 ? -20.594 34.688 0.858 1 94.69 233 ILE B N 1
ATOM 5717 C CA . ILE B 1 233 ? -19.156 34.812 0.659 1 94.69 233 ILE B CA 1
ATOM 5718 C C . ILE B 1 233 ? -18.641 36.094 1.287 1 94.69 233 ILE B C 1
ATOM 5720 O O . ILE B 1 233 ? -19.234 37.156 1.119 1 94.69 233 ILE B O 1
ATOM 5724 N N . SER B 1 234 ? -17.625 35.969 2.059 1 93 234 SER B N 1
ATOM 5725 C CA . SER B 1 234 ? -17.031 37.125 2.719 1 93 234 SER B CA 1
ATOM 5726 C C . SER B 1 234 ? -15.523 37.156 2.551 1 93 234 SER B C 1
ATOM 5728 O O . SER B 1 234 ? -14.781 36.812 3.486 1 93 234 SER B O 1
ATOM 5730 N N . ILE B 1 235 ? -15.07 37.625 1.443 1 95.62 235 ILE B N 1
ATOM 5731 C CA . ILE B 1 235 ? -13.633 37.625 1.204 1 95.62 235 ILE B CA 1
ATOM 5732 C C . ILE B 1 235 ? -13.172 39.062 0.987 1 95.62 235 ILE B C 1
ATOM 5734 O O . ILE B 1 235 ? -11.969 39.344 0.982 1 95.62 235 ILE B O 1
ATOM 5738 N N . ASN B 1 236 ? -14.164 39.938 0.765 1 96.81 236 ASN B N 1
ATOM 5739 C CA . ASN B 1 236 ? -13.867 41.375 0.635 1 96.81 236 ASN B CA 1
ATOM 5740 C C . ASN B 1 236 ? -13.922 42.094 1.984 1 96.81 236 ASN B C 1
ATOM 5742 O O . ASN B 1 236 ? -14.812 42.906 2.221 1 96.81 236 ASN B O 1
ATOM 5746 N N . THR B 1 237 ? -13.023 41.812 2.832 1 96.44 237 THR B N 1
ATOM 5747 C CA . THR B 1 237 ? -12.914 42.375 4.176 1 96.44 237 THR B CA 1
ATOM 5748 C C . THR B 1 237 ? -11.5 42.906 4.43 1 96.44 237 THR B C 1
ATOM 5750 O O . THR B 1 237 ? -10.57 42.562 3.697 1 96.44 237 THR B O 1
ATOM 5753 N N . ASP B 1 238 ? -11.305 43.656 5.469 1 96.56 238 ASP B N 1
ATOM 5754 C CA . ASP B 1 238 ? -10 44.219 5.824 1 96.56 238 ASP B CA 1
ATOM 5755 C C . ASP B 1 238 ? -9.016 43.125 6.176 1 96.56 238 ASP B C 1
ATOM 5757 O O . ASP B 1 238 ? -7.82 43.219 5.875 1 96.56 238 ASP B O 1
ATOM 5761 N N . GLY B 1 239 ? -9.531 42.094 6.828 1 95.38 239 GLY B N 1
ATOM 5762 C CA . GLY B 1 239 ? -8.688 40.969 7.18 1 95.38 239 GLY B CA 1
ATOM 5763 C C . GLY B 1 239 ? -8.102 40.281 5.973 1 95.38 239 GLY B C 1
ATOM 5764 O O . GLY B 1 239 ? -6.887 40.062 5.91 1 95.38 239 GLY B O 1
ATOM 5765 N N . TRP B 1 240 ? -8.93 40.031 4.996 1 96.44 240 TRP B N 1
ATOM 5766 C CA . TRP B 1 240 ? -8.477 39.344 3.791 1 96.44 240 TRP B CA 1
ATOM 5767 C C . TRP B 1 240 ? -7.582 40.25 2.955 1 96.44 240 TRP B C 1
ATOM 5769 O O . TRP B 1 240 ? -6.621 39.781 2.334 1 96.44 240 TRP B O 1
ATOM 5779 N N . LYS B 1 241 ? -7.926 41.469 2.918 1 97.25 241 LYS B N 1
ATOM 5780 C CA . LYS B 1 241 ? -7.074 42.438 2.219 1 97.25 241 LYS B CA 1
ATOM 5781 C C . LYS B 1 241 ? -5.66 42.438 2.787 1 97.25 241 LYS B C 1
ATOM 5783 O O . LYS B 1 241 ? -4.684 42.375 2.035 1 97.25 241 LYS B O 1
ATOM 5788 N N . ARG B 1 242 ? -5.531 42.469 4.062 1 96.19 242 ARG B N 1
ATOM 5789 C CA . ARG B 1 242 ? -4.227 42.469 4.715 1 96.19 242 ARG B CA 1
ATOM 5790 C C . ARG B 1 242 ? -3.467 41.188 4.379 1 96.19 242 ARG B C 1
ATOM 5792 O O . ARG B 1 242 ? -2.27 41.219 4.09 1 96.19 242 ARG B O 1
ATOM 5799 N N . VAL B 1 243 ? -4.188 40.094 4.43 1 96.19 243 VAL B N 1
ATOM 5800 C CA . VAL B 1 243 ? -3.588 38.781 4.16 1 96.19 243 VAL B CA 1
ATOM 5801 C C . VAL B 1 243 ? -3.021 38.75 2.744 1 96.19 243 VAL B C 1
ATOM 5803 O O . VAL B 1 243 ? -1.869 38.375 2.535 1 96.19 243 VAL B O 1
ATOM 5806 N N . TYR B 1 244 ? -3.785 39.188 1.794 1 96.5 244 TYR B N 1
ATOM 5807 C CA . TYR B 1 244 ? -3.332 39.094 0.411 1 96.5 244 TYR B CA 1
ATOM 5808 C C . TYR B 1 244 ? -2.297 40.188 0.1 1 96.5 244 TYR B C 1
ATOM 5810 O O . TYR B 1 244 ? -1.414 39.969 -0.737 1 96.5 244 TYR B O 1
ATOM 5818 N N . GLU B 1 245 ? -2.348 41.312 0.812 1 96 245 GLU B N 1
ATOM 5819 C CA . GLU B 1 245 ? -1.254 42.25 0.715 1 96 245 GLU B CA 1
ATOM 5820 C C . GLU B 1 245 ? 0.062 41.656 1.193 1 96 245 GLU B C 1
ATOM 5822 O O . GLU B 1 245 ? 1.097 41.812 0.542 1 96 245 GLU B O 1
ATOM 5827 N N . THR B 1 246 ? -0.019 41.031 2.289 1 94 246 THR B N 1
ATOM 5828 C CA . THR B 1 246 ? 1.146 40.344 2.852 1 94 246 THR B CA 1
ATOM 5829 C C . THR B 1 246 ? 1.676 39.281 1.89 1 94 246 THR B C 1
ATOM 5831 O O . THR B 1 246 ? 2.883 39.219 1.657 1 94 246 THR B O 1
ATOM 5834 N N . THR B 1 247 ? 0.766 38.531 1.354 1 93.56 247 THR B N 1
ATOM 5835 C CA . THR B 1 247 ? 1.131 37.438 0.438 1 93.56 247 THR B CA 1
ATOM 5836 C C . THR B 1 247 ? 1.776 38 -0.825 1 93.56 247 THR B C 1
ATOM 5838 O O . THR B 1 247 ? 2.811 37.5 -1.274 1 93.56 247 THR B O 1
ATOM 5841 N N . LEU B 1 248 ? 1.158 39 -1.37 1 93.38 248 LEU B N 1
ATOM 5842 C CA . LEU B 1 248 ? 1.666 39.656 -2.578 1 93.38 248 LEU B CA 1
ATOM 5843 C C . LEU B 1 248 ? 3.057 40.219 -2.342 1 93.38 248 LEU B C 1
ATOM 5845 O O . LEU B 1 248 ? 3.943 40.094 -3.188 1 93.38 248 LEU B O 1
ATOM 5849 N N . ALA B 1 249 ? 3.262 40.844 -1.267 1 93.5 249 ALA B N 1
ATOM 5850 C CA . ALA B 1 249 ? 4.562 41.438 -0.928 1 93.5 249 ALA B CA 1
ATOM 5851 C C . ALA B 1 249 ? 5.629 40.344 -0.823 1 93.5 249 ALA B C 1
ATOM 5853 O O . ALA B 1 249 ? 6.762 40.531 -1.276 1 93.5 249 ALA B O 1
ATOM 5854 N N . ALA B 1 250 ? 5.277 39.281 -0.189 1 93 250 ALA B N 1
ATOM 5855 C CA . ALA B 1 250 ? 6.211 38.156 -0.046 1 93 250 ALA B CA 1
ATOM 5856 C C . ALA B 1 250 ? 6.617 37.594 -1.409 1 93 250 ALA B C 1
ATOM 5858 O O . ALA B 1 250 ? 7.805 37.406 -1.671 1 93 250 ALA B O 1
ATOM 5859 N N . VAL B 1 251 ? 5.645 37.438 -2.24 1 90.38 251 VAL B N 1
ATOM 5860 C CA . VAL B 1 251 ? 5.902 36.875 -3.568 1 90.38 251 VAL B CA 1
ATOM 5861 C C . VAL B 1 251 ? 6.75 37.844 -4.379 1 90.38 251 VAL B C 1
ATOM 5863 O O . VAL B 1 251 ? 7.695 37.438 -5.055 1 90.38 251 VAL B O 1
ATOM 5866 N N . LYS B 1 252 ? 6.488 39.062 -4.336 1 89.62 252 LYS B N 1
ATOM 5867 C CA . LYS B 1 252 ? 7.199 40.094 -5.086 1 89.62 252 LYS B CA 1
ATOM 5868 C C . LYS B 1 252 ? 8.641 40.219 -4.617 1 89.62 252 LYS B C 1
ATOM 5870 O O . LYS B 1 252 ? 9.516 40.656 -5.379 1 89.62 252 LYS B O 1
ATOM 5875 N N . SER B 1 253 ? 8.93 39.844 -3.436 1 91.94 253 SER B N 1
ATOM 5876 C CA . SER B 1 253 ? 10.273 39.969 -2.871 1 91.94 253 SER B CA 1
ATOM 5877 C C . SER B 1 253 ? 11.242 39 -3.559 1 91.94 253 SER B C 1
ATOM 5879 O O . SER B 1 253 ? 12.461 39.156 -3.428 1 91.94 253 SER B O 1
ATOM 5881 N N . GLY B 1 254 ? 10.727 37.969 -4.152 1 90 254 GLY B N 1
ATOM 5882 C CA . GLY B 1 254 ? 11.57 36.969 -4.785 1 90 254 GLY B CA 1
ATOM 5883 C C . GLY B 1 254 ? 12.062 35.906 -3.82 1 90 254 GLY B C 1
ATOM 5884 O O . GLY B 1 254 ? 12.734 34.938 -4.227 1 90 254 GLY B O 1
ATOM 5885 N N . ALA B 1 255 ? 11.672 36.031 -2.557 1 93.19 255 ALA B N 1
ATOM 5886 C CA . ALA B 1 255 ? 12.164 35.125 -1.527 1 93.19 255 ALA B CA 1
ATOM 5887 C C . ALA B 1 255 ? 11.352 33.844 -1.5 1 93.19 255 ALA B C 1
ATOM 5889 O O . ALA B 1 255 ? 11.766 32.844 -0.89 1 93.19 255 ALA B O 1
ATOM 5890 N N . ILE B 1 256 ? 10.188 33.875 -2.17 1 92.5 256 ILE B N 1
ATOM 5891 C CA . ILE B 1 256 ? 9.258 32.781 -2.098 1 92.5 256 ILE B CA 1
ATOM 5892 C C . ILE B 1 256 ? 9.289 31.984 -3.408 1 92.5 256 ILE B C 1
ATOM 5894 O O . ILE B 1 256 ? 9.32 32.562 -4.492 1 92.5 256 ILE B O 1
ATOM 5898 N N . TYR B 1 257 ? 9.336 30.656 -3.223 1 88.81 257 TYR B N 1
ATOM 5899 C CA . TYR B 1 257 ? 9.219 29.797 -4.387 1 88.81 257 TYR B CA 1
ATOM 5900 C C . TYR B 1 257 ? 7.918 29 -4.359 1 88.81 257 TYR B C 1
ATOM 5902 O O . TYR B 1 257 ? 7.512 28.5 -3.307 1 88.81 257 TYR B O 1
ATOM 5910 N N . SER B 1 258 ? 7.25 28.953 -5.469 1 82.75 258 SER B N 1
ATOM 5911 C CA . SER B 1 258 ? 6.199 27.984 -5.742 1 82.75 258 SER B CA 1
ATOM 5912 C C . SER B 1 258 ? 6.246 27.516 -7.191 1 82.75 258 SER B C 1
ATOM 5914 O O . SER B 1 258 ? 6.387 28.328 -8.109 1 82.75 258 SER B O 1
ATOM 5916 N N . PRO B 1 259 ? 6.133 26.156 -7.359 1 73.19 259 PRO B N 1
ATOM 5917 C CA . PRO B 1 259 ? 6.207 25.688 -8.742 1 73.19 259 PRO B CA 1
ATOM 5918 C C . PRO B 1 259 ? 5.172 26.344 -9.648 1 73.19 259 PRO B C 1
ATOM 5920 O O . PRO B 1 259 ? 5.453 26.609 -10.82 1 73.19 259 PRO B O 1
ATOM 5923 N N . GLU B 1 260 ? 4.02 26.547 -9.141 1 65.62 260 GLU B N 1
ATOM 5924 C CA . GLU B 1 260 ? 2.945 27.125 -9.945 1 65.62 260 GLU B CA 1
ATOM 5925 C C . GLU B 1 260 ? 3.195 28.594 -10.234 1 65.62 260 GLU B C 1
ATOM 5927 O O . GLU B 1 260 ? 2.674 29.141 -11.211 1 65.62 260 GLU B O 1
ATOM 5932 N N . MET B 1 261 ? 3.951 29.109 -9.398 1 60.56 261 MET B N 1
ATOM 5933 C CA . MET B 1 261 ? 4.18 30.547 -9.531 1 60.56 261 MET B CA 1
ATOM 5934 C C . MET B 1 261 ? 5.395 30.828 -10.406 1 60.56 261 MET B C 1
ATOM 5936 O O . MET B 1 261 ? 5.539 31.922 -10.945 1 60.56 261 MET B O 1
ATOM 5940 N N . VAL B 1 262 ? 6.227 29.703 -10.391 1 59.41 262 VAL B N 1
ATOM 5941 C CA . VAL B 1 262 ? 7.414 29.859 -11.227 1 59.41 262 VAL B CA 1
ATOM 5942 C C . VAL B 1 262 ? 7.289 28.969 -12.469 1 59.41 262 VAL B C 1
ATOM 5944 O O . VAL B 1 262 ? 6.777 27.859 -12.398 1 59.41 262 VAL B O 1
ATOM 5947 N N . SER B 1 263 ? 6.73 29.375 -13.539 1 49.97 263 SER B N 1
ATOM 5948 C CA . SER B 1 263 ? 6.465 28.656 -14.789 1 49.97 263 SER B CA 1
ATOM 5949 C C . SER B 1 263 ? 7.445 27.516 -15 1 49.97 263 SER B C 1
ATOM 5951 O O . SER B 1 263 ? 8.516 27.703 -15.57 1 49.97 263 SER B O 1
ATOM 5953 N N . SER B 1 264 ? 7.699 26.844 -13.977 1 50.66 264 SER B N 1
ATOM 5954 C CA . SER B 1 264 ? 8.688 25.844 -14.367 1 50.66 264 SER B CA 1
ATOM 5955 C C . SER B 1 264 ? 8.047 24.719 -15.188 1 50.66 264 SER B C 1
ATOM 5957 O O . SER B 1 264 ? 6.863 24.422 -15.023 1 50.66 264 SER B O 1
ATOM 5959 N N . GLY B 1 265 ? 8.414 24.469 -16.406 1 50.88 265 GLY B N 1
ATOM 5960 C CA . GLY B 1 265 ? 8.109 23.453 -17.406 1 50.88 265 GLY B CA 1
ATOM 5961 C C . GLY B 1 265 ? 7.723 22.125 -16.812 1 50.88 265 GLY B C 1
ATOM 5962 O O . GLY B 1 265 ? 8.023 21.859 -15.641 1 50.88 265 GLY B O 1
ATOM 5963 N N . ALA B 1 266 ? 6.781 21.547 -17.422 1 52.44 266 ALA B N 1
ATOM 5964 C CA . ALA B 1 266 ? 6.309 20.203 -17.078 1 52.44 266 ALA B CA 1
ATOM 5965 C C . ALA B 1 266 ? 7.473 19.234 -16.922 1 52.44 266 ALA B C 1
ATOM 5967 O O . ALA B 1 266 ? 8.352 19.172 -17.781 1 52.44 266 ALA B O 1
ATOM 5968 N N . GLY B 1 267 ? 7.793 18.984 -15.703 1 57.19 267 GLY B N 1
ATOM 5969 C CA . GLY B 1 267 ? 8.805 17.969 -15.5 1 57.19 267 GLY B CA 1
ATOM 5970 C C . GLY B 1 267 ? 8.508 16.688 -16.266 1 57.19 267 GLY B C 1
ATOM 5971 O O . GLY B 1 267 ? 7.426 16.531 -16.828 1 57.19 267 GLY B O 1
ATOM 5972 N N . ASP B 1 268 ? 9.516 15.82 -16.547 1 59.5 268 ASP B N 1
ATOM 5973 C CA . ASP B 1 268 ? 9.391 14.57 -17.297 1 59.5 268 ASP B CA 1
ATOM 5974 C C . ASP B 1 268 ? 8.68 13.508 -16.453 1 59.5 268 ASP B C 1
ATOM 5976 O O . ASP B 1 268 ? 8.531 12.359 -16.891 1 59.5 268 ASP B O 1
ATOM 5980 N N . GLY B 1 269 ? 8.227 13.891 -15.312 1 65.31 269 GLY B N 1
ATOM 5981 C CA . GLY B 1 269 ? 7.441 12.977 -14.492 1 65.31 269 GLY B CA 1
ATOM 5982 C C . GLY B 1 269 ? 8.289 12.016 -13.688 1 65.31 269 GLY B C 1
ATOM 5983 O O . GLY B 1 269 ? 7.77 11.227 -12.898 1 65.31 269 GLY B O 1
ATOM 5984 N N . SER B 1 270 ? 9.578 12.031 -13.758 1 67.06 270 SER B N 1
ATOM 5985 C CA . SER B 1 270 ? 10.477 11.172 -12.984 1 67.06 270 SER B CA 1
ATOM 5986 C C . SER B 1 270 ? 10.547 11.625 -11.531 1 67.06 270 SER B C 1
ATOM 5988 O O . SER B 1 270 ? 10.156 12.75 -11.203 1 67.06 270 SER B O 1
ATOM 5990 N N . TYR B 1 271 ? 10.914 10.68 -10.719 1 70.75 271 TYR B N 1
ATOM 5991 C CA . TYR B 1 271 ? 11.102 11.039 -9.32 1 70.75 271 TYR B CA 1
ATOM 5992 C C . TYR B 1 271 ? 12.141 12.148 -9.18 1 70.75 271 TYR B C 1
ATOM 5994 O O . TYR B 1 271 ? 12.016 13.023 -8.328 1 70.75 271 TYR B O 1
ATOM 6002 N N . SER B 1 272 ? 13.086 12.102 -10.039 1 68.38 272 SER B N 1
ATOM 6003 C CA . SER B 1 272 ? 14.102 13.148 -10.016 1 68.38 272 SER B CA 1
ATOM 6004 C C . SER B 1 272 ? 13.5 14.508 -10.352 1 68.38 272 SER B C 1
ATOM 6006 O O . SER B 1 272 ? 13.875 15.523 -9.758 1 68.38 272 SER B O 1
ATOM 6008 N N . ASP B 1 273 ? 12.625 14.453 -11.211 1 72.56 273 ASP B N 1
ATOM 6009 C CA . ASP B 1 273 ? 11.922 15.68 -11.562 1 72.56 273 ASP B CA 1
ATOM 6010 C C . ASP B 1 273 ? 11.094 16.203 -10.391 1 72.56 273 ASP B C 1
ATOM 6012 O O . ASP B 1 273 ? 11.102 17.391 -10.094 1 72.56 273 ASP B O 1
ATOM 6016 N N . TYR B 1 274 ? 10.516 15.289 -9.789 1 73.62 274 TYR B N 1
ATOM 6017 C CA . TYR B 1 274 ? 9.734 15.641 -8.609 1 73.62 274 TYR B CA 1
ATOM 6018 C C . TYR B 1 274 ? 10.617 16.25 -7.531 1 73.62 274 TYR B C 1
ATOM 6020 O O . TYR B 1 274 ? 10.273 17.281 -6.949 1 73.62 274 TYR B O 1
ATOM 6028 N N . MET B 1 275 ? 11.719 15.695 -7.34 1 75.06 275 MET B N 1
ATOM 6029 C CA . MET B 1 275 ? 12.641 16.156 -6.309 1 75.06 275 MET B CA 1
ATOM 6030 C C . MET B 1 275 ? 13.18 17.547 -6.645 1 75.06 275 MET B C 1
ATOM 6032 O O . MET B 1 275 ? 13.352 18.375 -5.754 1 75.06 275 MET B O 1
ATOM 6036 N N . GLU B 1 276 ? 13.344 17.719 -7.879 1 73.56 276 GLU B N 1
ATOM 6037 C CA . GLU B 1 276 ? 13.875 19.016 -8.289 1 73.56 276 GLU B CA 1
ATOM 6038 C C . GLU B 1 276 ? 12.844 20.125 -8.102 1 73.56 276 GLU B C 1
ATOM 6040 O O . GLU B 1 276 ? 13.203 21.281 -7.867 1 73.56 276 GLU B O 1
ATOM 6045 N N . ARG B 1 277 ? 11.711 19.672 -8.125 1 79.38 277 ARG B N 1
ATOM 6046 C CA . ARG B 1 277 ? 10.648 20.656 -8.008 1 79.38 277 ARG B CA 1
ATOM 6047 C C . ARG B 1 277 ? 10.391 21.016 -6.547 1 79.38 277 ARG B C 1
ATOM 6049 O O . ARG B 1 277 ? 9.852 22.078 -6.246 1 79.38 277 ARG B O 1
ATOM 6056 N N . ASP B 1 278 ? 10.781 20.203 -5.723 1 88.5 278 ASP B N 1
ATOM 6057 C CA . ASP B 1 278 ? 10.727 20.484 -4.293 1 88.5 278 ASP B CA 1
ATOM 6058 C C . ASP B 1 278 ? 12.031 21.109 -3.803 1 88.5 278 ASP B C 1
ATOM 6060 O O . ASP B 1 278 ? 12.969 20.391 -3.457 1 88.5 278 ASP B O 1
ATOM 6064 N N . LYS B 1 279 ? 11.992 22.422 -3.689 1 91.19 279 LYS B N 1
ATOM 6065 C CA . LYS B 1 279 ? 13.227 23.156 -3.438 1 91.19 279 LYS B CA 1
ATOM 6066 C C . LYS B 1 279 ? 13.734 22.906 -2.018 1 91.19 279 LYS B C 1
ATOM 6068 O O . LYS B 1 279 ? 14.93 23.016 -1.75 1 91.19 279 LYS B O 1
ATOM 6073 N N . PHE B 1 280 ? 12.898 22.578 -1.094 1 94.81 280 PHE B N 1
ATOM 6074 C CA . PHE B 1 280 ? 13.391 22.219 0.233 1 94.81 280 PHE B CA 1
ATOM 6075 C C . PHE B 1 280 ? 14.039 20.844 0.229 1 94.81 280 PHE B C 1
ATOM 6077 O O . PHE B 1 280 ? 15.133 20.672 0.757 1 94.81 280 PHE B O 1
ATOM 6084 N N . LEU B 1 281 ? 13.328 19.953 -0.356 1 92.44 281 LEU B N 1
ATOM 6085 C CA . LEU B 1 281 ? 13.844 18.594 -0.435 1 92.44 281 LEU B CA 1
ATOM 6086 C C . LEU B 1 281 ? 15.203 18.562 -1.117 1 92.44 281 LEU B C 1
ATOM 6088 O O . LEU B 1 281 ? 16.078 17.781 -0.737 1 92.44 281 LEU B O 1
ATOM 6092 N N . SER B 1 282 ? 15.367 19.438 -2.096 1 90.06 282 SER B N 1
ATOM 6093 C CA . SER B 1 282 ? 16.609 19.469 -2.846 1 90.06 282 SER B CA 1
ATOM 6094 C C . SER B 1 282 ? 17.656 20.328 -2.15 1 90.06 282 SER B C 1
ATOM 6096 O O . SER B 1 282 ? 18.75 20.547 -2.682 1 90.06 282 SER B O 1
ATOM 6098 N N . GLY B 1 283 ? 17.297 20.906 -1.023 1 93.19 283 GLY B N 1
ATOM 6099 C CA . GLY B 1 283 ? 18.25 21.703 -0.251 1 93.19 283 GLY B CA 1
ATOM 6100 C C . GLY B 1 283 ? 18.359 23.141 -0.73 1 93.19 283 GLY B C 1
ATOM 6101 O O . GLY B 1 283 ? 19.312 23.828 -0.387 1 93.19 283 GLY B O 1
ATOM 6102 N N . LYS B 1 284 ? 17.406 23.562 -1.528 1 92.75 284 LYS B N 1
ATOM 6103 C CA . LYS B 1 284 ? 17.516 24.891 -2.152 1 92.75 284 LYS B CA 1
ATOM 6104 C C . LYS B 1 284 ? 16.484 25.844 -1.575 1 92.75 284 LYS B C 1
ATOM 6106 O O . LYS B 1 284 ? 16.188 26.891 -2.17 1 92.75 284 LYS B O 1
ATOM 6111 N N . ALA B 1 285 ? 15.891 25.594 -0.474 1 96.25 285 ALA B N 1
ATOM 6112 C CA . ALA B 1 285 ? 15.016 26.5 0.27 1 96.25 285 ALA B CA 1
ATOM 6113 C C . ALA B 1 285 ? 15.336 26.469 1.762 1 96.25 285 ALA B C 1
ATOM 6115 O O . ALA B 1 285 ? 15.602 25.406 2.32 1 96.25 285 ALA B O 1
ATOM 6116 N N . ALA B 1 286 ? 15.25 27.594 2.359 1 98.19 286 ALA B N 1
ATOM 6117 C CA . ALA B 1 286 ? 15.586 27.719 3.773 1 98.19 286 ALA B CA 1
ATOM 6118 C C . ALA B 1 286 ? 14.461 27.188 4.656 1 98.19 286 ALA B C 1
ATOM 6120 O O . ALA B 1 286 ? 14.711 26.641 5.734 1 98.19 286 ALA B O 1
ATOM 6121 N N . MET B 1 287 ? 13.289 27.391 4.176 1 98.25 287 MET B N 1
ATOM 6122 C CA . MET B 1 287 ? 12.148 26.953 4.977 1 98.25 287 MET B CA 1
ATOM 6123 C C . MET B 1 287 ? 11.039 26.406 4.094 1 98.25 287 MET B C 1
ATOM 6125 O O . MET B 1 287 ? 10.969 26.719 2.902 1 98.25 287 MET B O 1
ATOM 6129 N N . THR B 1 288 ? 10.219 25.547 4.66 1 96.81 288 THR B N 1
ATOM 6130 C CA . THR B 1 288 ? 8.969 25.094 4.055 1 96.81 288 THR B CA 1
ATOM 6131 C C . THR B 1 288 ? 7.969 24.672 5.133 1 96.81 288 THR B C 1
ATOM 6133 O O . THR B 1 288 ? 8.352 24.438 6.281 1 96.81 288 THR B O 1
ATOM 6136 N N . MET B 1 289 ? 6.746 24.75 4.781 1 95.44 289 MET B N 1
ATOM 6137 C CA . MET B 1 289 ? 5.707 24.203 5.656 1 95.44 289 MET B CA 1
ATOM 6138 C C . MET B 1 289 ? 5.172 22.891 5.117 1 95.44 289 MET B C 1
ATOM 6140 O O . MET B 1 289 ? 4.75 22.812 3.963 1 95.44 289 MET B O 1
ATOM 6144 N N . ASN B 1 290 ? 5.219 21.875 5.938 1 94.75 290 ASN B N 1
ATOM 6145 C CA . ASN B 1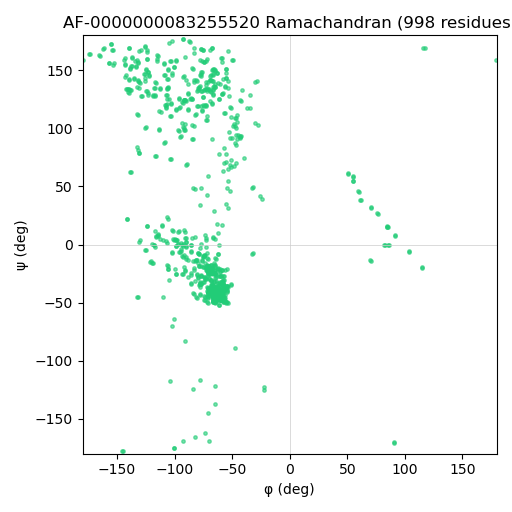 290 ? 4.766 20.562 5.496 1 94.75 290 ASN B CA 1
ATOM 6146 C C . ASN B 1 290 ? 4.328 19.703 6.672 1 94.75 290 ASN B C 1
ATOM 6148 O O . ASN B 1 290 ? 4.453 20.109 7.828 1 94.75 290 ASN B O 1
ATOM 6152 N N . GLY B 1 291 ? 3.754 18.562 6.301 1 94.5 291 GLY B N 1
ATOM 6153 C CA . GLY B 1 291 ? 3.283 17.641 7.316 1 94.5 291 GLY B CA 1
ATOM 6154 C C . GLY B 1 291 ? 4.352 16.672 7.773 1 94.5 291 GLY B C 1
ATOM 6155 O O . GLY B 1 291 ? 5.461 16.656 7.23 1 94.5 291 GLY B O 1
ATOM 6156 N N . SER B 1 292 ? 4 15.875 8.773 1 92.44 292 SER B N 1
ATOM 6157 C CA . SER B 1 292 ? 4.93 14.922 9.375 1 92.44 292 SER B CA 1
ATOM 6158 C C . SER B 1 292 ? 5.398 13.891 8.352 1 92.44 292 SER B C 1
ATOM 6160 O O . SER B 1 292 ? 6.504 13.352 8.469 1 92.44 292 SER B O 1
ATOM 6162 N N . TYR B 1 293 ? 4.625 13.602 7.348 1 91.56 293 TYR B N 1
ATOM 6163 C CA . TYR B 1 293 ? 5.012 12.656 6.309 1 91.56 293 TYR B CA 1
ATOM 6164 C C . TYR B 1 293 ? 6.285 13.102 5.605 1 91.56 293 TYR B C 1
ATOM 6166 O O . TYR B 1 293 ? 7.02 12.281 5.051 1 91.56 293 TYR B O 1
ATOM 6174 N N . TYR B 1 294 ? 6.512 14.359 5.586 1 92.62 294 TYR B N 1
ATOM 6175 C CA . TYR B 1 294 ? 7.633 14.953 4.863 1 92.62 294 TYR B CA 1
ATOM 6176 C C . TYR B 1 294 ? 8.961 14.484 5.441 1 92.62 294 TYR B C 1
ATOM 6178 O O . TYR B 1 294 ? 9.984 14.477 4.746 1 92.62 294 TYR B O 1
ATOM 6186 N N . MET B 1 295 ? 8.977 14.109 6.711 1 92 295 MET B N 1
ATOM 6187 C CA . MET B 1 295 ? 10.188 13.586 7.336 1 92 295 MET B CA 1
ATOM 6188 C C . MET B 1 295 ? 10.648 12.312 6.637 1 92 295 MET B C 1
ATOM 6190 O O . MET B 1 295 ? 11.852 12.109 6.438 1 92 295 MET B O 1
ATOM 6194 N N . ASP B 1 296 ? 9.695 11.555 6.277 1 87.12 296 ASP B N 1
ATOM 6195 C CA . ASP B 1 296 ? 10.023 10.336 5.551 1 87.12 296 ASP B CA 1
ATOM 6196 C C . ASP B 1 296 ? 10.625 10.648 4.184 1 87.12 296 ASP B C 1
ATOM 6198 O O . ASP B 1 296 ? 11.57 9.992 3.746 1 87.12 296 ASP B O 1
ATOM 6202 N N . GLU B 1 297 ? 10.039 11.578 3.555 1 86.75 297 GLU B N 1
ATOM 6203 C CA . GLU B 1 297 ? 10.547 11.992 2.248 1 86.75 297 GLU B CA 1
ATOM 6204 C C . GLU B 1 297 ? 11.992 12.469 2.344 1 86.75 297 GLU B C 1
ATOM 6206 O O . GLU B 1 297 ? 12.828 12.109 1.513 1 86.75 297 GLU B O 1
ATOM 6211 N N . LEU B 1 298 ? 12.281 13.219 3.328 1 90.75 298 LEU B N 1
ATOM 6212 C CA . LEU B 1 298 ? 13.633 13.734 3.545 1 90.75 298 LEU B CA 1
ATOM 6213 C C . LEU B 1 298 ? 14.609 12.594 3.822 1 90.75 298 LEU B C 1
ATOM 6215 O O . LEU B 1 298 ? 15.734 12.602 3.326 1 90.75 298 LEU B O 1
ATOM 6219 N N . SER B 1 299 ? 14.148 11.656 4.516 1 84.81 299 SER B N 1
ATOM 6220 C CA . SER B 1 299 ? 15.008 10.547 4.91 1 84.81 299 SER B CA 1
ATOM 6221 C C . SER B 1 299 ? 15.281 9.617 3.738 1 84.81 299 SER B C 1
ATOM 6223 O O . SER B 1 299 ? 16.344 9 3.668 1 84.81 299 SER B O 1
ATOM 6225 N N . ARG B 1 300 ? 14.398 9.531 2.799 1 81.25 300 ARG B N 1
ATOM 6226 C CA . ARG B 1 300 ? 14.5 8.531 1.74 1 81.25 300 ARG B CA 1
ATOM 6227 C C . ARG B 1 300 ? 15.008 9.148 0.445 1 81.25 300 ARG B C 1
ATOM 6229 O O . ARG B 1 300 ? 15.25 8.445 -0.538 1 81.25 300 ARG B O 1
ATOM 6236 N N . ALA B 1 301 ? 15.125 10.391 0.461 1 81.62 301 ALA B N 1
ATOM 6237 C CA . ALA B 1 301 ? 15.508 11.078 -0.769 1 81.62 301 ALA B CA 1
ATOM 6238 C C . ALA B 1 301 ? 16.797 10.5 -1.34 1 81.62 301 ALA B C 1
ATOM 6240 O O . ALA B 1 301 ? 16.938 10.359 -2.557 1 81.62 301 ALA B O 1
ATOM 6241 N N . GLY B 1 302 ? 17.672 10.125 -0.549 1 78.44 302 GLY B N 1
ATOM 6242 C CA . GLY B 1 302 ? 18.938 9.586 -0.985 1 78.44 302 GLY B CA 1
ATOM 6243 C C . GLY B 1 302 ? 18.828 8.195 -1.577 1 78.44 302 GLY B C 1
ATOM 6244 O O . GLY B 1 302 ? 19.719 7.75 -2.307 1 78.44 302 GLY B O 1
ATOM 6245 N N . ASP B 1 303 ? 17.797 7.508 -1.246 1 73.69 303 ASP B N 1
ATOM 6246 C CA . ASP B 1 303 ? 17.594 6.156 -1.762 1 73.69 303 ASP B CA 1
ATOM 6247 C C . ASP B 1 303 ? 17.281 6.18 -3.258 1 73.69 303 ASP B C 1
ATOM 6249 O O . ASP B 1 303 ? 17.594 5.219 -3.973 1 73.69 303 ASP B O 1
ATOM 6253 N N . PHE B 1 304 ? 16.781 7.238 -3.695 1 73.44 304 PHE B N 1
ATOM 6254 C CA . PHE B 1 304 ? 16.281 7.277 -5.062 1 73.44 304 PHE B CA 1
ATOM 6255 C C . PHE B 1 304 ? 17.219 8.07 -5.965 1 73.44 304 PHE B C 1
ATOM 6257 O O . PHE B 1 304 ? 17.125 7.98 -7.191 1 73.44 304 PHE B O 1
ATOM 6264 N N . ASN B 1 305 ? 17.984 8.867 -5.383 1 74.69 305 ASN B N 1
ATOM 6265 C CA . ASN B 1 305 ? 18.906 9.703 -6.125 1 74.69 305 ASN B CA 1
ATOM 6266 C C . ASN B 1 305 ? 20.312 9.664 -5.516 1 74.69 305 ASN B C 1
ATOM 6268 O O . ASN B 1 305 ? 20.547 10.234 -4.449 1 74.69 305 ASN B O 1
ATOM 6272 N N . LYS B 1 306 ? 21.25 9.07 -6.258 1 71.44 306 LYS B N 1
ATOM 6273 C CA . LYS B 1 306 ? 22.609 8.883 -5.766 1 71.44 306 LYS B CA 1
ATOM 6274 C C . LYS B 1 306 ? 23.328 10.219 -5.609 1 71.44 306 LYS B C 1
ATOM 6276 O O . LYS B 1 306 ? 24.281 10.328 -4.828 1 71.44 306 LYS B O 1
ATOM 6281 N N . ASP B 1 307 ? 22.812 11.18 -6.281 1 76.69 307 ASP B N 1
ATOM 6282 C CA . ASP B 1 307 ? 23.469 12.484 -6.25 1 76.69 307 ASP B CA 1
ATOM 6283 C C . ASP B 1 307 ? 22.844 13.375 -5.172 1 76.69 307 ASP B C 1
ATOM 6285 O O . ASP B 1 307 ? 23.281 14.508 -4.973 1 76.69 307 ASP B O 1
ATOM 6289 N N . TYR B 1 308 ? 21.938 12.805 -4.527 1 83.94 308 TYR B N 1
ATOM 6290 C CA . TYR B 1 308 ? 21.281 13.57 -3.473 1 83.94 308 TYR B CA 1
ATOM 6291 C C . TYR B 1 308 ? 22.25 13.859 -2.33 1 83.94 308 TYR B C 1
ATOM 6293 O O . TYR B 1 308 ? 22.953 12.961 -1.858 1 83.94 308 TYR B O 1
ATOM 6301 N N . LYS B 1 309 ? 22.312 15.164 -1.955 1 86.88 309 LYS B N 1
ATOM 6302 C CA . LYS B 1 309 ? 23.125 15.578 -0.805 1 86.88 309 LYS B CA 1
ATOM 6303 C C . LYS B 1 309 ? 22.234 15.875 0.403 1 86.88 309 LYS B C 1
ATOM 6305 O O . LYS B 1 309 ? 21.516 16.875 0.424 1 86.88 309 LYS B O 1
ATOM 6310 N N . PRO B 1 310 ? 22.359 15.008 1.347 1 90 310 PRO B N 1
ATOM 6311 C CA . PRO B 1 310 ? 21.562 15.266 2.549 1 90 310 PRO B CA 1
ATOM 6312 C C . PRO B 1 310 ? 22 16.531 3.279 1 90 310 PRO B C 1
ATOM 6314 O O . PRO B 1 310 ? 23.156 16.953 3.164 1 90 310 PRO B O 1
ATOM 6317 N N . PHE B 1 311 ? 21.094 17.172 3.959 1 94.94 311 PHE B N 1
ATOM 6318 C CA . PHE B 1 311 ? 21.359 18.359 4.773 1 94.94 311 PHE B CA 1
ATOM 6319 C C . PHE B 1 311 ? 20.672 18.234 6.133 1 94.94 311 PHE B C 1
ATOM 6321 O O . PHE B 1 311 ? 19.766 17.438 6.309 1 94.94 311 PHE B O 1
ATOM 6328 N N . ALA B 1 312 ? 21.266 19.047 7.062 1 95.31 312 ALA B N 1
ATOM 6329 C CA . ALA B 1 312 ? 20.656 19.078 8.391 1 95.31 312 ALA B CA 1
ATOM 6330 C C . ALA B 1 312 ? 19.406 19.953 8.406 1 95.31 312 ALA B C 1
ATOM 6332 O O . ALA B 1 312 ? 19.375 21.016 7.777 1 95.31 312 ALA B O 1
ATOM 6333 N N . TRP B 1 313 ? 18.375 19.484 9.039 1 96.81 313 TRP B N 1
ATOM 6334 C CA . TRP B 1 313 ? 17.125 20.219 9.109 1 96.81 313 TRP B CA 1
ATOM 6335 C C . TRP B 1 313 ? 16.531 20.156 10.516 1 96.81 313 TRP B C 1
ATOM 6337 O O . TRP B 1 313 ? 16.984 19.375 11.352 1 96.81 313 TRP B O 1
ATOM 6347 N N . GLY B 1 314 ? 15.648 21.078 10.797 1 97.06 314 GLY B N 1
ATOM 6348 C CA . GLY B 1 314 ? 14.898 21.141 12.039 1 97.06 314 GLY B CA 1
ATOM 6349 C C . GLY B 1 314 ? 13.484 21.656 11.859 1 97.06 314 GLY B C 1
ATOM 6350 O O . GLY B 1 314 ? 13.023 21.828 10.734 1 97.06 314 GLY B O 1
ATOM 6351 N N . LEU B 1 315 ? 12.805 21.75 13.07 1 97.88 315 LEU B N 1
ATOM 6352 C CA . LEU B 1 315 ? 11.391 22.125 13.031 1 97.88 315 LEU B CA 1
ATOM 6353 C C . LEU B 1 315 ? 11.117 23.328 13.922 1 97.88 315 LEU B C 1
ATOM 6355 O O . LEU B 1 315 ? 11.711 23.469 14.992 1 97.88 315 LEU B O 1
ATOM 6359 N N . LEU B 1 316 ? 10.266 24.203 13.445 1 98.12 316 LEU B N 1
ATOM 6360 C CA . LEU B 1 316 ? 9.523 25.172 14.242 1 98.12 316 LEU B CA 1
ATOM 6361 C C . LEU B 1 316 ? 8.023 24.875 14.203 1 98.12 316 LEU B C 1
ATOM 6363 O O . LEU B 1 316 ? 7.566 24.094 13.359 1 98.12 316 LEU B O 1
ATOM 6367 N N . THR B 1 317 ? 7.32 25.453 15.156 1 97.81 317 THR B N 1
ATOM 6368 C CA . THR B 1 317 ? 5.871 25.297 15.07 1 97.81 317 THR B CA 1
ATOM 6369 C C . THR B 1 317 ? 5.34 25.859 13.758 1 97.81 317 THR B C 1
ATOM 6371 O O . THR B 1 317 ? 6.02 26.641 13.094 1 97.81 317 THR B O 1
ATOM 6374 N N . GLU B 1 318 ? 4.129 25.391 13.43 1 96.75 318 GLU B N 1
ATOM 6375 C CA . GLU B 1 318 ? 3.436 26.109 12.359 1 96.75 318 GLU B CA 1
ATOM 6376 C C . GLU B 1 318 ? 3.305 27.594 12.68 1 96.75 318 GLU B C 1
ATOM 6378 O O . GLU B 1 318 ? 3.326 27.984 13.844 1 96.75 318 GLU B O 1
ATOM 6383 N N . PRO B 1 319 ? 3.26 28.406 11.617 1 96.75 319 PRO B N 1
ATOM 6384 C CA . PRO B 1 319 ? 3.025 29.812 11.898 1 96.75 319 PRO B CA 1
ATOM 6385 C C . PRO B 1 319 ? 1.756 30.047 12.719 1 96.75 319 PRO B C 1
ATOM 6387 O O . PRO B 1 319 ? 0.75 29.375 12.508 1 96.75 319 PRO B O 1
ATOM 6390 N N . ILE B 1 320 ? 1.81 31.016 13.625 1 96.44 320 ILE B N 1
ATOM 6391 C CA . ILE B 1 320 ? 0.726 31.203 14.578 1 96.44 320 ILE B CA 1
ATOM 6392 C C . ILE B 1 320 ? 0.046 32.562 14.32 1 96.44 320 ILE B C 1
ATOM 6394 O O . ILE B 1 320 ? 0.608 33.438 13.648 1 96.44 320 ILE B O 1
ATOM 6398 N N . ASP B 1 321 ? -1.202 32.688 14.805 1 94.19 321 ASP B N 1
ATOM 6399 C CA . ASP B 1 321 ? -1.886 33.969 14.953 1 94.19 321 ASP B CA 1
ATOM 6400 C C . ASP B 1 321 ? -1.367 34.719 16.172 1 94.19 321 ASP B C 1
ATOM 6402 O O . ASP B 1 321 ? -1.522 34.281 17.312 1 94.19 321 ASP B O 1
ATOM 6406 N N . PRO B 1 322 ? -0.816 35.906 15.906 1 92.88 322 PRO B N 1
ATOM 6407 C CA . PRO B 1 322 ? -0.311 36.656 17.062 1 92.88 322 PRO B CA 1
ATOM 6408 C C . PRO B 1 322 ? -1.394 36.938 18.094 1 92.88 322 PRO B C 1
ATOM 6410 O O . PRO B 1 322 ? -1.093 37.094 19.281 1 92.88 322 PRO B O 1
ATOM 6413 N N . ALA B 1 323 ? -2.605 36.906 17.672 1 92.19 323 ALA B N 1
ATOM 6414 C CA . ALA B 1 323 ? -3.715 37.156 18.578 1 92.19 323 ALA B CA 1
ATOM 6415 C C . ALA B 1 323 ? -4.016 35.938 19.422 1 92.19 323 ALA B C 1
ATOM 6417 O O . ALA B 1 323 ? -4.68 36.031 20.469 1 92.19 323 ALA B O 1
ATOM 6418 N N . ASN B 1 324 ? -3.566 34.75 19.016 1 91.88 324 ASN B N 1
ATOM 6419 C CA . ASN B 1 324 ? -3.746 33.469 19.703 1 91.88 324 ASN B CA 1
ATOM 6420 C C . ASN B 1 324 ? -2.473 32.625 19.672 1 91.88 324 ASN B C 1
ATOM 6422 O O . ASN B 1 324 ? -2.467 31.531 19.125 1 91.88 324 ASN B O 1
ATOM 6426 N N . PRO B 1 325 ? -1.353 33.062 20.266 1 92.25 325 PRO B N 1
ATOM 6427 C CA . PRO B 1 325 ? -0.028 32.469 20.062 1 92.25 325 PRO B CA 1
ATOM 6428 C C . PRO B 1 325 ? 0.08 31.047 20.594 1 92.25 325 PRO B C 1
ATOM 6430 O O . PRO B 1 325 ? 0.985 30.312 20.203 1 92.25 325 PRO B O 1
ATOM 6433 N N . GLY B 1 326 ? -0.748 30.531 21.391 1 92.38 326 GLY B N 1
ATOM 6434 C CA . GLY B 1 326 ? -0.645 29.203 21.953 1 92.38 326 GLY B CA 1
ATOM 6435 C C . GLY B 1 326 ? -1.468 28.172 21.203 1 92.38 326 GLY B C 1
ATOM 6436 O O . GLY B 1 326 ? -1.532 27 21.594 1 92.38 326 GLY B O 1
ATOM 6437 N N . THR B 1 327 ? -1.979 28.594 20.016 1 92.88 327 THR B N 1
ATOM 6438 C CA . THR B 1 327 ? -2.877 27.688 19.312 1 92.88 327 THR B CA 1
ATOM 6439 C C . THR B 1 327 ? -2.402 27.453 17.891 1 92.88 327 THR B C 1
ATOM 6441 O O . THR B 1 327 ? -1.688 28.281 17.328 1 92.88 327 THR B O 1
ATOM 6444 N N . GLY B 1 328 ? -2.646 26.234 17.391 1 92.12 328 GLY B N 1
ATOM 6445 C CA . GLY B 1 328 ? -2.4 25.859 16.016 1 92.12 328 GLY B CA 1
ATOM 6446 C C . GLY B 1 328 ? -3.631 25.312 15.312 1 92.12 328 GLY B C 1
ATOM 6447 O O . GLY B 1 328 ? -4.637 25.016 15.953 1 92.12 328 GLY B O 1
ATOM 6448 N N . THR B 1 329 ? -3.539 25.234 13.977 1 89.62 329 THR B N 1
ATOM 6449 C CA . THR B 1 329 ? -4.738 24.891 13.219 1 89.62 329 THR B CA 1
ATOM 6450 C C . THR B 1 329 ? -4.535 23.578 12.453 1 89.62 329 THR B C 1
ATOM 6452 O O . THR B 1 329 ? -5.453 23.094 11.797 1 89.62 329 THR B O 1
ATOM 6455 N N . THR B 1 330 ? -3.385 22.938 12.539 1 91.19 330 THR B N 1
ATOM 6456 C CA . THR B 1 330 ? -3.096 21.859 11.602 1 91.19 330 THR B CA 1
ATOM 6457 C C . THR B 1 330 ? -3.209 20.5 12.289 1 91.19 330 THR B C 1
ATOM 6459 O O . THR B 1 330 ? -3.295 19.469 11.617 1 91.19 330 THR B O 1
ATOM 6462 N N . LEU B 1 331 ? -3.168 20.484 13.648 1 92.19 331 LEU B N 1
ATOM 6463 C CA . LEU B 1 331 ? -3.283 19.203 14.328 1 92.19 331 LEU B CA 1
ATOM 6464 C C . LEU B 1 331 ? -4.676 18.609 14.133 1 92.19 331 LEU B C 1
ATOM 6466 O O . LEU B 1 331 ? -5.68 19.25 14.438 1 92.19 331 LEU B O 1
ATOM 6470 N N . ASP B 1 332 ? -4.672 17.453 13.562 1 90.94 332 ASP B N 1
ATOM 6471 C CA . ASP B 1 332 ? -5.922 16.766 13.25 1 90.94 332 ASP B CA 1
ATOM 6472 C C . ASP B 1 332 ? -5.891 15.312 13.727 1 90.94 332 ASP B C 1
ATOM 6474 O O . ASP B 1 332 ? -4.863 14.641 13.617 1 90.94 332 ASP B O 1
ATOM 6478 N N . LEU B 1 333 ? -6.988 14.961 14.344 1 93 333 LEU B N 1
ATOM 6479 C CA . LEU B 1 333 ? -7.184 13.586 14.781 1 93 333 LEU B CA 1
ATOM 6480 C C . LEU B 1 333 ? -8.141 12.852 13.852 1 93 333 LEU B C 1
ATOM 6482 O O . LEU B 1 333 ? -9.227 13.352 13.547 1 93 333 LEU B O 1
ATOM 6486 N N . SER B 1 334 ? -7.617 11.805 13.32 1 88.94 334 SER B N 1
ATOM 6487 C CA . SER B 1 334 ? -8.438 10.969 12.453 1 88.94 334 SER B CA 1
ATOM 6488 C C . SER B 1 334 ? -8.43 9.516 12.922 1 88.94 334 SER B C 1
ATOM 6490 O O . SER B 1 334 ? -7.766 9.18 13.898 1 88.94 334 SER B O 1
ATOM 6492 N N . GLU B 1 335 ? -9.328 8.719 12.297 1 93.31 335 GLU B N 1
ATOM 6493 C CA . GLU B 1 335 ? -9.453 7.32 12.688 1 93.31 335 GLU B CA 1
ATOM 6494 C C . GLU B 1 335 ? -9.727 7.191 14.18 1 93.31 335 GLU B C 1
ATOM 6496 O O . GLU B 1 335 ? -8.969 6.531 14.906 1 93.31 335 GLU B O 1
ATOM 6501 N N . ILE B 1 336 ? -10.789 7.898 14.586 1 97.94 336 ILE B N 1
ATOM 6502 C CA . ILE B 1 336 ? -11.188 7.867 15.984 1 97.94 336 ILE B CA 1
ATOM 6503 C C . ILE B 1 336 ? -11.891 6.547 16.297 1 97.94 336 ILE B C 1
ATOM 6505 O O . ILE B 1 336 ? -12.969 6.27 15.75 1 97.94 336 ILE B O 1
ATOM 6509 N N . TYR B 1 337 ? -11.305 5.766 17.141 1 98.62 337 TYR B N 1
ATOM 6510 C CA . TYR B 1 337 ? -11.898 4.488 17.547 1 98.62 337 TYR B CA 1
ATOM 6511 C C . TYR B 1 337 ? -12.75 4.648 18.797 1 98.62 337 TYR B C 1
ATOM 6513 O O . TYR B 1 337 ? -12.305 5.227 19.781 1 98.62 337 TYR B O 1
ATOM 6521 N N . ALA B 1 338 ? -13.977 4.242 18.688 1 98.81 338 ALA B N 1
ATOM 6522 C CA . ALA B 1 338 ? -14.961 4.344 19.766 1 98.81 338 ALA B CA 1
ATOM 6523 C C . ALA B 1 338 ? -15.727 3.033 19.938 1 98.81 338 ALA B C 1
ATOM 6525 O O . ALA B 1 338 ? -15.781 2.217 19.016 1 98.81 338 ALA B O 1
ATOM 6526 N N . VAL B 1 339 ? -16.203 2.795 21.125 1 98.62 339 VAL B N 1
ATOM 6527 C CA . VAL B 1 339 ? -17.031 1.63 21.422 1 98.62 339 VAL B CA 1
ATOM 6528 C C . VAL B 1 339 ? -18.5 1.98 21.219 1 98.62 339 VAL B C 1
ATOM 6530 O O . VAL B 1 339 ? -19 2.959 21.781 1 98.62 339 VAL B O 1
ATOM 6533 N N . ASN B 1 340 ? -19.156 1.205 20.375 1 98.44 340 ASN B N 1
ATOM 6534 C CA . ASN B 1 340 ? -20.594 1.334 20.188 1 98.44 340 ASN B CA 1
ATOM 6535 C C . ASN B 1 340 ? -21.344 1.115 21.5 1 98.44 340 ASN B C 1
ATOM 6537 O O . ASN B 1 340 ? -21.109 0.123 22.203 1 98.44 340 ASN B O 1
ATOM 6541 N N . ALA B 1 341 ? -22.234 2.047 21.828 1 97.75 341 ALA B N 1
ATOM 6542 C CA . ALA B 1 341 ? -23.016 1.9 23.062 1 97.75 341 ALA B CA 1
ATOM 6543 C C . ALA B 1 341 ? -23.859 0.629 23.031 1 97.75 341 ALA B C 1
ATOM 6545 O O . ALA B 1 341 ? -24.141 0.042 24.062 1 97.75 341 ALA B O 1
ATOM 6546 N N . MET B 1 342 ? -24.141 0.153 21.844 1 96.94 342 MET B N 1
ATOM 6547 C CA . MET B 1 342 ? -24.969 -1.036 21.656 1 96.94 342 MET B CA 1
ATOM 6548 C C . MET B 1 342 ? -24.125 -2.232 21.25 1 96.94 342 MET B C 1
ATOM 6550 O O . MET B 1 342 ? -24.625 -3.166 20.609 1 96.94 342 MET B O 1
ATOM 6554 N N . ALA B 1 343 ? -22.875 -2.162 21.562 1 97.38 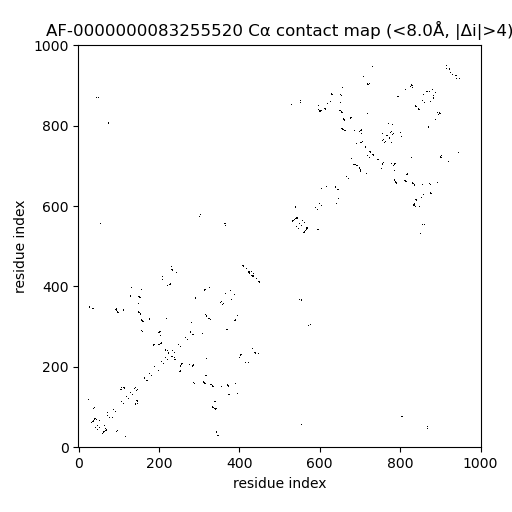343 ALA B N 1
ATOM 6555 C CA . ALA B 1 343 ? -21.984 -3.256 21.188 1 97.38 343 ALA B CA 1
ATOM 6556 C C . ALA B 1 343 ? -22.484 -4.59 21.734 1 97.38 343 ALA B C 1
ATOM 6558 O O . ALA B 1 343 ? -22.875 -4.68 22.906 1 97.38 343 ALA B O 1
ATOM 6559 N N . ALA B 1 344 ? -22.453 -5.621 20.922 1 96.56 344 ALA B N 1
ATOM 6560 C CA . ALA B 1 344 ? -22.812 -6.969 21.344 1 96.56 344 ALA B CA 1
ATOM 6561 C C . ALA B 1 344 ? -21.781 -7.535 22.328 1 96.56 344 ALA B C 1
ATOM 6563 O O . ALA B 1 344 ? -22.125 -8.336 23.203 1 96.56 344 ALA B O 1
ATOM 6564 N N . ASN B 1 345 ? -20.562 -7.113 22.188 1 95.62 345 ASN B N 1
ATOM 6565 C CA . ASN B 1 345 ? -19.469 -7.539 23.047 1 95.62 345 ASN B CA 1
ATOM 6566 C C . ASN B 1 345 ? -18.672 -6.344 23.562 1 95.62 345 ASN B C 1
ATOM 6568 O O . ASN B 1 345 ? -17.531 -6.129 23.156 1 95.62 345 ASN B O 1
ATOM 6572 N N . PRO B 1 346 ? -19.188 -5.691 24.547 1 95.88 346 PRO B N 1
ATOM 6573 C CA . PRO B 1 346 ? -18.578 -4.445 25.016 1 95.88 346 PRO B CA 1
ATOM 6574 C C . PRO B 1 346 ? -17.219 -4.672 25.672 1 95.88 346 PRO B C 1
ATOM 6576 O O . PRO B 1 346 ? -16.328 -3.816 25.578 1 95.88 346 PRO B O 1
ATOM 6579 N N . LYS B 1 347 ? -17.031 -5.812 26.297 1 95.12 347 LYS B N 1
ATOM 6580 C CA . LYS B 1 347 ? -15.742 -6.086 26.938 1 95.12 347 LYS B CA 1
ATOM 6581 C C . LYS B 1 347 ? -14.633 -6.219 25.906 1 95.12 347 LYS B C 1
ATOM 6583 O O . LYS B 1 347 ? -13.594 -5.562 26.016 1 95.12 347 LYS B O 1
ATOM 6588 N N . ALA B 1 348 ? -14.891 -7.023 24.906 1 96.62 348 ALA B N 1
ATOM 6589 C CA . ALA B 1 348 ? -13.898 -7.211 23.859 1 96.62 348 ALA B CA 1
ATOM 6590 C C . ALA B 1 348 ? -13.672 -5.914 23.078 1 96.62 348 ALA B C 1
ATOM 6592 O O . ALA B 1 348 ? -12.539 -5.602 22.703 1 96.62 348 ALA B O 1
ATOM 6593 N N . ALA B 1 349 ? -14.766 -5.172 22.875 1 98.06 349 ALA B N 1
ATOM 6594 C CA . ALA B 1 349 ? -14.664 -3.889 22.172 1 98.06 349 ALA B CA 1
ATOM 6595 C C . ALA B 1 349 ? -13.797 -2.908 22.969 1 98.06 349 ALA B C 1
ATOM 6597 O O . ALA B 1 349 ? -12.938 -2.232 22.391 1 98.06 349 ALA B O 1
ATOM 6598 N N . TRP B 1 350 ? -14.008 -2.877 24.281 1 97.56 350 TRP B N 1
ATOM 6599 C CA . TRP B 1 350 ? -13.219 -2.047 25.188 1 97.56 350 TRP B CA 1
ATOM 6600 C C . TRP B 1 350 ? -11.742 -2.412 25.109 1 97.56 350 TRP B C 1
ATOM 6602 O O . TRP B 1 350 ? -10.891 -1.536 24.969 1 97.56 350 TRP B O 1
ATOM 6612 N N . GLN B 1 351 ? -11.43 -3.709 25.062 1 97.12 351 GLN B N 1
ATOM 6613 C CA . GLN B 1 351 ? -10.047 -4.168 25.031 1 97.12 351 GLN B CA 1
ATOM 6614 C C . GLN B 1 351 ? -9.383 -3.814 23.703 1 97.12 351 GLN B C 1
ATOM 6616 O O . GLN B 1 351 ? -8.195 -3.486 23.672 1 97.12 351 GLN B O 1
ATOM 6621 N N . LEU B 1 352 ? -10.133 -3.896 22.625 1 98.12 352 LEU B N 1
ATOM 6622 C CA . LEU B 1 352 ? -9.555 -3.553 21.328 1 98.12 352 LEU B CA 1
ATOM 6623 C C . LEU B 1 352 ? -9.227 -2.064 21.266 1 98.12 352 LEU B C 1
ATOM 6625 O O . LEU B 1 352 ? -8.125 -1.687 20.859 1 98.12 352 LEU B O 1
ATOM 6629 N N . VAL B 1 353 ? -10.188 -1.189 21.656 1 98.44 353 VAL B N 1
ATOM 6630 C CA . VAL B 1 353 ? -9.953 0.251 21.641 1 98.44 353 VAL B CA 1
ATOM 6631 C C . VAL B 1 353 ? -8.781 0.598 22.547 1 98.44 353 VAL B C 1
ATOM 6633 O O . VAL B 1 353 ? -7.922 1.408 22.188 1 98.44 353 VAL B O 1
ATOM 6636 N N . LYS B 1 354 ? -8.742 -0.054 23.719 1 97.62 354 LYS B N 1
ATOM 6637 C CA . LYS B 1 354 ? -7.641 0.136 24.656 1 97.62 354 LYS B CA 1
ATOM 6638 C C . LYS B 1 354 ? -6.312 -0.279 24.031 1 97.62 354 LYS B C 1
ATOM 6640 O O . LYS B 1 354 ? -5.312 0.432 24.141 1 97.62 354 LYS B O 1
ATOM 6645 N N . TYR B 1 355 ? -6.309 -1.388 23.359 1 96.88 355 TYR B N 1
ATOM 6646 C CA . TYR B 1 355 ? -5.086 -1.893 22.75 1 96.88 355 TYR B CA 1
ATOM 6647 C C . TYR B 1 355 ? -4.605 -0.965 21.641 1 96.88 355 TYR B C 1
ATOM 6649 O O . TYR B 1 355 ? -3.426 -0.611 21.594 1 96.88 355 TYR B O 1
ATOM 6657 N N . ILE B 1 356 ? -5.488 -0.543 20.734 1 97.38 356 ILE B N 1
ATOM 6658 C CA . ILE B 1 356 ? -5.176 0.315 19.594 1 97.38 356 ILE B CA 1
ATOM 6659 C C . ILE B 1 356 ? -4.516 1.602 20.078 1 97.38 356 ILE B C 1
ATOM 6661 O O . ILE B 1 356 ? -3.576 2.1 19.453 1 97.38 356 ILE B O 1
ATOM 6665 N N . ASN B 1 357 ? -4.973 2.064 21.188 1 97.81 357 ASN B N 1
ATOM 6666 C CA . ASN B 1 357 ? -4.484 3.33 21.734 1 97.81 357 ASN B CA 1
ATOM 6667 C C . ASN B 1 357 ? -3.486 3.109 22.859 1 97.81 357 ASN B C 1
ATOM 6669 O O . ASN B 1 357 ? -3.17 4.039 23.609 1 97.81 357 ASN B O 1
ATOM 6673 N N . GLY B 1 358 ? -3.01 1.906 23.047 1 96.5 358 GLY B N 1
ATOM 6674 C CA . GLY B 1 358 ? -2.193 1.539 24.188 1 96.5 358 GLY B CA 1
ATOM 6675 C C . GLY B 1 358 ? -0.705 1.664 23.922 1 96.5 358 GLY B C 1
ATOM 6676 O O . GLY B 1 358 ? -0.291 1.986 22.812 1 96.5 358 GLY B O 1
ATOM 6677 N N . ASP B 1 359 ? 0.026 1.396 25 1 95.81 359 ASP B N 1
ATOM 6678 C CA . ASP B 1 359 ? 1.475 1.571 25.016 1 95.81 359 ASP B CA 1
ATOM 6679 C C . ASP B 1 359 ? 2.158 0.593 24.062 1 95.81 359 ASP B C 1
ATOM 6681 O O . ASP B 1 359 ? 2.986 0.994 23.234 1 95.81 359 ASP B O 1
ATOM 6685 N N . GLN B 1 360 ? 1.779 -0.657 24.094 1 92.38 360 GLN B N 1
ATOM 6686 C CA . GLN B 1 360 ? 2.43 -1.682 23.281 1 92.38 360 GLN B CA 1
ATOM 6687 C C . GLN B 1 360 ? 2.209 -1.429 21.797 1 92.38 360 GLN B C 1
ATOM 6689 O O . GLN B 1 360 ? 3.146 -1.513 21 1 92.38 360 GLN B O 1
ATOM 6694 N N . ALA B 1 361 ? 0.984 -1.149 21.438 1 93.88 361 ALA B N 1
ATOM 6695 C CA . ALA B 1 361 ? 0.687 -0.856 20.047 1 93.88 361 ALA B CA 1
ATOM 6696 C C . ALA B 1 361 ? 1.499 0.337 19.547 1 93.88 361 ALA B C 1
ATOM 6698 O O . ALA B 1 361 ? 2.076 0.295 18.453 1 93.88 361 ALA B O 1
ATOM 6699 N N . ALA B 1 362 ? 1.566 1.388 20.375 1 95.5 362 ALA B N 1
ATOM 6700 C CA . ALA B 1 362 ? 2.318 2.582 20 1 95.5 362 ALA B CA 1
ATOM 6701 C C . ALA B 1 362 ? 3.793 2.258 19.781 1 95.5 362 ALA B C 1
ATOM 6703 O O . ALA B 1 362 ? 4.395 2.697 18.797 1 95.5 362 ALA B O 1
ATOM 6704 N N . LYS B 1 363 ? 4.355 1.542 20.688 1 92.56 363 LYS B N 1
ATOM 6705 C CA . LYS B 1 363 ? 5.758 1.152 20.594 1 92.56 363 LYS B CA 1
ATOM 6706 C C . LYS B 1 363 ? 6.023 0.379 19.297 1 92.56 363 LYS B C 1
ATOM 6708 O O . LYS B 1 363 ? 6.957 0.695 18.562 1 92.56 363 LYS B O 1
ATOM 6713 N N . LEU B 1 364 ? 5.215 -0.531 19.031 1 89.94 364 LEU B N 1
ATOM 6714 C CA . LEU B 1 364 ? 5.41 -1.385 17.875 1 89.94 364 LEU B CA 1
ATOM 6715 C C . LEU B 1 364 ? 5.145 -0.614 16.578 1 89.94 364 LEU B C 1
ATOM 6717 O O . LEU B 1 364 ? 5.898 -0.736 15.609 1 89.94 364 LEU B O 1
ATOM 6721 N N . LEU B 1 365 ? 4.121 0.19 16.531 1 91.62 365 LEU B N 1
ATOM 6722 C CA . LEU B 1 365 ? 3.736 0.948 15.344 1 91.62 365 LEU B CA 1
ATOM 6723 C C . LEU B 1 365 ? 4.723 2.082 15.078 1 91.62 365 LEU B C 1
ATOM 6725 O O . LEU B 1 365 ? 4.738 2.65 13.984 1 91.62 365 LEU B O 1
ATOM 6729 N N . SER B 1 366 ? 5.52 2.463 16.062 1 92.19 366 SER B N 1
ATOM 6730 C CA . SER B 1 366 ? 6.496 3.535 15.898 1 92.19 366 SER B CA 1
ATOM 6731 C C . SER B 1 366 ? 7.559 3.162 14.875 1 92.19 366 SER B C 1
ATOM 6733 O O . SER B 1 366 ? 8.281 4.027 14.375 1 92.19 366 SER B O 1
ATOM 6735 N N . ARG B 1 367 ? 7.578 1.893 14.508 1 86.06 367 ARG B N 1
ATOM 6736 C CA . ARG B 1 367 ? 8.578 1.411 13.562 1 86.06 367 ARG B CA 1
ATOM 6737 C C . ARG B 1 367 ? 8.008 1.322 12.148 1 86.06 367 ARG B C 1
ATOM 6739 O O . ARG B 1 367 ? 8.711 0.935 11.219 1 86.06 367 ARG B O 1
ATOM 6746 N N . THR B 1 368 ? 6.785 1.649 12.039 1 84.12 368 THR B N 1
ATOM 6747 C CA . THR B 1 368 ? 6.125 1.634 10.734 1 84.12 368 THR B CA 1
ATOM 6748 C C . THR B 1 368 ? 5.895 3.055 10.234 1 84.12 368 THR B C 1
ATOM 6750 O O . THR B 1 368 ? 5.574 3.953 11.016 1 84.12 368 THR B O 1
ATOM 6753 N N . GLN B 1 369 ? 6.25 3.182 8.953 1 68 369 GLN B N 1
ATOM 6754 C CA . GLN B 1 369 ? 6.082 4.504 8.359 1 68 369 GLN B CA 1
ATOM 6755 C C . GLN B 1 369 ? 4.629 4.742 7.957 1 68 369 GLN B C 1
ATOM 6757 O O . GLN B 1 369 ? 4.07 3.988 7.16 1 68 369 GLN B O 1
ATOM 6762 N N . SER B 1 370 ? 4.059 5.715 8.539 1 66.38 370 SER B N 1
ATOM 6763 C CA . SER B 1 370 ? 2.668 6.016 8.203 1 66.38 370 SER B CA 1
ATOM 6764 C C . SER B 1 370 ? 2.482 7.492 7.883 1 66.38 370 SER B C 1
ATOM 6766 O O . SER B 1 370 ? 1.402 7.91 7.461 1 66.38 370 SER B O 1
ATOM 6768 N N . GLY B 1 371 ? 3.512 8.219 7.879 1 79.88 371 GLY B N 1
ATOM 6769 C CA . GLY B 1 371 ? 3.379 9.641 7.645 1 79.88 371 GLY B CA 1
ATOM 6770 C C . GLY B 1 371 ? 2.713 10.375 8.789 1 79.88 371 GLY B C 1
ATOM 6771 O O . GLY B 1 371 ? 2.697 11.609 8.82 1 79.88 371 GLY B O 1
ATOM 6772 N N . SER B 1 372 ? 2.102 9.695 9.703 1 90.38 372 SER B N 1
ATOM 6773 C CA . SER B 1 372 ? 1.451 10.266 10.883 1 90.38 372 SER B CA 1
ATOM 6774 C C . SER B 1 372 ? 2.293 10.062 12.133 1 90.38 372 SER B C 1
ATOM 6776 O O . SER B 1 372 ? 3.205 9.234 12.148 1 90.38 372 SER B O 1
ATOM 6778 N N . LEU B 1 373 ? 2.021 10.93 13.141 1 95.38 373 LEU B N 1
ATOM 6779 C CA . LEU B 1 373 ? 2.688 10.797 14.438 1 95.38 373 LEU B CA 1
ATOM 6780 C C . LEU B 1 373 ? 1.776 10.117 15.453 1 95.38 373 LEU B C 1
ATOM 6782 O O . LEU B 1 373 ? 0.55 10.188 15.336 1 95.38 373 LEU B O 1
ATOM 6786 N N . LEU B 1 374 ? 2.379 9.484 16.375 1 96.5 374 LEU B N 1
ATOM 6787 C CA . LEU B 1 374 ? 1.643 8.781 17.422 1 96.5 374 LEU B CA 1
ATOM 6788 C C . LEU B 1 374 ? 1.172 9.75 18.5 1 96.5 374 LEU B C 1
ATOM 6790 O O . LEU B 1 374 ? 1.909 10.656 18.891 1 96.5 374 LEU B O 1
ATOM 6794 N N . THR B 1 375 ? -0.074 9.508 19 1 97.38 375 THR B N 1
ATOM 6795 C CA . THR B 1 375 ? -0.562 10.305 20.125 1 97.38 375 THR B CA 1
ATOM 6796 C C . THR B 1 375 ? 0.232 10 21.391 1 97.38 375 THR B C 1
ATOM 6798 O O . THR B 1 375 ? 0.275 10.82 22.312 1 97.38 375 THR B O 1
ATOM 6801 N N . ARG B 1 376 ? 0.804 8.867 21.453 1 96.94 376 ARG B N 1
ATOM 6802 C CA . ARG B 1 376 ? 1.828 8.594 22.469 1 96.94 376 ARG B CA 1
ATOM 6803 C C . ARG B 1 376 ? 3.195 9.078 22 1 96.94 376 ARG B C 1
ATOM 6805 O O . ARG B 1 376 ? 3.992 8.289 21.469 1 96.94 376 ARG B O 1
ATOM 6812 N N . THR B 1 377 ? 3.514 10.273 22.312 1 95.06 377 THR B N 1
ATOM 6813 C CA . THR B 1 377 ? 4.535 11.055 21.625 1 95.06 377 THR B CA 1
ATOM 6814 C C . THR B 1 377 ? 5.93 10.547 21.969 1 95.06 377 THR B C 1
ATOM 6816 O O . THR B 1 377 ? 6.887 10.789 21.219 1 95.06 377 THR B O 1
ATOM 6819 N N . GLN B 1 378 ? 6.145 9.797 23.062 1 94.19 378 GLN B N 1
ATOM 6820 C CA . GLN B 1 378 ? 7.465 9.32 23.469 1 94.19 378 GLN B CA 1
ATOM 6821 C C . GLN B 1 378 ? 8.055 8.375 22.422 1 94.19 378 GLN B C 1
ATOM 6823 O O . GLN B 1 378 ? 9.273 8.203 22.359 1 94.19 378 GLN B O 1
ATOM 6828 N N . TYR B 1 379 ? 7.195 7.824 21.625 1 94.75 379 TYR B N 1
ATOM 6829 C CA . TYR B 1 379 ? 7.684 6.836 20.672 1 94.75 379 TYR B CA 1
ATOM 6830 C C . TYR B 1 379 ? 7.957 7.48 19.312 1 94.75 379 TYR B C 1
ATOM 6832 O O . TYR B 1 379 ? 8.516 6.84 18.422 1 94.75 379 TYR B O 1
ATOM 6840 N N . ASN B 1 380 ? 7.621 8.711 19.125 1 94.56 380 ASN B N 1
ATOM 6841 C CA . ASN B 1 380 ? 7.758 9.367 17.828 1 94.56 380 ASN B CA 1
ATOM 6842 C C . ASN B 1 380 ? 9.219 9.531 17.438 1 94.56 380 ASN B C 1
ATOM 6844 O O . ASN B 1 380 ? 9.539 9.719 16.266 1 94.56 380 ASN B O 1
ATOM 6848 N N . LYS B 1 381 ? 10.086 9.516 18.391 1 90.94 381 LYS B N 1
ATOM 6849 C CA . LYS B 1 381 ? 11.508 9.602 18.078 1 90.94 381 LYS B CA 1
ATOM 6850 C C . LYS B 1 381 ? 11.938 8.484 17.141 1 90.94 381 LYS B C 1
ATOM 6852 O O . LYS B 1 381 ? 12.914 8.633 16.391 1 90.94 381 LYS B O 1
ATOM 6857 N N . ASN B 1 382 ? 11.25 7.371 17.172 1 87.06 382 ASN B N 1
ATOM 6858 C CA . ASN B 1 382 ? 11.57 6.234 16.312 1 87.06 382 ASN B CA 1
ATOM 6859 C C . ASN B 1 382 ? 11.148 6.488 14.875 1 87.06 382 ASN B C 1
ATOM 6861 O O . ASN B 1 382 ? 11.555 5.754 13.969 1 87.06 382 ASN B O 1
ATOM 6865 N N . LYS B 1 383 ? 10.422 7.512 14.633 1 88.31 383 LYS B N 1
ATOM 6866 C CA . LYS B 1 383 ? 9.859 7.762 13.312 1 88.31 383 LYS B CA 1
ATOM 6867 C C . LYS B 1 383 ? 10.758 8.688 12.5 1 88.31 383 LYS B C 1
ATOM 6869 O O . LYS B 1 383 ? 10.484 8.969 11.328 1 88.31 383 LYS B O 1
ATOM 6874 N N . VAL B 1 384 ? 11.75 9.172 13.07 1 87.62 384 VAL B N 1
ATOM 6875 C CA . VAL B 1 384 ? 12.648 10.086 12.375 1 87.62 384 VAL B CA 1
ATOM 6876 C C . VAL B 1 384 ? 14.094 9.625 12.555 1 87.62 384 VAL B C 1
ATOM 6878 O O . VAL B 1 384 ? 14.461 9.094 13.609 1 87.62 384 VAL B O 1
ATOM 6881 N N . LYS B 1 385 ? 14.805 9.727 11.461 1 80.25 385 LYS B N 1
ATOM 6882 C CA . LYS B 1 385 ? 16.234 9.438 11.547 1 80.25 385 LYS B CA 1
ATOM 6883 C C . LYS B 1 385 ? 17 10.617 12.133 1 80.25 385 LYS B C 1
ATOM 6885 O O . LYS B 1 385 ? 16.703 11.773 11.812 1 80.25 385 LYS B O 1
ATOM 6890 N N . GLY B 1 386 ? 17.859 10.414 13.023 1 81.5 386 GLY B N 1
ATOM 6891 C CA . GLY B 1 386 ? 18.672 11.469 13.617 1 81.5 386 GLY B CA 1
ATOM 6892 C C . GLY B 1 386 ? 18.031 12.078 14.852 1 81.5 386 GLY B C 1
ATOM 6893 O O . GLY B 1 386 ? 17.078 11.523 15.406 1 81.5 386 GLY B O 1
ATOM 6894 N N . ASP B 1 387 ? 18.625 13.117 15.273 1 88 387 ASP B N 1
ATOM 6895 C CA . ASP B 1 387 ? 18.188 13.789 16.5 1 88 387 ASP B CA 1
ATOM 6896 C C . ASP B 1 387 ? 17.391 15.055 16.172 1 88 387 ASP B C 1
ATOM 6898 O O . ASP B 1 387 ? 17.906 16.172 16.297 1 88 387 ASP B O 1
ATOM 6902 N N . VAL B 1 388 ? 16.25 14.914 15.742 1 93.88 388 VAL B N 1
ATOM 6903 C CA . VAL B 1 388 ? 15.367 16.047 15.438 1 93.88 388 VAL B CA 1
ATOM 6904 C C . VAL B 1 388 ? 14.273 16.141 16.5 1 93.88 388 VAL B C 1
ATOM 6906 O O . VAL B 1 388 ? 13.648 15.148 16.844 1 93.88 388 VAL B O 1
ATOM 6909 N N . ASN B 1 389 ? 14.141 17.375 17.062 1 94.88 389 ASN B N 1
ATOM 6910 C CA . ASN B 1 389 ? 13.055 17.625 18 1 94.88 389 ASN B CA 1
ATOM 6911 C C . ASN B 1 389 ? 11.703 17.703 17.297 1 94.88 389 ASN B C 1
ATOM 6913 O O . ASN B 1 389 ? 11.477 18.609 16.484 1 94.88 389 ASN B O 1
ATOM 6917 N N . LEU B 1 390 ? 10.773 16.797 17.672 1 96 390 LEU B N 1
ATOM 6918 C CA . LEU B 1 390 ? 9.5 16.719 16.969 1 96 390 LEU B CA 1
ATOM 6919 C C . LEU B 1 390 ? 8.406 17.469 17.719 1 96 390 LEU B C 1
ATOM 6921 O O . LEU B 1 390 ? 7.258 17.516 17.281 1 96 390 LEU B O 1
ATOM 6925 N N . GLU B 1 391 ? 8.703 18.125 18.797 1 95.5 391 GLU B N 1
ATOM 6926 C CA . GLU B 1 391 ? 7.758 18.812 19.672 1 95.5 391 GLU B CA 1
ATOM 6927 C C . GLU B 1 391 ? 6.965 19.859 18.906 1 95.5 391 GLU B C 1
ATOM 6929 O O . GLU B 1 391 ? 5.773 20.062 19.156 1 95.5 391 GLU B O 1
ATOM 6934 N N . PRO B 1 392 ? 7.547 20.516 17.922 1 97.31 392 PRO B N 1
ATOM 6935 C CA . PRO B 1 392 ? 6.805 21.562 17.234 1 97.31 392 PRO B CA 1
ATOM 6936 C C . PRO B 1 392 ? 5.555 21.031 16.531 1 97.31 392 PRO B C 1
ATOM 6938 O O . PRO B 1 392 ? 4.625 21.797 16.25 1 97.31 392 PRO B O 1
ATOM 6941 N N . PHE B 1 393 ? 5.5 19.766 16.266 1 96.88 393 PHE B N 1
ATOM 6942 C CA . PHE B 1 393 ? 4.316 19.203 15.633 1 96.88 393 PHE B CA 1
ATOM 6943 C C . PHE B 1 393 ? 3.135 19.203 16.594 1 96.88 393 PHE B C 1
ATOM 6945 O O . PHE B 1 393 ? 1.981 19.094 16.172 1 96.88 393 PHE B O 1
ATOM 6952 N N . TYR B 1 394 ? 3.42 19.266 17.906 1 96.19 394 TYR B N 1
ATOM 6953 C CA . TYR B 1 394 ? 2.311 19.094 18.844 1 96.19 394 TYR B CA 1
ATOM 6954 C C . TYR B 1 394 ? 2.438 20.031 20.031 1 96.19 394 TYR B C 1
ATOM 6956 O O . TYR B 1 394 ? 1.798 19.812 21.062 1 96.19 394 TYR B O 1
ATOM 6964 N N . ALA B 1 395 ? 3.164 21.125 19.922 1 95.5 395 ALA B N 1
ATOM 6965 C CA . ALA B 1 395 ? 3.381 22.094 20.984 1 95.5 395 ALA B CA 1
ATOM 6966 C C . ALA B 1 395 ? 2.186 23.031 21.125 1 95.5 395 ALA B C 1
ATOM 6968 O O . ALA B 1 395 ? 1.93 23.562 22.203 1 95.5 395 ALA B O 1
ATOM 6969 N N . LEU B 1 396 ? 1.491 23.25 20.062 1 95.12 396 LEU B N 1
ATOM 6970 C CA . LEU B 1 396 ? 0.38 24.188 20.062 1 95.12 396 LEU B CA 1
ATOM 6971 C C . LEU B 1 396 ? -0.936 23.484 20.359 1 95.12 396 LEU B C 1
ATOM 6973 O O . LEU B 1 396 ? -1.151 22.344 19.922 1 95.12 396 LEU B O 1
ATOM 6977 N N . LYS B 1 397 ? -1.791 24.156 21.062 1 92.06 397 LYS B N 1
ATOM 6978 C CA . LYS B 1 397 ? -3.139 23.641 21.281 1 92.06 397 LYS B CA 1
ATOM 6979 C C . LYS B 1 397 ? -3.98 23.734 20.016 1 92.06 397 LYS B C 1
ATOM 6981 O O . LYS B 1 397 ? -3.992 24.781 19.344 1 92.06 397 LYS B O 1
ATOM 6986 N N . PRO B 1 398 ? -4.637 22.625 19.766 1 89.12 398 PRO B N 1
ATOM 6987 C CA . PRO B 1 398 ? -5.438 22.672 18.547 1 89.12 398 PRO B CA 1
ATOM 6988 C C . PRO B 1 398 ? -6.59 23.672 18.641 1 89.12 398 PRO B C 1
ATOM 6990 O O . PRO B 1 398 ? -7.234 23.781 19.688 1 89.12 398 PRO B O 1
ATOM 6993 N N . ARG B 1 399 ? -6.746 24.391 17.609 1 82.5 399 ARG B N 1
ATOM 6994 C CA . ARG B 1 399 ? -7.867 25.312 17.453 1 82.5 399 ARG B CA 1
ATOM 6995 C C . ARG B 1 399 ? -8.734 24.922 16.266 1 82.5 399 ARG B C 1
ATOM 6997 O O . ARG B 1 399 ? -8.227 24.406 15.266 1 82.5 399 ARG B O 1
ATOM 7004 N N . GLU B 1 400 ? -10.078 24.938 16.469 1 69.75 400 GLU B N 1
ATOM 7005 C CA . GLU B 1 400 ? -10.969 24.594 15.359 1 69.75 400 GLU B CA 1
ATOM 7006 C C . GLU B 1 400 ? -10.648 25.422 14.117 1 69.75 400 GLU B C 1
ATOM 7008 O O . GLU B 1 400 ? -10.367 26.609 14.211 1 69.75 400 GLU B O 1
ATOM 7013 N N . SER B 1 401 ? -10.258 24.547 13.078 1 60.25 401 SER B N 1
ATOM 7014 C CA . SER B 1 401 ? -10.102 25.25 11.812 1 60.25 401 SER B CA 1
ATOM 7015 C C . SER B 1 401 ? -11.461 25.578 11.195 1 60.25 401 SER B C 1
ATOM 7017 O O . SER B 1 401 ? -12.422 24.844 11.375 1 60.25 401 SER B O 1
ATOM 7019 N N . ASN B 1 402 ? -11.68 26.844 10.867 1 55.5 402 ASN B N 1
ATOM 7020 C CA . ASN B 1 402 ? -12.906 27.344 10.258 1 55.5 402 ASN B CA 1
ATOM 7021 C C . ASN B 1 402 ? -13.109 26.766 8.859 1 55.5 402 ASN B C 1
ATOM 7023 O O . ASN B 1 402 ? -14.031 27.172 8.148 1 55.5 402 ASN B O 1
ATOM 7027 N N . ASP B 1 403 ? -12.258 25.859 8.414 1 52.31 403 ASP B N 1
ATOM 7028 C CA . ASP B 1 403 ? -12.203 25.578 6.98 1 52.31 403 ASP B CA 1
ATOM 7029 C C . ASP B 1 403 ? -13.25 24.547 6.578 1 52.31 403 ASP B C 1
ATOM 7031 O O . ASP B 1 403 ? -13.766 24.578 5.457 1 52.31 403 ASP B O 1
ATOM 7035 N N . TYR B 1 404 ? -13.531 23.594 7.449 1 53.34 404 TYR B N 1
ATOM 7036 C CA . TYR B 1 404 ? -14.359 22.5 6.93 1 53.34 404 TYR B CA 1
ATOM 7037 C C . TYR B 1 404 ? -15.836 22.797 7.16 1 53.34 404 TYR B C 1
ATOM 7039 O O . TYR B 1 404 ? -16.234 23.156 8.266 1 53.34 404 TYR B O 1
ATOM 7047 N N . ASN B 1 405 ? -16.484 23.203 5.98 1 60.44 405 ASN B N 1
ATOM 7048 C CA . ASN B 1 405 ? -17.938 23.406 5.984 1 60.44 405 ASN B CA 1
ATOM 7049 C C . ASN B 1 405 ? -18.641 22.375 5.109 1 60.44 405 ASN B C 1
ATOM 7051 O O . ASN B 1 405 ? -18.578 22.453 3.881 1 60.44 405 ASN B O 1
ATOM 7055 N N . THR B 1 406 ? -19.172 21.344 5.746 1 59.5 406 THR B N 1
ATOM 7056 C CA . THR B 1 406 ? -19.844 20.266 5.043 1 59.5 406 THR B CA 1
ATOM 7057 C C . THR B 1 406 ? -21.062 20.781 4.293 1 59.5 406 THR B C 1
ATOM 7059 O O . THR B 1 406 ? -21.609 20.078 3.432 1 59.5 406 THR B O 1
ATOM 7062 N N . ASN B 1 407 ? -21.422 22.031 4.52 1 68.94 407 ASN B N 1
ATOM 7063 C CA . ASN B 1 407 ? -22.641 22.562 3.918 1 68.94 407 ASN B CA 1
ATOM 7064 C C . ASN B 1 407 ? -22.359 23.188 2.557 1 68.94 407 ASN B C 1
ATOM 7066 O O . ASN B 1 407 ? -23.281 23.625 1.866 1 68.94 407 ASN B O 1
ATOM 7070 N N . ILE B 1 408 ? -21.156 23.188 2.215 1 80.44 408 ILE B N 1
ATOM 7071 C CA . ILE B 1 408 ? -20.797 23.812 0.949 1 80.44 408 ILE B CA 1
ATOM 7072 C C . ILE B 1 408 ? -20.984 22.812 -0.194 1 80.44 408 ILE B C 1
ATOM 7074 O O . ILE B 1 408 ? -20.422 21.719 -0.167 1 80.44 408 ILE B O 1
ATOM 7078 N N . PRO B 1 409 ? -21.781 23.25 -1.174 1 81.12 409 PRO B N 1
ATOM 7079 C CA . PRO B 1 409 ? -21.906 22.359 -2.322 1 81.12 409 PRO B CA 1
ATOM 7080 C C . PRO B 1 409 ? -20.578 22.094 -3.027 1 81.12 409 PRO B C 1
ATOM 7082 O O . PRO B 1 409 ? -19.781 23.016 -3.213 1 81.12 409 PRO B O 1
ATOM 7085 N N . GLY B 1 410 ? -20.391 20.906 -3.385 1 78.5 410 GLY B N 1
ATOM 7086 C CA . GLY B 1 410 ? -19.141 20.5 -4 1 78.5 410 GLY B CA 1
ATOM 7087 C C . GLY B 1 410 ? -18.828 21.266 -5.277 1 78.5 410 GLY B C 1
ATOM 7088 O O . GLY B 1 410 ? -17.656 21.594 -5.543 1 78.5 410 GLY B O 1
ATOM 7089 N N . ASP B 1 411 ? -19.859 21.609 -6.055 1 83.44 411 ASP B N 1
ATOM 7090 C CA . ASP B 1 411 ? -19.688 22.234 -7.359 1 83.44 411 ASP B CA 1
ATOM 7091 C C . ASP B 1 411 ? -19.266 23.703 -7.211 1 83.44 411 ASP B C 1
ATOM 7093 O O . ASP B 1 411 ? -18.938 24.359 -8.195 1 83.44 411 ASP B O 1
ATOM 7097 N N . PHE B 1 412 ? -19.312 24.172 -6.055 1 90.44 412 PHE B N 1
ATOM 7098 C CA . PHE B 1 412 ? -18.984 25.562 -5.777 1 90.44 412 PHE B CA 1
ATOM 7099 C C . PHE B 1 412 ? -17.484 25.797 -5.852 1 90.44 412 PHE B C 1
ATOM 7101 O O . PHE B 1 412 ? -17.031 26.828 -6.344 1 90.44 412 PHE B O 1
ATOM 7108 N N . TYR B 1 413 ? -16.672 24.891 -5.531 1 88.31 413 TYR B N 1
ATOM 7109 C CA . TYR B 1 413 ? -15.258 25.094 -5.223 1 88.31 413 TYR B CA 1
ATOM 7110 C C . TYR B 1 413 ? -14.469 25.438 -6.48 1 88.31 413 TYR B C 1
ATOM 7112 O O . TYR B 1 413 ? -13.781 26.469 -6.531 1 88.31 413 TYR B O 1
ATOM 7120 N N . THR B 1 414 ? -14.633 24.672 -7.457 1 90.12 414 THR B N 1
ATOM 7121 C CA . THR B 1 414 ? -13.805 24.828 -8.648 1 90.12 414 THR B CA 1
ATOM 7122 C C . THR B 1 414 ? -14.016 26.203 -9.273 1 90.12 414 THR B C 1
ATOM 7124 O O . THR B 1 414 ? -13.062 26.969 -9.445 1 90.12 414 THR B O 1
ATOM 7127 N N . PRO B 1 415 ? -15.266 26.547 -9.523 1 92.94 415 PRO B N 1
ATOM 7128 C CA . PRO B 1 415 ? -15.438 27.875 -10.125 1 92.94 415 PRO B CA 1
ATOM 7129 C C . PRO B 1 415 ? -14.984 29 -9.203 1 92.94 415 PRO B C 1
ATOM 7131 O O . PRO B 1 415 ? -14.5 30.031 -9.68 1 92.94 415 PRO B O 1
ATOM 7134 N N . PHE B 1 416 ? -15.195 28.922 -7.949 1 93.81 416 PHE B N 1
ATOM 7135 C CA . PHE B 1 416 ? -14.781 29.969 -7.008 1 93.81 416 PHE B CA 1
ATOM 7136 C C . PHE B 1 416 ? -13.273 30.141 -7.035 1 93.81 416 PHE B C 1
ATOM 7138 O O . PHE B 1 416 ? -12.781 31.266 -7.188 1 93.81 416 PHE B O 1
ATOM 7145 N N . PHE B 1 417 ? -12.531 29.109 -6.996 1 91.81 417 PHE B N 1
ATOM 7146 C CA . PHE B 1 417 ? -11.078 29.203 -6.895 1 91.81 417 PHE B CA 1
ATOM 7147 C C . PHE B 1 417 ? -10.461 29.547 -8.25 1 91.81 417 PHE B C 1
ATOM 7149 O O . PHE B 1 417 ? -9.453 30.25 -8.32 1 91.81 417 PHE B O 1
ATOM 7156 N N . ASP B 1 418 ? -11.078 29.062 -9.281 1 92.94 418 ASP B N 1
ATOM 7157 C CA . ASP B 1 418 ? -10.633 29.484 -10.602 1 92.94 418 ASP B CA 1
ATOM 7158 C C . ASP B 1 418 ? -10.727 31 -10.758 1 92.94 418 ASP B C 1
ATOM 7160 O O . ASP B 1 418 ? -9.805 31.641 -11.266 1 92.94 418 ASP B O 1
ATOM 7164 N N . ASN B 1 419 ? -11.844 31.469 -10.336 1 95.69 419 ASN B N 1
ATOM 7165 C CA . ASN B 1 419 ? -12.047 32.906 -10.422 1 95.69 419 ASN B CA 1
ATOM 7166 C C . ASN B 1 419 ? -11.078 33.656 -9.508 1 95.69 419 ASN B C 1
ATOM 7168 O O . ASN B 1 419 ? -10.547 34.719 -9.891 1 95.69 419 ASN B O 1
ATOM 7172 N N . ALA B 1 420 ? -10.93 33.188 -8.336 1 95.44 420 ALA B N 1
ATOM 7173 C CA . ALA B 1 420 ? -10.008 33.812 -7.398 1 95.44 420 ALA B CA 1
ATOM 7174 C C . ALA B 1 420 ? -8.594 33.875 -7.965 1 95.44 420 ALA B C 1
ATOM 7176 O O . ALA B 1 420 ? -7.906 34.875 -7.871 1 95.44 420 ALA B O 1
ATOM 7177 N N . GLU B 1 421 ? -8.18 32.781 -8.492 1 92.94 421 GLU B N 1
ATOM 7178 C CA . GLU B 1 421 ? -6.855 32.719 -9.102 1 92.94 421 GLU B CA 1
ATOM 7179 C C . GLU B 1 421 ? -6.719 33.719 -10.234 1 92.94 421 GLU B C 1
ATOM 7181 O O . GLU B 1 421 ? -5.703 34.406 -10.344 1 92.94 421 GLU B O 1
ATOM 7186 N N . LYS B 1 422 ? -7.68 33.75 -11.102 1 94.75 422 LYS B N 1
ATOM 7187 C CA . LYS B 1 422 ? -7.68 34.688 -12.219 1 94.75 422 LYS B CA 1
ATOM 7188 C C . LYS B 1 422 ? -7.551 36.125 -11.734 1 94.75 422 LYS B C 1
ATOM 7190 O O . LYS B 1 422 ? -6.715 36.906 -12.227 1 94.75 422 LYS B O 1
ATOM 7195 N N . GLU B 1 423 ? -8.367 36.531 -10.742 1 96.81 423 GLU B N 1
ATOM 7196 C CA . GLU B 1 423 ? -8.383 37.875 -10.227 1 96.81 423 GLU B CA 1
ATOM 7197 C C . GLU B 1 423 ? -7.062 38.219 -9.539 1 96.81 423 GLU B C 1
ATOM 7199 O O . GLU B 1 423 ? -6.535 39.312 -9.703 1 96.81 423 GLU B O 1
ATOM 7204 N N . LEU B 1 424 ? -6.531 37.344 -8.844 1 94.81 424 LEU B N 1
ATOM 7205 C CA . LEU B 1 424 ? -5.316 37.625 -8.086 1 94.81 424 LEU B CA 1
ATOM 7206 C C . LEU B 1 424 ? -4.094 37.625 -8.992 1 94.81 424 LEU B C 1
ATOM 7208 O O . LEU B 1 424 ? -3.121 38.312 -8.734 1 94.81 424 LEU B O 1
ATOM 7212 N N . LYS B 1 425 ? -4.105 36.812 -9.969 1 91.12 425 LYS B N 1
ATOM 7213 C CA . LYS B 1 425 ? -3.055 36.906 -10.984 1 91.12 425 LYS B CA 1
ATOM 7214 C C . LYS B 1 425 ? -3.029 38.281 -11.641 1 91.12 425 LYS B C 1
ATOM 7216 O O . LYS B 1 425 ? -1.958 38.812 -11.961 1 91.12 425 LYS B O 1
ATOM 7221 N N . ALA B 1 426 ? -4.199 38.812 -11.906 1 94.88 426 ALA B N 1
ATOM 7222 C CA . ALA B 1 426 ? -4.297 40.156 -12.461 1 94.88 426 ALA B CA 1
ATOM 7223 C C . ALA B 1 426 ? -3.695 41.188 -11.508 1 94.88 426 ALA B C 1
ATOM 7225 O O . ALA B 1 426 ? -3.08 42.156 -11.953 1 94.88 426 ALA B O 1
ATOM 7226 N N . VAL B 1 427 ? -3.822 40.938 -10.258 1 95.44 427 VAL B N 1
ATOM 7227 C CA . VAL B 1 427 ? -3.221 41.844 -9.266 1 95.44 427 VAL B CA 1
ATOM 7228 C C . VAL B 1 427 ? -1.7 41.688 -9.312 1 95.44 427 VAL B C 1
ATOM 7230 O O . VAL B 1 427 ? -0.983 42.719 -9.297 1 95.44 427 VAL B O 1
ATOM 7233 N N . GLN B 1 428 ? -1.266 40.531 -9.359 1 89.75 428 GLN B N 1
ATOM 7234 C CA . GLN B 1 428 ? 0.168 40.25 -9.398 1 89.75 428 GLN B CA 1
ATOM 7235 C C . GLN B 1 428 ? 0.823 40.938 -10.609 1 89.75 428 GLN B C 1
ATOM 7237 O O . GLN B 1 428 ? 1.953 41.406 -10.516 1 89.75 428 GLN B O 1
ATOM 7242 N N . SER B 1 429 ? 0.064 40.938 -11.688 1 89.75 429 SER B N 1
ATOM 7243 C CA . SER B 1 429 ? 0.594 41.5 -12.922 1 89.75 429 SER B CA 1
ATOM 7244 C C . SER B 1 429 ? 0.454 43.031 -12.914 1 89.75 429 SER B C 1
ATOM 7246 O O . SER B 1 429 ? 1.008 43.719 -13.781 1 89.75 429 SER B O 1
ATOM 7248 N N . GLY B 1 430 ? -0.303 43.562 -12.008 1 91.62 430 GLY B N 1
ATOM 7249 C CA . GLY B 1 430 ? -0.472 45 -11.906 1 91.62 430 GLY B CA 1
ATOM 7250 C C . GLY B 1 430 ? -1.647 45.531 -12.703 1 91.62 430 GLY B C 1
ATOM 7251 O O . GLY B 1 430 ? -1.889 46.719 -12.742 1 91.62 430 GLY B O 1
ATOM 7252 N N . SER B 1 431 ? -2.451 44.625 -13.266 1 95.31 431 SER B N 1
ATOM 7253 C CA . SER B 1 431 ? -3.533 45.031 -14.148 1 95.31 431 SER B CA 1
ATOM 7254 C C . SER B 1 431 ? -4.812 45.312 -13.367 1 95.31 431 SER B C 1
ATOM 7256 O O . SER B 1 431 ? -5.789 45.812 -13.922 1 95.31 431 SER B O 1
ATOM 7258 N N . GLN B 1 432 ? -4.828 44.906 -12.148 1 95.94 432 GLN B N 1
ATOM 7259 C CA . GLN B 1 432 ? -5.984 45.094 -11.281 1 95.94 432 GLN B CA 1
ATOM 7260 C C . GLN B 1 432 ? -5.551 45.406 -9.852 1 95.94 432 GLN B C 1
ATOM 7262 O O . GLN B 1 432 ? -4.535 44.906 -9.383 1 95.94 432 GLN B O 1
ATOM 7267 N N . SER B 1 433 ? -6.316 46.281 -9.172 1 97.06 433 SER B N 1
ATOM 7268 C CA . SER B 1 433 ? -6.008 46.5 -7.762 1 97.06 433 SER B CA 1
ATOM 7269 C C . SER B 1 433 ? -6.504 45.344 -6.891 1 97.06 433 SER B C 1
ATOM 7271 O O . SER B 1 433 ? -7.398 44.594 -7.289 1 97.06 433 SER B O 1
ATOM 7273 N N . LEU B 1 434 ? -5.883 45.281 -5.77 1 97.62 434 LEU B N 1
ATOM 7274 C CA . LEU B 1 434 ? -6.305 44.219 -4.852 1 97.62 434 LEU B CA 1
ATOM 7275 C C . LEU B 1 434 ? -7.754 44.438 -4.422 1 97.62 434 LEU B C 1
ATOM 7277 O O . LEU B 1 434 ? -8.516 43.469 -4.316 1 97.62 434 LEU B O 1
ATOM 7281 N N . ASP B 1 435 ? -8.195 45.625 -4.176 1 97.81 435 ASP B N 1
ATOM 7282 C CA . ASP B 1 435 ? -9.562 45.938 -3.779 1 97.81 435 ASP B CA 1
ATOM 7283 C C . ASP B 1 435 ? -10.555 45.469 -4.844 1 97.81 435 ASP B C 1
ATOM 7285 O O . ASP B 1 435 ? -11.578 44.875 -4.527 1 97.81 435 ASP B O 1
ATOM 7289 N N . GLU B 1 436 ? -10.242 45.781 -6.035 1 97.88 436 GLU B N 1
ATOM 7290 C CA . GLU B 1 436 ? -11.094 45.375 -7.145 1 97.88 436 GLU B CA 1
ATOM 7291 C C . GLU B 1 436 ? -11.172 43.844 -7.258 1 97.88 436 GLU B C 1
ATOM 7293 O O . GLU B 1 436 ? -12.242 43.281 -7.52 1 97.88 436 GLU B O 1
ATOM 7298 N N . ALA B 1 437 ? -10.031 43.281 -7.086 1 98.12 437 ALA B N 1
ATOM 7299 C CA . ALA B 1 437 ? -9.961 41.812 -7.195 1 98.12 437 ALA B CA 1
ATOM 7300 C C . ALA B 1 437 ? -10.812 41.156 -6.117 1 98.12 437 ALA B C 1
ATOM 7302 O O . ALA B 1 437 ? -11.594 40.25 -6.406 1 98.12 437 ALA B O 1
ATOM 7303 N N . LEU B 1 438 ? -10.703 41.594 -4.844 1 98.19 438 LEU B N 1
ATOM 7304 C CA . LEU B 1 438 ? -11.445 41 -3.74 1 98.19 438 LEU B CA 1
ATOM 7305 C C . LEU B 1 438 ? -12.945 41.219 -3.918 1 98.19 438 LEU B C 1
ATOM 7307 O O . LEU B 1 438 ? -13.75 40.344 -3.602 1 98.19 438 LEU B O 1
ATOM 7311 N N . GLN B 1 439 ? -13.305 42.344 -4.395 1 97.69 439 GLN B N 1
ATOM 7312 C CA . GLN B 1 439 ? -14.711 42.625 -4.699 1 97.69 439 GLN B CA 1
ATOM 7313 C C . GLN B 1 439 ? -15.234 41.688 -5.77 1 97.69 439 GLN B C 1
ATOM 7315 O O . GLN B 1 439 ? -16.328 41.125 -5.637 1 97.69 439 GLN B O 1
ATOM 7320 N N . ALA B 1 440 ? -14.477 41.5 -6.742 1 97.69 440 ALA B N 1
ATOM 7321 C CA . ALA B 1 440 ? -14.867 40.625 -7.844 1 97.69 440 ALA B CA 1
ATOM 7322 C C . ALA B 1 440 ? -14.977 39.188 -7.383 1 97.69 440 ALA B C 1
ATOM 7324 O O . ALA B 1 440 ? -15.898 38.469 -7.773 1 97.69 440 ALA B O 1
ATOM 7325 N N . ILE B 1 441 ? -13.977 38.781 -6.637 1 97.88 441 ILE B N 1
ATOM 7326 C CA . ILE B 1 441 ? -13.969 37.406 -6.129 1 97.88 441 ILE B CA 1
ATOM 7327 C C . ILE B 1 441 ? -15.211 37.188 -5.273 1 97.88 441 ILE B C 1
ATOM 7329 O O . ILE B 1 441 ? -15.867 36.156 -5.402 1 97.88 441 ILE B O 1
ATOM 7333 N N . GLU B 1 442 ? -15.539 38.125 -4.418 1 97.31 442 GLU B N 1
ATOM 7334 C CA . GLU B 1 442 ? -16.703 37.969 -3.547 1 97.31 442 GLU B CA 1
ATOM 7335 C C . GLU B 1 442 ? -18 37.938 -4.355 1 97.31 442 GLU B C 1
ATOM 7337 O O . GLU B 1 442 ? -18.859 37.094 -4.113 1 97.31 442 GLU B O 1
ATOM 7342 N N . ALA B 1 443 ? -18.141 38.812 -5.293 1 97.19 443 ALA B N 1
ATOM 7343 C CA . ALA B 1 443 ? -19.359 38.906 -6.094 1 97.19 443 ALA B CA 1
ATOM 7344 C C . ALA B 1 443 ? -19.562 37.656 -6.934 1 97.19 443 ALA B C 1
ATOM 7346 O O . ALA B 1 443 ? -20.641 37.062 -6.918 1 97.19 443 ALA B O 1
ATOM 7347 N N . LYS B 1 444 ? -18.578 37.312 -7.605 1 96.94 444 LYS B N 1
ATOM 7348 C CA . LYS B 1 444 ? -18.688 36.125 -8.438 1 96.94 444 LYS B CA 1
ATOM 7349 C C . LYS B 1 444 ? -18.797 34.875 -7.574 1 96.94 444 LYS B C 1
ATOM 7351 O O . LYS B 1 444 ? -19.5 33.906 -7.945 1 96.94 444 LYS B O 1
ATOM 7356 N N . GLY B 1 445 ? -18.031 34.875 -6.531 1 96.12 445 GLY B N 1
ATOM 7357 C CA . GLY B 1 445 ? -18.156 33.781 -5.602 1 96.12 445 GLY B CA 1
ATOM 7358 C C . GLY B 1 445 ? -19.562 33.562 -5.098 1 96.12 445 GLY B C 1
ATOM 7359 O O . GLY B 1 445 ? -20.047 32.438 -5.023 1 96.12 445 GLY B O 1
ATOM 7360 N N . GLN B 1 446 ? -20.219 34.688 -4.832 1 96.25 446 GLN B N 1
ATOM 7361 C CA . GLN B 1 446 ? -21.609 34.594 -4.375 1 96.25 446 GLN B CA 1
ATOM 7362 C C . GLN B 1 446 ? -22.516 34.031 -5.461 1 96.25 446 GLN B C 1
ATOM 7364 O O . GLN B 1 446 ? -23.406 33.219 -5.18 1 96.25 446 GLN B O 1
ATOM 7369 N N . GLN B 1 447 ? -22.281 34.438 -6.617 1 96.44 447 GLN B N 1
ATOM 7370 C CA . GLN B 1 447 ? -23.047 33.906 -7.746 1 96.44 447 GLN B CA 1
ATOM 7371 C C . GLN B 1 447 ? -22.875 32.406 -7.906 1 96.44 447 GLN B C 1
ATOM 7373 O O . GLN B 1 447 ? -23.844 31.688 -8.133 1 96.44 447 GLN B O 1
ATOM 7378 N N . GLU B 1 448 ? -21.594 32.031 -7.785 1 95.75 448 GLU B N 1
ATOM 7379 C CA . GLU B 1 448 ? -21.297 30.609 -7.941 1 95.75 448 GLU B CA 1
ATOM 7380 C C . GLU B 1 448 ? -21.906 29.797 -6.801 1 95.75 448 GLU B C 1
ATOM 7382 O O . GLU B 1 448 ? -22.328 28.656 -7.004 1 95.75 448 GLU B O 1
ATOM 7387 N N . LEU B 1 449 ? -21.875 30.344 -5.621 1 94.56 449 LEU B N 1
ATOM 7388 C CA . LEU B 1 449 ? -22.484 29.672 -4.477 1 94.56 449 LEU B CA 1
ATOM 7389 C C . LEU B 1 449 ? -23.984 29.5 -4.676 1 94.56 449 LEU B C 1
ATOM 7391 O O . LEU B 1 449 ? -24.531 28.438 -4.418 1 94.56 449 LEU B O 1
ATOM 7395 N N . ASP B 1 450 ? -24.641 30.578 -5.176 1 94.5 450 ASP B N 1
ATOM 7396 C CA . ASP B 1 450 ? -26.078 30.547 -5.418 1 94.5 450 ASP B CA 1
ATOM 7397 C C . ASP B 1 450 ? -26.438 29.531 -6.508 1 94.5 450 ASP B C 1
ATOM 7399 O O . ASP B 1 450 ? -27.422 28.781 -6.383 1 94.5 450 ASP B O 1
ATOM 7403 N N . LYS B 1 451 ? -25.656 29.516 -7.441 1 93.81 451 LYS B N 1
ATOM 7404 C CA . LYS B 1 451 ? -25.859 28.578 -8.539 1 93.81 451 LYS B CA 1
ATOM 7405 C C . LYS B 1 451 ? -25.703 27.141 -8.055 1 93.81 451 LYS B C 1
ATOM 7407 O O . LYS B 1 451 ? -26.516 26.281 -8.398 1 93.81 451 LYS B O 1
ATOM 7412 N N . ALA B 1 452 ? -24.641 26.906 -7.34 1 92.12 452 ALA B N 1
ATOM 7413 C CA . ALA B 1 452 ? -24.375 25.562 -6.832 1 92.12 452 ALA B CA 1
ATOM 7414 C C . ALA B 1 452 ? -25.5 25.094 -5.902 1 92.12 452 ALA B C 1
ATOM 7416 O O . ALA B 1 452 ? -25.875 23.922 -5.914 1 92.12 452 ALA B O 1
ATOM 7417 N N . ARG B 1 453 ? -25.969 25.969 -5.137 1 89.56 453 ARG B N 1
ATOM 7418 C CA . ARG B 1 453 ? -27.047 25.641 -4.215 1 89.56 453 ARG B CA 1
ATOM 7419 C C . ARG B 1 453 ? -28.328 25.297 -4.973 1 89.56 453 ARG B C 1
ATOM 7421 O O . ARG B 1 453 ? -29.047 24.359 -4.602 1 89.56 453 ARG B O 1
ATOM 7428 N N . LYS B 1 454 ? -28.609 26.047 -5.906 1 88.81 454 LYS B N 1
ATOM 7429 C CA . LYS B 1 454 ? -29.781 25.781 -6.73 1 88.81 454 LYS B CA 1
ATOM 7430 C C . LYS B 1 454 ? -29.672 24.422 -7.426 1 88.81 454 LYS B C 1
ATOM 7432 O O . LYS B 1 454 ? -30.656 23.688 -7.52 1 88.81 454 LYS B O 1
ATOM 7437 N N . ALA B 1 455 ? -28.516 24.188 -7.891 1 87.06 455 ALA B N 1
ATOM 7438 C CA . ALA B 1 455 ? -28.297 22.891 -8.539 1 87.06 455 ALA B CA 1
ATOM 7439 C C . ALA B 1 455 ? -28.469 21.75 -7.555 1 87.06 455 ALA B C 1
ATOM 7441 O O . ALA B 1 455 ? -29.047 20.703 -7.895 1 87.06 455 ALA B O 1
ATOM 7442 N N . GLN B 1 456 ? -27.938 21.922 -6.414 1 82.5 456 GLN B N 1
ATOM 7443 C CA . GLN B 1 456 ? -28.078 20.906 -5.371 1 82.5 456 GLN B CA 1
ATOM 7444 C C . GLN B 1 456 ? -29.531 20.656 -5.02 1 82.5 456 GLN B C 1
ATOM 7446 O O . GLN B 1 456 ? -29.953 19.516 -4.836 1 82.5 456 GLN B O 1
ATOM 7451 N N . GLU B 1 457 ? -30.297 21.719 -4.969 1 80.19 457 GLU B N 1
ATOM 7452 C CA . GLU B 1 457 ? -31.719 21.625 -4.672 1 80.19 457 GLU B CA 1
ATOM 7453 C C . GLU B 1 457 ? -32.469 20.938 -5.805 1 80.19 457 GLU B C 1
ATOM 7455 O O . GLU B 1 457 ? -33.375 20.141 -5.559 1 80.19 457 GLU B O 1
ATOM 7460 N N . ALA B 1 458 ? -32.031 21.203 -6.906 1 80.38 458 ALA B N 1
ATOM 7461 C CA . ALA B 1 458 ? -32.688 20.594 -8.078 1 80.38 458 ALA B CA 1
ATOM 7462 C C . ALA B 1 458 ? -32.375 19.109 -8.141 1 80.38 458 ALA B C 1
ATOM 7464 O O . ALA B 1 458 ? -33.281 18.312 -8.477 1 80.38 458 ALA B O 1
ATOM 7465 N N . GLU B 1 459 ? -31.141 18.797 -7.926 1 74.19 459 GLU B N 1
ATOM 7466 C CA . GLU B 1 459 ? -30.766 17.391 -7.922 1 74.19 459 GLU B CA 1
ATOM 7467 C C . GLU B 1 459 ? -31.531 16.625 -6.836 1 74.19 459 GLU B C 1
ATOM 7469 O O . GLU B 1 459 ? -31.984 15.508 -7.062 1 74.19 459 GLU B O 1
ATOM 7474 N N . LYS B 1 460 ? -31.719 17.219 -5.656 1 71.5 460 LYS B N 1
ATOM 7475 C CA . LYS B 1 460 ? -32.5 16.625 -4.574 1 71.5 460 LYS B CA 1
ATOM 7476 C C . LYS B 1 460 ? -33.938 16.469 -4.965 1 71.5 460 LYS B C 1
ATOM 7478 O O . LYS B 1 460 ? -34.594 15.445 -4.652 1 71.5 460 LYS B O 1
ATOM 7483 N N . ALA B 1 461 ? -34.375 17.391 -5.648 1 69.31 461 ALA B N 1
ATOM 7484 C CA . ALA B 1 461 ? -35.781 17.375 -6.098 1 69.31 461 ALA B CA 1
ATOM 7485 C C . ALA B 1 461 ? -36 16.312 -7.172 1 69.31 461 ALA B C 1
ATOM 7487 O O . ALA B 1 461 ? -37 15.609 -7.168 1 69.31 461 ALA B O 1
ATOM 7488 N N . LYS B 1 462 ? -35.125 16.188 -8.023 1 67 462 LYS B N 1
ATOM 7489 C CA . LYS B 1 462 ? -35.188 15.172 -9.07 1 67 462 LYS B CA 1
ATOM 7490 C C . LYS B 1 462 ? -35.125 13.766 -8.477 1 67 462 LYS B C 1
ATOM 7492 O O . LYS B 1 462 ? -35.906 12.883 -8.875 1 67 462 LYS B O 1
ATOM 7497 N N . LYS B 1 463 ? -34.312 13.625 -7.523 1 60.25 463 LYS B N 1
ATOM 7498 C CA . LYS B 1 463 ? -34.188 12.336 -6.855 1 60.25 463 LYS B CA 1
ATOM 7499 C C . LYS B 1 463 ? -35.438 12 -6.043 1 60.25 463 LYS B C 1
ATOM 7501 O O . LYS B 1 463 ? -35.875 10.844 -6.008 1 60.25 463 LYS B O 1
ATOM 7506 N N . ALA B 1 464 ? -36.031 12.906 -5.348 1 60.38 464 ALA B N 1
ATOM 7507 C CA . ALA B 1 464 ? -37.281 12.75 -4.602 1 60.38 464 ALA B CA 1
ATOM 7508 C C . ALA B 1 464 ? -38.438 12.422 -5.535 1 60.38 464 ALA B C 1
ATOM 7510 O O . ALA B 1 464 ? -39.312 11.602 -5.199 1 60.38 464 ALA B O 1
ATOM 7511 N N . ALA B 1 465 ? -38.469 12.961 -6.625 1 62.34 465 ALA B N 1
ATOM 7512 C CA . ALA B 1 465 ? -39.531 12.695 -7.625 1 62.34 465 ALA B CA 1
ATOM 7513 C C . ALA B 1 465 ? -39.375 11.297 -8.211 1 62.34 465 ALA B C 1
ATOM 7515 O O . ALA B 1 465 ? -40.375 10.602 -8.438 1 62.34 465 ALA B O 1
ATOM 7516 N N . GLU B 1 466 ? -38.125 10.977 -8.469 1 57.19 466 GLU B N 1
ATOM 7517 C CA . GLU B 1 466 ? -37.875 9.633 -8.992 1 57.19 466 GLU B CA 1
ATOM 7518 C C . GLU B 1 466 ? -38.188 8.57 -7.938 1 57.19 466 GLU B C 1
ATOM 7520 O O . GLU B 1 466 ? -38.656 7.48 -8.266 1 57.19 466 GLU B O 1
ATOM 7525 N N . SER B 1 467 ? -37.969 8.836 -6.742 1 56.38 467 SER B N 1
ATOM 7526 C CA . SER B 1 467 ? -38.344 7.926 -5.664 1 56.38 467 SER B CA 1
ATOM 7527 C C . SER B 1 467 ? -39.844 7.918 -5.426 1 56.38 467 SER B C 1
ATOM 7529 O O . SER B 1 467 ? -40.406 6.898 -5.016 1 56.38 467 SER B O 1
ATOM 7531 N N . GLY B 1 468 ? -40.656 8.984 -5.676 1 51.94 468 GLY B N 1
ATOM 7532 C CA . GLY B 1 468 ? -42.094 9.07 -5.566 1 51.94 468 GLY B CA 1
ATOM 7533 C C . GLY B 1 468 ? -42.812 8.438 -6.738 1 51.94 468 GLY B C 1
ATOM 7534 O O . GLY B 1 468 ? -43.969 8.031 -6.609 1 51.94 468 GLY B O 1
ATOM 7535 N N . SER B 1 469 ? -42.375 8.508 -7.93 1 45.38 469 SER B N 1
ATOM 7536 C CA . SER B 1 469 ? -43.062 7.961 -9.102 1 45.38 469 SER B CA 1
ATOM 7537 C C . SER B 1 469 ? -43.094 6.438 -9.055 1 45.38 469 SER B C 1
ATOM 7539 O O . SER B 1 469 ? -43.812 5.805 -9.844 1 45.38 469 SER B O 1
ATOM 7541 N N . ASP B 1 470 ? -42.281 5.754 -8.352 1 40.19 470 ASP B N 1
ATOM 7542 C CA . ASP B 1 470 ? -42.375 4.301 -8.281 1 40.19 470 ASP B CA 1
ATOM 7543 C C . ASP B 1 470 ? -43.594 3.879 -7.457 1 40.19 470 ASP B C 1
ATOM 7545 O O . ASP B 1 470 ? -43.906 2.688 -7.336 1 40.19 470 ASP B O 1
ATOM 7549 N N . GLY B 1 471 ? -44.344 4.742 -6.781 1 35.12 471 GLY B N 1
ATOM 7550 C CA . GLY B 1 471 ? -45.5 4.316 -6.023 1 35.12 471 GLY B CA 1
ATOM 7551 C C . GLY B 1 471 ? -46.75 4.152 -6.883 1 35.12 471 GLY B C 1
ATOM 7552 O O . GLY B 1 471 ? -47.781 3.709 -6.395 1 35.12 471 GLY B O 1
ATOM 7553 N N . ALA B 1 472 ? -46.969 4.918 -7.992 1 32.69 472 ALA B N 1
ATOM 7554 C CA . ALA B 1 472 ? -48.344 4.953 -8.484 1 32.69 472 ALA B CA 1
ATOM 7555 C C . ALA B 1 472 ? -48.625 3.781 -9.414 1 32.69 472 ALA B C 1
ATOM 7557 O O . ALA B 1 472 ? -49.75 3.553 -9.812 1 32.69 472 ALA B O 1
ATOM 7558 N N . GLU B 1 473 ? -47.688 3.152 -10.078 1 30.12 473 GLU B N 1
ATOM 7559 C CA . GLU B 1 473 ? -48.25 2.453 -11.227 1 30.12 473 GLU B CA 1
ATOM 7560 C C . GLU B 1 473 ? -48.875 1.124 -10.812 1 30.12 473 GLU B C 1
ATOM 7562 O O . GLU B 1 473 ? -49.312 0.354 -11.656 1 30.12 473 GLU B O 1
ATOM 7567 N N . SER B 1 474 ? -48.688 0.559 -9.656 1 27.06 474 SER B N 1
ATOM 7568 C CA . SER B 1 474 ? -48.969 -0.874 -9.68 1 27.06 474 SER B CA 1
ATOM 7569 C C . SER B 1 474 ? -50.438 -1.146 -9.766 1 27.06 474 SER B C 1
ATOM 7571 O O . SER B 1 474 ? -50.906 -2.283 -9.578 1 27.06 474 SER B O 1
ATOM 7573 N N . SER B 1 475 ? -51.312 -0.247 -9.766 1 24.2 475 SER B N 1
ATOM 7574 C CA . SER B 1 475 ? -52.625 -0.777 -9.453 1 24.2 475 SER B CA 1
ATOM 7575 C C . SER B 1 475 ? -53.25 -1.496 -10.648 1 24.2 475 SER B C 1
ATOM 7577 O O . SER B 1 475 ? -54.438 -1.801 -10.648 1 24.2 475 SER B O 1
ATOM 7579 N N . GLY B 1 476 ? -52.625 -1.623 -11.844 1 22.44 476 GLY B N 1
ATOM 7580 C CA . GLY B 1 476 ? -53.594 -2.09 -12.828 1 22.44 476 GLY B CA 1
ATOM 7581 C C . GLY B 1 476 ? -54 -3.541 -12.633 1 22.44 476 GLY B C 1
ATOM 7582 O O . GLY B 1 476 ? -53.125 -4.398 -12.406 1 22.44 476 GLY B O 1
ATOM 7583 N N . GLY B 1 477 ? -55.281 -3.922 -12.203 1 22.36 477 GLY B N 1
ATOM 7584 C CA . GLY B 1 477 ? -56.125 -5.074 -11.938 1 22.36 477 GLY B CA 1
ATOM 7585 C C . GLY B 1 477 ? -56.219 -6.02 -13.125 1 22.36 477 GLY B C 1
ATOM 7586 O O . GLY B 1 477 ? -56.969 -5.766 -14.07 1 22.36 477 GLY B O 1
ATOM 7587 N N . GLY B 1 478 ? -55.125 -6.57 -13.742 1 18.94 478 GLY B N 1
ATOM 7588 C CA . GLY B 1 478 ? -55.469 -7.539 -14.758 1 18.94 478 GLY B CA 1
ATOM 7589 C C . GLY B 1 478 ? -56.312 -8.688 -14.219 1 18.94 478 GLY B C 1
ATOM 7590 O O . GLY B 1 478 ? -56.156 -9.102 -13.07 1 18.94 478 GLY B O 1
ATOM 7591 N N . ALA B 1 479 ? -57.5 -9.062 -14.891 1 20.28 479 ALA B N 1
ATOM 7592 C CA . ALA B 1 479 ? -58.625 -9.969 -14.844 1 20.28 479 ALA B CA 1
ATOM 7593 C C . ALA B 1 479 ? -58.188 -11.422 -14.969 1 20.28 479 ALA B C 1
ATOM 7595 O O . ALA B 1 479 ? -58.438 -12.07 -15.984 1 20.28 479 ALA B O 1
ATOM 7596 N N . GLU B 1 480 ? -56.875 -11.859 -14.75 1 18.92 480 GLU B N 1
ATOM 7597 C CA . GLU B 1 480 ? -56.781 -13.273 -15.133 1 18.92 480 GLU B CA 1
ATOM 7598 C C . GLU B 1 480 ? -57.781 -14.125 -14.336 1 18.92 480 GLU B C 1
ATOM 7600 O O . GLU B 1 480 ? -58.125 -13.789 -13.195 1 18.92 480 GLU B O 1
ATOM 7605 N N . SER B 1 481 ? -58.375 -15.148 -15.039 1 19.38 481 SER B N 1
ATOM 7606 C CA . SER B 1 481 ? -59.344 -16.25 -14.953 1 19.38 481 SER B CA 1
ATOM 7607 C C . SER B 1 481 ? -59.031 -17.188 -13.797 1 19.38 481 SER B C 1
ATOM 7609 O O . SER B 1 481 ? -57.875 -17.391 -13.477 1 19.38 481 SER B O 1
ATOM 7611 N N . VAL B 1 482 ? -60.125 -17.531 -13.039 1 18.33 482 VAL B N 1
ATOM 7612 C CA . VAL B 1 482 ? -60.531 -18.219 -11.82 1 18.33 482 VAL B CA 1
ATOM 7613 C C . VAL B 1 482 ? -60.219 -19.703 -11.93 1 18.33 482 VAL B C 1
ATOM 7615 O O . VAL B 1 482 ? -61.031 -20.469 -12.477 1 18.33 482 VAL B O 1
ATOM 7618 N N . ARG B 1 483 ? -59.188 -20.25 -12.68 1 17.84 483 ARG B N 1
ATOM 7619 C CA . ARG B 1 483 ? -59.344 -21.703 -12.594 1 17.84 483 ARG B CA 1
ATOM 7620 C C . ARG B 1 483 ? -59.406 -22.156 -11.133 1 17.84 483 ARG B C 1
ATOM 7622 O O . ARG B 1 483 ? -58.75 -21.578 -10.266 1 17.84 483 ARG B O 1
ATOM 7629 N N . GLU B 1 484 ? -60.219 -23.078 -10.812 1 16.34 484 GLU B N 1
ATOM 7630 C CA . GLU B 1 484 ? -60.969 -23.75 -9.742 1 16.34 484 GLU B CA 1
ATOM 7631 C C . GLU B 1 484 ? -60.031 -24.594 -8.875 1 16.34 484 GLU B C 1
ATOM 7633 O O . GLU B 1 484 ? -60.5 -25.359 -8.023 1 16.34 484 GLU B O 1
ATOM 7638 N N . ALA B 1 485 ? -58.719 -24.5 -9.047 1 18.06 485 ALA B N 1
ATOM 7639 C CA . ALA B 1 485 ? -58.281 -25.734 -8.414 1 18.06 485 ALA B CA 1
ATOM 7640 C C . ALA B 1 485 ? -58.781 -25.828 -6.973 1 18.06 485 ALA B C 1
ATOM 7642 O O . ALA B 1 485 ? -58.844 -24.828 -6.27 1 18.06 485 ALA B O 1
ATOM 7643 N N . GLU B 1 486 ? -59.062 -26.922 -6.453 1 16.53 486 GLU B N 1
ATOM 7644 C CA . GLU B 1 486 ? -59.75 -27.625 -5.375 1 16.53 486 GLU B CA 1
ATOM 7645 C C . GLU B 1 486 ? -59.156 -27.297 -4.02 1 16.53 486 GLU B C 1
ATOM 7647 O O . GLU B 1 486 ? -58.094 -26.672 -3.945 1 16.53 486 GLU B O 1
ATOM 7652 N N . THR B 1 487 ? -58.688 -28.25 -3.273 1 16.58 487 THR B N 1
ATOM 7653 C CA . THR B 1 487 ? -59.281 -28.703 -2.016 1 16.58 487 THR B CA 1
ATOM 7654 C C . THR B 1 487 ? -58.688 -27.938 -0.836 1 16.58 487 THR B C 1
ATOM 7656 O O . THR B 1 487 ? -59.406 -27.391 -0.005 1 16.58 487 THR B O 1
ATOM 7659 N N . THR B 1 488 ? -57.5 -28.391 -0.343 1 17.11 488 THR B N 1
ATOM 7660 C CA . THR B 1 488 ? -57.562 -29.047 0.958 1 17.11 488 THR B CA 1
ATOM 7661 C C . THR B 1 488 ? -57.312 -28.047 2.08 1 17.11 488 THR B C 1
ATOM 7663 O O . THR B 1 488 ? -56.781 -26.953 1.851 1 17.11 488 THR B O 1
ATOM 7666 N N . GLU B 1 489 ? -57.125 -28.484 3.273 1 15.98 489 GLU B N 1
ATOM 7667 C CA . GLU B 1 489 ? -57.562 -28.344 4.652 1 15.98 489 GLU B CA 1
ATOM 7668 C C . GLU B 1 489 ? -56.844 -27.203 5.363 1 15.98 489 GLU B C 1
ATOM 7670 O O . GLU B 1 489 ? -55.844 -26.672 4.848 1 15.98 489 GLU B O 1
ATOM 7675 N N . SER B 1 490 ? -56.156 -27.484 6.547 1 15.96 490 SER B N 1
ATOM 7676 C CA . SER B 1 490 ? -56.531 -27.203 7.934 1 15.96 490 SER B CA 1
ATOM 7677 C C . SER B 1 490 ? -55.781 -25.984 8.477 1 15.96 490 SER B C 1
ATOM 7679 O O . SER B 1 490 ? -56.375 -25.125 9.117 1 15.96 490 SER B O 1
ATOM 7681 N N . ALA B 1 491 ? -54.438 -26.062 8.727 1 17.34 491 ALA B N 1
ATOM 7682 C CA . ALA B 1 491 ? -54.062 -25.922 10.133 1 17.34 491 ALA B CA 1
ATOM 7683 C C . ALA B 1 491 ? -54 -24.453 10.539 1 17.34 491 ALA B C 1
ATOM 7685 O O . ALA B 1 491 ? -53.844 -23.578 9.688 1 17.34 491 ALA B O 1
ATOM 7686 N N . SER B 1 492 ? -53.375 -24.031 11.758 1 15.95 492 SER B N 1
ATOM 7687 C CA . SER B 1 492 ? -53.688 -23.359 13.023 1 15.95 492 SER B CA 1
ATOM 7688 C C . SER B 1 492 ? -53.188 -21.922 13.016 1 15.95 492 SER B C 1
ATOM 7690 O O . SER B 1 492 ? -53.938 -20.984 13.273 1 15.95 492 SER B O 1
ATOM 7692 N N . ALA B 1 493 ? -52.188 -21.562 13.969 1 17.53 493 ALA B N 1
ATOM 7693 C CA . ALA B 1 493 ? -52.188 -20.656 15.109 1 17.53 493 ALA B CA 1
ATOM 7694 C C . ALA B 1 493 ? -51.75 -19.25 14.711 1 17.53 493 ALA B C 1
ATOM 7696 O O . ALA B 1 493 ? -51 -19.078 13.758 1 17.53 493 ALA B O 1
ATOM 7697 N N . GLU B 1 494 ? -52.031 -18.047 15.555 1 16.22 494 GLU B N 1
ATOM 7698 C CA . GLU B 1 494 ? -52.406 -16.641 15.734 1 16.22 494 GLU B CA 1
ATOM 7699 C C . GLU B 1 494 ? -51.188 -15.758 15.961 1 16.22 494 GLU B C 1
ATOM 7701 O O . GLU B 1 494 ? -51.281 -14.531 15.898 1 16.22 494 GLU B O 1
ATOM 7706 N N . SER B 1 495 ? -50 -16.094 16.375 1 16.61 495 SER B N 1
ATOM 7707 C CA . SER B 1 495 ? -49.531 -15.227 17.453 1 16.61 495 SER B CA 1
ATOM 7708 C C . SER B 1 495 ? -49.219 -13.828 16.938 1 16.61 495 SER B C 1
ATOM 7710 O O . SER B 1 495 ? -49 -13.633 15.75 1 16.61 495 SER B O 1
ATOM 7712 N N . ALA B 1 496 ? -48.5 -12.898 17.844 1 16.73 496 ALA B N 1
ATOM 7713 C CA . ALA B 1 496 ? -48.562 -11.602 18.5 1 16.73 496 ALA B CA 1
ATOM 7714 C C . ALA B 1 496 ? -47.719 -10.562 17.734 1 16.73 496 ALA B C 1
ATOM 7716 O O . ALA B 1 496 ? -48.094 -9.391 17.688 1 16.73 496 ALA B O 1
ATOM 7717 N N . ALA B 1 497 ? -46.375 -10.641 17.594 1 18.86 497 ALA B N 1
ATOM 7718 C CA . ALA B 1 497 ? -45.531 -9.586 18.188 1 18.86 497 ALA B CA 1
ATOM 7719 C C . ALA B 1 497 ? -45.719 -8.266 17.438 1 18.86 497 ALA B C 1
ATOM 7721 O O . ALA B 1 497 ? -46.031 -8.258 16.25 1 18.86 497 ALA B O 1
ATOM 7722 N N . GLU B 1 498 ? -45.156 -7.23 18.141 1 17.22 498 GLU B N 1
ATOM 7723 C CA . GLU B 1 498 ? -45.406 -5.82 18.438 1 17.22 498 GLU B CA 1
ATOM 7724 C C . GLU B 1 498 ? -45.125 -4.941 17.219 1 17.22 498 GLU B C 1
ATOM 7726 O O . GLU B 1 498 ? -44.406 -5.348 16.312 1 17.22 498 GLU B O 1
ATOM 7731 N N . PRO B 1 499 ? -44.969 -3.518 17.688 1 18.16 499 PRO B N 1
ATOM 7732 C CA . PRO B 1 499 ? -45.531 -2.264 17.156 1 18.16 499 PRO B CA 1
ATOM 7733 C C . PRO B 1 499 ? -44.719 -1.705 16 1 18.16 499 PRO B C 1
ATOM 7735 O O . PRO B 1 499 ? -43.531 -2.057 15.836 1 18.16 499 PRO B O 1
ATOM 7738 N N . ALA B 1 500 ? -45.312 -0.743 15.383 1 19.2 500 ALA B N 1
ATOM 773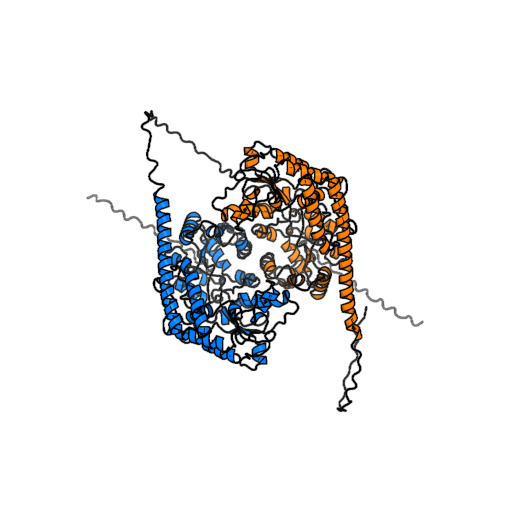9 C CA . ALA B 1 500 ? -45.375 0.063 14.172 1 19.2 500 ALA B CA 1
ATOM 7740 C C . ALA B 1 500 ? -44.531 1.319 14.281 1 19.2 500 ALA B C 1
ATOM 7742 O O . ALA B 1 500 ? -44.406 2.092 13.328 1 19.2 500 ALA B O 1
ATOM 7743 N N . SER B 1 501 ? -44.188 1.725 15.617 1 17.61 501 SER B N 1
ATOM 7744 C CA . SER B 1 501 ? -43.812 3.105 15.305 1 17.61 501 SER B CA 1
ATOM 7745 C C . SER B 1 501 ? -42.594 3.176 14.406 1 17.61 501 SER B C 1
ATOM 7747 O O . SER B 1 501 ? -41.656 2.389 14.562 1 17.61 501 SER B O 1
#

Radius of gyration: 35.89 Å; Cα contacts (8 Å, |Δi|>4): 1536; chains: 2; bounding box: 140×91×110 Å

Foldseek 3Di:
DPDDDDPDPPPPPPPPPPPDCPPQCCDPQDDQLADAEEFEEEDQDDVVCCVQFVVVSCVSNVRYHYHYDHCVVLVDPPNPDSVVVVVVSCVVRVGQKYFDFLVRLLVCLVVVFFDFCVSVCVNPQQPVVLFQPLQQVVQCVSSVNTHFWHFQFKKFKWKKFFPVQCVVLVNDDDPAFAAPLRQLVSLLSHDLDDDPQQAAAAEEEEADDLLVQLVVNCLLQVDDQADLLRQAGRCLDPSNLVSSVSSLVSVVSNRYDYCVVPVDDDFPPDPVSVCSRRCVLQVRYGIYMDMLLVLVVSVCVCVRPVPRDHGDMATAADHHHPVQRQEDAGIGGGRIMGGGPPRPRNSVSSSSSSSCNGDVSQQVCCCPRDSIAGSSNVSVVSVHPDDYDPCSRRRGNYDHRPPDRPNQQPQLPVVLVVLLNVLSVCVSVVNDPPSVSSVRSRVVSSVSRVVSVVVVVVVVVVVVVVVPVVPPPDPPDDPPPDDDDDDDDDDDDDDDDPVDD/DPPPPPPPPDPPPPPPPPPDCPPDCPPPQDDQLADAEEFEEEDQDDVVCCVQFVVVSCVSNVRYHYHYDHCVVLVDPPNPDSVVVVVVSCVVRVGQKDFDFLVRLLVCLVVVFFDFCVVVCVDPQQPVVLFQPLQQVVQCVSSVNTHFWHFFFKKFKWKKFFPVQCVVLVPDDDPAFAAPLVQLVSLLSHDLDDDPQQAAAAEEEEADDLLVQLVVNCLLQVDDQADLLRQAGDCLDPSNLVSSVSSLVSVVSNRYDYCVVVVDDDFPPDVVSVCSRGCVLQVRYGIYMDMLLVLVVSVCVCVRPVPRDHGDMATAADHHHPVQRQEDAGIGGGRIMGGGPPRPRNSVSSSSSSSCNGDVSQQVCCCPRDSIATSSNVSVVSVHPDDYDPCSRRRHNYDHRPPDRPNQQPQLPVVLVVLLNVLSVCVSVVNDPPSVSSVRSRVVSSVSRVVSVVVVVVVVVVVVVVVVVVPPDPPDDPPPDDPDDDDDDDDDDDDDDDDDD

Solvent-accessible surface area (backbone atoms only — not comparable to full-atom values): 55841 Å² total; per-residue (Å²): 131,84,71,84,76,82,70,77,77,78,78,75,75,75,76,75,77,73,76,79,78,78,76,71,84,68,51,99,42,62,73,61,49,77,48,68,46,65,39,36,32,46,36,73,31,49,34,59,40,28,50,74,44,45,40,64,50,32,71,60,28,66,44,45,44,75,45,63,43,51,47,51,56,60,70,19,63,82,62,83,49,57,69,59,49,49,51,50,45,46,68,71,66,55,42,16,25,42,55,30,49,60,70,52,44,33,52,36,43,76,65,62,46,40,36,77,42,60,70,55,56,69,36,74,87,45,47,49,84,51,41,42,61,61,59,56,51,47,38,16,56,58,36,75,71,36,34,38,51,50,39,46,36,32,40,27,36,24,27,36,34,28,49,55,53,30,57,76,68,68,48,81,78,80,92,64,76,36,33,61,68,52,49,46,55,55,14,55,74,38,59,62,61,75,55,83,89,73,36,44,23,15,27,30,47,62,93,43,46,72,54,53,52,27,50,54,53,30,47,51,66,69,52,54,54,48,42,91,80,51,81,46,53,46,43,66,44,72,69,47,48,51,37,44,50,51,46,50,53,42,50,72,65,44,13,48,41,26,57,71,70,41,84,62,71,84,62,89,75,42,70,65,40,52,41,64,62,33,37,46,80,63,65,30,17,32,21,34,70,46,46,56,37,50,57,53,52,63,70,45,46,50,44,52,30,77,82,51,73,86,77,53,61,47,61,36,36,42,58,28,22,85,93,46,68,64,35,32,64,54,58,40,66,47,65,27,34,28,33,29,54,78,23,88,36,54,40,63,27,47,46,48,51,49,43,59,59,18,59,67,46,44,55,49,50,25,54,37,77,70,46,56,42,46,30,47,50,85,36,45,63,63,63,46,85,74,93,61,70,66,56,35,47,67,69,44,37,68,40,90,60,82,74,83,54,92,69,50,53,76,74,23,51,61,61,39,52,52,47,36,40,55,37,48,50,33,30,75,73,64,78,36,52,65,70,57,28,31,47,47,37,26,53,51,31,37,52,41,44,52,49,30,48,51,50,52,51,48,54,53,49,52,52,52,50,61,66,55,65,74,69,70,74,77,71,80,74,75,82,72,90,79,79,84,80,80,76,83,79,90,82,89,86,87,85,83,84,75,86,62,107,127,85,72,73,79,75,75,74,76,80,78,77,75,75,77,74,78,74,76,80,78,78,77,72,86,68,51,98,41,62,73,61,49,76,47,69,47,64,41,38,34,45,35,73,32,48,34,59,40,28,49,74,42,45,39,64,50,32,71,60,27,66,43,44,45,76,45,62,42,49,47,51,54,61,70,18,63,84,62,84,50,57,71,59,50,48,52,49,47,45,68,72,65,56,43,17,24,41,56,28,49,61,70,51,44,34,53,33,42,76,66,61,46,40,35,78,42,59,71,56,57,69,36,75,86,45,47,49,84,50,41,42,62,61,58,55,49,49,38,14,57,57,37,76,71,36,33,37,52,51,39,45,37,32,40,25,35,23,28,36,34,30,49,55,54,30,57,75,68,68,48,82,78,80,92,64,77,36,32,61,69,51,50,47,55,56,13,56,74,38,59,62,61,75,56,83,90,73,38,44,23,14,28,29,48,62,93,43,47,73,53,52,51,26,50,54,54,30,48,52,65,68,52,53,54,50,43,91,78,49,80,45,53,48,44,66,43,71,69,46,49,51,36,44,51,52,46,50,53,39,51,70,63,46,14,48,40,26,56,70,70,41,84,61,70,84,63,90,74,43,69,66,40,52,42,64,64,34,37,47,79,62,65,29,17,32,22,33,70,45,47,56,36,50,57,53,53,63,68,45,47,50,44,52,30,80,81,52,71,87,76,30,60,45,63,38,35,42,58,29,23,85,92,46,66,63,34,32,63,54,56,40,68,46,66,27,34,27,32,30,53,80,23,88,37,53,38,62,28,46,47,49,50,48,43,59,58,18,58,68,45,44,56,47,50,25,56,38,77,69,45,55,43,44,30,46,51,85,36,43,63,63,64,45,88,74,86,61,72,67,55,34,49,65,69,45,37,69,40,89,59,80,74,81,52,91,67,50,50,76,74,26,51,61,61,39,51,53,48,36,40,53,37,50,50,33,31,74,71,64,79,36,52,65,68,58,27,29,47,48,37,26,53,51,32,37,50,41,44,52,49,29,48,51,49,52,52,47,54,53,48,52,51,52,47,59,65,54,60,74,68,66,67,76,69,77,78,78,82,81,81,80,79,72,82,78,83,82,86,80,89,87,89,81,86,81,84,84,87,80,127

InterPro domains:
  IPR006059 Bacterial-type extracellular solute-binding protein [PF01547] (50-362)
  IPR050490 Bacterial solute-binding protein 1 [PTHR43649] (11-372)

Secondary structure (DSSP, 8-state):
-----------------------S---TT---TT--EEEEEEES-HHHHIIIIIHHHHHHSTTEEEEEEEGGGGGSTT---HHHHHHHHHHHH--SEEEE-HHHHHHHHHTT-B---HHHHT-GGG-GGGS-HHHHHHHHHHTTSS--EE-SEEE-EEEEEEHHHHHHTTPPPPSS---HHHHHHHHTTS---S-TTT--EEEE--S--HHHHHHHHHHHTT--SB-TTS--B--SSHHHHHHHHHHHHHHHTT-EE-TTTTT-----S-HHHHHHH-TTTTT-EEEEEEETHHHHHHHHHHHH-TT-----EEEEEPP--TTSTTEES--EE-SEEEEBTT-S-HHHHHHHHHHHTSHHHHHHHTTS--SSEESSGGGGGGGSSSS---GGGTSSEE---S---TTS-HHHHHHHHHHHHHHHHHHHHTSS-HHHHHHHHHHHHHHHHHHHHHHHHHHHHHHHHHHHGGGSGGG--------------------------/-----------------------S---TT---TT--EEEEEEES-HHHHIIIIIHHHHHHSTTEEEEEEEGGGGGSTT---HHHHHHHHHHHH--SEEEE-HHHHHHHHHTT-B---HHHHT-GGG-GGGS-HHHHHHHHHHTTSS--EE-SEEE-EEEEEEHHHHHHTTPPPPSS---HHHHHHHHTTS---S-TTT--EEEE--S--HHHHHHHHHHHTT--SB-TTS--B--SSHHHHHHHHHHHHHHHTT-EE-TTTTT-----S-HHHHHHH-TTTTT-EEEEEEETHHHHHHHHHHHH-TT-----EEEEEPP--TTSTTEES--EE-SEEEEBTT-S-HHHHHHHHHHHTSHHHHHHHTTS--SSEESSGGGGGGGSSSS---GGGTSSEE---S---TTS-HHHHHHHHHHHHHHHHHHHHTSS-HHHHHHHHHHHHHHHHHHHHHHHHHHHHHHHHHHHGGGSGGG--------------------------

pLDDT: mean 81.97, std 23.11, range [15.95, 98.81]